Protein AF-0000000080698848 (afdb_homodimer)

Solvent-accessible surface area (backbone atoms only — not comparable to full-atom values): 77878 Å² total; per-residue (Å²): 136,79,78,72,75,73,76,77,64,56,65,66,59,48,49,48,51,50,47,49,52,48,38,48,45,37,35,66,57,54,25,34,30,31,48,57,41,20,40,27,49,68,57,46,41,48,54,49,46,35,52,77,70,58,24,41,58,84,43,71,64,39,40,34,34,27,52,43,14,46,25,37,45,58,60,42,90,53,61,63,66,61,53,46,50,54,51,41,45,34,34,24,59,56,70,17,57,66,36,42,31,41,65,47,69,57,58,39,41,68,48,41,64,82,67,37,56,58,46,79,70,24,25,33,22,29,26,71,64,37,44,46,40,47,75,51,49,89,37,60,30,52,54,73,36,66,28,83,84,60,84,48,75,39,67,76,47,47,47,24,69,52,68,34,38,42,29,46,17,50,72,25,68,36,76,94,44,58,24,26,34,64,21,28,42,51,40,30,50,46,50,34,51,45,47,35,70,77,37,79,79,64,46,50,73,60,42,34,76,42,46,73,59,71,23,41,51,41,26,24,31,35,28,46,49,67,64,46,50,49,46,21,39,65,57,15,45,40,55,43,36,30,24,40,37,68,49,78,55,96,81,24,43,36,35,54,27,46,18,77,89,48,33,56,58,58,44,50,50,50,53,48,51,36,44,72,67,61,70,36,59,56,50,66,46,78,47,79,67,47,44,94,87,36,70,45,31,37,38,37,33,50,59,51,90,82,57,59,64,67,58,52,48,26,19,44,33,51,72,35,59,44,29,39,77,42,71,31,29,37,34,26,23,43,97,85,70,44,78,44,67,37,23,52,52,55,50,54,53,53,35,48,52,48,41,51,51,26,50,51,31,31,48,49,42,50,44,50,53,45,51,52,51,49,53,40,52,54,37,46,53,52,41,67,77,39,44,70,61,50,51,49,41,32,41,70,39,93,61,35,56,65,54,47,21,66,76,68,72,42,52,71,70,25,33,50,52,52,35,61,35,34,46,59,64,56,21,60,69,45,56,56,50,51,54,53,49,47,51,55,44,49,53,49,46,52,53,49,48,53,38,73,73,29,68,67,51,39,51,50,51,50,42,50,52,35,50,52,48,32,68,72,70,36,66,77,78,56,33,42,83,44,74,55,77,81,56,51,63,71,57,72,63,72,52,49,87,68,43,54,26,22,43,32,35,30,55,79,39,29,35,20,23,35,81,36,72,80,71,61,60,76,76,52,81,61,57,93,96,42,43,71,62,53,69,44,74,51,37,27,66,38,40,30,33,34,34,26,27,70,15,35,29,33,53,42,65,48,51,88,51,43,47,53,89,50,81,39,42,55,48,67,78,74,30,55,70,60,92,86,51,44,65,73,37,63,39,76,56,41,56,89,40,45,27,42,36,33,26,27,62,18,25,25,28,30,27,51,22,64,58,54,69,35,94,43,57,65,31,38,73,38,37,52,49,66,88,93,40,34,36,72,46,54,41,72,54,63,83,74,63,40,27,33,40,36,28,33,62,76,15,24,32,27,34,24,56,48,85,75,47,54,76,42,77,54,44,54,60,43,49,51,39,43,57,58,73,89,42,52,52,101,86,45,61,33,40,66,44,70,45,70,38,54,64,72,51,47,40,34,40,27,24,84,93,45,76,49,69,47,42,47,88,59,44,68,78,34,51,39,65,71,42,34,66,43,42,74,45,60,84,89,51,20,56,70,74,49,75,46,65,72,72,75,72,73,69,78,126,135,79,81,72,76,72,76,78,64,58,66,67,60,49,48,50,50,49,47,50,52,48,37,48,44,36,35,67,57,56,24,33,29,31,48,56,40,20,39,28,48,67,58,46,42,47,54,50,45,35,53,77,70,58,24,40,59,86,43,71,64,40,40,34,32,27,51,43,14,47,24,37,43,57,60,41,90,52,58,62,66,62,53,44,50,53,49,39,44,34,35,25,60,57,72,17,58,66,37,41,32,41,69,48,68,56,57,40,41,70,47,42,63,81,66,37,56,59,47,81,71,24,25,33,23,30,25,70,64,38,40,46,40,48,74,51,48,89,37,62,30,51,57,73,38,67,28,84,84,61,83,47,75,40,65,76,47,48,46,24,69,52,67,33,38,43,29,46,18,47,71,26,71,34,76,93,44,58,26,26,34,63,22,28,42,52,41,31,50,46,52,35,51,43,48,35,71,77,37,79,77,65,48,50,74,61,42,34,76,40,46,73,61,71,24,42,53,41,26,23,32,35,28,46,50,67,65,46,50,49,46,20,38,64,56,15,44,41,55,45,35,28,23,41,37,68,49,78,56,98,81,23,43,35,34,54,27,45,18,77,89,48,34,55,57,58,43,49,50,51,53,49,52,35,45,73,68,62,70,37,57,56,50,65,48,78,46,78,66,48,43,93,86,38,69,43,31,38,37,38,33,51,59,51,89,82,57,58,62,67,59,51,48,27,20,44,33,51,73,36,59,43,29,40,77,43,70,33,28,37,33,27,25,43,97,84,71,44,78,44,66,36,23,52,52,57,50,53,53,53,33,49,51,46,41,51,50,27,51,50,32,32,50,49,43,50,42,50,52,44,50,52,50,49,53,39,52,54,38,47,54,53,42,66,77,40,43,70,64,50,53,50,41,33,42,70,40,94,60,34,56,66,53,48,21,66,76,69,73,42,53,70,69,24,33,50,52,51,37,60,35,33,45,61,63,57,20,59,70,45,56,56,50,50,54,51,50,46,51,55,45,50,54,49,46,51,52,49,47,53,39,72,73,30,68,68,53,40,51,50,51,52,41,51,52,36,50,52,50,33,68,73,68,36,68,78,78,54,32,42,81,45,76,56,78,83,56,49,62,71,56,70,62,72,52,46,87,69,44,54,25,22,43,34,34,29,55,79,39,29,34,20,23,35,81,34,74,81,72,63,60,77,76,52,82,61,58,93,95,40,42,71,63,52,71,44,71,50,38,28,65,38,39,30,33,35,33,26,27,69,15,35,26,33,53,42,66,50,51,87,50,43,49,53,89,51,80,40,43,56,47,66,79,77,29,55,68,60,89,90,53,46,64,73,36,64,40,77,56,41,57,90,40,47,26,42,38,34,27,27,63,18,24,25,28,29,27,52,22,65,59,55,70,36,94,46,56,65,31,37,75,38,37,52,48,67,90,92,41,34,37,71,47,54,41,71,54,61,83,74,63,39,27,31,40,36,30,32,60,77,17,24,32,29,33,25,56,48,86,75,46,53,75,43,75,53,44,55,59,44,47,52,40,43,57,60,73,89,42,52,52,100,85,46,62,32,42,68,45,70,44,70,37,55,64,72,52,47,38,34,39,25,24,83,93,45,75,48,69,47,44,45,87,58,41,68,78,33,51,39,64,71,42,37,65,44,41,75,46,61,84,91,51,21,55,69,75,48,75,46,64,71,74,73,72,71,68,78,125

Organism: Cardiobacterium hominis (strain ATCC 15826 / DSM 8339 / NCTC 10426 / 6573) (NCBI:txid638300)

Radius of gyration: 57.05 Å; Cα contacts (8 Å, |Δi|>4): 3076; chains: 2; bounding box: 137×169×100 Å

Nearest PDB structures (foldseek):
  6waa-assembly2_F  TM=9.853E-01  e=1.520E-63  Klebsiella pneumoniae 342
  6waa-assembly1_B  TM=9.884E-01  e=1.150E-62  Klebsiella pneumoniae 342
  7lhz-assembly2_C  TM=9.913E-01  e=2.930E-61  Klebsiella pneumoniae 342
  7lhz-assembly1_A  TM=9.886E-01  e=3.242E-61  Klebsiella pneumoniae 342
  2xkj-assembly1_E-2  TM=9.166E-01  e=8.048E-59  Acinetobacter baumannii

pLDDT: mean 89.71, std 11.01, range [22.69, 98.81]

Foldseek 3Di:
DDPPPPPPDDPVVVVVVVVVVVQLCCAQQPFFAELQALDHNLRQLLLVLLVVVVQAQPDDWDQQQVSLCCSCVAANVDDSVVSVLVLLLLCDLLQFVFRQKPKDAASAAQQGNPPRDDSRGITIGTHPLNCQQVVLQPLQQFDWDAGPVRPDIDGPGTLGLARVCAAGNHWGDGVVDIAGHAHFFLQLLLVLLLVCLVPVPDDLVNSCVSTVAGFGSQAAAWADDSVQRSVCQNFVWGKTKGAWDWDDDPLKIKTQTADRSDHPVQLVVQVVVCVVVVLFLQWDDWDFPADPVRSGTIITHTPDSPDDPVLSVLQSCQRGRSMDMGIGHHWHQAPVRDTDRDHNSVSSVRNVVSNLSSVLSSLVSVLVVLVVLLLLLVLVLLCLVVVVVLVVLVVPPPDSLVVSCVVRVHDSSNSVSSVPDDPVCSDPVNSVVSVVSNVVSVVSSVVSCVCNVDPSSVSVVSSVSSVVSCVVRGDDRRYHYHHDDRRDHDDSLVSDDKFKKKWWAKFQAFIAIEGHDPDDNQPADADVPIGTQDMDIDIQSWWKWWAKFQQFIAIGGSHPFHHSVDNGGGLVVQAPEDPPITTRDMDIQDQAWKKWKAKFQQFIAIEGSVLRYDPHRHTGHAARAPDPITIHDIGTADPDWKWKWWAKQQAFIATEGNVLWHYDSHYHGFGQAADDPVQPDPPGITTPDMDIGHQQFWKWFDDPPDIDIDGNVNCVQFYDHGNYNGHHDPPSRRHTDDMDTDDPPPPDD/DPPPPPPCDDPVVVVVVVVVVVQLCCAQQPFFAELQALDHNLRQLLLQLLVVVVQAQPDDWAQQQVSLCCSCVAANVDDSVVSVLVLLLLCDLQQFVFRQKPKDAASAAQQGNPPRDDSRGITIGTHPLNCQQVVLQPLQQFDWDAGPVRPDIDGPGTLGLARVCAAGNHWGDGVVDIAGHAHFFLQLLLVLLLVCLVPVPDDLVNSCVSTVAGFGSQAAAWADDSVQRSVCQNFVWGKTKGAWDWDDDPLKIKTQTADRSDHPVQLVVQVVVCVVVVLFLQWDDWDFPADPVRSGTIITHTPDSPDDPVLSVLQSCQRGRSMDMDIGHHWHQAPVRDTDRDHNSVSSVRNVVSNLSSVLSSLVSVLVVLVLLLLLLVLVLLCLVVVVVLVVLVVPPPDSLVVSCVVRVHDSSNSVSSVPDDPVCSDPVNSVVSVVSNVVSVVVSVVSCVCNVDPSSVSVVSSVSSVVSCVVRGDDRRYHYHHDDRRDHDDSLVNDDKFKKKWWAKFQAFIAIEGHDPDDNQPADADVPIGTQDMDIDIQSWWKWWAKFQQFIAIGGSHPFHHPNDNGGGLVVQAPDDPPITTRDMDIQDQAWKKWKAKFQQFIAIEGSVLRYDPHRHTGGAARAPDPITIHDIGTADPDWKWKWWAKQQAFIATEGNVLWHYDSHYHGFGQAADDPVQPDPPGITTDDMDIGHQQFWKWFDDPPDIDICGNVNCVQFYDYGNYNGHHDPPSRRHTDDMDTDDPPPPDD

Structure (mmCIF, N/CA/C/O backbone):
data_AF-0000000080698848-model_v1
#
loop_
_entity.id
_entity.type
_entity.pdbx_description
1 polymer 'DNA topoisomerase 4 subunit A'
#
loop_
_atom_site.group_PDB
_atom_site.id
_atom_site.type_symbol
_atom_site.label_atom_id
_atom_site.label_alt_id
_atom_site.label_comp_id
_atom_site.label_asym_id
_atom_site.label_entity_id
_atom_site.label_seq_id
_atom_site.pdbx_PDB_ins_code
_atom_site.Cartn_x
_atom_site.Cartn_y
_atom_site.Cartn_z
_atom_site.occupancy
_atom_site.B_iso_or_equiv
_atom_site.auth_seq_id
_atom_site.auth_comp_id
_atom_site.auth_asym_id
_atom_site.auth_atom_id
_atom_site.pdbx_PDB_model_num
ATOM 1 N N . MET A 1 1 ? -0.573 31.484 -34.844 1 23.7 1 MET A N 1
ATOM 2 C CA . MET A 1 1 ? -1.689 30.719 -34.281 1 23.7 1 MET A CA 1
ATOM 3 C C . MET A 1 1 ? -2.062 29.562 -35.219 1 23.7 1 MET A C 1
ATOM 5 O O . MET A 1 1 ? -2.773 29.75 -36.219 1 23.7 1 MET A O 1
ATOM 9 N N . ASN A 1 2 ? -1.148 28.656 -35.531 1 27.58 2 ASN A N 1
ATOM 10 C CA . ASN A 1 2 ? -1.166 27.609 -36.531 1 27.58 2 ASN A CA 1
ATOM 11 C C . ASN A 1 2 ? -2.32 26.625 -36.312 1 27.58 2 ASN A C 1
ATOM 13 O O . ASN A 1 2 ? -2.627 26.281 -35.188 1 27.58 2 ASN A O 1
ATOM 17 N N . THR A 1 3 ? -3.383 26.641 -37.188 1 29.25 3 THR A N 1
ATOM 18 C CA . THR A 1 3 ? -4.59 25.828 -37.312 1 29.25 3 THR A CA 1
ATOM 19 C C . THR A 1 3 ? -4.254 24.344 -37.219 1 29.25 3 THR A C 1
ATOM 21 O O . THR A 1 3 ? -3.732 23.766 -38.188 1 29.25 3 THR A O 1
ATOM 24 N N . ALA A 1 4 ? -3.562 23.953 -36.125 1 31.69 4 ALA A N 1
ATOM 25 C CA . ALA A 1 4 ? -3.35 22.516 -36.094 1 31.69 4 ALA A CA 1
ATOM 26 C C . ALA A 1 4 ? -4.602 21.766 -36.562 1 31.69 4 ALA A C 1
ATOM 28 O O . ALA A 1 4 ? -5.691 22 -36.031 1 31.69 4 ALA A O 1
ATOM 29 N N . LEU A 1 5 ? -4.605 21.312 -37.812 1 33.31 5 LEU A N 1
ATOM 30 C CA . LEU A 1 5 ? -5.586 20.453 -38.469 1 33.31 5 LEU A CA 1
ATOM 31 C C . LEU A 1 5 ? -6.074 19.359 -37.531 1 33.31 5 LEU A C 1
ATOM 33 O O . LEU A 1 5 ? -5.273 18.594 -37 1 33.31 5 LEU A O 1
ATOM 37 N N . THR A 1 6 ? -7.031 19.625 -36.719 1 41.69 6 THR A N 1
ATOM 38 C CA . THR A 1 6 ? -7.766 18.609 -35.969 1 41.69 6 THR A CA 1
ATOM 39 C C . THR A 1 6 ? -8.008 17.375 -36.844 1 41.69 6 THR A C 1
ATOM 41 O O . THR A 1 6 ? -8.656 17.453 -37.875 1 41.69 6 THR A O 1
ATOM 44 N N . GLU A 1 7 ? -6.969 16.672 -37.156 1 43.53 7 GLU A N 1
ATOM 45 C CA . GLU A 1 7 ? -7.188 15.438 -37.906 1 43.53 7 GLU A CA 1
ATOM 46 C C . GLU A 1 7 ? -8.469 14.734 -37.469 1 43.53 7 GLU A C 1
ATOM 48 O O . GLU A 1 7 ? -8.648 14.469 -36.25 1 43.53 7 GLU A O 1
ATOM 53 N N . GLN A 1 8 ? -9.586 15 -38.031 1 45.97 8 GLN A N 1
ATOM 54 C CA . GLN A 1 8 ? -10.898 14.367 -37.875 1 45.97 8 GLN A CA 1
ATOM 55 C C . GLN A 1 8 ? -10.812 12.867 -38.156 1 45.97 8 GLN A C 1
ATOM 57 O O . GLN A 1 8 ? -10.586 12.453 -39.312 1 45.97 8 GLN A O 1
ATOM 62 N N . GLN A 1 9 ? -10.102 12.18 -37.469 1 53.59 9 GLN A N 1
ATOM 63 C CA . GLN A 1 9 ? -10.219 10.742 -37.656 1 53.59 9 GLN A CA 1
ATOM 64 C C . GLN A 1 9 ? -11.641 10.266 -37.406 1 53.59 9 GLN A C 1
ATOM 66 O O . GLN A 1 9 ? -12.281 10.703 -36.438 1 53.59 9 GLN A O 1
ATOM 71 N N . PRO A 1 10 ? -12.18 9.672 -38.406 1 56.16 10 PRO A N 1
ATOM 72 C CA . PRO A 1 10 ? -13.516 9.133 -38.156 1 56.16 10 PRO A CA 1
ATOM 73 C C . PRO A 1 10 ? -13.617 8.344 -36.844 1 56.16 10 PRO A C 1
ATOM 75 O O . PRO A 1 10 ? -12.641 7.727 -36.438 1 56.16 10 PRO A O 1
ATOM 78 N N . LEU A 1 11 ? -14.609 8.633 -36.125 1 57.97 11 LEU A N 1
ATOM 79 C CA . LEU A 1 11 ? -14.906 8.039 -34.844 1 57.97 11 LEU A CA 1
ATOM 80 C C . LEU A 1 11 ? -14.797 6.523 -34.875 1 57.97 11 LEU A C 1
ATOM 82 O O . LEU A 1 11 ? -14.289 5.898 -33.938 1 57.97 11 LEU A O 1
ATOM 86 N N . ALA A 1 12 ? -15.281 5.953 -36.062 1 63.5 12 ALA A N 1
ATOM 87 C CA . ALA A 1 12 ? -15.266 4.496 -36.188 1 63.5 12 ALA A CA 1
ATOM 88 C C . ALA A 1 12 ? -13.836 3.959 -36.188 1 63.5 12 ALA A C 1
ATOM 90 O O . ALA A 1 12 ? -13.547 2.951 -35.562 1 63.5 12 ALA A O 1
ATOM 91 N N . GLY A 1 13 ? -13.055 4.551 -36.875 1 62.25 13 GLY A N 1
ATOM 92 C CA . GLY A 1 13 ? -11.664 4.129 -36.938 1 62.25 13 GLY A CA 1
ATOM 93 C C . GLY A 1 13 ? -10.938 4.32 -35.625 1 62.25 13 GLY A C 1
ATOM 94 O O . GLY A 1 13 ? -10.164 3.459 -35.188 1 62.25 13 GLY A O 1
ATOM 95 N N . PHE A 1 14 ? -11.32 5.336 -35.062 1 61.28 14 PHE A N 1
ATOM 96 C CA . PHE A 1 14 ? -10.711 5.613 -33.75 1 61.28 14 PHE A CA 1
ATOM 97 C C . PHE A 1 14 ? -11.156 4.59 -32.719 1 61.28 14 PHE A C 1
ATOM 99 O O . PHE A 1 14 ? -10.336 4.07 -31.969 1 61.28 14 PHE A O 1
ATOM 106 N N . VAL A 1 15 ? -12.398 4.312 -32.812 1 65.06 15 VAL A N 1
ATOM 107 C CA . VAL A 1 15 ? -12.945 3.365 -31.844 1 65.06 15 VAL A CA 1
ATOM 108 C C . VAL A 1 15 ? -12.375 1.974 -32.094 1 65.06 15 VAL A C 1
ATOM 110 O O . VAL A 1 15 ? -12.062 1.24 -31.156 1 65.06 15 VAL A O 1
ATOM 113 N N . GLU A 1 16 ? -12.266 1.642 -33.312 1 68.06 16 GLU A N 1
ATOM 114 C CA . GLU A 1 16 ? -11.711 0.338 -33.656 1 68.06 16 GLU A CA 1
ATOM 115 C C . GLU A 1 16 ? -10.258 0.22 -33.219 1 68.06 16 GLU A C 1
ATOM 117 O O . GLU A 1 16 ? -9.859 -0.793 -32.625 1 68.06 16 GLU A O 1
ATOM 122 N N . LYS A 1 17 ? -9.578 1.16 -33.562 1 70 17 LYS A N 1
ATOM 123 C CA . LYS A 1 17 ? -8.18 1.144 -33.156 1 70 17 LYS A CA 1
ATOM 124 C C . LYS A 1 17 ? -8.039 1.119 -31.641 1 70 17 LYS A C 1
ATOM 126 O O . LYS A 1 17 ? -7.219 0.378 -31.094 1 70 17 LYS A O 1
ATOM 131 N N . ALA A 1 18 ? -8.852 1.934 -31.078 1 69.81 18 ALA A N 1
ATOM 132 C CA . ALA A 1 18 ? -8.828 1.976 -29.625 1 69.81 18 ALA A CA 1
ATOM 133 C C . ALA A 1 18 ? -9.219 0.625 -29.031 1 69.81 18 ALA A C 1
ATOM 135 O O . ALA A 1 18 ? -8.625 0.177 -28.047 1 69.81 18 ALA A O 1
ATOM 136 N N . TYR A 1 19 ? -10.141 0.074 -29.672 1 68.62 19 TYR A N 1
ATOM 137 C CA . TYR A 1 19 ? -10.586 -1.235 -29.203 1 68.62 19 TYR A CA 1
ATOM 138 C C . TYR A 1 19 ? -9.5 -2.283 -29.406 1 68.62 19 TYR A C 1
ATOM 140 O O . TYR A 1 19 ? -9.281 -3.131 -28.531 1 68.62 19 TYR A O 1
ATOM 148 N N . LEU A 1 20 ? -8.844 -2.248 -30.438 1 71.81 20 LEU A N 1
ATOM 149 C CA . LEU A 1 20 ? -7.773 -3.195 -30.719 1 71.81 20 LEU A CA 1
ATOM 150 C C . LEU A 1 20 ? -6.617 -3.008 -29.734 1 71.81 20 LEU A C 1
ATOM 152 O O . LEU A 1 20 ? -6.055 -3.986 -29.25 1 71.81 20 LEU A O 1
ATOM 156 N N . ASP A 1 21 ? -6.395 -1.802 -29.562 1 70.12 21 ASP A N 1
ATOM 157 C CA . ASP A 1 21 ? -5.324 -1.507 -28.609 1 70.12 21 ASP A CA 1
ATOM 158 C C . ASP A 1 21 ? -5.684 -1.995 -27.203 1 70.12 21 ASP A C 1
ATOM 160 O O . ASP A 1 21 ? -4.84 -2.562 -26.5 1 70.12 21 ASP A O 1
ATOM 164 N N . TYR A 1 22 ? -6.871 -1.726 -26.984 1 70.38 22 TYR A N 1
ATOM 165 C CA . TYR A 1 22 ? -7.355 -2.189 -25.688 1 70.38 22 TYR A CA 1
ATOM 166 C C . TYR A 1 22 ? -7.34 -3.711 -25.609 1 70.38 22 TYR A C 1
ATOM 168 O O . TYR A 1 22 ? -6.938 -4.285 -24.594 1 70.38 22 TYR A O 1
ATOM 176 N N . SER A 1 23 ? -7.719 -4.328 -26.578 1 74.25 23 SER A N 1
ATOM 177 C CA . SER A 1 23 ? -7.742 -5.789 -26.625 1 74.25 23 SER A CA 1
ATOM 178 C C . SER A 1 23 ? -6.344 -6.371 -26.469 1 74.25 23 SER A C 1
ATOM 180 O O . SER A 1 23 ? -6.141 -7.316 -25.703 1 74.25 23 SER A O 1
ATOM 182 N N . MET A 1 24 ? -5.5 -5.812 -27.078 1 72.06 24 MET A N 1
ATOM 183 C CA . MET A 1 24 ? -4.125 -6.305 -27.016 1 72.06 24 MET A CA 1
ATOM 184 C C . MET A 1 24 ? -3.541 -6.082 -25.625 1 72.06 24 MET A C 1
ATOM 186 O O . MET A 1 24 ? -2.82 -6.938 -25.094 1 72.06 24 MET A O 1
ATOM 190 N N . TYR A 1 25 ? -3.871 -5.02 -25.172 1 72.12 25 TYR A N 1
ATOM 191 C CA . TYR A 1 25 ? -3.42 -4.727 -23.812 1 72.12 25 TYR A CA 1
ATOM 192 C C . TYR A 1 25 ? -3.938 -5.77 -22.828 1 72.12 25 TYR A C 1
ATOM 194 O O . TYR A 1 25 ? -3.176 -6.293 -22 1 72.12 25 TYR A O 1
ATOM 202 N N . VAL A 1 26 ? -5.121 -6.094 -22.891 1 73.19 26 VAL A N 1
ATOM 203 C CA . VAL A 1 26 ? -5.715 -7.07 -21.984 1 73.19 26 VAL A CA 1
ATOM 204 C C . VAL A 1 26 ? -5.074 -8.438 -22.203 1 73.19 26 VAL A C 1
ATOM 206 O O . VAL A 1 26 ? -4.762 -9.148 -21.25 1 73.19 26 VAL A O 1
ATOM 209 N N . ILE A 1 27 ? -4.824 -8.766 -23.391 1 76.56 27 ILE A N 1
ATOM 210 C CA . ILE A 1 27 ? -4.277 -10.07 -23.75 1 76.56 27 ILE A CA 1
ATOM 211 C C . ILE A 1 27 ? -2.84 -10.188 -23.234 1 76.56 27 ILE A C 1
ATOM 213 O O . ILE A 1 27 ? -2.49 -11.148 -22.547 1 76.56 27 ILE A O 1
ATOM 217 N N . LEU A 1 28 ? -2.092 -9.18 -23.484 1 79.19 28 LEU A N 1
ATOM 218 C CA . LEU A 1 28 ? -0.653 -9.273 -23.266 1 79.19 28 LEU A CA 1
ATOM 219 C C . LEU A 1 28 ? -0.294 -8.859 -21.844 1 79.19 28 LEU A C 1
ATOM 221 O O . LEU A 1 28 ? 0.666 -9.375 -21.266 1 79.19 28 LEU A O 1
ATOM 225 N N . ASP A 1 29 ? -1.105 -8.023 -21.281 1 77.88 29 ASP A N 1
ATOM 226 C CA . ASP A 1 29 ? -0.641 -7.414 -20.047 1 77.88 29 ASP A CA 1
ATOM 227 C C . ASP A 1 29 ? -1.521 -7.828 -18.859 1 77.88 29 ASP A C 1
ATOM 229 O O . ASP A 1 29 ? -1.291 -7.402 -17.734 1 77.88 29 ASP A O 1
ATOM 233 N N . ARG A 1 30 ? -2.492 -8.758 -19.203 1 81.38 30 ARG A N 1
ATOM 234 C CA . ARG A 1 30 ? -3.367 -9.031 -18.062 1 81.38 30 ARG A CA 1
ATOM 235 C C . ARG A 1 30 ? -3.758 -10.508 -18.016 1 81.38 30 ARG A C 1
ATOM 237 O O . ARG A 1 30 ? -3.639 -11.156 -16.984 1 81.38 30 ARG A O 1
ATOM 244 N N . ALA A 1 31 ? -4.133 -11.094 -19.188 1 87.5 31 ALA A N 1
ATOM 245 C CA . ALA A 1 31 ? -4.965 -12.289 -19.094 1 87.5 31 ALA A CA 1
ATOM 246 C C . ALA A 1 31 ? -4.141 -13.547 -19.359 1 87.5 31 ALA A C 1
ATOM 248 O O . ALA A 1 31 ? -4.375 -14.586 -18.734 1 87.5 31 ALA A O 1
ATOM 249 N N . LEU A 1 32 ? -3.182 -13.508 -20.234 1 94.25 32 LEU A N 1
ATOM 250 C CA . LEU A 1 32 ? -2.482 -14.727 -20.641 1 94.25 32 LEU A CA 1
ATOM 251 C C . LEU A 1 32 ? -1.078 -14.766 -20.047 1 94.25 32 LEU A C 1
ATOM 253 O O . LEU A 1 32 ? -0.394 -13.742 -19.984 1 94.25 32 LEU A O 1
ATOM 257 N N . PRO A 1 33 ? -0.621 -15.93 -19.594 1 96.12 33 PRO A N 1
ATOM 258 C CA . PRO A 1 33 ? 0.766 -16.062 -19.141 1 96.12 33 PRO A CA 1
ATOM 259 C C . PRO A 1 33 ? 1.752 -16.203 -20.297 1 96.12 33 PRO A C 1
ATOM 261 O O . PRO A 1 33 ? 1.35 -16.531 -21.422 1 96.12 33 PRO A O 1
ATOM 264 N N . HIS A 1 34 ? 2.906 -15.891 -20.031 1 96.56 34 HIS A N 1
ATOM 265 C CA . HIS A 1 34 ? 3.971 -16.062 -21.016 1 96.56 34 HIS A CA 1
ATOM 266 C C . HIS A 1 34 ? 4.668 -17.406 -20.828 1 96.56 34 HIS A C 1
ATOM 268 O O . HIS A 1 34 ? 4.902 -17.844 -19.703 1 96.56 34 HIS A O 1
ATOM 274 N N . ILE A 1 35 ? 5.055 -18.031 -21.828 1 97.38 35 ILE A N 1
ATOM 275 C CA . ILE A 1 35 ? 5.59 -19.391 -21.812 1 97.38 35 ILE A CA 1
ATOM 276 C C . ILE A 1 35 ? 6.93 -19.406 -21.078 1 97.38 35 ILE A C 1
ATOM 278 O O . ILE A 1 35 ? 7.305 -20.422 -20.484 1 97.38 35 ILE A O 1
ATOM 282 N N . GLY A 1 36 ? 7.656 -18.297 -21.078 1 97.12 36 GLY A N 1
ATOM 283 C CA . GLY A 1 36 ? 8.984 -18.219 -20.484 1 97.12 36 GLY A CA 1
ATOM 284 C C . GLY A 1 36 ? 8.984 -18.438 -18.984 1 97.12 36 GLY A C 1
ATOM 285 O O . GLY A 1 36 ? 9.547 -19.422 -18.5 1 97.12 36 GLY A O 1
ATOM 286 N N . ASP A 1 37 ? 8.281 -17.562 -18.297 1 97.5 37 ASP A N 1
ATOM 287 C CA . ASP A 1 37 ? 8.297 -17.672 -16.828 1 97.5 37 ASP A CA 1
ATOM 288 C C . ASP A 1 37 ? 6.973 -18.219 -16.312 1 97.5 37 ASP A C 1
ATOM 290 O O . ASP A 1 37 ? 6.863 -18.562 -15.133 1 97.5 37 ASP A O 1
ATOM 294 N N . GLY A 1 38 ? 6.016 -18.406 -17.188 1 97.31 38 GLY A N 1
ATOM 295 C CA . GLY A 1 38 ? 4.746 -19 -16.797 1 97.31 38 GLY A CA 1
ATOM 296 C C . GLY A 1 38 ? 3.863 -18.062 -16.016 1 97.31 38 GLY A C 1
ATOM 297 O O . GLY A 1 38 ? 2.936 -18.484 -15.328 1 97.31 38 GLY A O 1
ATOM 298 N N . LEU A 1 39 ? 4.148 -16.75 -16.078 1 97.25 39 LEU A N 1
ATOM 299 C CA . LEU A 1 39 ? 3.455 -15.805 -15.211 1 97.25 39 LEU A CA 1
ATOM 300 C C . LEU A 1 39 ? 2.713 -14.758 -16.031 1 97.25 39 LEU A C 1
ATOM 302 O O . LEU A 1 39 ? 3.168 -14.367 -17.109 1 97.25 39 LEU A O 1
ATOM 306 N N . LYS A 1 40 ? 1.582 -14.375 -15.508 1 94.75 40 LYS A N 1
ATOM 307 C CA . LYS A 1 40 ? 0.964 -13.133 -15.945 1 94.75 40 LYS A CA 1
ATOM 308 C C . LYS A 1 40 ? 1.732 -11.922 -15.422 1 94.75 40 LYS A C 1
ATOM 310 O O . LYS A 1 40 ? 2.504 -12.031 -14.469 1 94.75 40 LYS A O 1
ATOM 315 N N . PRO A 1 41 ? 1.575 -10.781 -15.992 1 93.75 41 PRO A N 1
ATOM 316 C CA . PRO A 1 41 ? 2.354 -9.602 -15.602 1 93.75 41 PRO A CA 1
ATOM 317 C C . PRO A 1 41 ? 2.213 -9.266 -14.117 1 93.75 41 PRO A C 1
ATOM 319 O O . PRO A 1 41 ? 3.211 -8.992 -13.445 1 93.75 41 PRO A O 1
ATOM 322 N N . VAL A 1 42 ? 0.965 -9.281 -13.578 1 94 42 VAL A N 1
ATOM 323 C CA . VAL A 1 42 ? 0.77 -8.914 -12.18 1 94 42 VAL A CA 1
ATOM 324 C C . VAL A 1 42 ? 1.504 -9.898 -11.273 1 94 42 VAL A C 1
ATOM 326 O O . VAL A 1 42 ? 2.082 -9.508 -10.258 1 94 42 VAL A O 1
ATOM 329 N N . GLN A 1 43 ? 1.487 -11.148 -11.617 1 96.69 43 GLN A N 1
ATOM 330 C CA . GLN A 1 43 ? 2.172 -12.18 -10.836 1 96.69 43 GLN A CA 1
ATOM 331 C C . GLN A 1 43 ? 3.684 -11.969 -10.859 1 96.69 43 GLN A C 1
ATOM 333 O O . GLN A 1 43 ? 4.34 -12.039 -9.812 1 96.69 43 GLN A O 1
ATOM 338 N N . ARG A 1 44 ? 4.211 -11.68 -12.031 1 97.19 44 ARG A N 1
ATOM 339 C CA . ARG A 1 44 ? 5.633 -11.406 -12.211 1 97.19 44 ARG A CA 1
ATOM 340 C C . ARG A 1 44 ? 6.07 -10.211 -11.375 1 97.19 44 ARG A C 1
ATOM 342 O O . ARG A 1 44 ? 7.094 -10.266 -10.688 1 97.19 44 ARG A O 1
ATOM 349 N N . ARG A 1 45 ? 5.301 -9.242 -11.406 1 96.75 45 ARG A N 1
ATOM 350 C CA . ARG A 1 45 ? 5.637 -7.992 -10.719 1 96.75 45 ARG A CA 1
ATOM 351 C C . ARG A 1 45 ? 5.547 -8.156 -9.203 1 96.75 45 ARG A C 1
ATOM 353 O O . ARG A 1 45 ? 6.32 -7.551 -8.461 1 96.75 45 ARG A O 1
ATOM 360 N N . ILE A 1 46 ? 4.621 -9 -8.719 1 97.69 46 ILE A N 1
ATOM 361 C CA . ILE A 1 46 ? 4.535 -9.297 -7.297 1 97.69 46 ILE A CA 1
ATOM 362 C C . ILE A 1 46 ? 5.816 -9.992 -6.836 1 97.69 46 ILE A C 1
ATOM 364 O O . ILE A 1 46 ? 6.441 -9.57 -5.859 1 97.69 46 ILE A O 1
ATOM 368 N N . ILE A 1 47 ? 6.23 -10.984 -7.605 1 98.31 47 ILE A N 1
ATOM 369 C CA . ILE A 1 47 ? 7.418 -11.75 -7.25 1 98.31 47 ILE A CA 1
ATOM 370 C C . ILE A 1 47 ? 8.648 -10.844 -7.297 1 98.31 47 ILE A C 1
ATOM 372 O O . ILE A 1 47 ? 9.477 -10.867 -6.379 1 98.31 47 ILE A O 1
ATOM 376 N N . TYR A 1 48 ? 8.75 -10.055 -8.297 1 98 48 TYR A N 1
ATOM 377 C CA . TYR A 1 48 ? 9.891 -9.156 -8.445 1 98 48 TYR A CA 1
ATOM 378 C C . TYR A 1 48 ? 9.914 -8.117 -7.336 1 98 48 TYR A C 1
ATOM 380 O O . TYR A 1 48 ? 10.961 -7.859 -6.742 1 98 48 TYR A O 1
ATOM 388 N N . ALA A 1 49 ? 8.781 -7.531 -7.094 1 96.62 49 ALA A N 1
ATOM 389 C CA . ALA A 1 49 ? 8.695 -6.527 -6.035 1 96.62 49 ALA A CA 1
ATOM 390 C C . ALA A 1 49 ? 9.117 -7.117 -4.691 1 96.62 49 ALA A C 1
ATOM 392 O O . ALA A 1 49 ? 9.836 -6.473 -3.92 1 96.62 49 ALA A O 1
ATOM 393 N N . MET A 1 50 ? 8.648 -8.273 -4.379 1 97.81 50 MET A N 1
ATOM 394 C CA . MET A 1 50 ? 9.016 -8.93 -3.129 1 97.81 50 MET A CA 1
ATOM 395 C C . MET A 1 50 ? 10.516 -9.188 -3.07 1 97.81 50 MET A C 1
ATOM 397 O O . MET A 1 50 ? 11.141 -9.039 -2.016 1 97.81 50 MET A O 1
ATOM 401 N N . SER A 1 51 ? 11.078 -9.539 -4.191 1 97.5 51 SER A N 1
ATOM 402 C CA . SER A 1 51 ? 12.523 -9.742 -4.258 1 97.5 51 SER A CA 1
ATOM 403 C C . SER A 1 51 ? 13.273 -8.438 -3.986 1 97.5 51 SER A C 1
ATOM 405 O O . SER A 1 51 ? 14.258 -8.43 -3.242 1 97.5 51 SER A O 1
ATOM 407 N N . GLU A 1 52 ? 12.859 -7.355 -4.527 1 95.56 52 GLU A N 1
ATOM 408 C CA . GLU A 1 52 ? 13.484 -6.047 -4.344 1 95.56 52 GLU A CA 1
ATOM 409 C C . GLU A 1 52 ? 13.398 -5.598 -2.889 1 95.56 52 GLU A C 1
ATOM 411 O O . GLU A 1 52 ? 14.289 -4.898 -2.396 1 95.56 52 GLU A O 1
ATOM 416 N N . LEU A 1 53 ? 12.352 -6.082 -2.256 1 93.38 53 LEU A N 1
ATOM 417 C CA . LEU A 1 53 ? 12.156 -5.738 -0.852 1 93.38 53 LEU A CA 1
ATOM 418 C C . LEU A 1 53 ? 12.992 -6.641 0.05 1 93.38 53 LEU A C 1
ATOM 420 O O . LEU A 1 53 ? 13.008 -6.465 1.271 1 93.38 53 LEU A O 1
ATOM 424 N N . GLY A 1 54 ? 13.703 -7.672 -0.539 1 94.06 54 GLY A N 1
ATOM 425 C CA . GLY A 1 54 ? 14.539 -8.594 0.22 1 94.06 54 GLY A CA 1
ATOM 426 C C . GLY A 1 54 ? 13.734 -9.641 0.974 1 94.06 54 GLY A C 1
ATOM 427 O O . GLY A 1 54 ? 14.188 -10.156 1.997 1 94.06 54 GLY A O 1
ATOM 428 N N . LEU A 1 55 ? 12.484 -9.938 0.503 1 95.69 55 LEU A N 1
ATOM 429 C CA . LEU A 1 55 ? 11.609 -10.875 1.195 1 95.69 55 LEU A CA 1
ATOM 430 C C . LEU A 1 55 ? 11.852 -12.305 0.713 1 95.69 55 LEU A C 1
ATOM 432 O O . LEU A 1 55 ? 10.922 -12.977 0.259 1 95.69 55 LEU A O 1
ATOM 436 N N . SER A 1 56 ? 13.062 -12.805 0.897 1 95.88 56 SER A N 1
ATOM 437 C CA . SER A 1 56 ? 13.391 -14.18 0.531 1 95.88 56 SER A CA 1
ATOM 438 C C . SER A 1 56 ? 12.812 -15.172 1.533 1 95.88 56 SER A C 1
ATOM 440 O O . SER A 1 56 ? 12.273 -14.773 2.568 1 95.88 56 SER A O 1
ATOM 442 N N . HIS A 1 57 ? 12.938 -16.453 1.187 1 95.81 57 HIS A N 1
ATOM 443 C CA . HIS A 1 57 ? 12.398 -17.5 2.045 1 95.81 57 HIS A CA 1
ATOM 444 C C . HIS A 1 57 ? 13.102 -17.531 3.398 1 95.81 57 HIS A C 1
ATOM 446 O O . HIS A 1 57 ? 12.586 -18.109 4.359 1 95.81 57 HIS A O 1
ATOM 452 N N . GLN A 1 58 ? 14.227 -16.828 3.469 1 94.62 58 GLN A N 1
ATOM 453 C CA . GLN A 1 58 ? 15 -16.797 4.703 1 94.62 58 GLN A CA 1
ATOM 454 C C . GLN A 1 58 ? 14.688 -15.547 5.52 1 94.62 58 GLN A C 1
ATOM 456 O O . GLN A 1 58 ? 15.07 -15.453 6.691 1 94.62 58 GLN A O 1
ATOM 461 N N . SER A 1 59 ? 13.992 -14.609 4.98 1 93.69 59 SER A N 1
ATOM 462 C CA . SER A 1 59 ? 13.68 -13.352 5.656 1 93.69 59 SER A CA 1
ATOM 463 C C . SER A 1 59 ? 12.445 -13.492 6.539 1 93.69 59 SER A C 1
ATOM 465 O O . SER A 1 59 ? 11.711 -14.484 6.441 1 93.69 59 SER A O 1
ATOM 467 N N . LYS A 1 60 ? 12.258 -12.562 7.449 1 92.56 60 LYS A N 1
ATOM 468 C CA . LYS A 1 60 ? 11 -12.477 8.195 1 92.56 60 LYS A CA 1
ATOM 469 C C . LYS A 1 60 ? 9.859 -12 7.301 1 92.56 60 LYS A C 1
ATOM 471 O O . LYS A 1 60 ? 10.094 -11.266 6.336 1 92.56 60 LYS A O 1
ATOM 476 N N . HIS A 1 61 ? 8.672 -12.492 7.605 1 94.19 61 HIS A N 1
ATOM 477 C CA . HIS A 1 61 ? 7.496 -12 6.895 1 94.19 61 HIS A CA 1
ATOM 478 C C . HIS A 1 61 ? 7.301 -10.508 7.117 1 94.19 61 HIS A C 1
ATOM 480 O O . HIS A 1 61 ? 7.645 -9.984 8.18 1 94.19 61 HIS A O 1
ATOM 486 N N . LYS A 1 62 ? 6.852 -9.812 6.16 1 92.31 62 LYS A N 1
ATOM 487 C CA . LYS A 1 62 ? 6.465 -8.406 6.273 1 92.31 62 LYS A CA 1
ATOM 488 C C . LYS A 1 62 ? 5 -8.211 5.902 1 92.31 62 LYS A C 1
ATOM 490 O O . LYS A 1 62 ? 4.395 -9.07 5.258 1 92.31 62 LYS A O 1
ATOM 495 N N . LYS A 1 63 ? 4.438 -7.074 6.293 1 89.81 63 LYS A N 1
ATOM 496 C CA . LYS A 1 63 ? 3.035 -6.793 6 1 89.81 63 LYS A CA 1
ATOM 497 C C . LYS A 1 63 ? 2.775 -6.816 4.496 1 89.81 63 LYS A C 1
ATOM 499 O O . LYS A 1 63 ? 3.551 -6.258 3.717 1 89.81 63 LYS A O 1
ATOM 504 N N . SER A 1 64 ? 1.718 -7.496 4.094 1 94.56 64 SER A N 1
ATOM 505 C CA . SER A 1 64 ? 1.379 -7.637 2.68 1 94.56 64 SER A CA 1
ATOM 506 C C . SER A 1 64 ? 1.074 -6.285 2.047 1 94.56 64 SER A C 1
ATOM 508 O O . SER A 1 64 ? 1.334 -6.074 0.861 1 94.56 64 SER A O 1
ATOM 510 N N . ALA A 1 65 ? 0.605 -5.371 2.865 1 89.44 65 ALA A N 1
ATOM 511 C CA . ALA A 1 65 ? 0.278 -4.035 2.377 1 89.44 65 ALA A CA 1
ATOM 512 C C . ALA A 1 65 ? 1.51 -3.348 1.791 1 89.44 65 ALA A C 1
ATOM 514 O O . ALA A 1 65 ? 1.403 -2.582 0.831 1 89.44 65 ALA A O 1
ATOM 515 N N . ARG A 1 66 ? 2.623 -3.562 2.348 1 90 66 ARG A N 1
ATOM 516 C CA . ARG A 1 66 ? 3.867 -2.986 1.845 1 90 66 ARG A CA 1
ATOM 517 C C . ARG A 1 66 ? 4.176 -3.494 0.44 1 90 66 ARG A C 1
ATOM 519 O O . ARG A 1 66 ? 4.492 -2.707 -0.454 1 90 66 ARG A O 1
ATOM 526 N N . THR A 1 67 ? 4.082 -4.777 0.243 1 94.31 67 THR A N 1
ATOM 527 C CA . THR A 1 67 ? 4.324 -5.379 -1.063 1 94.31 67 THR A CA 1
ATOM 528 C C . THR A 1 67 ? 3.34 -4.84 -2.098 1 94.31 67 THR A C 1
ATOM 530 O O . THR A 1 67 ? 3.742 -4.418 -3.184 1 94.31 67 THR A O 1
ATOM 533 N N . VAL A 1 68 ? 2.084 -4.863 -1.732 1 93.62 68 VAL A N 1
ATOM 534 C CA . VAL A 1 68 ? 1.043 -4.422 -2.656 1 93.62 68 VAL A CA 1
ATOM 535 C C . VAL A 1 68 ? 1.26 -2.953 -3.018 1 93.62 68 VAL A C 1
ATOM 537 O O . VAL A 1 68 ? 1.138 -2.57 -4.184 1 93.62 68 VAL A O 1
ATOM 540 N N . GLY A 1 69 ? 1.562 -2.154 -2.031 1 88.75 69 GLY A N 1
ATOM 541 C CA . GLY A 1 69 ? 1.87 -0.758 -2.293 1 88.75 69 GLY A CA 1
ATOM 542 C C . GLY A 1 69 ? 3.006 -0.572 -3.279 1 88.75 69 GLY A C 1
ATOM 543 O O . GLY A 1 69 ? 2.92 0.261 -4.184 1 88.75 69 GLY A O 1
ATOM 544 N N . ASP A 1 70 ? 4.055 -1.328 -3.146 1 91.56 70 ASP A N 1
ATOM 545 C CA . ASP A 1 70 ? 5.199 -1.245 -4.051 1 91.56 70 ASP A CA 1
ATOM 546 C C . ASP A 1 70 ? 4.82 -1.695 -5.457 1 91.56 70 ASP A C 1
ATOM 548 O O . ASP A 1 70 ? 5.258 -1.099 -6.445 1 91.56 70 ASP A O 1
ATOM 552 N N . VAL A 1 71 ? 4.016 -2.756 -5.547 1 94.31 71 VAL A N 1
ATOM 553 C CA . VAL A 1 71 ? 3.643 -3.289 -6.852 1 94.31 71 VAL A CA 1
ATOM 554 C C . VAL A 1 71 ? 2.836 -2.248 -7.625 1 94.31 71 VAL A C 1
ATOM 556 O O . VAL A 1 71 ? 3.148 -1.942 -8.781 1 94.31 71 VAL A O 1
ATOM 559 N N . ILE A 1 72 ? 1.826 -1.676 -6.984 1 88.94 72 ILE A N 1
ATOM 560 C CA . ILE A 1 72 ? 0.929 -0.77 -7.691 1 88.94 72 ILE A CA 1
ATOM 561 C C . ILE A 1 72 ? 1.603 0.588 -7.871 1 88.94 72 ILE A C 1
ATOM 563 O O . ILE A 1 72 ? 1.352 1.288 -8.859 1 88.94 72 ILE A O 1
ATOM 567 N N . GLY A 1 73 ? 2.451 0.951 -6.992 1 85.56 73 GLY A N 1
ATOM 568 C CA . GLY A 1 73 ? 3.119 2.242 -7.043 1 85.56 73 GLY A CA 1
ATOM 569 C C . GLY A 1 73 ? 4.281 2.273 -8.016 1 85.56 73 GLY A C 1
ATOM 570 O O . GLY A 1 73 ? 4.574 3.314 -8.609 1 85.56 73 GLY A O 1
ATOM 571 N N . LYS A 1 74 ? 4.965 1.117 -8.203 1 90.06 74 LYS A N 1
ATOM 572 C CA . LYS A 1 74 ? 6.199 1.104 -8.984 1 90.06 74 LYS A CA 1
ATOM 573 C C . LYS A 1 74 ? 6.004 0.383 -10.312 1 90.06 74 LYS A C 1
ATOM 575 O O . LYS A 1 74 ? 6.637 0.732 -11.312 1 90.06 74 LYS A O 1
ATOM 580 N N . TYR A 1 75 ? 5.102 -0.639 -10.359 1 90.81 75 TYR A N 1
ATOM 581 C CA . TYR A 1 75 ? 5.227 -1.546 -11.5 1 90.81 75 TYR A CA 1
ATOM 582 C C . TYR A 1 75 ? 3.875 -1.769 -12.164 1 90.81 75 TYR A C 1
ATOM 584 O O . TYR A 1 75 ? 3.801 -1.978 -13.375 1 90.81 75 TYR A O 1
ATOM 592 N N . HIS A 1 76 ? 2.82 -1.847 -11.352 1 87.31 76 HIS A N 1
ATOM 593 C CA . HIS A 1 76 ? 1.53 -2.279 -11.883 1 87.31 76 HIS A CA 1
ATOM 594 C C . HIS A 1 76 ? 0.441 -1.254 -11.586 1 87.31 76 HIS A C 1
ATOM 596 O O . HIS A 1 76 ? -0.261 -1.361 -10.578 1 87.31 76 HIS A O 1
ATOM 602 N N . PRO A 1 77 ? 0.187 -0.37 -12.492 1 78.06 77 PRO A N 1
ATOM 603 C CA . PRO A 1 77 ? -0.78 0.705 -12.258 1 78.06 77 PRO A CA 1
ATOM 604 C C . PRO A 1 77 ? -2.227 0.215 -12.297 1 78.06 77 PRO A C 1
ATOM 606 O O . PRO A 1 77 ? -3.004 0.639 -13.156 1 78.06 77 PRO A O 1
ATOM 609 N N . HIS A 1 78 ? -2.57 -0.685 -11.375 1 79.25 78 HIS A N 1
ATOM 610 C CA . HIS A 1 78 ? -3.918 -1.232 -11.258 1 79.25 78 HIS A CA 1
ATOM 611 C C . HIS A 1 78 ? -4.406 -1.183 -9.812 1 79.25 78 HIS A C 1
ATOM 613 O O . HIS A 1 78 ? -3.799 -0.521 -8.969 1 79.25 78 HIS A O 1
ATOM 619 N N . GLY A 1 79 ? -5.516 -1.838 -9.602 1 79 79 GLY A N 1
ATOM 620 C CA . GLY A 1 79 ? -6.156 -1.791 -8.297 1 79 79 GLY A CA 1
ATOM 621 C C . GLY A 1 79 ? -5.41 -2.582 -7.238 1 79 79 GLY A C 1
ATOM 622 O O . GLY A 1 79 ? -4.863 -3.648 -7.523 1 79 79 GLY A O 1
ATOM 623 N N . ASP A 1 80 ? -5.359 -2.08 -6.02 1 84.62 80 ASP A N 1
ATOM 624 C CA . ASP A 1 80 ? -4.699 -2.725 -4.891 1 84.62 80 ASP A CA 1
ATOM 625 C C . ASP A 1 80 ? -5.379 -4.043 -4.531 1 84.62 80 ASP A C 1
ATOM 627 O O . ASP A 1 80 ? -4.711 -5.039 -4.254 1 84.62 80 ASP A O 1
ATOM 631 N N . SER A 1 81 ? -6.703 -4.016 -4.656 1 87 81 SER A N 1
ATOM 632 C CA . SER A 1 81 ? -7.453 -5.215 -4.301 1 87 81 SER A CA 1
ATOM 633 C C . SER A 1 81 ? -7.148 -6.363 -5.258 1 87 81 SER A C 1
ATOM 635 O O . SER A 1 81 ? -6.973 -7.504 -4.832 1 87 81 SER A O 1
ATOM 637 N N . ALA A 1 82 ? -7.152 -6.059 -6.52 1 88.38 82 ALA A N 1
ATOM 638 C CA . ALA A 1 82 ? -6.855 -7.078 -7.52 1 88.38 82 ALA A CA 1
ATOM 639 C C . ALA A 1 82 ? -5.449 -7.637 -7.336 1 88.38 82 ALA A C 1
ATOM 641 O O . ALA A 1 82 ? -5.234 -8.844 -7.449 1 88.38 82 ALA A O 1
ATOM 642 N N . CYS A 1 83 ? -4.492 -6.789 -7.086 1 92.75 83 CYS A N 1
ATOM 643 C CA . CYS A 1 83 ? -3.117 -7.203 -6.844 1 92.75 83 CYS A CA 1
ATOM 644 C C . CYS A 1 83 ? -3.027 -8.102 -5.617 1 92.75 83 CYS A C 1
ATOM 646 O O . CYS A 1 83 ? -2.375 -9.148 -5.652 1 92.75 83 CYS A O 1
ATOM 648 N N . TYR A 1 84 ? -3.703 -7.73 -4.508 1 95.69 84 TYR A N 1
ATOM 649 C CA . TYR A 1 84 ? -3.684 -8.508 -3.275 1 95.69 84 TYR A CA 1
ATOM 650 C C . TYR A 1 84 ? -4.34 -9.867 -3.48 1 95.69 84 TYR A C 1
ATOM 652 O O . TYR A 1 84 ? -3.846 -10.883 -2.982 1 95.69 84 TYR A O 1
ATOM 660 N N . GLU A 1 85 ? -5.359 -9.867 -4.188 1 94.56 85 GLU A N 1
ATOM 661 C CA . GLU A 1 85 ? -6.035 -11.133 -4.449 1 94.56 85 GLU A CA 1
ATOM 662 C C . GLU A 1 85 ? -5.141 -12.078 -5.246 1 94.56 85 GLU A C 1
ATOM 664 O O . GLU A 1 85 ? -5.148 -13.289 -5.008 1 94.56 85 GLU A O 1
ATOM 669 N N . ALA A 1 86 ? -4.477 -11.578 -6.223 1 95.56 86 ALA A N 1
ATOM 670 C CA . ALA A 1 86 ? -3.51 -12.398 -6.949 1 95.56 86 ALA A CA 1
ATOM 671 C C . ALA A 1 86 ? -2.457 -12.969 -6.008 1 95.56 86 ALA A C 1
ATOM 673 O O . ALA A 1 86 ? -2.092 -14.141 -6.113 1 95.56 86 ALA A O 1
ATOM 674 N N . MET A 1 87 ? -1.966 -12.094 -5.117 1 97.44 87 MET A N 1
ATOM 675 C CA . MET A 1 87 ? -0.987 -12.531 -4.129 1 97.44 87 MET A CA 1
ATOM 676 C C . MET A 1 87 ? -1.562 -13.633 -3.244 1 97.44 87 MET A C 1
ATOM 678 O O . MET A 1 87 ? -0.871 -14.602 -2.922 1 97.44 87 MET A O 1
ATOM 682 N N . VAL A 1 88 ? -2.775 -13.484 -2.82 1 97.38 88 VAL A N 1
ATOM 683 C CA . VAL A 1 88 ? -3.453 -14.469 -1.979 1 97.38 88 VAL A CA 1
ATOM 684 C C . VAL A 1 88 ? -3.494 -15.82 -2.689 1 97.38 88 VAL A C 1
ATOM 686 O O . VAL A 1 88 ? -3.18 -16.844 -2.09 1 97.38 88 VAL A O 1
ATOM 689 N N . LEU A 1 89 ? -3.832 -15.789 -3.965 1 96.31 89 LEU A N 1
ATOM 690 C CA . LEU A 1 89 ? -3.885 -17.031 -4.738 1 96.31 89 LEU A CA 1
ATOM 691 C C . LEU A 1 89 ? -2.512 -17.688 -4.797 1 96.31 89 LEU A C 1
ATOM 693 O O . LEU A 1 89 ? -2.396 -18.906 -4.664 1 96.31 89 LEU A O 1
ATOM 697 N N . MET A 1 90 ? -1.512 -16.938 -4.93 1 97.88 90 MET A N 1
ATOM 698 C CA . MET A 1 90 ? -0.148 -17.438 -5.059 1 97.88 90 MET A CA 1
ATOM 699 C C . MET A 1 90 ? 0.337 -18.031 -3.74 1 97.88 90 MET A C 1
ATOM 701 O O . MET A 1 90 ? 1.347 -18.75 -3.705 1 97.88 90 MET A O 1
ATOM 705 N N . ALA A 1 91 ? -0.388 -17.719 -2.672 1 97.94 91 ALA A N 1
ATOM 706 C CA . ALA A 1 91 ? 0.003 -18.188 -1.344 1 97.94 91 ALA A CA 1
ATOM 707 C C . ALA A 1 91 ? -0.79 -19.438 -0.943 1 97.94 91 ALA A C 1
ATOM 709 O O . ALA A 1 91 ? -0.394 -20.156 -0.03 1 97.94 91 ALA A O 1
ATOM 710 N N . GLN A 1 92 ? -1.906 -19.609 -1.556 1 95.75 92 GLN A N 1
ATOM 711 C CA . GLN A 1 92 ? -2.805 -20.703 -1.173 1 95.75 92 GLN A CA 1
ATOM 712 C C . GLN A 1 92 ? -2.324 -22.031 -1.728 1 95.75 92 GLN A C 1
ATOM 714 O O . GLN A 1 92 ? -2.238 -22.219 -2.945 1 95.75 92 GLN A O 1
ATOM 719 N N . ASP A 1 93 ? -2.178 -23.031 -0.891 1 94.81 93 ASP A N 1
ATOM 720 C CA . ASP A 1 93 ? -1.633 -24.312 -1.299 1 94.81 93 ASP A CA 1
ATOM 721 C C . ASP A 1 93 ? -2.727 -25.219 -1.856 1 94.81 93 ASP A C 1
ATOM 723 O O . ASP A 1 93 ? -2.455 -26.344 -2.273 1 94.81 93 ASP A O 1
ATOM 727 N N . PHE A 1 94 ? -3.959 -24.734 -1.832 1 93.88 94 PHE A N 1
ATOM 728 C CA . PHE A 1 94 ? -5.051 -25.453 -2.469 1 93.88 94 PHE A CA 1
ATOM 729 C C . PHE A 1 94 ? -5.391 -24.844 -3.822 1 93.88 94 PHE A C 1
ATOM 731 O O . PHE A 1 94 ? -6.184 -25.406 -4.582 1 93.88 94 PHE A O 1
ATOM 738 N N . ALA A 1 95 ? -4.785 -23.703 -4.137 1 94.38 95 ALA A N 1
ATOM 739 C CA . ALA A 1 95 ? -4.988 -23.047 -5.426 1 94.38 95 ALA A CA 1
ATOM 740 C C . ALA A 1 95 ? -3.77 -23.234 -6.328 1 94.38 95 ALA A C 1
ATOM 742 O O . ALA A 1 95 ? -3.91 -23.516 -7.52 1 94.38 95 ALA A O 1
ATOM 743 N N . TYR A 1 96 ? -2.582 -23.109 -5.738 1 96.62 96 TYR A N 1
ATOM 744 C CA . TYR A 1 96 ? -1.316 -23.297 -6.434 1 96.62 96 TYR A CA 1
ATOM 745 C C . TYR A 1 96 ? -0.699 -24.641 -6.07 1 96.62 96 TYR A C 1
ATOM 747 O O . TYR A 1 96 ? -0.586 -24.984 -4.891 1 96.62 96 TYR A O 1
ATOM 755 N N . ARG A 1 97 ? -0.273 -25.375 -7.066 1 97.5 97 ARG A N 1
ATOM 756 C CA . ARG A 1 97 ? 0.412 -26.641 -6.809 1 97.5 97 ARG A CA 1
ATOM 757 C C . ARG A 1 97 ? 1.758 -26.406 -6.129 1 97.5 97 ARG A C 1
ATOM 759 O O . ARG A 1 97 ? 2.184 -27.203 -5.289 1 97.5 97 ARG A O 1
ATOM 766 N N . TYR A 1 98 ? 2.389 -25.344 -6.547 1 98.31 98 TYR A N 1
ATOM 767 C CA . TYR A 1 98 ? 3.645 -24.891 -5.961 1 98.31 98 TYR A CA 1
ATOM 768 C C . TYR A 1 98 ? 3.58 -23.422 -5.613 1 98.31 98 TYR A C 1
ATOM 770 O O . TYR A 1 98 ? 3.973 -22.562 -6.414 1 98.31 98 TYR A O 1
ATOM 778 N N . PRO A 1 99 ? 3.18 -23.109 -4.379 1 98.31 99 PRO A N 1
ATOM 779 C CA . PRO A 1 99 ? 3.02 -21.719 -3.977 1 98.31 99 PRO A CA 1
ATOM 780 C C . PRO A 1 99 ? 4.309 -20.906 -4.113 1 98.31 99 PRO A C 1
ATOM 782 O O . PRO A 1 99 ? 5.395 -21.422 -3.842 1 98.31 99 PRO A O 1
ATOM 785 N N . LEU A 1 100 ? 4.18 -19.641 -4.492 1 98.5 100 LEU A N 1
ATOM 786 C CA . LEU A 1 100 ? 5.309 -18.734 -4.668 1 98.5 100 LEU A CA 1
ATOM 787 C C . LEU A 1 100 ? 5.434 -17.781 -3.482 1 98.5 100 LEU A C 1
ATOM 789 O O . LEU A 1 100 ? 6.496 -17.203 -3.258 1 98.5 100 LEU A O 1
ATOM 793 N N . VAL A 1 101 ? 4.344 -17.609 -2.75 1 98.5 101 VAL A N 1
ATOM 794 C CA . VAL A 1 101 ? 4.281 -16.719 -1.594 1 98.5 101 VAL A CA 1
ATOM 795 C C . VAL A 1 101 ? 4.008 -17.531 -0.332 1 98.5 101 VAL A C 1
ATOM 797 O O . VAL A 1 101 ? 3.193 -18.453 -0.348 1 98.5 101 VAL A O 1
ATOM 800 N N . ASP A 1 102 ? 4.734 -17.281 0.679 1 98.25 102 ASP A N 1
ATOM 801 C CA . ASP A 1 102 ? 4.523 -17.828 2.014 1 98.25 102 ASP A CA 1
ATOM 802 C C . ASP A 1 102 ? 3.799 -16.828 2.91 1 98.25 102 ASP A C 1
ATOM 804 O O . ASP A 1 102 ? 4.379 -15.812 3.32 1 98.25 102 ASP A O 1
ATOM 808 N N . GLY A 1 103 ? 2.566 -17.156 3.205 1 96.69 103 GLY A N 1
ATOM 809 C CA . GLY A 1 103 ? 1.742 -16.203 3.941 1 96.69 103 GLY A CA 1
ATOM 810 C C . GLY A 1 103 ? 1.627 -16.531 5.418 1 96.69 103 GLY A C 1
ATOM 811 O O . GLY A 1 103 ? 1.559 -17.703 5.793 1 96.69 103 GLY A O 1
ATOM 812 N N . GLN A 1 104 ? 1.636 -15.562 6.273 1 95.81 104 GLN A N 1
ATOM 813 C CA . GLN A 1 104 ? 1.344 -15.656 7.703 1 95.81 104 GLN A CA 1
ATOM 814 C C . GLN A 1 104 ? 0.065 -14.898 8.047 1 95.81 104 GLN A C 1
ATOM 816 O O . GLN A 1 104 ? -0.082 -13.727 7.699 1 95.81 104 GLN A O 1
ATOM 821 N N . GLY A 1 105 ? -0.743 -15.508 8.766 1 92.88 105 GLY A N 1
ATOM 822 C CA . GLY A 1 105 ? -2.084 -14.992 8.992 1 92.88 105 GLY A CA 1
ATOM 823 C C . GLY A 1 105 ? -3.152 -15.766 8.242 1 92.88 105 GLY A C 1
ATOM 824 O O . GLY A 1 105 ? -2.926 -16.906 7.82 1 92.88 105 GLY A O 1
ATOM 825 N N . ASN A 1 106 ? -4.355 -15.164 8.117 1 93.75 106 ASN A N 1
ATOM 826 C CA . ASN A 1 106 ? -5.453 -15.844 7.438 1 93.75 106 ASN A CA 1
ATOM 827 C C . ASN A 1 106 ? -5.426 -15.578 5.934 1 93.75 106 ASN A C 1
ATOM 829 O O . ASN A 1 106 ? -5.777 -14.484 5.484 1 93.75 106 ASN A O 1
ATOM 833 N N . TRP A 1 107 ? -5.102 -16.516 5.184 1 95.12 107 TRP A N 1
ATOM 834 C CA . TRP A 1 107 ? -5.008 -16.375 3.736 1 95.12 107 TRP A CA 1
ATOM 835 C C . TRP A 1 107 ? -6.105 -17.172 3.035 1 95.12 107 TRP A C 1
ATOM 837 O O . TRP A 1 107 ? -5.973 -17.516 1.86 1 95.12 107 TRP A O 1
ATOM 847 N N . GLY A 1 108 ? -7.078 -17.484 3.783 1 89.44 108 GLY A N 1
ATOM 848 C CA . GLY A 1 108 ? -8.172 -18.281 3.252 1 89.44 108 GLY A CA 1
ATOM 849 C C . GLY A 1 108 ? -7.984 -19.781 3.477 1 89.44 108 GLY A C 1
ATOM 850 O O . GLY A 1 108 ? -6.906 -20.219 3.869 1 89.44 108 GLY A O 1
ATOM 851 N N . SER A 1 109 ? -9.125 -20.547 3.318 1 86.31 109 SER A N 1
ATOM 852 C CA . SER A 1 109 ? -9.117 -22 3.479 1 86.31 109 SER A CA 1
ATOM 853 C C . SER A 1 109 ? -9.781 -22.688 2.289 1 86.31 109 SER A C 1
ATOM 855 O O . SER A 1 109 ? -10.461 -22.047 1.489 1 86.31 109 SER A O 1
ATOM 857 N N . ALA A 1 110 ? -9.477 -23.938 2.139 1 84.44 110 ALA A N 1
ATOM 858 C CA . ALA A 1 110 ? -10.062 -24.719 1.047 1 84.44 110 ALA A CA 1
ATOM 859 C C . ALA A 1 110 ? -11.586 -24.672 1.101 1 84.44 110 ALA A C 1
ATOM 861 O O . ALA A 1 110 ? -12.25 -24.703 0.061 1 84.44 110 ALA A O 1
ATOM 862 N N . ASP A 1 111 ? -12.078 -24.609 2.283 1 79.81 111 ASP A N 1
ATOM 863 C CA . ASP A 1 111 ? -13.523 -24.578 2.471 1 79.81 111 ASP A CA 1
ATOM 864 C C . ASP A 1 111 ? -14.094 -23.219 2.08 1 79.81 111 ASP A C 1
ATOM 866 O O . ASP A 1 111 ? -15.25 -23.109 1.662 1 79.81 111 ASP A O 1
ATOM 870 N N . ASP A 1 112 ? -13.336 -22.25 2.303 1 83.12 112 ASP A N 1
ATOM 871 C CA . ASP A 1 112 ? -13.719 -20.891 1.953 1 83.12 112 ASP A CA 1
ATOM 872 C C . ASP A 1 112 ? -12.508 -20.078 1.486 1 83.12 112 ASP A C 1
ATOM 874 O O . ASP A 1 112 ? -11.969 -19.266 2.242 1 83.12 112 ASP A O 1
ATOM 878 N N . PRO A 1 113 ? -12.25 -20.188 0.196 1 86.75 113 PRO A N 1
ATOM 879 C CA . PRO A 1 113 ? -11.023 -19.578 -0.328 1 86.75 113 PRO A CA 1
ATOM 880 C C . PRO A 1 113 ? -11.039 -18.047 -0.225 1 86.75 113 PRO A C 1
ATOM 882 O O . PRO A 1 113 ? -9.977 -17.422 -0.196 1 86.75 113 PRO A O 1
ATOM 885 N N . LYS A 1 114 ? -12.219 -17.359 -0.076 1 88.75 114 LYS A N 1
ATOM 886 C CA . LYS A 1 114 ? -12.336 -15.898 -0.086 1 88.75 114 LYS A CA 1
ATOM 887 C C . LYS A 1 114 ? -12.367 -15.344 1.333 1 88.75 114 LYS A C 1
ATOM 889 O O . LYS A 1 114 ? -12.445 -14.125 1.525 1 88.75 114 LYS A O 1
ATOM 894 N N . SER A 1 115 ? -12.164 -16.172 2.32 1 89.56 115 SER A N 1
ATOM 895 C CA . SER A 1 115 ? -12.234 -15.742 3.715 1 89.56 115 SER A CA 1
ATOM 896 C C . SER A 1 115 ? -10.914 -15.156 4.188 1 89.56 115 SER A C 1
ATOM 898 O O . SER A 1 115 ? -10.695 -14.992 5.391 1 89.56 115 SER A O 1
ATOM 900 N N . PHE A 1 116 ? -10 -14.797 3.33 1 93.69 116 PHE A N 1
ATOM 901 C CA . PHE A 1 116 ? -8.703 -14.258 3.717 1 93.69 116 PHE A CA 1
ATOM 902 C C . PHE A 1 116 ? -8.844 -12.867 4.316 1 93.69 116 PHE A C 1
ATOM 904 O O . PHE A 1 116 ? -9.797 -12.148 4.008 1 93.69 116 PHE A O 1
ATOM 911 N N . ALA A 1 117 ? -7.922 -12.539 5.207 1 93.5 117 ALA A N 1
ATOM 912 C CA . ALA A 1 117 ? -7.938 -11.25 5.898 1 93.5 117 ALA A CA 1
ATOM 913 C C . ALA A 1 117 ? -7.434 -10.133 4.988 1 93.5 117 ALA A C 1
ATOM 915 O O . ALA A 1 117 ? -6.793 -10.398 3.969 1 93.5 117 ALA A O 1
ATOM 916 N N . ALA A 1 118 ? -7.742 -8.922 5.367 1 89.81 118 ALA A N 1
ATOM 917 C CA . ALA A 1 118 ? -7.266 -7.758 4.621 1 89.81 118 ALA A CA 1
ATOM 918 C C . ALA A 1 118 ? -5.746 -7.66 4.668 1 89.81 118 ALA A C 1
ATOM 920 O O . ALA A 1 118 ? -5.113 -8.18 5.59 1 89.81 118 ALA A O 1
ATOM 921 N N . MET A 1 119 ? -5.129 -6.973 3.662 1 90.31 119 MET A N 1
ATOM 922 C CA . MET A 1 119 ? -3.682 -6.938 3.463 1 90.31 119 MET A CA 1
ATOM 923 C C . MET A 1 119 ? -2.992 -6.23 4.625 1 90.31 119 MET A C 1
ATOM 925 O O . MET A 1 119 ? -1.78 -6.363 4.805 1 90.31 119 MET A O 1
ATOM 929 N N . ARG A 1 120 ? -3.68 -5.457 5.43 1 82.62 120 ARG A N 1
ATOM 930 C CA . ARG A 1 120 ? -3.088 -4.801 6.594 1 82.62 120 ARG A CA 1
ATOM 931 C C . ARG A 1 120 ? -2.873 -5.793 7.73 1 82.62 120 ARG A C 1
ATOM 933 O O . ARG A 1 120 ? -2.094 -5.531 8.648 1 82.62 120 ARG A O 1
ATOM 940 N N . TYR A 1 121 ? -3.57 -7 7.645 1 89.25 121 TYR A N 1
ATOM 941 C CA . TYR A 1 121 ? -3.498 -7.973 8.734 1 89.25 121 TYR A CA 1
ATOM 942 C C . TYR A 1 121 ? -2.6 -9.148 8.359 1 89.25 121 TYR A C 1
ATOM 944 O O . TYR A 1 121 ? -2.197 -9.93 9.219 1 89.25 121 TYR A O 1
ATOM 952 N N . THR A 1 122 ? -2.297 -9.305 7.102 1 94 122 THR A N 1
ATOM 953 C CA . THR A 1 122 ? -1.501 -10.445 6.668 1 94 122 THR A CA 1
ATOM 954 C C . THR A 1 122 ? -0.043 -10.047 6.465 1 94 122 THR A C 1
ATOM 956 O O . THR A 1 122 ? 0.258 -8.867 6.238 1 94 122 THR A O 1
ATOM 959 N N . GLU A 1 123 ? 0.822 -10.961 6.648 1 94.62 123 GLU A N 1
ATOM 960 C CA . GLU A 1 123 ? 2.242 -10.812 6.344 1 94.62 123 GLU A CA 1
ATOM 961 C C . GLU A 1 123 ? 2.713 -11.891 5.371 1 94.62 123 GLU A C 1
ATOM 963 O O . GLU A 1 123 ? 2.09 -12.945 5.254 1 94.62 123 GLU A O 1
ATOM 968 N N . SER A 1 124 ? 3.744 -11.547 4.57 1 96.88 124 SER A N 1
ATOM 969 C CA . SER A 1 124 ? 4.137 -12.508 3.539 1 96.88 124 SER A CA 1
ATOM 970 C C . SER A 1 124 ? 5.625 -12.406 3.23 1 96.88 124 SER A C 1
ATOM 972 O O . SER A 1 124 ? 6.266 -11.398 3.553 1 96.88 124 SER A O 1
ATOM 974 N N . ARG A 1 125 ? 6.195 -13.391 2.727 1 97.94 125 ARG A N 1
ATOM 975 C CA . ARG A 1 125 ? 7.508 -13.508 2.105 1 97.94 125 ARG A CA 1
ATOM 976 C C . ARG A 1 125 ? 7.488 -14.516 0.962 1 97.94 125 ARG A C 1
ATOM 978 O O . ARG A 1 125 ? 6.461 -15.141 0.7 1 97.94 125 ARG A O 1
ATOM 985 N N . LEU A 1 126 ? 8.547 -14.641 0.208 1 98.44 126 LEU A N 1
ATOM 986 C CA . LEU A 1 126 ? 8.633 -15.609 -0.883 1 98.44 126 LEU A CA 1
ATOM 987 C C . LEU A 1 126 ? 8.922 -17.016 -0.349 1 98.44 126 LEU A C 1
ATOM 989 O O . LEU A 1 126 ? 9.562 -17.156 0.691 1 98.44 126 LEU A O 1
ATOM 993 N N . THR A 1 127 ? 8.438 -18.031 -1.054 1 98.19 127 THR A N 1
ATOM 994 C CA . THR A 1 127 ? 8.75 -19.422 -0.72 1 98.19 127 THR A CA 1
ATOM 995 C C . THR A 1 127 ? 10.133 -19.797 -1.244 1 98.19 127 THR A C 1
ATOM 997 O O . THR A 1 127 ? 10.727 -19.062 -2.033 1 98.19 127 THR A O 1
ATOM 1000 N N . GLY A 1 128 ? 10.609 -20.922 -0.789 1 97.75 128 GLY A N 1
ATOM 1001 C CA . GLY A 1 128 ? 11.836 -21.453 -1.362 1 97.75 128 GLY A CA 1
ATOM 1002 C C . GLY A 1 128 ? 11.719 -21.734 -2.85 1 97.75 128 GLY A C 1
ATOM 1003 O O . GLY A 1 128 ? 12.664 -21.5 -3.604 1 97.75 128 GLY A O 1
ATOM 1004 N N . TYR A 1 129 ? 10.641 -22.203 -3.26 1 98 129 TYR A N 1
ATOM 1005 C CA . TYR A 1 129 ? 10.398 -22.531 -4.66 1 98 129 TYR A CA 1
ATOM 1006 C C . TYR A 1 129 ? 10.516 -21.297 -5.539 1 98 129 TYR A C 1
ATOM 1008 O O . TYR A 1 129 ? 10.953 -21.375 -6.688 1 98 129 TYR A O 1
ATOM 1016 N N . ALA A 1 130 ? 10.133 -20.141 -5.031 1 98.12 130 ALA A N 1
ATOM 1017 C CA . ALA A 1 130 ? 10.156 -18.906 -5.809 1 98.12 130 ALA A CA 1
ATOM 1018 C C . ALA A 1 130 ? 11.57 -18.578 -6.277 1 98.12 130 ALA A C 1
ATOM 1020 O O . ALA A 1 130 ? 11.75 -17.828 -7.238 1 98.12 130 ALA A O 1
ATOM 1021 N N . LYS A 1 131 ? 12.57 -19.109 -5.652 1 97.31 131 LYS A N 1
ATOM 1022 C CA . LYS A 1 131 ? 13.961 -18.906 -6.035 1 97.31 131 LYS A CA 1
ATOM 1023 C C . LYS A 1 131 ? 14.211 -19.375 -7.465 1 97.31 131 LYS A C 1
ATOM 1025 O O . LYS A 1 131 ? 15.07 -18.828 -8.164 1 97.31 131 LYS A O 1
ATOM 1030 N N . THR A 1 132 ? 13.461 -20.344 -7.898 1 98.06 132 THR A N 1
ATOM 1031 C CA . THR A 1 132 ? 13.625 -20.891 -9.242 1 98.06 132 THR A CA 1
ATOM 1032 C C . THR A 1 132 ? 13.336 -19.828 -10.297 1 98.06 132 THR A C 1
ATOM 1034 O O . THR A 1 132 ? 13.766 -19.953 -11.445 1 98.06 132 THR A O 1
ATOM 1037 N N . LEU A 1 133 ? 12.609 -18.797 -9.875 1 98.25 133 LEU A N 1
ATOM 1038 C CA . LEU A 1 133 ? 12.273 -17.719 -10.797 1 98.25 133 LEU A CA 1
ATOM 1039 C C . LEU A 1 133 ? 13.25 -16.547 -10.664 1 98.25 133 LEU A C 1
ATOM 1041 O O . LEU A 1 133 ? 13.312 -15.688 -11.531 1 98.25 133 LEU A O 1
ATOM 1045 N N . LEU A 1 134 ? 14.047 -16.531 -9.555 1 98.06 134 LEU A N 1
ATOM 1046 C CA . LEU A 1 134 ? 14.742 -15.289 -9.211 1 98.06 134 LEU A CA 1
ATOM 1047 C C . LEU A 1 134 ? 16.25 -15.508 -9.125 1 98.06 134 LEU A C 1
ATOM 1049 O O . LEU A 1 134 ? 17.031 -14.562 -9.227 1 98.06 134 LEU A O 1
ATOM 1053 N N . ALA A 1 135 ? 16.719 -16.688 -8.961 1 97.12 135 ALA A N 1
ATOM 1054 C CA . ALA A 1 135 ? 18.109 -16.984 -8.602 1 97.12 135 ALA A CA 1
ATOM 1055 C C . ALA A 1 135 ? 19.078 -16.453 -9.664 1 97.12 135 ALA A C 1
ATOM 1057 O O . ALA A 1 135 ? 20.203 -16.078 -9.344 1 97.12 135 ALA A O 1
ATOM 1058 N N . GLU A 1 136 ? 18.625 -16.406 -10.883 1 98.19 136 GLU A N 1
ATOM 1059 C CA . GLU A 1 136 ? 19.516 -16.047 -11.969 1 98.19 136 GLU A CA 1
ATOM 1060 C C . GLU A 1 136 ? 19.203 -14.648 -12.508 1 98.19 136 GLU A C 1
ATOM 1062 O O . GLU A 1 136 ? 19.734 -14.242 -13.547 1 98.19 136 GLU A O 1
ATOM 1067 N N . LEU A 1 137 ? 18.312 -13.938 -11.812 1 97.69 137 LEU A N 1
ATOM 1068 C CA . LEU A 1 137 ? 17.797 -12.672 -12.32 1 97.69 137 LEU A CA 1
ATOM 1069 C C . LEU A 1 137 ? 18.922 -11.656 -12.5 1 97.69 137 LEU A C 1
ATOM 1071 O O . LEU A 1 137 ? 18.953 -10.938 -13.5 1 97.69 137 LEU A O 1
ATOM 1075 N N . GLU A 1 138 ? 19.891 -11.586 -11.625 1 95.88 138 GLU A N 1
ATOM 1076 C CA . GLU A 1 138 ? 20.953 -10.586 -11.641 1 95.88 138 GLU A CA 1
ATOM 1077 C C . GLU A 1 138 ? 22.172 -11.086 -12.406 1 95.88 138 GLU A C 1
ATOM 1079 O O . GLU A 1 138 ? 23.266 -10.523 -12.281 1 95.88 138 GLU A O 1
ATOM 1084 N N . GLN A 1 139 ? 22.031 -12.055 -13.203 1 97.81 139 GLN A N 1
ATOM 1085 C CA . GLN A 1 139 ? 23.141 -12.664 -13.914 1 97.81 139 GLN A CA 1
ATOM 1086 C C . GLN A 1 139 ? 23.031 -12.414 -15.422 1 97.81 139 GLN A C 1
ATOM 1088 O O . GLN A 1 139 ? 23.359 -13.281 -16.219 1 97.81 139 GLN A O 1
ATOM 1093 N N . GLY A 1 140 ? 22.422 -11.312 -15.703 1 97.31 140 GLY A N 1
ATOM 1094 C CA . GLY A 1 140 ? 22.328 -10.914 -17.109 1 97.31 140 GLY A CA 1
ATOM 1095 C C . GLY A 1 140 ? 21.438 -11.82 -17.922 1 97.31 140 GLY A C 1
ATOM 1096 O O . GLY A 1 140 ? 21.641 -11.984 -19.125 1 97.31 140 GLY A O 1
ATOM 1097 N N . THR A 1 141 ? 20.406 -12.344 -17.328 1 98.19 141 THR A N 1
ATOM 1098 C CA . THR A 1 141 ? 19.656 -13.414 -17.969 1 98.19 141 THR A CA 1
ATOM 1099 C C . THR A 1 141 ? 18.375 -12.859 -18.609 1 98.19 141 THR A C 1
ATOM 1101 O O . THR A 1 141 ? 17.719 -13.547 -19.391 1 98.19 141 THR A O 1
ATOM 1104 N N . VAL A 1 142 ? 17.969 -11.633 -18.25 1 97.19 142 VAL A N 1
ATOM 1105 C CA . VAL A 1 142 ? 16.672 -11.18 -18.719 1 97.19 142 VAL A CA 1
ATOM 1106 C C . VAL A 1 142 ? 16.797 -9.797 -19.359 1 97.19 142 VAL A C 1
ATOM 1108 O O . VAL A 1 142 ? 17.812 -9.109 -19.156 1 97.19 142 VAL A O 1
ATOM 1111 N N . GLU A 1 143 ? 15.812 -9.539 -20.172 1 96.44 143 GLU A N 1
ATOM 1112 C CA . GLU A 1 143 ? 15.672 -8.172 -20.688 1 96.44 143 GLU A CA 1
ATOM 1113 C C . GLU A 1 143 ? 14.977 -7.273 -19.672 1 96.44 143 GLU A C 1
ATOM 1115 O O . GLU A 1 143 ? 14.023 -7.695 -19.016 1 96.44 143 GLU A O 1
ATOM 1120 N N . TRP A 1 144 ? 15.531 -6.074 -19.578 1 97.25 144 TRP A N 1
ATOM 1121 C CA . TRP A 1 144 ? 14.945 -5.082 -18.688 1 97.25 144 TRP A CA 1
ATOM 1122 C C . TRP A 1 144 ? 14.164 -4.039 -19.484 1 97.25 144 TRP A C 1
ATOM 1124 O O . TRP A 1 144 ? 14.586 -3.617 -20.562 1 97.25 144 TRP A O 1
ATOM 1134 N N . VAL A 1 145 ? 13.008 -3.689 -18.969 1 95.56 145 VAL A N 1
ATOM 1135 C CA . VAL A 1 145 ? 12.164 -2.691 -19.609 1 95.56 145 VAL A CA 1
ATOM 1136 C C . VAL A 1 145 ? 11.781 -1.604 -18.609 1 95.56 145 VAL A C 1
ATOM 1138 O O . VAL A 1 145 ? 11.852 -1.819 -17.391 1 95.56 145 VAL A O 1
ATOM 1141 N N . ALA A 1 146 ? 11.469 -0.461 -19.094 1 93.56 146 ALA A N 1
ATOM 1142 C CA . ALA A 1 146 ? 11.047 0.63 -18.203 1 93.56 146 ALA A CA 1
ATOM 1143 C C . ALA A 1 146 ? 9.703 0.322 -17.562 1 93.56 146 ALA A C 1
ATOM 1145 O O . ALA A 1 146 ? 8.82 -0.26 -18.188 1 93.56 146 ALA A O 1
ATOM 1146 N N . ASN A 1 147 ? 9.547 0.669 -16.297 1 90.88 147 ASN A N 1
ATOM 1147 C CA . ASN A 1 147 ? 8.234 0.555 -15.664 1 90.88 147 ASN A CA 1
ATOM 1148 C C . ASN A 1 147 ? 7.242 1.563 -16.25 1 90.88 147 ASN A C 1
ATOM 1150 O O . ASN A 1 147 ? 7.57 2.283 -17.188 1 90.88 147 ASN A O 1
ATOM 1154 N N . PHE A 1 148 ? 6.004 1.654 -15.773 1 81.88 148 PHE A N 1
ATOM 1155 C CA . PHE A 1 148 ? 4.902 2.365 -16.406 1 81.88 148 PHE A CA 1
ATOM 1156 C C . PHE A 1 148 ? 5.168 3.867 -16.438 1 81.88 148 PHE A C 1
ATOM 1158 O O . PHE A 1 148 ? 4.703 4.57 -17.328 1 81.88 148 PHE A O 1
ATOM 1165 N N . ASP A 1 149 ? 5.957 4.402 -15.43 1 77.94 149 ASP A N 1
ATOM 1166 C CA . ASP A 1 149 ? 6.195 5.844 -15.43 1 77.94 149 ASP A CA 1
ATOM 1167 C C . ASP A 1 149 ? 7.617 6.164 -15.883 1 77.94 149 ASP A C 1
ATOM 1169 O O . ASP A 1 149 ? 8.055 7.312 -15.797 1 77.94 149 ASP A O 1
ATOM 1173 N N . GLY A 1 150 ? 8.453 5.121 -16.219 1 86.62 150 GLY A N 1
ATOM 1174 C CA . GLY A 1 150 ? 9.758 5.293 -16.828 1 86.62 150 GLY A CA 1
ATOM 1175 C C . GLY A 1 150 ? 10.852 5.613 -15.836 1 86.62 150 GLY A C 1
ATOM 1176 O O . GLY A 1 150 ? 11.984 5.902 -16.219 1 86.62 150 GLY A O 1
ATOM 1177 N N . THR A 1 151 ? 10.664 5.539 -14.57 1 84.5 151 THR A N 1
ATOM 1178 C CA . THR A 1 151 ? 11.641 5.953 -13.562 1 84.5 151 THR A CA 1
ATOM 1179 C C . THR A 1 151 ? 12.484 4.77 -13.109 1 84.5 151 THR A C 1
ATOM 1181 O O . THR A 1 151 ? 13.586 4.949 -12.594 1 84.5 151 THR A O 1
ATOM 1184 N N . LEU A 1 152 ? 11.938 3.611 -13.289 1 91.81 152 LEU A N 1
ATOM 1185 C CA . LEU A 1 152 ? 12.617 2.387 -12.875 1 91.81 152 LEU A CA 1
ATOM 1186 C C . LEU A 1 152 ? 12.648 1.372 -14.008 1 91.81 152 LEU A C 1
ATOM 1188 O O . LEU A 1 152 ? 11.977 1.55 -15.031 1 91.81 152 LEU A O 1
ATOM 1192 N N . GLN A 1 153 ? 13.477 0.346 -13.805 1 95.56 153 GLN A N 1
ATOM 1193 C CA . GLN A 1 153 ? 13.5 -0.799 -14.711 1 95.56 153 GLN A CA 1
ATOM 1194 C C . GLN A 1 153 ? 12.891 -2.033 -14.055 1 95.56 153 GLN A C 1
ATOM 1196 O O . GLN A 1 153 ? 12.945 -2.186 -12.828 1 95.56 153 GLN A O 1
ATOM 1201 N N . GLU A 1 154 ? 12.227 -2.84 -14.789 1 95.69 154 GLU A N 1
ATOM 1202 C CA . GLU A 1 154 ? 11.703 -4.129 -14.352 1 95.69 154 GLU A CA 1
ATOM 1203 C C . GLU A 1 154 ? 12.008 -5.223 -15.367 1 95.69 154 GLU A C 1
ATOM 1205 O O . GLU A 1 154 ? 12.227 -4.938 -16.547 1 95.69 154 GLU A O 1
ATOM 1210 N N . PRO A 1 155 ? 12.117 -6.461 -14.969 1 97.38 155 PRO A N 1
ATOM 1211 C CA . PRO A 1 155 ? 12.367 -7.531 -15.938 1 97.38 155 PRO A CA 1
ATOM 1212 C C . PRO A 1 155 ? 11.172 -7.805 -16.844 1 97.38 155 PRO A C 1
ATOM 1214 O O . PRO A 1 155 ? 10.039 -7.875 -16.359 1 97.38 155 PRO A O 1
ATOM 1217 N N . ALA A 1 156 ? 11.383 -7.996 -18.125 1 96.25 156 ALA A N 1
ATOM 1218 C CA . ALA A 1 156 ? 10.312 -8.359 -19.062 1 96.25 156 ALA A CA 1
ATOM 1219 C C . ALA A 1 156 ? 9.773 -9.75 -18.75 1 96.25 156 ALA A C 1
ATOM 1221 O O . ALA A 1 156 ? 8.578 -10.016 -18.938 1 96.25 156 ALA A O 1
ATOM 1222 N N . ARG A 1 157 ? 10.711 -10.609 -18.391 1 96.94 157 ARG A N 1
ATOM 1223 C CA . ARG A 1 157 ? 10.438 -11.984 -17.969 1 96.94 157 ARG A CA 1
ATOM 1224 C C . ARG A 1 157 ? 11.406 -12.414 -16.859 1 96.94 157 ARG A C 1
ATOM 1226 O O . ARG A 1 157 ? 12.492 -11.844 -16.734 1 96.94 157 ARG A O 1
ATOM 1233 N N . LEU A 1 158 ? 10.953 -13.312 -16.141 1 98.19 158 LEU A N 1
ATOM 1234 C CA . LEU A 1 158 ? 11.883 -13.898 -15.18 1 98.19 158 LEU A CA 1
ATOM 1235 C C . LEU A 1 158 ? 12.609 -15.094 -15.789 1 98.19 158 LEU A C 1
ATOM 1237 O O . LEU A 1 158 ? 12.117 -15.703 -16.734 1 98.19 158 LEU A O 1
ATOM 1241 N N . PRO A 1 159 ? 13.812 -15.375 -15.438 1 97.44 159 PRO A N 1
ATOM 1242 C CA . PRO A 1 159 ? 14.633 -16.391 -16.094 1 97.44 159 PRO A CA 1
ATOM 1243 C C . PRO A 1 159 ? 14.039 -17.797 -15.977 1 97.44 159 PRO A C 1
ATOM 1245 O O . PRO A 1 159 ? 14.203 -18.625 -16.875 1 97.44 159 PRO A O 1
ATOM 1248 N N . ALA A 1 160 ? 13.406 -18.172 -14.836 1 96.38 160 ALA A N 1
ATOM 1249 C CA . ALA A 1 160 ? 12.688 -19.406 -14.578 1 96.38 160 ALA A CA 1
ATOM 1250 C C . ALA A 1 160 ? 13.586 -20.625 -14.781 1 96.38 160 ALA A C 1
ATOM 1252 O O . ALA A 1 160 ? 13.906 -20.984 -15.922 1 96.38 160 ALA A O 1
ATOM 1253 N N . ARG A 1 161 ? 13.914 -21.344 -13.891 1 98.44 161 ARG A N 1
ATOM 1254 C CA . ARG A 1 161 ? 14.727 -22.562 -13.953 1 98.44 161 ARG A CA 1
ATOM 1255 C C . ARG A 1 161 ? 13.859 -23.797 -14.203 1 98.44 161 ARG A C 1
ATOM 1257 O O . ARG A 1 161 ? 14.375 -24.859 -14.523 1 98.44 161 ARG A O 1
ATOM 1264 N N . LEU A 1 162 ? 12.523 -23.609 -14.086 1 98.62 162 LEU A N 1
ATOM 1265 C CA . LEU A 1 162 ? 11.539 -24.656 -14.312 1 98.62 162 LEU A CA 1
ATOM 1266 C C . LEU A 1 162 ? 10.383 -24.141 -15.156 1 98.62 162 LEU A C 1
ATOM 1268 O O . LEU A 1 162 ? 10.109 -22.938 -15.172 1 98.62 162 LEU A O 1
ATOM 1272 N N . PRO A 1 163 ? 9.734 -25.031 -15.891 1 98.06 163 PRO A N 1
ATOM 1273 C CA . PRO A 1 163 ? 8.602 -24.594 -16.719 1 98.06 163 PRO A CA 1
ATOM 1274 C C . PRO A 1 163 ? 7.336 -24.359 -15.898 1 98.06 163 PRO A C 1
ATOM 1276 O O . PRO A 1 163 ? 6.367 -25.109 -16.031 1 98.06 163 PRO A O 1
ATOM 1279 N N . ASN A 1 164 ? 7.262 -23.219 -15.32 1 97.38 164 ASN A N 1
ATOM 1280 C CA . ASN A 1 164 ? 6.18 -22.875 -14.406 1 97.38 164 ASN A CA 1
ATOM 1281 C C . ASN A 1 164 ? 4.832 -22.812 -15.117 1 97.38 164 ASN A C 1
ATOM 1283 O O . ASN A 1 164 ? 3.785 -22.953 -14.484 1 97.38 164 ASN A O 1
ATOM 1287 N N . ILE A 1 165 ? 4.805 -22.656 -16.406 1 97.56 165 ILE A N 1
ATOM 1288 C CA . ILE A 1 165 ? 3.586 -22.562 -17.203 1 97.56 165 ILE A CA 1
ATOM 1289 C C . ILE A 1 165 ? 2.756 -23.844 -17.016 1 97.56 165 ILE A C 1
ATOM 1291 O O . ILE A 1 165 ? 1.524 -23.797 -17.062 1 97.56 165 ILE A O 1
ATOM 1295 N N . LEU A 1 166 ? 3.41 -24.938 -16.797 1 98 166 LEU A N 1
ATOM 1296 C CA . LEU A 1 166 ? 2.725 -26.203 -16.625 1 98 166 LEU A CA 1
ATOM 1297 C C . LEU A 1 166 ? 2.59 -26.562 -15.141 1 98 166 LEU A C 1
ATOM 1299 O O . LEU A 1 166 ? 1.689 -27.297 -14.75 1 98 166 LEU A O 1
ATOM 1303 N N . LEU A 1 167 ? 3.451 -26.062 -14.312 1 98.31 167 LEU A N 1
ATOM 1304 C CA . LEU A 1 167 ? 3.52 -26.484 -12.914 1 98.31 167 LEU A CA 1
ATOM 1305 C C . LEU A 1 167 ? 2.375 -25.891 -12.109 1 98.31 167 LEU A C 1
ATOM 1307 O O . LEU A 1 167 ? 1.715 -26.609 -11.344 1 98.31 167 LEU A O 1
ATOM 1311 N N . ASN A 1 168 ? 2.16 -24.609 -12.281 1 96.06 168 ASN A N 1
ATOM 1312 C CA . ASN A 1 168 ? 1.075 -23.953 -11.562 1 96.06 168 ASN A CA 1
ATOM 1313 C C . ASN A 1 168 ? -0.094 -23.625 -12.484 1 96.06 168 ASN A C 1
ATOM 1315 O O . ASN A 1 168 ? -1.204 -23.359 -12.023 1 96.06 168 ASN A O 1
ATOM 1319 N N . GLY A 1 169 ? 0.138 -23.719 -13.766 1 89.69 169 GLY A N 1
ATOM 1320 C CA . GLY A 1 169 ? -0.919 -23.359 -14.695 1 89.69 169 GLY A CA 1
ATOM 1321 C C . GLY A 1 169 ? -1.349 -21.906 -14.586 1 89.69 169 GLY A C 1
ATOM 1322 O O . GLY A 1 169 ? -0.523 -21.031 -14.336 1 89.69 169 GLY A O 1
ATOM 1323 N N . GLY A 1 170 ? -2.572 -21.609 -15.039 1 90.62 170 GLY A N 1
ATOM 1324 C CA . GLY A 1 170 ? -3.127 -20.266 -15 1 90.62 170 GLY A CA 1
ATOM 1325 C C . GLY A 1 170 ? -4.441 -20.141 -15.75 1 90.62 170 GLY A C 1
ATOM 1326 O O . GLY A 1 170 ? -4.695 -20.891 -16.703 1 90.62 170 GLY A O 1
ATOM 1327 N N . SER A 1 171 ? -5.27 -19.281 -15.227 1 93.25 171 SER A N 1
ATOM 1328 C CA . SER A 1 171 ? -6.551 -19 -15.875 1 93.25 171 SER A CA 1
ATOM 1329 C C . SER A 1 171 ? -6.719 -17.5 -16.141 1 93.25 171 SER A C 1
ATOM 1331 O O . SER A 1 171 ? -6.215 -16.672 -15.383 1 93.25 171 SER A O 1
ATOM 1333 N N . GLY A 1 172 ? -7.316 -17.25 -17.281 1 91.19 172 GLY A N 1
ATOM 1334 C CA . GLY A 1 172 ? -7.559 -15.859 -17.656 1 91.19 172 GLY A CA 1
ATOM 1335 C C . GLY A 1 172 ? -8.547 -15.703 -18.797 1 91.19 172 GLY A C 1
ATOM 1336 O O . GLY A 1 172 ? -8.672 -16.594 -19.641 1 91.19 172 GLY A O 1
ATOM 1337 N N . ILE A 1 173 ? -9.18 -14.625 -18.719 1 87.5 173 ILE A N 1
ATOM 1338 C CA . ILE A 1 173 ? -10.141 -14.297 -19.781 1 87.5 173 ILE A CA 1
ATOM 1339 C C . ILE A 1 173 ? -9.734 -12.984 -20.438 1 87.5 173 ILE A C 1
ATOM 1341 O O . ILE A 1 173 ? -9.531 -11.969 -19.766 1 87.5 173 ILE A O 1
ATOM 1345 N N . ALA A 1 174 ? -9.531 -13.094 -21.672 1 87.19 174 ALA A N 1
ATOM 1346 C CA . ALA A 1 174 ? -9.211 -11.914 -22.469 1 87.19 174 ALA A CA 1
ATOM 1347 C C . ALA A 1 174 ? -10.312 -11.617 -23.484 1 87.19 174 ALA A C 1
ATOM 1349 O O . ALA A 1 174 ? -11.406 -12.188 -23.406 1 87.19 174 ALA A O 1
ATOM 1350 N N . VAL A 1 175 ? -10.039 -10.594 -24.328 1 78.94 175 VAL A N 1
ATOM 1351 C CA . VAL A 1 175 ? -11.023 -10.266 -25.359 1 78.94 175 VAL A CA 1
ATOM 1352 C C . VAL A 1 175 ? -10.992 -11.328 -26.453 1 78.94 175 VAL A C 1
ATOM 1354 O O . VAL A 1 175 ? -10.008 -11.453 -27.172 1 78.94 175 VAL A O 1
ATOM 1357 N N . GLY A 1 176 ? -11.992 -12.125 -26.453 1 81.44 176 GLY A N 1
ATOM 1358 C CA . GLY A 1 176 ? -12.164 -13.094 -27.516 1 81.44 176 GLY A CA 1
ATOM 1359 C C . GLY A 1 176 ? -11.375 -14.375 -27.297 1 81.44 176 GLY A C 1
ATOM 1360 O O . GLY A 1 176 ? -11.297 -15.227 -28.172 1 81.44 176 GLY A O 1
ATOM 1361 N N . MET A 1 177 ? -10.758 -14.406 -26.156 1 88.5 177 MET A N 1
ATOM 1362 C CA . MET A 1 177 ? -10 -15.625 -25.906 1 88.5 177 MET A CA 1
ATOM 1363 C C . MET A 1 177 ? -9.836 -15.859 -24.406 1 88.5 177 MET A C 1
ATOM 1365 O O . MET A 1 177 ? -10.094 -14.961 -23.609 1 88.5 177 MET A O 1
ATOM 1369 N N . ALA A 1 178 ? -9.531 -17.109 -24.125 1 91.44 178 ALA A N 1
ATOM 1370 C CA . ALA A 1 178 ? -9.328 -17.484 -22.734 1 91.44 178 ALA A CA 1
ATOM 1371 C C . ALA A 1 178 ? -8.227 -18.531 -22.594 1 91.44 178 ALA A C 1
ATOM 1373 O O . ALA A 1 178 ? -7.785 -19.109 -23.594 1 91.44 178 ALA A O 1
ATOM 1374 N N . THR A 1 179 ? -7.656 -18.609 -21.516 1 95.06 179 THR A N 1
ATOM 1375 C CA . THR A 1 179 ? -6.688 -19.656 -21.188 1 95.06 179 THR A CA 1
ATOM 1376 C C . THR A 1 179 ? -7.07 -20.375 -19.906 1 95.06 179 THR A C 1
ATOM 1378 O O . THR A 1 179 ? -7.637 -19.766 -18.984 1 95.06 179 THR A O 1
ATOM 1381 N N . ASN A 1 180 ? -6.977 -21.609 -19.906 1 96.44 180 ASN A N 1
ATOM 1382 C CA . ASN A 1 180 ? -7.105 -22.469 -18.734 1 96.44 180 ASN A CA 1
ATOM 1383 C C . ASN A 1 180 ? -6.074 -23.594 -18.734 1 96.44 180 ASN A C 1
ATOM 1385 O O . ASN A 1 180 ? -6.336 -24.672 -19.234 1 96.44 180 ASN A O 1
ATOM 1389 N N . LEU A 1 181 ? -4.977 -23.297 -18.109 1 97.25 181 LEU A N 1
ATOM 1390 C CA . LEU A 1 181 ? -3.898 -24.266 -17.969 1 97.25 181 LEU A CA 1
ATOM 1391 C C . LEU A 1 181 ? -3.982 -24.984 -16.625 1 97.25 181 LEU A C 1
ATOM 1393 O O . LEU A 1 181 ? -3.953 -24.344 -15.57 1 97.25 181 LEU A O 1
ATOM 1397 N N . LEU A 1 182 ? -4.07 -26.266 -16.672 1 97.44 182 LEU A N 1
ATOM 1398 C CA . LEU A 1 182 ? -4.168 -27.047 -15.453 1 97.44 182 LEU A CA 1
ATOM 1399 C C . LEU A 1 182 ? -2.781 -27.344 -14.891 1 97.44 182 LEU A C 1
ATOM 1401 O O . LEU A 1 182 ? -1.813 -27.469 -15.648 1 97.44 182 LEU A O 1
ATOM 1405 N N . PRO A 1 183 ? -2.623 -27.516 -13.633 1 97.94 183 PRO A N 1
ATOM 1406 C CA . PRO A 1 183 ? -1.313 -27.75 -13.016 1 97.94 183 PRO A CA 1
ATOM 1407 C C . PRO A 1 183 ? -0.813 -29.188 -13.242 1 97.94 183 PRO A C 1
ATOM 1409 O O . PRO A 1 183 ? -1.615 -30.094 -13.43 1 97.94 183 PRO A O 1
ATOM 1412 N N . HIS A 1 184 ? 0.494 -29.297 -13.188 1 98.56 184 HIS A N 1
ATOM 1413 C CA . HIS A 1 184 ? 1.14 -30.594 -13.383 1 98.56 184 HIS A CA 1
ATOM 1414 C C . HIS A 1 184 ? 2.205 -30.828 -12.32 1 98.56 184 HIS A C 1
ATOM 1416 O O . HIS A 1 184 ? 2.598 -29.906 -11.602 1 98.56 184 HIS A O 1
ATOM 1422 N N . ASN A 1 185 ? 2.598 -32.094 -12.25 1 98.5 185 ASN A N 1
ATOM 1423 C CA . ASN A 1 185 ? 3.613 -32.5 -11.281 1 98.5 185 ASN A CA 1
ATOM 1424 C C . ASN A 1 185 ? 5.012 -32.094 -11.734 1 98.5 185 ASN A C 1
ATOM 1426 O O . ASN A 1 185 ? 5.395 -32.375 -12.883 1 98.5 185 ASN A O 1
ATOM 1430 N N . LEU A 1 186 ? 5.758 -31.531 -10.844 1 98.69 186 LEU A N 1
ATOM 1431 C CA . LEU A 1 186 ? 7.07 -30.969 -11.156 1 98.69 186 LEU A CA 1
ATOM 1432 C C . LEU A 1 186 ? 8.031 -32.062 -11.609 1 98.69 186 LEU A C 1
ATOM 1434 O O . LEU A 1 186 ? 8.703 -31.922 -12.633 1 98.69 186 LEU A O 1
ATOM 1438 N N . GLY A 1 187 ? 8.086 -33.156 -10.852 1 98.62 187 GLY A N 1
ATOM 1439 C CA . GLY A 1 187 ? 8.961 -34.25 -11.227 1 98.62 187 GLY A CA 1
ATOM 1440 C C . GLY A 1 187 ? 8.656 -34.844 -12.594 1 98.62 187 GLY A C 1
ATOM 1441 O O . GLY A 1 187 ? 9.57 -35.125 -13.367 1 98.62 187 GLY A O 1
ATOM 1442 N N . GLU A 1 188 ? 7.414 -34.969 -12.867 1 98.62 188 GLU A N 1
ATOM 1443 C CA . GLU A 1 188 ? 6.973 -35.5 -14.156 1 98.62 188 GLU A CA 1
ATOM 1444 C C . GLU A 1 188 ? 7.355 -34.562 -15.297 1 98.62 188 GLU A C 1
ATOM 1446 O O . GLU A 1 188 ? 7.859 -35 -16.328 1 98.62 188 GLU A O 1
ATOM 1451 N N . VAL A 1 189 ? 7.156 -33.312 -15.117 1 98.75 189 VAL A N 1
ATOM 1452 C CA . VAL A 1 189 ? 7.445 -32.312 -16.141 1 98.75 189 VAL A CA 1
ATOM 1453 C C . VAL A 1 189 ? 8.945 -32.25 -16.406 1 98.75 189 VAL A C 1
ATOM 1455 O O . VAL A 1 189 ? 9.383 -32.188 -17.562 1 98.75 189 VAL A O 1
ATOM 1458 N N . VAL A 1 190 ? 9.758 -32.312 -15.359 1 98.81 190 VAL A N 1
ATOM 1459 C CA . VAL A 1 190 ? 11.211 -32.281 -15.5 1 98.81 190 VAL A CA 1
ATOM 1460 C C . VAL A 1 190 ? 11.672 -33.531 -16.234 1 98.81 190 VAL A C 1
ATOM 1462 O O . VAL A 1 190 ? 12.555 -33.469 -17.094 1 98.81 190 VAL A O 1
ATOM 1465 N N . ALA A 1 191 ? 11.102 -34.656 -15.891 1 98.56 191 ALA A N 1
ATOM 1466 C CA . ALA A 1 191 ? 11.445 -35.875 -16.578 1 98.56 191 ALA A CA 1
ATOM 1467 C C . ALA A 1 191 ? 11.164 -35.781 -18.078 1 98.56 191 ALA A C 1
ATOM 1469 O O . ALA A 1 191 ? 11.961 -36.219 -18.906 1 98.56 191 ALA A O 1
ATOM 1470 N N . ALA A 1 192 ? 10.078 -35.219 -18.406 1 98.69 192 ALA A N 1
ATOM 1471 C CA . ALA A 1 192 ? 9.727 -35 -19.812 1 98.69 192 ALA A CA 1
ATOM 1472 C C . ALA A 1 192 ? 10.734 -34.094 -20.5 1 98.69 192 ALA A C 1
ATOM 1474 O O . ALA A 1 192 ? 11.141 -34.344 -21.625 1 98.69 192 ALA A O 1
ATOM 1475 N N . CYS A 1 193 ? 11.102 -32.969 -19.875 1 98.69 193 CYS A N 1
ATOM 1476 C CA . CYS A 1 193 ? 12.078 -32.062 -20.422 1 98.69 193 CYS A CA 1
ATOM 1477 C C . CYS A 1 193 ? 13.414 -32.75 -20.672 1 98.69 193 CYS A C 1
ATOM 1479 O O . CYS A 1 193 ? 14.016 -32.562 -21.734 1 98.69 193 CYS A O 1
ATOM 1481 N N . ARG A 1 194 ? 13.867 -33.5 -19.688 1 98.56 194 ARG A N 1
ATOM 1482 C CA . ARG A 1 194 ? 15.133 -34.219 -19.828 1 98.56 194 ARG A CA 1
ATOM 1483 C C . ARG A 1 194 ? 15.07 -35.219 -20.953 1 98.56 194 ARG A C 1
ATOM 1485 O O . ARG A 1 194 ? 16.047 -35.406 -21.688 1 98.56 194 ARG A O 1
ATOM 1492 N N . ALA A 1 195 ? 13.93 -35.875 -21.094 1 98.44 195 ALA A N 1
ATOM 1493 C CA . ALA A 1 195 ? 13.734 -36.844 -22.203 1 98.44 195 ALA A CA 1
ATOM 1494 C C . ALA A 1 195 ? 13.805 -36.125 -23.547 1 98.44 195 ALA A C 1
ATOM 1496 O O . ALA A 1 195 ? 14.391 -36.656 -24.5 1 98.44 195 ALA A O 1
ATOM 1497 N N . LEU A 1 196 ? 13.219 -35 -23.609 1 98 196 LEU A N 1
ATOM 1498 C CA . LEU A 1 196 ? 13.219 -34.219 -24.844 1 98 196 LEU A CA 1
ATOM 1499 C C . LEU A 1 196 ? 14.625 -33.75 -25.188 1 98 196 LEU A C 1
ATOM 1501 O O . LEU A 1 196 ? 14.977 -33.625 -26.359 1 98 196 LEU A O 1
ATOM 1505 N N . ILE A 1 197 ? 15.367 -33.375 -24.172 1 98.06 197 ILE A N 1
ATOM 1506 C CA . ILE A 1 197 ? 16.75 -32.969 -24.391 1 98.06 197 ILE A CA 1
ATOM 1507 C C . ILE A 1 197 ? 17.547 -34.125 -24.969 1 98.06 197 ILE A C 1
ATOM 1509 O O . ILE A 1 197 ? 18.344 -33.969 -25.891 1 98.06 197 ILE A O 1
ATOM 1513 N N . ALA A 1 198 ? 17.281 -35.344 -24.516 1 97.06 198 ALA A N 1
ATOM 1514 C CA . ALA A 1 198 ? 17.953 -36.531 -25 1 97.06 198 ALA A CA 1
ATOM 1515 C C . ALA A 1 198 ? 17.453 -36.938 -26.406 1 97.06 198 ALA A C 1
ATOM 1517 O O . ALA A 1 198 ? 18.25 -37.344 -27.234 1 97.06 198 ALA A O 1
ATOM 1518 N N . ASP A 1 199 ? 16.141 -36.781 -26.562 1 96.81 199 ASP A N 1
ATOM 1519 C CA . ASP A 1 199 ? 15.523 -37.062 -27.859 1 96.81 199 ASP A CA 1
ATOM 1520 C C . ASP A 1 199 ? 14.531 -35.969 -28.25 1 96.81 199 ASP A C 1
ATOM 1522 O O . ASP A 1 199 ? 13.344 -36.062 -27.938 1 96.81 199 ASP A O 1
ATOM 1526 N N . PRO A 1 200 ? 15 -35.031 -29.078 1 94.44 200 PRO A N 1
ATOM 1527 C CA . PRO A 1 200 ? 14.18 -33.875 -29.438 1 94.44 200 PRO A CA 1
ATOM 1528 C C . PRO A 1 200 ? 12.977 -34.25 -30.297 1 94.44 200 PRO A C 1
ATOM 1530 O O . PRO A 1 200 ? 12.07 -33.438 -30.484 1 94.44 200 PRO A O 1
ATOM 1533 N N . LEU A 1 201 ? 12.82 -35.469 -30.766 1 94.19 201 LEU A N 1
ATOM 1534 C CA . LEU A 1 201 ? 11.773 -35.844 -31.703 1 94.19 201 LEU A CA 1
ATOM 1535 C C . LEU A 1 201 ? 10.664 -36.625 -31.016 1 94.19 201 LEU A C 1
ATOM 1537 O O . LEU A 1 201 ? 9.758 -37.156 -31.656 1 94.19 201 LEU A O 1
ATOM 1541 N N . LEU A 1 202 ? 10.742 -36.625 -29.719 1 95.19 202 LEU A N 1
ATOM 1542 C CA . LEU A 1 202 ? 9.688 -37.312 -28.984 1 95.19 202 LEU A CA 1
ATOM 1543 C C . LEU A 1 202 ? 8.312 -36.75 -29.344 1 95.19 202 LEU A C 1
ATOM 1545 O O . LEU A 1 202 ? 8.148 -35.531 -29.469 1 95.19 202 LEU A O 1
ATOM 1549 N N . THR A 1 203 ? 7.355 -37.625 -29.562 1 92.25 203 THR A N 1
ATOM 1550 C CA . THR A 1 203 ? 5.984 -37.25 -29.875 1 92.25 203 THR A CA 1
ATOM 1551 C C . THR A 1 203 ? 5.207 -36.938 -28.594 1 92.25 203 THR A C 1
ATOM 1553 O O . THR A 1 203 ? 5.672 -37.219 -27.5 1 92.25 203 THR A O 1
ATOM 1556 N N . ASP A 1 204 ? 4.055 -36.344 -28.766 1 89.38 204 ASP A N 1
ATOM 1557 C CA . ASP A 1 204 ? 3.197 -36.062 -27.609 1 89.38 204 ASP A CA 1
ATOM 1558 C C . ASP A 1 204 ? 2.807 -37.344 -26.875 1 89.38 204 ASP A C 1
ATOM 1560 O O . ASP A 1 204 ? 2.736 -37.375 -25.656 1 89.38 204 ASP A O 1
ATOM 1564 N N . ASP A 1 205 ? 2.561 -38.344 -27.609 1 90.62 205 ASP A N 1
ATOM 1565 C CA . ASP A 1 205 ? 2.186 -39.594 -27 1 90.62 205 ASP A CA 1
ATOM 1566 C C . ASP A 1 205 ? 3.32 -40.156 -26.141 1 90.62 205 ASP A C 1
ATOM 1568 O O . ASP A 1 205 ? 3.078 -40.688 -25.062 1 90.62 205 ASP A O 1
ATOM 1572 N N . ALA A 1 206 ? 4.473 -40.031 -26.656 1 94.44 206 ALA A N 1
ATOM 1573 C CA . ALA A 1 206 ? 5.633 -40.469 -25.875 1 94.44 206 ALA A CA 1
ATOM 1574 C C . ALA A 1 206 ? 5.816 -39.594 -24.625 1 94.44 206 ALA A C 1
ATOM 1576 O O . ALA A 1 206 ? 6.199 -40.125 -23.578 1 94.44 206 ALA A O 1
ATOM 1577 N N . LEU A 1 207 ? 5.559 -38.344 -24.766 1 96.5 207 LEU A N 1
ATOM 1578 C CA . LEU A 1 207 ? 5.703 -37.406 -23.656 1 96.5 207 LEU A CA 1
ATOM 1579 C C . LEU A 1 207 ? 4.695 -37.75 -22.547 1 96.5 207 LEU A C 1
ATOM 1581 O O . LEU A 1 207 ? 4.949 -37.469 -21.375 1 96.5 207 LEU A O 1
ATOM 1585 N N . MET A 1 208 ? 3.564 -38.312 -22.891 1 95.62 208 MET A N 1
ATOM 1586 C CA . MET A 1 208 ? 2.516 -38.656 -21.922 1 95.62 208 MET A CA 1
ATOM 1587 C C . MET A 1 208 ? 2.971 -39.781 -20.984 1 95.62 208 MET A C 1
ATOM 1589 O O . MET A 1 208 ? 2.393 -39.969 -19.906 1 95.62 208 MET A O 1
ATOM 1593 N N . GLN A 1 209 ? 3.953 -40.5 -21.391 1 95.5 209 GLN A N 1
ATOM 1594 C CA . GLN A 1 209 ? 4.52 -41.5 -20.484 1 95.5 209 GLN A CA 1
ATOM 1595 C C . GLN A 1 209 ? 5.195 -40.844 -19.297 1 95.5 209 GLN A C 1
ATOM 1597 O O . GLN A 1 209 ? 5.254 -41.438 -18.203 1 95.5 209 GLN A O 1
ATOM 1602 N N . TYR A 1 210 ? 5.648 -39.625 -19.531 1 97.69 210 TYR A N 1
ATOM 1603 C CA . TYR A 1 210 ? 6.297 -38.875 -18.469 1 97.69 210 TYR A CA 1
ATOM 1604 C C . TYR A 1 210 ? 5.293 -38 -17.734 1 97.69 210 TYR A C 1
ATOM 1606 O O . TYR A 1 210 ? 5.355 -37.875 -16.516 1 97.69 210 TYR A O 1
ATOM 1614 N N . ILE A 1 211 ? 4.402 -37.375 -18.484 1 98.12 211 ILE A N 1
ATOM 1615 C CA . ILE A 1 211 ? 3.338 -36.531 -17.938 1 98.12 211 ILE A CA 1
ATOM 1616 C C . ILE A 1 211 ? 1.98 -37.188 -18.219 1 98.12 211 ILE A C 1
ATOM 1618 O O . ILE A 1 211 ? 1.293 -36.781 -19.172 1 98.12 211 ILE A O 1
ATOM 1622 N N . PRO A 1 212 ? 1.554 -38.031 -17.375 1 97.06 212 PRO A N 1
ATOM 1623 C CA . PRO A 1 212 ? 0.354 -38.812 -17.672 1 97.06 212 PRO A CA 1
ATOM 1624 C C . PRO A 1 212 ? -0.923 -37.969 -17.625 1 97.06 212 PRO A C 1
ATOM 1626 O O . PRO A 1 212 ? -1.895 -38.281 -18.328 1 97.06 212 PRO A O 1
ATOM 1629 N N . ALA A 1 213 ? -1 -37 -16.75 1 97.44 213 ALA A N 1
ATOM 1630 C CA . ALA A 1 213 ? -2.197 -36.188 -16.547 1 97.44 213 ALA A CA 1
ATOM 1631 C C . ALA A 1 213 ? -1.895 -34.969 -15.695 1 97.44 213 ALA A C 1
ATOM 1633 O O . ALA A 1 213 ? -0.825 -34.875 -15.086 1 97.44 213 ALA A O 1
ATOM 1634 N N . PRO A 1 214 ? -2.83 -33.969 -15.711 1 97.81 214 PRO A N 1
ATOM 1635 C CA . PRO A 1 214 ? -2.703 -32.875 -14.742 1 97.81 214 PRO A CA 1
ATOM 1636 C C . PRO A 1 214 ? -2.645 -33.375 -13.297 1 97.81 214 PRO A C 1
ATOM 1638 O O . PRO A 1 214 ? -3.08 -34.5 -13.008 1 97.81 214 PRO A O 1
ATOM 1641 N N . ASP A 1 215 ? -2.059 -32.625 -12.445 1 98.44 215 ASP A N 1
ATOM 1642 C CA . ASP A 1 215 ? -1.923 -32.938 -11.023 1 98.44 215 ASP A CA 1
ATOM 1643 C C . ASP A 1 215 ? -2.383 -31.766 -10.172 1 98.44 215 ASP A C 1
ATOM 1645 O O . ASP A 1 215 ? -1.671 -30.766 -10.047 1 98.44 215 ASP A O 1
ATOM 1649 N N . PHE A 1 216 ? -3.453 -31.938 -9.516 1 97.69 216 PHE A N 1
ATOM 1650 C CA . PHE A 1 216 ? -4.098 -30.828 -8.805 1 97.69 216 PHE A CA 1
ATOM 1651 C C . PHE A 1 216 ? -3.627 -30.781 -7.355 1 97.69 216 PHE A C 1
ATOM 1653 O O . PHE A 1 216 ? -3.383 -31.812 -6.73 1 97.69 216 PHE A O 1
ATOM 1660 N N . PRO A 1 217 ? -3.545 -29.547 -6.781 1 96.25 217 PRO A N 1
ATOM 1661 C CA . PRO A 1 217 ? -3.08 -29.406 -5.398 1 96.25 217 PRO A CA 1
ATOM 1662 C C . PRO A 1 217 ? -4.02 -30.062 -4.391 1 96.25 217 PRO A C 1
ATOM 1664 O O . PRO A 1 217 ? -3.588 -30.453 -3.301 1 96.25 217 PRO A O 1
ATOM 1667 N N . THR A 1 218 ? -5.262 -30.234 -4.727 1 94.75 218 THR A N 1
ATOM 1668 C CA . THR A 1 218 ? -6.254 -30.75 -3.797 1 94.75 218 THR A CA 1
ATOM 1669 C C . THR A 1 218 ? -6.34 -32.281 -3.889 1 94.75 218 THR A C 1
ATOM 1671 O O . THR A 1 218 ? -7.09 -32.906 -3.145 1 94.75 218 THR A O 1
ATOM 1674 N N . GLY A 1 219 ? -5.613 -32.844 -4.852 1 96.25 219 GLY A N 1
ATOM 1675 C CA . GLY A 1 219 ? -5.695 -34.281 -5.066 1 96.25 219 GLY A CA 1
ATOM 1676 C C . GLY A 1 219 ? -6.934 -34.719 -5.84 1 96.25 219 GLY A C 1
ATOM 1677 O O . GLY A 1 219 ? -7.238 -34.156 -6.891 1 96.25 219 GLY A O 1
ATOM 1678 N N . GLY A 1 220 ? -7.594 -35.719 -5.262 1 96.12 220 GLY A N 1
ATOM 1679 C CA . GLY A 1 220 ? -8.773 -36.25 -5.934 1 96.12 220 GLY A CA 1
ATOM 1680 C C . GLY A 1 220 ? -8.445 -37.344 -6.941 1 96.12 220 GLY A C 1
ATOM 1681 O O . GLY A 1 220 ? -7.305 -37.781 -7.027 1 96.12 220 GLY A O 1
ATOM 1682 N N . GLU A 1 221 ? -9.516 -37.781 -7.609 1 96.56 221 GLU A N 1
ATOM 1683 C CA . GLU A 1 221 ? -9.383 -38.781 -8.641 1 96.56 221 GLU A CA 1
ATOM 1684 C C . GLU A 1 221 ? -9.688 -38.219 -10.023 1 96.56 221 GLU A C 1
ATOM 1686 O O . GLU A 1 221 ? -10.789 -37.719 -10.266 1 96.56 221 GLU A O 1
ATOM 1691 N N . LEU A 1 222 ? -8.68 -38.25 -10.82 1 97.44 222 LEU A N 1
ATOM 1692 C CA . LEU A 1 222 ? -8.93 -37.938 -12.219 1 97.44 222 LEU A CA 1
ATOM 1693 C C . LEU A 1 222 ? -9.539 -39.094 -12.969 1 97.44 222 LEU A C 1
ATOM 1695 O O . LEU A 1 222 ? -8.852 -40.094 -13.227 1 97.44 222 LEU A O 1
ATOM 1699 N N . VAL A 1 223 ? -10.742 -38.969 -13.391 1 96 223 VAL A N 1
ATOM 1700 C CA . VAL A 1 223 ? -11.516 -40.125 -13.805 1 96 223 VAL A CA 1
ATOM 1701 C C . VAL A 1 223 ? -11.688 -40.125 -15.328 1 96 223 VAL A C 1
ATOM 1703 O O . VAL A 1 223 ? -12.281 -41.031 -15.891 1 96 223 VAL A O 1
ATOM 1706 N N . SER A 1 224 ? -11.172 -39.219 -16.016 1 94.25 224 SER A N 1
ATOM 1707 C CA . SER A 1 224 ? -11.281 -39.125 -17.469 1 94.25 224 SER A CA 1
ATOM 1708 C C . SER A 1 224 ? -10.578 -40.281 -18.156 1 94.25 224 SER A C 1
ATOM 1710 O O . SER A 1 224 ? -9.578 -40.812 -17.656 1 94.25 224 SER A O 1
ATOM 1712 N N . ALA A 1 225 ? -11.102 -40.594 -19.328 1 93.06 225 ALA A N 1
ATOM 1713 C CA . ALA A 1 225 ? -10.461 -41.625 -20.141 1 93.06 225 ALA A CA 1
ATOM 1714 C C . ALA A 1 225 ? -9.086 -41.156 -20.625 1 93.06 225 ALA A C 1
ATOM 1716 O O . ALA A 1 225 ? -8.867 -39.969 -20.859 1 93.06 225 ALA A O 1
ATOM 1717 N N . ARG A 1 226 ? -8.312 -42.125 -20.766 1 92.19 226 ARG A N 1
ATOM 1718 C CA . ARG A 1 226 ? -6.949 -41.875 -21.219 1 92.19 226 ARG A CA 1
ATOM 1719 C C . ARG A 1 226 ? -6.945 -41.125 -22.547 1 92.19 226 ARG A C 1
ATOM 1721 O O . ARG A 1 226 ? -6.105 -40.25 -22.766 1 92.19 226 ARG A O 1
ATOM 1728 N N . GLU A 1 227 ? -7.824 -41.5 -23.375 1 93 227 GLU A N 1
ATOM 1729 C CA . GLU A 1 227 ? -7.883 -40.875 -24.703 1 93 227 GLU A CA 1
ATOM 1730 C C . GLU A 1 227 ? -8.297 -39.406 -24.594 1 93 227 GLU A C 1
ATOM 1732 O O . GLU A 1 227 ? -7.859 -38.562 -25.406 1 93 227 GLU A O 1
ATOM 1737 N N . GLU A 1 228 ? -9.125 -39.094 -23.703 1 93.94 228 GLU A N 1
ATOM 1738 C CA . GLU A 1 228 ? -9.508 -37.688 -23.484 1 93.94 228 GLU A CA 1
ATOM 1739 C C . GLU A 1 228 ? -8.312 -36.844 -23.047 1 93.94 228 GLU A C 1
ATOM 1741 O O . GLU A 1 228 ? -8.141 -35.719 -23.516 1 93.94 228 GLU A O 1
ATOM 1746 N N . ILE A 1 229 ? -7.531 -37.406 -22.203 1 95.62 229 ILE A N 1
ATOM 1747 C CA . ILE A 1 229 ? -6.332 -36.719 -21.734 1 95.62 229 ILE A CA 1
ATOM 1748 C C . ILE A 1 229 ? -5.34 -36.594 -22.891 1 95.62 229 ILE A C 1
ATOM 1750 O O . ILE A 1 229 ? -4.723 -35.531 -23.062 1 95.62 229 ILE A O 1
ATOM 1754 N N . ALA A 1 230 ? -5.223 -37.625 -23.672 1 95.88 230 ALA A N 1
ATOM 1755 C CA . ALA A 1 230 ? -4.328 -37.594 -24.828 1 95.88 230 ALA A CA 1
ATOM 1756 C C . ALA A 1 230 ? -4.758 -36.531 -25.828 1 95.88 230 ALA A C 1
ATOM 1758 O O . ALA A 1 230 ? -3.916 -35.812 -26.391 1 95.88 230 ALA A O 1
ATOM 1759 N N . ALA A 1 231 ? -6.02 -36.469 -26.078 1 95.81 231 ALA A N 1
ATOM 1760 C CA . ALA A 1 231 ? -6.543 -35.469 -27 1 95.81 231 ALA A CA 1
ATOM 1761 C C . ALA A 1 231 ? -6.227 -34.062 -26.5 1 95.81 231 ALA A C 1
ATOM 1763 O O . ALA A 1 231 ? -5.883 -33.188 -27.297 1 95.81 231 ALA A O 1
ATOM 1764 N N . LEU A 1 232 ? -6.387 -33.875 -25.234 1 96.44 232 LEU A N 1
ATOM 1765 C CA . LEU A 1 232 ? -6.039 -32.594 -24.625 1 96.44 232 LEU A CA 1
ATOM 1766 C C . LEU A 1 232 ? -4.578 -32.25 -24.891 1 96.44 232 LEU A C 1
ATOM 1768 O O . LEU A 1 232 ? -4.266 -31.125 -25.312 1 96.44 232 LEU A O 1
ATOM 1772 N N . TYR A 1 233 ? -3.664 -33.188 -24.719 1 97.31 233 TYR A N 1
ATOM 1773 C CA . TYR A 1 233 ? -2.23 -32.938 -24.844 1 97.31 233 TYR A CA 1
ATOM 1774 C C . TYR A 1 233 ? -1.837 -32.781 -26.312 1 97.31 233 TYR A C 1
ATOM 1776 O O . TYR A 1 233 ? -0.895 -32.031 -26.625 1 97.31 233 TYR A O 1
ATOM 1784 N N . ARG A 1 234 ? -2.559 -33.344 -27.203 1 96.75 234 ARG A N 1
ATOM 1785 C CA . ARG A 1 234 ? -2.244 -33.281 -28.625 1 96.75 234 ARG A CA 1
ATOM 1786 C C . ARG A 1 234 ? -2.734 -31.984 -29.234 1 96.75 234 ARG A C 1
ATOM 1788 O O . ARG A 1 234 ? -2.127 -31.453 -30.172 1 96.75 234 ARG A O 1
ATOM 1795 N N . THR A 1 235 ? -3.801 -31.453 -28.688 1 96.31 235 THR A N 1
ATOM 1796 C CA . THR A 1 235 ? -4.434 -30.312 -29.344 1 96.31 235 THR A CA 1
ATOM 1797 C C . THR A 1 235 ? -4.27 -29.047 -28.5 1 96.31 235 THR A C 1
ATOM 1799 O O . THR A 1 235 ? -4.359 -27.938 -29.031 1 96.31 235 THR A O 1
ATOM 1802 N N . GLY A 1 236 ? -4.141 -29.266 -27.266 1 96.69 236 GLY A N 1
ATOM 1803 C CA . GLY A 1 236 ? -4.105 -28.125 -26.359 1 96.69 236 GLY A CA 1
ATOM 1804 C C . GLY A 1 236 ? -5.477 -27.719 -25.859 1 96.69 236 GLY A C 1
ATOM 1805 O O . GLY A 1 236 ? -5.609 -26.75 -25.094 1 96.69 236 GLY A O 1
ATOM 1806 N N . ARG A 1 237 ? -6.539 -28.422 -26.266 1 97.06 237 ARG A N 1
ATOM 1807 C CA . ARG A 1 237 ? -7.918 -28.188 -25.844 1 97.06 237 ARG A CA 1
ATOM 1808 C C . ARG A 1 237 ? -8.578 -29.469 -25.375 1 97.06 237 ARG A C 1
ATOM 1810 O O . ARG A 1 237 ? -8.336 -30.547 -25.938 1 97.06 237 ARG A O 1
ATOM 1817 N N . GLY A 1 238 ? -9.352 -29.281 -24.359 1 96.38 238 GLY A N 1
ATOM 1818 C CA . GLY A 1 238 ? -10.078 -30.438 -23.875 1 96.38 238 GLY A CA 1
ATOM 1819 C C . GLY A 1 238 ? -10.656 -30.234 -22.484 1 96.38 238 GLY A C 1
ATOM 1820 O O . GLY A 1 238 ? -10.914 -29.094 -22.078 1 96.38 238 GLY A O 1
ATOM 1821 N N . ALA A 1 239 ? -11.031 -31.297 -21.922 1 96.06 239 ALA A N 1
ATOM 1822 C CA . ALA A 1 239 ? -11.578 -31.234 -20.562 1 96.06 239 ALA A CA 1
ATOM 1823 C C . ALA A 1 239 ? -11.258 -32.5 -19.797 1 96.06 239 ALA A C 1
ATOM 1825 O O . ALA A 1 239 ? -11.047 -33.562 -20.391 1 96.06 239 ALA A O 1
ATOM 1826 N N . VAL A 1 240 ? -11.156 -32.344 -18.531 1 96.38 240 VAL A N 1
ATOM 1827 C CA . VAL A 1 240 ? -10.961 -33.469 -17.656 1 96.38 240 VAL A CA 1
ATOM 1828 C C . VAL A 1 240 ? -11.961 -33.438 -16.516 1 96.38 240 VAL A C 1
ATOM 1830 O O . VAL A 1 240 ? -12.516 -32.375 -16.203 1 96.38 240 VAL A O 1
ATOM 1833 N N . ARG A 1 241 ? -12.219 -34.562 -15.953 1 97.12 241 ARG A N 1
ATOM 1834 C CA . ARG A 1 241 ? -13.133 -34.656 -14.82 1 97.12 241 ARG A CA 1
ATOM 1835 C C . ARG A 1 241 ? -12.398 -35.094 -13.562 1 97.12 241 ARG A C 1
ATOM 1837 O O . ARG A 1 241 ? -11.609 -36.062 -13.594 1 97.12 241 ARG A O 1
ATOM 1844 N N . LEU A 1 242 ? -12.586 -34.406 -12.547 1 97.06 242 LEU A N 1
ATOM 1845 C CA . LEU A 1 242 ? -12.008 -34.688 -11.234 1 97.06 242 LEU A CA 1
ATOM 1846 C C . LEU A 1 242 ? -13.094 -35.031 -10.227 1 97.06 242 LEU A C 1
ATOM 1848 O O . LEU A 1 242 ? -14.109 -34.344 -10.141 1 97.06 242 LEU A O 1
ATOM 1852 N N . ARG A 1 243 ? -12.852 -36.094 -9.523 1 96.94 243 ARG A N 1
ATOM 1853 C CA . ARG A 1 243 ? -13.836 -36.594 -8.57 1 96.94 243 ARG A CA 1
ATOM 1854 C C . ARG A 1 243 ? -13.289 -36.531 -7.145 1 96.94 243 ARG A C 1
ATOM 1856 O O . ARG A 1 243 ? -12.102 -36.781 -6.918 1 96.94 243 ARG A O 1
ATOM 1863 N N . ALA A 1 244 ? -14.227 -36.312 -6.223 1 97 244 ALA A N 1
ATOM 1864 C CA . ALA A 1 244 ? -13.883 -36.375 -4.805 1 97 244 ALA A CA 1
ATOM 1865 C C . ALA A 1 244 ? -13.547 -37.781 -4.367 1 97 244 ALA A C 1
ATOM 1867 O O . ALA A 1 244 ? -14.039 -38.75 -4.953 1 97 244 ALA A O 1
ATOM 1868 N N . THR A 1 245 ? -12.695 -37.875 -3.387 1 95.88 245 THR A N 1
ATOM 1869 C CA . THR A 1 245 ? -12.43 -39.156 -2.787 1 95.88 245 THR A CA 1
ATOM 1870 C C . THR A 1 245 ? -13.266 -39.375 -1.526 1 95.88 245 THR A C 1
ATOM 1872 O O . THR A 1 245 ? -13.609 -38.406 -0.844 1 95.88 245 THR A O 1
ATOM 1875 N N . TRP A 1 246 ? -13.602 -40.625 -1.287 1 95.75 246 TRP A N 1
ATOM 1876 C CA . TRP A 1 246 ? -14.414 -40.938 -0.115 1 95.75 246 TRP A CA 1
ATOM 1877 C C . TRP A 1 246 ? -14.102 -42.344 0.414 1 95.75 246 TRP A C 1
ATOM 1879 O O . TRP A 1 246 ? -13.492 -43.156 -0.284 1 95.75 246 TRP A O 1
ATOM 1889 N N . HIS A 1 247 ? -14.352 -42.562 1.674 1 95.19 247 HIS A N 1
ATOM 1890 C CA . HIS A 1 247 ? -14.25 -43.875 2.301 1 95.19 247 HIS A CA 1
ATOM 1891 C C . HIS A 1 247 ? -15.352 -44.062 3.342 1 95.19 247 HIS A C 1
ATOM 1893 O O . HIS A 1 247 ? -16.078 -43.125 3.674 1 95.19 247 HIS A O 1
ATOM 1899 N N . LEU A 1 248 ? -15.508 -45.281 3.74 1 94.25 248 LEU A N 1
ATOM 1900 C CA . LEU A 1 248 ? -16.531 -45.594 4.723 1 94.25 248 LEU A CA 1
ATOM 1901 C C . LEU A 1 248 ? -15.945 -45.688 6.125 1 94.25 248 LEU A C 1
ATOM 1903 O O . LEU A 1 248 ? -14.852 -46.219 6.312 1 94.25 248 LEU A O 1
ATOM 1907 N N . GLU A 1 249 ? -16.641 -45.062 7.098 1 94.31 249 GLU A N 1
ATOM 1908 C CA . GLU A 1 249 ? -16.297 -45.156 8.516 1 94.31 249 GLU A CA 1
ATOM 1909 C C . GLU A 1 249 ? -17.547 -45.406 9.359 1 94.31 249 GLU A C 1
ATOM 1911 O O . GLU A 1 249 ? -18.391 -44.5 9.5 1 94.31 249 GLU A O 1
ATOM 1916 N N . ASP A 1 250 ? -17.672 -46.469 10.008 1 90.31 250 ASP A N 1
ATOM 1917 C CA . ASP A 1 250 ? -18.781 -46.844 10.883 1 90.31 250 ASP A CA 1
ATOM 1918 C C . ASP A 1 250 ? -20.109 -46.656 10.172 1 90.31 250 ASP A C 1
ATOM 1920 O O . ASP A 1 250 ? -21.016 -46 10.711 1 90.31 250 ASP A O 1
ATOM 1924 N N . GLY A 1 251 ? -20.156 -47 8.914 1 88.62 251 GLY A N 1
ATOM 1925 C CA . GLY A 1 251 ? -21.391 -46.938 8.148 1 88.62 251 GLY A CA 1
ATOM 1926 C C . GLY A 1 251 ? -21.641 -45.594 7.516 1 88.62 251 GLY A C 1
ATOM 1927 O O . GLY A 1 251 ? -22.594 -45.438 6.742 1 88.62 251 GLY A O 1
ATOM 1928 N N . ASN A 1 252 ? -20.812 -44.688 7.797 1 94.5 252 ASN A N 1
ATOM 1929 C CA . ASN A 1 252 ? -20.953 -43.344 7.227 1 94.5 252 ASN A CA 1
ATOM 1930 C C . ASN A 1 252 ? -20.016 -43.125 6.047 1 94.5 252 ASN A C 1
ATOM 1932 O O . ASN A 1 252 ? -18.953 -43.75 5.973 1 94.5 252 ASN A O 1
ATOM 1936 N N . ILE A 1 253 ? -20.391 -42.281 5.113 1 96.62 253 ILE A N 1
ATOM 1937 C CA . ILE A 1 253 ? -19.547 -41.906 3.98 1 96.62 253 ILE A CA 1
ATOM 1938 C C . ILE A 1 253 ? -18.734 -40.688 4.332 1 96.62 253 ILE A C 1
ATOM 1940 O O . ILE A 1 253 ? -19.297 -39.625 4.672 1 96.62 253 ILE A O 1
ATOM 1944 N N . ILE A 1 254 ? -17.453 -40.781 4.309 1 96.38 254 ILE A N 1
ATOM 1945 C CA . ILE A 1 254 ? -16.562 -39.688 4.613 1 96.38 254 ILE A CA 1
ATOM 1946 C C . ILE A 1 254 ? -15.898 -39.188 3.334 1 96.38 254 ILE A C 1
ATOM 1948 O O . ILE A 1 254 ? -15.156 -39.938 2.686 1 96.38 254 ILE A O 1
ATOM 1952 N N . ILE A 1 255 ? -16.156 -38 2.977 1 95.88 255 ILE A N 1
ATOM 1953 C CA . ILE A 1 255 ? -15.469 -37.344 1.859 1 95.88 255 ILE A CA 1
ATOM 1954 C C . ILE A 1 255 ? -14.172 -36.719 2.35 1 95.88 255 ILE A C 1
ATOM 1956 O O . ILE A 1 255 ? -14.203 -35.844 3.23 1 95.88 255 ILE A O 1
ATOM 1960 N N . ASP A 1 256 ? -13.086 -36.938 1.762 1 92.25 256 ASP A N 1
ATOM 1961 C CA . ASP A 1 256 ? -11.797 -36.531 2.301 1 92.25 256 ASP A CA 1
ATOM 1962 C C . ASP A 1 256 ? -11.117 -35.5 1.38 1 92.25 256 ASP A C 1
ATOM 1964 O O . ASP A 1 256 ? -10.305 -34.719 1.829 1 92.25 256 ASP A O 1
ATOM 1968 N N . GLN A 1 257 ? -11.297 -35.656 0.085 1 94.69 257 GLN A N 1
ATOM 1969 C CA . GLN A 1 257 ? -10.75 -34.719 -0.87 1 94.69 257 GLN A CA 1
ATOM 1970 C C . GLN A 1 257 ? -11.828 -34.219 -1.828 1 94.69 257 GLN A C 1
ATOM 1972 O O . GLN A 1 257 ? -12.688 -34.969 -2.254 1 94.69 257 GLN A O 1
ATOM 1977 N N . LEU A 1 258 ? -11.766 -32.906 -2.025 1 95.62 258 LEU A N 1
ATOM 1978 C CA . LEU A 1 258 ? -12.695 -32.312 -2.971 1 95.62 258 LEU A CA 1
ATOM 1979 C C . LEU A 1 258 ? -11.984 -31.953 -4.273 1 95.62 258 LEU A C 1
ATOM 1981 O O . LEU A 1 258 ? -10.758 -31.781 -4.289 1 95.62 258 LEU A O 1
ATOM 1985 N N . PRO A 1 259 ? -12.742 -31.906 -5.395 1 96.19 259 PRO A N 1
ATOM 1986 C CA . PRO A 1 259 ? -12.133 -31.453 -6.652 1 96.19 259 PRO A CA 1
ATOM 1987 C C . PRO A 1 259 ? -11.523 -30.062 -6.551 1 96.19 259 PRO A C 1
ATOM 1989 O O . PRO A 1 259 ? -11.836 -29.312 -5.629 1 96.19 259 PRO A O 1
ATOM 1992 N N . TYR A 1 260 ? -10.703 -29.734 -7.551 1 94.38 260 TYR A N 1
ATOM 1993 C CA . TYR A 1 260 ? -9.961 -28.484 -7.629 1 94.38 260 TYR A CA 1
ATOM 1994 C C . TYR A 1 260 ? -10.898 -27.281 -7.645 1 94.38 260 TYR A C 1
ATOM 1996 O O . TYR A 1 260 ? -11.859 -27.25 -8.414 1 94.38 260 TYR A O 1
ATOM 2004 N N . GLN A 1 261 ? -10.734 -26.281 -6.719 1 91.62 261 GLN A N 1
ATOM 2005 C CA . GLN A 1 261 ? -11.469 -25.031 -6.641 1 91.62 261 GLN A CA 1
ATOM 2006 C C . GLN A 1 261 ? -12.914 -25.266 -6.219 1 91.62 261 GLN A C 1
ATOM 2008 O O . GLN A 1 261 ? -13.812 -24.516 -6.629 1 91.62 261 GLN A O 1
ATOM 2013 N N . VAL A 1 262 ? -13.188 -26.344 -5.547 1 93.94 262 VAL A N 1
ATOM 2014 C CA . VAL A 1 262 ? -14.508 -26.625 -4.988 1 93.94 262 VAL A CA 1
ATOM 2015 C C . VAL A 1 262 ? -14.469 -26.469 -3.471 1 93.94 262 VAL A C 1
ATOM 2017 O O . VAL A 1 262 ? -13.594 -27.016 -2.807 1 93.94 262 VAL A O 1
ATOM 2020 N N . SER A 1 263 ? -15.453 -25.734 -2.975 1 90.19 263 SER A N 1
ATOM 2021 C CA . SER A 1 263 ? -15.516 -25.516 -1.532 1 90.19 263 SER A CA 1
ATOM 2022 C C . SER A 1 263 ? -16.469 -26.516 -0.87 1 90.19 263 SER A C 1
ATOM 2024 O O . SER A 1 263 ? -17.5 -26.859 -1.441 1 90.19 263 SER A O 1
ATOM 2026 N N . GLY A 1 264 ? -16.078 -26.859 0.288 1 88.44 264 GLY A N 1
ATOM 2027 C CA . GLY A 1 264 ? -16.953 -27.734 1.055 1 88.44 264 GLY A CA 1
ATOM 2028 C C . GLY A 1 264 ? -18.328 -27.141 1.316 1 88.44 264 GLY A C 1
ATOM 2029 O O . GLY A 1 264 ? -19.328 -27.844 1.249 1 88.44 264 GLY A O 1
ATOM 2030 N N . SER A 1 265 ? -18.312 -25.891 1.541 1 88 265 SER A N 1
ATOM 2031 C CA . SER A 1 265 ? -19.562 -25.188 1.825 1 88 265 SER A CA 1
ATOM 2032 C C . SER A 1 265 ? -20.516 -25.25 0.633 1 88 265 SER A C 1
ATOM 2034 O O . SER A 1 265 ? -21.719 -25.438 0.802 1 88 265 SER A O 1
ATOM 2036 N N . LYS A 1 266 ? -20.016 -25.109 -0.494 1 90.56 266 LYS A N 1
ATOM 2037 C CA . LYS A 1 266 ? -20.828 -25.156 -1.698 1 90.56 266 LYS A CA 1
ATOM 2038 C C . LYS A 1 266 ? -21.422 -26.547 -1.904 1 90.56 266 LYS A C 1
ATOM 2040 O O . LYS A 1 266 ? -22.594 -26.688 -2.256 1 90.56 266 LYS A O 1
ATOM 2045 N N . VAL A 1 267 ? -20.641 -27.547 -1.762 1 94.44 267 VAL A N 1
ATOM 2046 C CA . VAL A 1 267 ? -21.078 -28.922 -1.901 1 94.44 267 VAL A CA 1
ATOM 2047 C C . VAL A 1 267 ? -22.188 -29.219 -0.89 1 94.44 267 VAL A C 1
ATOM 2049 O O . VAL A 1 267 ? -23.188 -29.859 -1.225 1 94.44 267 VAL A O 1
ATOM 2052 N N . GLN A 1 268 ? -21.969 -28.781 0.313 1 93.19 268 GLN A N 1
ATOM 2053 C CA . GLN A 1 268 ? -22.969 -28.969 1.355 1 93.19 268 GLN A CA 1
ATOM 2054 C C . GLN A 1 268 ? -24.297 -28.312 0.968 1 93.19 268 GLN A C 1
ATOM 2056 O O . GLN A 1 268 ? -25.359 -28.891 1.185 1 93.19 268 GLN A O 1
ATOM 2061 N N . GLU A 1 269 ? -24.172 -27.172 0.466 1 93.88 269 GLU A N 1
ATOM 2062 C CA . GLU A 1 269 ? -25.359 -26.469 0.017 1 93.88 269 GLU A CA 1
ATOM 2063 C C . GLU A 1 269 ? -26.094 -27.25 -1.071 1 93.88 269 GLU A C 1
ATOM 2065 O O . GLU A 1 269 ? -27.328 -27.328 -1.063 1 93.88 269 GLU A O 1
ATOM 2070 N N . GLN A 1 270 ? -25.391 -27.812 -1.971 1 95.06 270 GLN A N 1
ATOM 2071 C CA . GLN A 1 270 ? -25.969 -28.594 -3.064 1 95.06 270 GLN A CA 1
ATOM 2072 C C . GLN A 1 270 ? -26.688 -29.828 -2.537 1 95.06 270 GLN A C 1
ATOM 2074 O O . GLN A 1 270 ? -27.812 -30.125 -2.955 1 95.06 270 GLN A O 1
ATOM 2079 N N . ILE A 1 271 ? -26.047 -30.547 -1.676 1 95.31 271 ILE A N 1
ATOM 2080 C CA . ILE A 1 271 ? -26.625 -31.75 -1.106 1 95.31 271 ILE A CA 1
ATOM 2081 C C . ILE A 1 271 ? -27.844 -31.406 -0.259 1 95.31 271 ILE A C 1
ATOM 2083 O O . ILE A 1 271 ? -28.891 -32.062 -0.366 1 95.31 271 ILE A O 1
ATOM 2087 N N . ALA A 1 272 ? -27.719 -30.359 0.54 1 94.12 272 ALA A N 1
ATOM 2088 C CA . ALA A 1 272 ? -28.812 -29.922 1.392 1 94.12 272 ALA A CA 1
ATOM 2089 C C . ALA A 1 272 ? -30.031 -29.547 0.558 1 94.12 272 ALA A C 1
ATOM 2091 O O . ALA A 1 272 ? -31.172 -29.828 0.941 1 94.12 272 ALA A O 1
ATOM 2092 N N . LYS A 1 273 ? -29.828 -28.891 -0.455 1 94.5 273 LYS A N 1
ATOM 2093 C CA . LYS A 1 273 ? -30.922 -28.516 -1.349 1 94.5 273 LYS A CA 1
ATOM 2094 C C . LYS A 1 273 ? -31.656 -29.734 -1.876 1 94.5 273 LYS A C 1
ATOM 2096 O O . LYS A 1 273 ? -32.875 -29.75 -1.967 1 94.5 273 LYS A O 1
ATOM 2101 N N . GLN A 1 274 ? -30.906 -30.734 -2.242 1 92.12 274 GLN A N 1
ATOM 2102 C CA . GLN A 1 274 ? -31.516 -31.969 -2.736 1 92.12 274 GLN A CA 1
ATOM 2103 C C . GLN A 1 274 ? -32.281 -32.688 -1.627 1 92.12 274 GLN A C 1
ATOM 2105 O O . GLN A 1 274 ? -33.344 -33.25 -1.868 1 92.12 274 GLN A O 1
ATOM 2110 N N . MET A 1 275 ? -31.75 -32.688 -0.425 1 90.44 275 MET A N 1
ATOM 2111 C CA . MET A 1 275 ? -32.438 -33.312 0.727 1 90.44 275 MET A CA 1
ATOM 2112 C C . MET A 1 275 ? -33.75 -32.594 1.022 1 90.44 275 MET A C 1
ATOM 2114 O O . MET A 1 275 ? -34.75 -33.25 1.275 1 90.44 275 MET A O 1
ATOM 2118 N N . GLN A 1 276 ? -33.625 -31.312 0.953 1 90.81 276 GLN A N 1
ATOM 2119 C CA . GLN A 1 276 ? -34.844 -30.516 1.206 1 90.81 276 GLN A CA 1
ATOM 2120 C C . GLN A 1 276 ? -35.906 -30.766 0.136 1 90.81 276 GLN A C 1
ATOM 2122 O O . GLN A 1 276 ? -37.094 -30.781 0.431 1 90.81 276 GLN A O 1
ATOM 2127 N N . ALA A 1 277 ? -35.469 -30.938 -1.014 1 87.31 277 ALA A N 1
ATOM 2128 C CA . ALA A 1 277 ? -36.375 -31.203 -2.127 1 87.31 277 ALA A CA 1
ATOM 2129 C C . ALA A 1 277 ? -36.812 -32.656 -2.139 1 87.31 277 ALA A C 1
ATOM 2131 O O . ALA A 1 277 ? -37.5 -33.094 -3.059 1 87.31 277 ALA A O 1
ATOM 2132 N N . LYS A 1 278 ? -36.344 -33.406 -1.185 1 80.62 278 LYS A N 1
ATOM 2133 C CA . LYS A 1 278 ? -36.688 -34.812 -1.008 1 80.62 278 LYS A CA 1
ATOM 2134 C C . LYS A 1 278 ? -36.219 -35.656 -2.195 1 80.62 278 LYS A C 1
ATOM 2136 O O . LYS A 1 278 ? -36.875 -36.594 -2.594 1 80.62 278 LYS A O 1
ATOM 2141 N N . LYS A 1 279 ? -35.219 -35.219 -2.746 1 81.69 279 LYS A N 1
ATOM 2142 C CA . LYS A 1 279 ? -34.625 -35.938 -3.879 1 81.69 279 LYS A CA 1
ATOM 2143 C C . LYS A 1 279 ? -33.469 -36.844 -3.424 1 81.69 279 LYS A C 1
ATOM 2145 O O . LYS A 1 279 ? -32.844 -37.531 -4.242 1 81.69 279 LYS A O 1
ATOM 2150 N N . LEU A 1 280 ? -33.188 -36.875 -2.184 1 88.19 280 LEU A N 1
ATOM 2151 C CA . LEU A 1 280 ? -32.094 -37.688 -1.615 1 88.19 280 LEU A CA 1
ATOM 2152 C C . LEU A 1 280 ? -32.594 -38.438 -0.384 1 88.19 280 LEU A C 1
ATOM 2154 O O . LEU A 1 280 ? -32.031 -38.281 0.703 1 88.19 280 LEU A O 1
ATOM 2158 N N . ALA A 1 281 ? -33.438 -39.344 -0.598 1 81.56 281 ALA A N 1
ATOM 2159 C CA . ALA A 1 281 ? -34.125 -40.062 0.487 1 81.56 281 ALA A CA 1
ATOM 2160 C C . ALA A 1 281 ? -33.188 -41 1.202 1 81.56 281 ALA A C 1
ATOM 2162 O O . ALA A 1 281 ? -33.406 -41.375 2.357 1 81.56 281 ALA A O 1
ATOM 2163 N N . TRP A 1 282 ? -32.094 -41.344 0.537 1 87.88 282 TRP A N 1
ATOM 2164 C CA . TRP A 1 282 ? -31.172 -42.344 1.091 1 87.88 282 TRP A CA 1
ATOM 2165 C C . TRP A 1 282 ? -30.25 -41.688 2.131 1 87.88 282 TRP A C 1
ATOM 2167 O O . TRP A 1 282 ? -29.562 -42.375 2.879 1 87.88 282 TRP A O 1
ATOM 2177 N N . LEU A 1 283 ? -30.312 -40.375 2.219 1 92.19 283 LEU A N 1
ATOM 2178 C CA . LEU A 1 283 ? -29.438 -39.656 3.133 1 92.19 283 LEU A CA 1
ATOM 2179 C C . LEU A 1 283 ? -30.234 -39.094 4.312 1 92.19 283 LEU A C 1
ATOM 2181 O O . LEU A 1 283 ? -31.25 -38.438 4.121 1 92.19 283 LEU A O 1
ATOM 2185 N N . GLU A 1 284 ? -29.75 -39.312 5.465 1 91.5 284 GLU A N 1
ATOM 2186 C CA . GLU A 1 284 ? -30.406 -38.844 6.684 1 91.5 284 GLU A CA 1
ATOM 2187 C C . GLU A 1 284 ? -29.844 -37.5 7.141 1 91.5 284 GLU A C 1
ATOM 2189 O O . GLU A 1 284 ? -30.578 -36.656 7.648 1 91.5 284 GLU A O 1
ATOM 2194 N N . ASP A 1 285 ? -28.453 -37.469 7.07 1 93.5 285 ASP A N 1
ATOM 2195 C CA . ASP A 1 285 ? -27.812 -36.25 7.594 1 93.5 285 ASP A CA 1
ATOM 2196 C C . ASP A 1 285 ? -26.5 -35.969 6.859 1 93.5 285 ASP A C 1
ATOM 2198 O O . ASP A 1 285 ? -25.969 -36.844 6.172 1 93.5 285 ASP A O 1
ATOM 2202 N N . LEU A 1 286 ? -26.156 -34.656 6.922 1 94.62 286 LEU A N 1
ATOM 2203 C CA . LEU A 1 286 ? -24.906 -34.156 6.363 1 94.62 286 LEU A CA 1
ATOM 2204 C C . LEU A 1 286 ? -24.172 -33.281 7.371 1 94.62 286 LEU A C 1
ATOM 2206 O O . LEU A 1 286 ? -24.734 -32.281 7.863 1 94.62 286 LEU A O 1
ATOM 2210 N N . ARG A 1 287 ? -22.953 -33.625 7.762 1 93.56 287 ARG A N 1
ATOM 2211 C CA . ARG A 1 287 ? -22.188 -32.844 8.75 1 93.56 287 ARG A CA 1
ATOM 2212 C C . ARG A 1 287 ? -20.812 -32.5 8.203 1 93.56 287 ARG A C 1
ATOM 2214 O O . ARG A 1 287 ? -20.188 -33.281 7.5 1 93.56 287 ARG A O 1
ATOM 2221 N N . ASP A 1 288 ? -20.406 -31.312 8.469 1 91.25 288 ASP A N 1
ATOM 2222 C CA . ASP A 1 288 ? -19.047 -30.875 8.156 1 91.25 288 ASP A CA 1
ATOM 22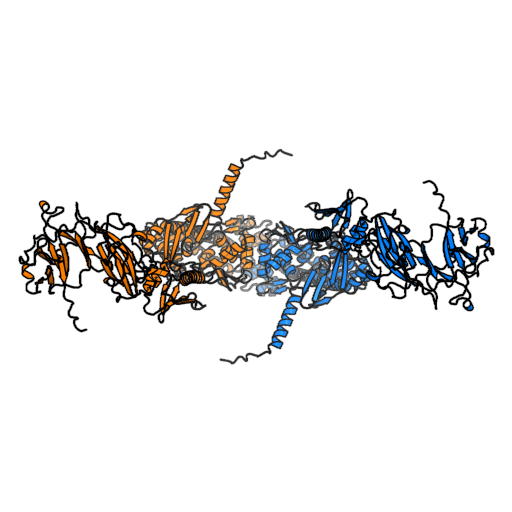23 C C . ASP A 1 288 ? -18.141 -30.984 9.383 1 91.25 288 ASP A C 1
ATOM 2225 O O . ASP A 1 288 ? -18.281 -30.219 10.336 1 91.25 288 ASP A O 1
ATOM 2229 N N . GLU A 1 289 ? -17.25 -31.812 9.383 1 91.12 289 GLU A N 1
ATOM 2230 C CA . GLU A 1 289 ? -16.312 -32.031 10.492 1 91.12 289 GLU A CA 1
ATOM 2231 C C . GLU A 1 289 ? -14.898 -31.625 10.102 1 91.12 289 GLU A C 1
ATOM 2233 O O . GLU A 1 289 ? -13.93 -32.156 10.648 1 91.12 289 GLU A O 1
ATOM 2238 N N . SER A 1 290 ? -14.812 -30.766 9.102 1 87.31 290 SER A N 1
ATOM 2239 C CA . SER A 1 290 ? -13.508 -30.281 8.672 1 87.31 290 SER A CA 1
ATOM 2240 C C . SER A 1 290 ? -12.82 -29.484 9.773 1 87.31 290 SER A C 1
ATOM 2242 O O . SER A 1 290 ? -13.484 -28.766 10.539 1 87.31 290 SER A O 1
ATOM 2244 N N . ASP A 1 291 ? -11.531 -29.594 9.969 1 79.75 291 ASP A N 1
ATOM 2245 C CA . ASP A 1 291 ? -10.758 -28.844 10.953 1 79.75 291 ASP A CA 1
ATOM 2246 C C . ASP A 1 291 ? -9.32 -28.641 10.477 1 79.75 291 ASP A C 1
ATOM 2248 O O . ASP A 1 291 ? -9.023 -28.812 9.289 1 79.75 291 ASP A O 1
ATOM 2252 N N . HIS A 1 292 ? -8.469 -28.203 11.312 1 76.44 292 HIS A N 1
ATOM 2253 C CA . HIS A 1 292 ? -7.09 -27.906 10.969 1 76.44 292 HIS A CA 1
ATOM 2254 C C . HIS A 1 292 ? -6.32 -29.172 10.609 1 76.44 292 HIS A C 1
ATOM 2256 O O . HIS A 1 292 ? -5.41 -29.141 9.781 1 76.44 292 HIS A O 1
ATOM 2262 N N . GLU A 1 293 ? -6.762 -30.219 11.156 1 78.5 293 GLU A N 1
ATOM 2263 C CA . GLU A 1 293 ? -6.086 -31.484 10.898 1 78.5 293 GLU A CA 1
ATOM 2264 C C . GLU A 1 293 ? -6.633 -32.156 9.641 1 78.5 293 GLU A C 1
ATOM 2266 O O . GLU A 1 293 ? -5.887 -32.781 8.898 1 78.5 293 GLU A O 1
ATOM 2271 N N . HIS A 1 294 ? -7.848 -32.031 9.539 1 83.5 294 HIS A N 1
ATOM 2272 C CA . HIS A 1 294 ? -8.531 -32.531 8.352 1 83.5 294 HIS A CA 1
ATOM 2273 C C . HIS A 1 294 ? -9.234 -31.406 7.605 1 83.5 294 HIS A C 1
ATOM 2275 O O . HIS A 1 294 ? -10.414 -31.141 7.828 1 83.5 294 HIS A O 1
ATOM 2281 N N . PRO A 1 295 ? -8.516 -30.891 6.621 1 82.94 295 PRO A N 1
ATOM 2282 C CA . PRO A 1 295 ? -9.07 -29.719 5.949 1 82.94 295 PRO A CA 1
ATOM 2283 C C . PRO A 1 295 ? -10.422 -29.984 5.305 1 82.94 295 PRO A C 1
ATOM 2285 O O . PRO A 1 295 ? -11.25 -29.078 5.195 1 82.94 295 PRO A O 1
ATOM 2288 N N . ILE A 1 296 ? -10.555 -31.25 4.883 1 89.12 296 ILE A N 1
ATOM 2289 C CA . ILE A 1 296 ? -11.844 -31.656 4.32 1 89.12 296 ILE A CA 1
ATOM 2290 C C . ILE A 1 296 ? -12.312 -32.938 4.98 1 89.12 296 ILE A C 1
ATOM 2292 O O . ILE A 1 296 ? -11.617 -33.969 4.938 1 89.12 296 ILE A O 1
ATOM 2296 N N . ARG A 1 297 ? -13.469 -32.844 5.637 1 93.12 297 ARG A N 1
ATOM 2297 C CA . ARG A 1 297 ? -14.117 -34 6.203 1 93.12 297 ARG A CA 1
ATOM 2298 C C . ARG A 1 297 ? -15.633 -33.844 6.238 1 93.12 297 ARG A C 1
ATOM 2300 O O . ARG A 1 297 ? -16.203 -33.469 7.27 1 93.12 297 ARG A O 1
ATOM 2307 N N . LEU A 1 298 ? -16.203 -34.188 5.199 1 94.62 298 LEU A N 1
ATOM 2308 C CA . LEU A 1 298 ? -17.672 -34.156 5.109 1 94.62 298 LEU A CA 1
ATOM 2309 C C . LEU A 1 298 ? -18.266 -35.531 5.387 1 94.62 298 LEU A C 1
ATOM 2311 O O . LEU A 1 298 ? -17.875 -36.5 4.754 1 94.62 298 LEU A O 1
ATOM 2315 N N . VAL A 1 299 ? -19.141 -35.531 6.312 1 96.06 299 VAL A N 1
ATOM 2316 C CA . VAL A 1 299 ? -19.734 -36.781 6.742 1 96.06 299 VAL A CA 1
ATOM 2317 C C . VAL A 1 299 ? -21.172 -36.906 6.23 1 96.06 299 VAL A C 1
ATOM 2319 O O . VAL A 1 299 ? -22.016 -36.062 6.57 1 96.06 299 VAL A O 1
ATOM 2322 N N . LEU A 1 300 ? -21.406 -37.906 5.41 1 96.31 300 LEU A N 1
ATOM 2323 C CA . LEU A 1 300 ? -22.75 -38.219 4.945 1 96.31 300 LEU A CA 1
ATOM 2324 C C . LEU A 1 300 ? -23.312 -39.438 5.719 1 96.31 300 LEU A C 1
ATOM 2326 O O . LEU A 1 300 ? -22.719 -40.5 5.695 1 96.31 300 LEU A O 1
ATOM 2330 N N . VAL A 1 301 ? -24.422 -39.188 6.336 1 95.5 301 VAL A N 1
ATOM 2331 C CA . VAL A 1 301 ? -25.047 -40.25 7.137 1 95.5 301 VAL A CA 1
ATOM 2332 C C . VAL A 1 301 ? -26.219 -40.875 6.359 1 95.5 301 VAL A C 1
ATOM 2334 O O . VAL A 1 301 ? -27.266 -40.219 6.199 1 95.5 301 VAL A O 1
ATOM 2337 N N . PRO A 1 302 ? -26.016 -42.062 5.953 1 93.75 302 PRO A N 1
ATOM 2338 C CA . PRO A 1 302 ? -27.109 -42.719 5.246 1 93.75 302 PRO A CA 1
ATOM 2339 C C . PRO A 1 302 ? -28.312 -43 6.148 1 93.75 302 PRO A C 1
ATOM 2341 O O . PRO A 1 302 ? -28.156 -43.125 7.367 1 93.75 302 PRO A O 1
ATOM 2344 N N . ARG A 1 303 ? -29.5 -43.094 5.602 1 88.31 303 ARG A N 1
ATOM 2345 C CA . ARG A 1 303 ? -30.734 -43.312 6.352 1 88.31 303 ARG A CA 1
ATOM 2346 C C . ARG A 1 303 ? -30.734 -44.656 7.055 1 88.31 303 ARG A C 1
ATOM 2348 O O . ARG A 1 303 ? -31.297 -44.812 8.141 1 88.31 303 ARG A O 1
ATOM 2355 N N . SER A 1 304 ? -30.219 -45.688 6.375 1 84.38 304 SER A N 1
ATOM 2356 C CA . SER A 1 304 ? -30.109 -47 6.973 1 84.38 304 SER A CA 1
ATOM 2357 C C . SER A 1 304 ? -28.875 -47.75 6.457 1 84.38 304 SER A C 1
ATOM 2359 O O . SER A 1 304 ? -28.234 -47.312 5.492 1 84.38 304 SER A O 1
ATOM 2361 N N . ASN A 1 305 ? -28.562 -48.812 7.023 1 79.94 305 ASN A N 1
ATOM 2362 C CA . ASN A 1 305 ? -27.422 -49.594 6.613 1 79.94 305 ASN A CA 1
ATOM 2363 C C . ASN A 1 305 ? -27.688 -50.344 5.305 1 79.94 305 ASN A C 1
ATOM 2365 O O . ASN A 1 305 ? -26.75 -50.875 4.684 1 79.94 305 ASN A O 1
ATOM 2369 N N . ARG A 1 306 ? -28.859 -50.375 4.855 1 78.56 306 ARG A N 1
ATOM 2370 C CA . ARG A 1 306 ? -29.234 -51.094 3.641 1 78.56 306 ARG A CA 1
ATOM 2371 C C . ARG A 1 306 ? -29 -50.219 2.402 1 78.56 306 ARG A C 1
ATOM 2373 O O . ARG A 1 306 ? -29.047 -50.719 1.275 1 78.56 306 ARG A O 1
ATOM 2380 N N . VAL A 1 307 ? -28.672 -49 2.613 1 87.12 307 VAL A N 1
ATOM 2381 C CA . VAL A 1 307 ? -28.469 -48.094 1.51 1 87.12 307 VAL A CA 1
ATOM 2382 C C . VAL A 1 307 ? -27.234 -48.5 0.708 1 87.12 307 VAL A C 1
ATOM 2384 O O . VAL A 1 307 ? -26.188 -48.844 1.283 1 87.12 307 VAL A O 1
ATOM 2387 N N . ASP A 1 308 ? -27.328 -48.531 -0.623 1 86.56 308 ASP A N 1
ATOM 2388 C CA . ASP A 1 308 ? -26.188 -48.781 -1.508 1 86.56 308 ASP A CA 1
ATOM 2389 C C . ASP A 1 308 ? -25.297 -47.531 -1.609 1 86.56 308 ASP A C 1
ATOM 2391 O O . ASP A 1 308 ? -25.594 -46.625 -2.387 1 86.56 308 ASP A O 1
ATOM 2395 N N . HIS A 1 309 ? -24.188 -47.594 -0.91 1 92.38 309 HIS A N 1
ATOM 2396 C CA . HIS A 1 309 ? -23.312 -46.438 -0.811 1 92.38 309 HIS A CA 1
ATOM 2397 C C . HIS A 1 309 ? -22.734 -46.031 -2.174 1 92.38 309 HIS A C 1
ATOM 2399 O O . HIS A 1 309 ? -22.578 -44.875 -2.473 1 92.38 309 HIS A O 1
ATOM 2405 N N . GLU A 1 310 ? -22.422 -47.031 -2.965 1 90.25 310 GLU A N 1
ATOM 2406 C CA . GLU A 1 310 ? -21.828 -46.75 -4.273 1 90.25 310 GLU A CA 1
ATOM 2407 C C . GLU A 1 310 ? -22.812 -46.031 -5.191 1 90.25 310 GLU A C 1
ATOM 2409 O O . GLU A 1 310 ? -22.453 -45.094 -5.891 1 90.25 310 GLU A O 1
ATOM 2414 N N . ARG A 1 311 ? -23.984 -46.5 -5.172 1 88.25 311 ARG A N 1
ATOM 2415 C CA . ARG A 1 311 ? -25.016 -45.906 -6 1 88.25 311 ARG A CA 1
ATOM 2416 C C . ARG A 1 311 ? -25.328 -44.469 -5.516 1 88.25 311 ARG A C 1
ATOM 2418 O O . ARG A 1 311 ? -25.578 -43.594 -6.32 1 88.25 311 ARG A O 1
ATOM 2425 N N . LEU A 1 312 ? -25.406 -44.406 -4.258 1 91.69 312 LEU A N 1
ATOM 2426 C CA . LEU A 1 312 ? -25.625 -43.062 -3.691 1 91.69 312 LEU A CA 1
ATOM 2427 C C . LEU A 1 312 ? -24.531 -42.094 -4.121 1 91.69 312 LEU A C 1
ATOM 2429 O O . LEU A 1 312 ? -24.812 -40.969 -4.535 1 91.69 312 LEU A O 1
ATOM 2433 N N . MET A 1 313 ? -23.344 -42.562 -4.02 1 94.69 313 MET A N 1
ATOM 2434 C CA . MET A 1 313 ? -22.219 -41.688 -4.387 1 94.69 313 MET A CA 1
ATOM 2435 C C . MET A 1 313 ? -22.25 -41.375 -5.883 1 94.69 313 MET A C 1
ATOM 2437 O O . MET A 1 313 ? -21.922 -40.281 -6.293 1 94.69 313 MET A O 1
ATOM 2441 N N . GLN A 1 314 ? -22.594 -42.344 -6.66 1 92.56 314 GLN A N 1
ATOM 2442 C CA . GLN A 1 314 ? -22.719 -42.094 -8.094 1 92.56 314 GLN A CA 1
ATOM 2443 C C . GLN A 1 314 ? -23.734 -40.969 -8.367 1 92.56 314 GLN A C 1
ATOM 2445 O O . GLN A 1 314 ? -23.516 -40.125 -9.234 1 92.56 314 GLN A O 1
ATOM 2450 N N . HIS A 1 315 ? -24.797 -41.094 -7.645 1 92.25 315 HIS A N 1
ATOM 2451 C CA . HIS A 1 315 ? -25.797 -40.031 -7.777 1 92.25 315 HIS A CA 1
ATOM 2452 C C . HIS A 1 315 ? -25.219 -38.656 -7.398 1 92.25 315 HIS A C 1
ATOM 2454 O O . HIS A 1 315 ? -25.438 -37.688 -8.109 1 92.25 315 HIS A O 1
ATOM 2460 N N . LEU A 1 316 ? -24.562 -38.625 -6.332 1 95.81 316 LEU A N 1
ATOM 2461 C CA . LEU A 1 316 ? -24.016 -37.375 -5.84 1 95.81 316 LEU A CA 1
ATOM 2462 C C . LEU A 1 316 ? -22.922 -36.844 -6.773 1 95.81 316 LEU A C 1
ATOM 2464 O O . LEU A 1 316 ? -22.781 -35.656 -6.965 1 95.81 316 LEU A O 1
ATOM 2468 N N . PHE A 1 317 ? -22.125 -37.75 -7.352 1 96.56 317 PHE A N 1
ATOM 2469 C CA . PHE A 1 317 ? -21.125 -37.344 -8.336 1 96.56 317 PHE A CA 1
ATOM 2470 C C . PHE A 1 317 ? -21.797 -36.688 -9.539 1 96.56 317 PHE A C 1
ATOM 2472 O O . PHE A 1 317 ? -21.266 -35.719 -10.109 1 96.56 317 PHE A O 1
ATOM 2479 N N . ALA A 1 318 ? -22.891 -37.156 -9.906 1 94.12 318 ALA A N 1
ATOM 2480 C CA . ALA A 1 318 ? -23.594 -36.688 -11.102 1 94.12 318 ALA A CA 1
ATOM 2481 C C . ALA A 1 318 ? -24.312 -35.375 -10.836 1 94.12 318 ALA A C 1
ATOM 2483 O O . ALA A 1 318 ? -24.516 -34.562 -11.758 1 94.12 318 ALA A O 1
ATOM 2484 N N . THR A 1 319 ? -24.625 -35.125 -9.625 1 94.69 319 THR A N 1
ATOM 2485 C CA . THR A 1 319 ? -25.562 -34.031 -9.383 1 94.69 319 THR A CA 1
ATOM 2486 C C . THR A 1 319 ? -24.922 -32.938 -8.57 1 94.69 319 THR A C 1
ATOM 2488 O O . THR A 1 319 ? -25.516 -31.859 -8.367 1 94.69 319 THR A O 1
ATOM 2491 N N . THR A 1 320 ? -23.781 -33.094 -8.039 1 96.75 320 THR A N 1
ATOM 2492 C CA . THR A 1 320 ? -23.109 -32.094 -7.238 1 96.75 320 THR A CA 1
ATOM 2493 C C . THR A 1 320 ? -21.688 -31.875 -7.738 1 96.75 320 THR A C 1
ATOM 2495 O O . THR A 1 320 ? -21.234 -32.562 -8.664 1 96.75 320 THR A O 1
ATOM 2498 N N . ASP A 1 321 ? -20.969 -30.984 -7.066 1 96.56 321 ASP A N 1
ATOM 2499 C CA . ASP A 1 321 ? -19.609 -30.656 -7.445 1 96.56 321 ASP A CA 1
ATOM 2500 C C . ASP A 1 321 ? -18.625 -31.688 -6.879 1 96.56 321 ASP A C 1
ATOM 2502 O O . ASP A 1 321 ? -17.406 -31.484 -6.945 1 96.56 321 ASP A O 1
ATOM 2506 N N . LEU A 1 322 ? -19.141 -32.719 -6.352 1 97.19 322 LEU A N 1
ATOM 2507 C CA . LEU A 1 322 ? -18.25 -33.812 -5.926 1 97.19 322 LEU A CA 1
ATOM 2508 C C . LEU A 1 322 ? -17.531 -34.438 -7.121 1 97.19 322 LEU A C 1
ATOM 2510 O O . LEU A 1 322 ? -16.531 -35.125 -6.953 1 97.19 322 LEU A O 1
ATOM 2514 N N . GLU A 1 323 ? -18.016 -34.25 -8.227 1 96.81 323 GLU A N 1
ATOM 2515 C CA . GLU A 1 323 ? -17.312 -34.438 -9.492 1 96.81 323 GLU A CA 1
ATOM 2516 C C . GLU A 1 323 ? -17.438 -33.188 -10.367 1 96.81 323 GLU A C 1
ATOM 2518 O O . GLU A 1 323 ? -18.516 -32.625 -10.516 1 96.81 323 GLU A O 1
ATOM 2523 N N . LYS A 1 324 ? -16.359 -32.75 -10.852 1 96.38 324 LYS A N 1
ATOM 2524 C CA . LYS A 1 324 ? -16.375 -31.516 -11.617 1 96.38 324 LYS A CA 1
ATOM 2525 C C . LYS A 1 324 ? -15.555 -31.641 -12.898 1 96.38 324 LYS A C 1
ATOM 2527 O O . LYS A 1 324 ? -14.492 -32.281 -12.898 1 96.38 324 LYS A O 1
ATOM 2532 N N . ARG A 1 325 ? -16.109 -31.109 -13.945 1 95.19 325 ARG A N 1
ATOM 2533 C CA . ARG A 1 325 ? -15.422 -31.062 -15.234 1 95.19 325 ARG A CA 1
ATOM 2534 C C . ARG A 1 325 ? -14.609 -29.781 -15.375 1 95.19 325 ARG A C 1
ATOM 2536 O O . ARG A 1 325 ? -15.109 -28.688 -15.109 1 95.19 325 ARG A O 1
ATOM 2543 N N . TYR A 1 326 ? -13.352 -29.938 -15.742 1 96 326 TYR A N 1
ATOM 2544 C CA . TYR A 1 326 ? -12.469 -28.781 -15.953 1 96 326 TYR A CA 1
ATOM 2545 C C . TYR A 1 326 ? -12.086 -28.656 -17.422 1 96 326 TYR A C 1
ATOM 2547 O O . TYR A 1 326 ? -11.43 -29.531 -17.969 1 96 326 TYR A O 1
ATOM 2555 N N . SER A 1 327 ? -12.539 -27.547 -17.938 1 95.69 327 SER A N 1
ATOM 2556 C CA . SER A 1 327 ? -12.109 -27.234 -19.312 1 95.69 327 SER A CA 1
ATOM 2557 C C . SER A 1 327 ? -10.648 -26.812 -19.344 1 95.69 327 SER A C 1
ATOM 2559 O O . SER A 1 327 ? -10.18 -26.125 -18.422 1 95.69 327 SER A O 1
ATOM 2561 N N . ALA A 1 328 ? -9.953 -27.281 -20.344 1 96.12 328 ALA A N 1
ATOM 2562 C CA . ALA A 1 328 ? -8.555 -26.906 -20.5 1 96.12 328 ALA A CA 1
ATOM 2563 C C . ALA A 1 328 ? -8.305 -26.297 -21.875 1 96.12 328 ALA A C 1
ATOM 2565 O O . ALA A 1 328 ? -8.758 -26.828 -22.891 1 96.12 328 ALA A O 1
ATOM 2566 N N . GLN A 1 329 ? -7.793 -25.125 -21.891 1 96.81 329 GLN A N 1
ATOM 2567 C CA . GLN A 1 329 ? -7.316 -24.422 -23.078 1 96.81 329 GLN A CA 1
ATOM 2568 C C . GLN A 1 329 ? -5.922 -23.844 -22.844 1 96.81 329 GLN A C 1
ATOM 2570 O O . GLN A 1 329 ? -5.773 -22.812 -22.203 1 96.81 329 GLN A O 1
ATOM 2575 N N . MET A 1 330 ? -4.957 -24.5 -23.516 1 97.38 330 MET A N 1
ATOM 2576 C CA . MET A 1 330 ? -3.57 -24.141 -23.234 1 97.38 330 MET A CA 1
ATOM 2577 C C . MET A 1 330 ? -3.121 -22.984 -24.141 1 97.38 330 MET A C 1
ATOM 2579 O O . MET A 1 330 ? -2.191 -23.156 -24.938 1 97.38 330 MET A O 1
ATOM 2583 N N . ASN A 1 331 ? -3.799 -21.875 -23.938 1 96.5 331 ASN A N 1
ATOM 2584 C CA . ASN A 1 331 ? -3.52 -20.609 -24.625 1 96.5 331 ASN A CA 1
ATOM 2585 C C . ASN A 1 331 ? -2.514 -19.766 -23.844 1 96.5 331 ASN A C 1
ATOM 2587 O O . ASN A 1 331 ? -2.639 -19.594 -22.641 1 96.5 331 ASN A O 1
ATOM 2591 N N . MET A 1 332 ? -1.479 -19.375 -24.516 1 96.62 332 MET A N 1
ATOM 2592 C CA . MET A 1 332 ? -0.407 -18.641 -23.844 1 96.62 332 MET A CA 1
ATOM 2593 C C . MET A 1 332 ? 0.333 -17.75 -24.844 1 96.62 332 MET A C 1
ATOM 2595 O O . MET A 1 332 ? 0.153 -17.875 -26.047 1 96.62 332 MET A O 1
ATOM 2599 N N . ILE A 1 333 ? 1.084 -16.812 -24.281 1 96.19 333 ILE A N 1
ATOM 2600 C CA . ILE A 1 333 ? 1.95 -16 -25.125 1 96.19 333 ILE A CA 1
ATOM 2601 C C . ILE A 1 333 ? 3.252 -16.75 -25.391 1 96.19 333 ILE A C 1
ATOM 2603 O O . ILE A 1 333 ? 3.955 -17.156 -24.469 1 96.19 333 ILE A O 1
ATOM 2607 N N . GLY A 1 334 ? 3.576 -16.938 -26.625 1 96.44 334 GLY A N 1
ATOM 2608 C CA . GLY A 1 334 ? 4.789 -17.625 -27.016 1 96.44 334 GLY A CA 1
ATOM 2609 C C . GLY A 1 334 ? 6.02 -16.75 -27 1 96.44 334 GLY A C 1
ATOM 2610 O O . GLY A 1 334 ? 5.93 -15.555 -26.688 1 96.44 334 GLY A O 1
ATOM 2611 N N . LEU A 1 335 ? 7.148 -17.375 -27.281 1 96.56 335 LEU A N 1
ATOM 2612 C CA . LEU A 1 335 ? 8.398 -16.625 -27.359 1 96.56 335 LEU A CA 1
ATOM 2613 C C . LEU A 1 335 ? 8.344 -15.586 -28.484 1 96.56 335 LEU A C 1
ATOM 2615 O O . LEU A 1 335 ? 9.094 -14.609 -28.469 1 96.56 335 LEU A O 1
ATOM 2619 N N . ASP A 1 336 ? 7.441 -15.773 -29.375 1 93.81 336 ASP A N 1
ATOM 2620 C CA . ASP A 1 336 ? 7.285 -14.844 -30.5 1 93.81 336 ASP A CA 1
ATOM 2621 C C . ASP A 1 336 ? 6.375 -13.68 -30.109 1 93.81 336 ASP A C 1
ATOM 2623 O O . ASP A 1 336 ? 6.105 -12.797 -30.938 1 93.81 336 ASP A O 1
ATOM 2627 N N . GLY A 1 337 ? 5.797 -13.727 -28.938 1 91.75 337 GLY A N 1
ATOM 2628 C CA . GLY A 1 337 ? 4.988 -12.625 -28.453 1 91.75 337 GLY A CA 1
ATOM 2629 C C . GLY A 1 337 ? 3.525 -12.734 -28.844 1 91.75 337 GLY A C 1
ATOM 2630 O O . GLY A 1 337 ? 2.732 -11.828 -28.562 1 91.75 337 GLY A O 1
ATOM 2631 N N . ARG A 1 338 ? 3.133 -13.82 -29.375 1 92.19 338 ARG A N 1
ATOM 2632 C CA . ARG A 1 338 ? 1.759 -13.977 -29.844 1 92.19 338 ARG A CA 1
ATOM 2633 C C . ARG A 1 338 ? 1.014 -15.016 -29.016 1 92.19 338 ARG A C 1
ATOM 2635 O O . ARG A 1 338 ? 1.601 -16.016 -28.594 1 92.19 338 ARG A O 1
ATOM 2642 N N . PRO A 1 339 ? -0.272 -14.75 -28.875 1 93.56 339 PRO A N 1
ATOM 2643 C CA . PRO A 1 339 ? -1.085 -15.766 -28.203 1 93.56 339 PRO A CA 1
ATOM 2644 C C . PRO A 1 339 ? -1.388 -16.969 -29.094 1 93.56 339 PRO A C 1
ATOM 2646 O O . PRO A 1 339 ? -1.673 -16.797 -30.281 1 93.56 339 PRO A O 1
ATOM 2649 N N . GLN A 1 340 ? -1.258 -18.109 -28.531 1 95.5 340 GLN A N 1
ATOM 2650 C CA . GLN A 1 340 ? -1.523 -19.328 -29.281 1 95.5 340 GLN A CA 1
ATOM 2651 C C . GLN A 1 340 ? -1.827 -20.5 -28.359 1 95.5 340 GLN A C 1
ATOM 2653 O O . GLN A 1 340 ? -1.202 -20.656 -27.297 1 95.5 340 GLN A O 1
ATOM 2658 N N . VAL A 1 341 ? -2.793 -21.281 -28.828 1 97 341 VAL A N 1
ATOM 2659 C CA . VAL A 1 341 ? -3.014 -22.562 -28.172 1 97 341 VAL A CA 1
ATOM 2660 C C . VAL A 1 341 ? -1.923 -23.547 -28.562 1 97 341 VAL A C 1
ATOM 2662 O O . VAL A 1 341 ? -1.673 -23.766 -29.75 1 97 341 VAL A O 1
ATOM 2665 N N . LYS A 1 342 ? -1.315 -24.156 -27.641 1 97.44 342 LYS A N 1
ATOM 2666 C CA . LYS A 1 342 ? -0.197 -25.047 -27.906 1 97.44 342 LYS A CA 1
ATOM 2667 C C . LYS A 1 342 ? -0.44 -26.422 -27.297 1 97.44 342 LYS A C 1
ATOM 2669 O O . LYS A 1 342 ? -1.109 -26.547 -26.266 1 97.44 342 LYS A O 1
ATOM 2674 N N . ASN A 1 343 ? 0.101 -27.422 -27.984 1 96.81 343 ASN A N 1
ATOM 2675 C CA . ASN A 1 343 ? 0.053 -28.766 -27.406 1 96.81 343 ASN A CA 1
ATOM 2676 C C . ASN A 1 343 ? 1.203 -29 -26.438 1 96.81 343 ASN A C 1
ATOM 2678 O O . ASN A 1 343 ? 2.039 -28.109 -26.234 1 96.81 343 ASN A O 1
ATOM 2682 N N . LEU A 1 344 ? 1.206 -30.141 -25.812 1 97.62 344 LEU A N 1
ATOM 2683 C CA . LEU A 1 344 ? 2.158 -30.422 -24.734 1 97.62 344 LEU A CA 1
ATOM 2684 C C . LEU A 1 344 ? 3.59 -30.375 -25.266 1 97.62 344 LEU A C 1
ATOM 2686 O O . LEU A 1 344 ? 4.461 -29.75 -24.641 1 97.62 344 LEU A O 1
ATOM 2690 N N . GLY A 1 345 ? 3.84 -30.984 -26.344 1 97.5 345 GLY A N 1
ATOM 2691 C CA . GLY A 1 345 ? 5.172 -31 -26.938 1 97.5 345 GLY A CA 1
ATOM 2692 C C . GLY A 1 345 ? 5.664 -29.609 -27.297 1 97.5 345 GLY A C 1
ATOM 2693 O O . GLY A 1 345 ? 6.828 -29.266 -27.062 1 97.5 345 GLY A O 1
ATOM 2694 N N . GLN A 1 346 ? 4.816 -28.844 -27.938 1 97.38 346 GLN A N 1
ATOM 2695 C CA . GLN A 1 346 ? 5.164 -27.469 -28.312 1 97.38 346 GLN A CA 1
ATOM 2696 C C . GLN A 1 346 ? 5.547 -26.656 -27.078 1 97.38 346 GLN A C 1
ATOM 2698 O O . GLN A 1 346 ? 6.504 -25.875 -27.125 1 97.38 346 GLN A O 1
ATOM 2703 N N . ILE A 1 347 ? 4.812 -26.797 -26.031 1 98.19 347 ILE A N 1
ATOM 2704 C CA . ILE A 1 347 ? 5.059 -26.031 -24.812 1 98.19 347 ILE A CA 1
ATOM 2705 C C . ILE A 1 347 ? 6.441 -26.391 -24.266 1 98.19 347 ILE A C 1
ATOM 2707 O O . ILE A 1 347 ? 7.25 -25.5 -23.984 1 98.19 347 ILE A O 1
ATOM 2711 N N . LEU A 1 348 ? 6.723 -27.641 -24.156 1 98.56 348 LEU A N 1
ATOM 2712 C CA . LEU A 1 348 ? 7.977 -28.094 -23.562 1 98.56 348 LEU A CA 1
ATOM 2713 C C . LEU A 1 348 ? 9.164 -27.703 -24.453 1 98.56 348 LEU A C 1
ATOM 2715 O O . LEU A 1 348 ? 10.18 -27.234 -23.938 1 98.56 348 LEU A O 1
ATOM 2719 N N . ARG A 1 349 ? 9.062 -27.859 -25.719 1 98.12 349 ARG A N 1
ATOM 2720 C CA . ARG A 1 349 ? 10.148 -27.531 -26.641 1 98.12 349 ARG A CA 1
ATOM 2721 C C . ARG A 1 349 ? 10.438 -26.031 -26.641 1 98.12 349 ARG A C 1
ATOM 2723 O O . ARG A 1 349 ? 11.602 -25.625 -26.609 1 98.12 349 ARG A O 1
ATOM 2730 N N . GLU A 1 350 ? 9.375 -25.328 -26.703 1 98.06 350 GLU A N 1
ATOM 2731 C CA . GLU A 1 350 ? 9.555 -23.875 -26.719 1 98.06 350 GLU A CA 1
ATOM 2732 C C . GLU A 1 350 ? 10.133 -23.391 -25.391 1 98.06 350 GLU A C 1
ATOM 2734 O O . GLU A 1 350 ? 10.969 -22.469 -25.375 1 98.06 350 GLU A O 1
ATOM 2739 N N . TRP A 1 351 ? 9.727 -23.922 -24.344 1 98.5 351 TRP A N 1
ATOM 2740 C CA . TRP A 1 351 ? 10.289 -23.516 -23.062 1 98.5 351 TRP A CA 1
ATOM 2741 C C . TRP A 1 351 ? 11.766 -23.891 -22.969 1 98.5 351 TRP A C 1
ATOM 2743 O O . TRP A 1 351 ? 12.57 -23.125 -22.422 1 98.5 351 TRP A O 1
ATOM 2753 N N . LEU A 1 352 ? 12.109 -25.016 -23.484 1 98.62 352 LEU A N 1
ATOM 2754 C CA . LEU A 1 352 ? 13.508 -25.422 -23.484 1 98.62 352 LEU A CA 1
ATOM 2755 C C . LEU A 1 352 ? 14.367 -24.453 -24.281 1 98.62 352 LEU A C 1
ATOM 2757 O O . LEU A 1 352 ? 15.531 -24.203 -23.938 1 98.62 352 LEU A O 1
ATOM 2761 N N . VAL A 1 353 ? 13.789 -23.938 -25.312 1 98.38 353 VAL A N 1
ATOM 2762 C CA . VAL A 1 353 ? 14.5 -22.906 -26.062 1 98.38 353 VAL A CA 1
ATOM 2763 C C . VAL A 1 353 ? 14.734 -21.688 -25.156 1 98.38 353 VAL A C 1
ATOM 2765 O O . VAL A 1 353 ? 15.836 -21.125 -25.141 1 98.38 353 VAL A O 1
ATOM 2768 N N . TYR A 1 354 ? 13.766 -21.312 -24.469 1 98.38 354 TYR A N 1
ATOM 2769 C CA . TYR A 1 354 ? 13.883 -20.188 -23.531 1 98.38 354 TYR A CA 1
ATOM 2770 C C . TYR A 1 354 ? 14.961 -20.469 -22.5 1 98.38 354 TYR A C 1
ATOM 2772 O O . TYR A 1 354 ? 15.789 -19.594 -22.219 1 98.38 354 TYR A O 1
ATOM 2780 N N . ARG A 1 355 ? 14.906 -21.625 -21.938 1 98.62 355 ARG A N 1
ATOM 2781 C CA . ARG A 1 355 ? 15.859 -21.984 -20.906 1 98.62 355 ARG A CA 1
ATOM 2782 C C . ARG A 1 355 ? 17.281 -22.016 -21.453 1 98.62 355 ARG A C 1
ATOM 2784 O O . ARG A 1 355 ? 18.219 -21.547 -20.797 1 98.62 355 ARG A O 1
ATOM 2791 N N . GLU A 1 356 ? 17.422 -22.594 -22.609 1 98.38 356 GLU A N 1
ATOM 2792 C CA . GLU A 1 356 ? 18.734 -22.625 -23.25 1 98.38 356 GLU A CA 1
ATOM 2793 C C . GLU A 1 356 ? 19.312 -21.219 -23.422 1 98.38 356 GLU A C 1
ATOM 2795 O O . GLU A 1 356 ? 20.469 -20.969 -23.125 1 98.38 356 GLU A O 1
ATOM 2800 N N . GLU A 1 357 ? 18.469 -20.391 -23.906 1 98.19 357 GLU A N 1
ATOM 2801 C CA . GLU A 1 357 ? 18.906 -19.016 -24.109 1 98.19 357 GLU A CA 1
ATOM 2802 C C . GLU A 1 357 ? 19.25 -18.344 -22.781 1 98.19 357 GLU A C 1
ATOM 2804 O O . GLU A 1 357 ? 20.234 -17.594 -22.688 1 98.19 357 GLU A O 1
ATOM 2809 N N . THR A 1 358 ? 18.484 -18.562 -21.797 1 98.56 358 THR A N 1
ATOM 2810 C CA . THR A 1 358 ? 18.703 -17.984 -20.469 1 98.56 358 THR A CA 1
ATOM 2811 C C . THR A 1 358 ? 20.047 -18.453 -19.906 1 98.56 358 THR A C 1
ATOM 2813 O O . THR A 1 358 ? 20.812 -17.641 -19.375 1 98.56 358 THR A O 1
ATOM 2816 N N . VAL A 1 359 ? 20.312 -19.719 -20.062 1 98.62 359 VAL A N 1
ATOM 2817 C CA . VAL A 1 359 ? 21.562 -20.281 -19.547 1 98.62 359 VAL A CA 1
ATOM 2818 C C . VAL A 1 359 ? 22.75 -19.75 -20.344 1 98.62 359 VAL A C 1
ATOM 2820 O O . VAL A 1 359 ? 23.797 -19.438 -19.797 1 98.62 359 VAL A O 1
ATOM 2823 N N . ARG A 1 360 ? 22.594 -19.672 -21.609 1 98.38 360 ARG A N 1
ATOM 2824 C CA . ARG A 1 360 ? 23.641 -19.109 -22.453 1 98.38 360 ARG A CA 1
ATOM 2825 C C . ARG A 1 360 ? 23.969 -17.672 -22.031 1 98.38 360 ARG A C 1
ATOM 2827 O O . ARG A 1 360 ? 25.125 -17.297 -21.922 1 98.38 360 ARG A O 1
ATOM 2834 N N . ARG A 1 361 ? 22.938 -16.906 -21.812 1 98.38 361 ARG A N 1
ATOM 2835 C CA . ARG A 1 361 ? 23.125 -15.539 -21.359 1 98.38 361 ARG A CA 1
ATOM 2836 C C . ARG A 1 361 ? 23.828 -15.5 -20.016 1 98.38 361 ARG A C 1
ATOM 2838 O O . ARG A 1 361 ? 24.719 -14.664 -19.797 1 98.38 361 ARG A O 1
ATOM 2845 N N . ARG A 1 362 ? 23.375 -16.359 -19.141 1 98.56 362 ARG A N 1
ATOM 2846 C CA . ARG A 1 362 ? 23.969 -16.453 -17.812 1 98.56 362 ARG A CA 1
ATOM 2847 C C . ARG A 1 362 ? 25.469 -16.734 -17.906 1 98.56 362 ARG A C 1
ATOM 2849 O O . ARG A 1 362 ? 26.281 -16.047 -17.266 1 98.56 362 ARG A O 1
ATOM 2856 N N . LEU A 1 363 ? 25.859 -17.688 -18.75 1 98.69 363 LEU A N 1
ATOM 2857 C CA . LEU A 1 363 ? 27.25 -18.094 -18.906 1 98.69 363 LEU A CA 1
ATOM 2858 C C . LEU A 1 363 ? 28.062 -17 -19.594 1 98.69 363 LEU A C 1
ATOM 2860 O O . LEU A 1 363 ? 29.203 -16.75 -19.219 1 98.69 363 LEU A O 1
ATOM 2864 N N . ASN A 1 364 ? 27.469 -16.406 -20.562 1 98.5 364 ASN A N 1
ATOM 2865 C CA . ASN A 1 364 ? 28.141 -15.305 -21.25 1 98.5 364 ASN A CA 1
ATOM 2866 C C . ASN A 1 364 ? 28.375 -14.117 -20.328 1 98.5 364 ASN A C 1
ATOM 2868 O O . ASN A 1 364 ? 29.406 -13.461 -20.391 1 98.5 364 ASN A O 1
ATOM 2872 N N . HIS A 1 365 ? 27.344 -13.812 -19.547 1 98.5 365 HIS A N 1
ATOM 2873 C CA . HIS A 1 365 ? 27.484 -12.742 -18.578 1 98.5 365 HIS A CA 1
ATOM 2874 C C . HIS A 1 365 ? 28.656 -13.016 -17.625 1 98.5 365 HIS A C 1
ATOM 2876 O O . HIS A 1 365 ? 29.469 -12.125 -17.375 1 98.5 365 HIS A O 1
ATOM 2882 N N . ARG A 1 366 ? 28.703 -14.227 -17.172 1 98.38 366 ARG A N 1
ATOM 2883 C CA . ARG A 1 366 ? 29.797 -14.602 -16.281 1 98.38 366 ARG A CA 1
ATOM 2884 C C . ARG A 1 366 ? 31.141 -14.547 -17.016 1 98.38 366 ARG A C 1
ATOM 2886 O O . ARG A 1 366 ? 32.125 -14.086 -16.469 1 98.38 366 ARG A O 1
ATOM 2893 N N . LEU A 1 367 ? 31.188 -15.023 -18.219 1 98.44 367 LEU A N 1
ATOM 2894 C CA . LEU A 1 367 ? 32.406 -15.008 -19.031 1 98.44 367 LEU A CA 1
ATOM 2895 C C . LEU A 1 367 ? 32.906 -13.578 -19.219 1 98.44 367 LEU A C 1
ATOM 2897 O O . LEU A 1 367 ? 34.125 -13.312 -19.125 1 98.44 367 LEU A O 1
ATOM 2901 N N . HIS A 1 368 ? 32.031 -12.719 -19.484 1 98.19 368 HIS A N 1
ATOM 2902 C CA . HIS A 1 368 ? 32.375 -11.312 -19.656 1 98.19 368 HIS A CA 1
ATOM 2903 C C . HIS A 1 368 ? 33 -10.75 -18.375 1 98.19 368 HIS A C 1
ATOM 2905 O O . HIS A 1 368 ? 34.031 -10.062 -18.422 1 98.19 368 HIS A O 1
ATOM 2911 N N . ALA A 1 369 ? 32.375 -11.023 -17.297 1 98 369 ALA A N 1
ATOM 2912 C CA . ALA A 1 369 ? 32.875 -10.555 -16.016 1 98 369 ALA A CA 1
ATOM 2913 C C . ALA A 1 369 ? 34.281 -11.117 -15.742 1 98 369 ALA A C 1
ATOM 2915 O O . ALA A 1 369 ? 35.156 -10.406 -15.242 1 98 369 ALA A O 1
ATOM 2916 N N . VAL A 1 370 ? 34.406 -12.414 -16.031 1 98.19 370 VAL A N 1
ATOM 2917 C CA . VAL A 1 370 ? 35.719 -13.086 -15.836 1 98.19 370 VAL A CA 1
ATOM 2918 C C . VAL A 1 370 ? 36.75 -12.438 -16.734 1 98.19 370 VAL A C 1
ATOM 2920 O O . VAL A 1 370 ? 37.875 -12.164 -16.281 1 98.19 370 VAL A O 1
ATOM 2923 N N . ASN A 1 371 ? 36.469 -12.188 -17.938 1 98.19 371 ASN A N 1
ATOM 2924 C CA . ASN A 1 371 ? 37.375 -11.547 -18.875 1 98.19 371 ASN A CA 1
ATOM 2925 C C . ASN A 1 371 ? 37.781 -10.156 -18.406 1 98.19 371 ASN A C 1
ATOM 2927 O O . ASN A 1 371 ? 38.938 -9.781 -18.5 1 98.19 371 ASN A O 1
ATOM 2931 N N . GLU A 1 372 ? 36.844 -9.422 -17.984 1 97.88 372 GLU A N 1
ATOM 2932 C CA . GLU A 1 372 ? 37.125 -8.078 -17.5 1 97.88 372 GLU A CA 1
ATOM 2933 C C . GLU A 1 372 ? 38.062 -8.117 -16.281 1 97.88 372 GLU A C 1
ATOM 2935 O O . GLU A 1 372 ? 39 -7.32 -16.188 1 97.88 372 GLU A O 1
ATOM 2940 N N . ARG A 1 373 ? 37.688 -8.992 -15.391 1 98 373 ARG A N 1
ATOM 2941 C CA . ARG A 1 373 ? 38.531 -9.094 -14.188 1 98 373 ARG A CA 1
ATOM 2942 C C . ARG A 1 373 ? 39.938 -9.555 -14.531 1 98 373 ARG A C 1
ATOM 2944 O O . ARG A 1 373 ? 40.906 -9.047 -13.977 1 98 373 ARG A O 1
ATOM 2951 N N . LEU A 1 374 ? 40.062 -10.508 -15.438 1 98.06 374 LEU A N 1
ATOM 2952 C CA . LEU A 1 374 ? 41.375 -10.977 -15.875 1 98.06 374 LEU A CA 1
ATOM 2953 C C . LEU A 1 374 ? 42.188 -9.844 -16.516 1 98.06 374 LEU A C 1
ATOM 2955 O O . LEU A 1 374 ? 43.375 -9.727 -16.312 1 98.06 374 LEU A O 1
ATOM 2959 N N . HIS A 1 375 ? 41.531 -9.031 -17.297 1 97.81 375 HIS A N 1
ATOM 2960 C CA . HIS A 1 375 ? 42.156 -7.875 -17.922 1 97.81 375 HIS A CA 1
ATOM 2961 C C . HIS A 1 375 ? 42.719 -6.91 -16.891 1 97.81 375 HIS A C 1
ATOM 2963 O O . HIS A 1 375 ? 43.844 -6.445 -17.016 1 97.81 375 HIS A O 1
ATOM 2969 N N . ILE A 1 376 ? 41.938 -6.676 -15.875 1 98 376 ILE A N 1
ATOM 2970 C CA . ILE A 1 376 ? 42.344 -5.75 -14.82 1 98 376 ILE A CA 1
ATOM 2971 C C . ILE A 1 376 ? 43.5 -6.352 -14.031 1 98 376 ILE A C 1
ATOM 2973 O O . ILE A 1 376 ? 44.469 -5.652 -13.711 1 98 376 ILE A O 1
ATOM 2977 N N . LEU A 1 377 ? 43.406 -7.664 -13.672 1 97.44 377 LEU A N 1
ATOM 2978 C CA . LEU A 1 377 ? 44.469 -8.328 -12.906 1 97.44 377 LEU A CA 1
ATOM 2979 C C . LEU A 1 377 ? 45.781 -8.289 -13.648 1 97.44 377 LEU A C 1
ATOM 2981 O O . LEU A 1 377 ? 46.844 -8.148 -13.023 1 97.44 377 LEU A O 1
ATOM 2985 N N . GLN A 1 378 ? 45.781 -8.367 -14.914 1 96.5 378 GLN A N 1
ATOM 2986 C CA . GLN A 1 378 ? 47 -8.25 -15.719 1 96.5 378 GLN A CA 1
ATOM 2987 C C . GLN A 1 378 ? 47.625 -6.879 -15.555 1 96.5 378 GLN A C 1
ATOM 2989 O O . GLN A 1 378 ? 48.844 -6.766 -15.414 1 96.5 378 GLN A O 1
ATOM 2994 N N . GLY A 1 379 ? 46.781 -5.875 -15.594 1 96.44 379 GLY A N 1
ATOM 2995 C CA . GLY A 1 379 ? 47.281 -4.527 -15.375 1 96.44 379 GLY A CA 1
ATOM 2996 C C . GLY A 1 379 ? 47.875 -4.324 -13.992 1 96.44 379 GLY A C 1
ATOM 2997 O O . GLY A 1 379 ? 48.906 -3.686 -13.844 1 96.44 379 GLY A O 1
ATOM 2998 N N . LEU A 1 380 ? 47.281 -4.855 -13.039 1 96.5 380 LEU A N 1
ATOM 2999 C CA . LEU A 1 380 ? 47.75 -4.723 -11.664 1 96.5 380 LEU A CA 1
ATOM 3000 C C . LEU A 1 380 ? 49.094 -5.434 -11.477 1 96.5 380 LEU A C 1
ATOM 3002 O O . LEU A 1 380 ? 49.938 -4.949 -10.742 1 96.5 380 LEU A O 1
ATOM 3006 N N . LEU A 1 381 ? 49.25 -6.574 -12.102 1 95.06 381 LEU A N 1
ATOM 3007 C CA . LEU A 1 381 ? 50.5 -7.293 -12.016 1 95.06 381 LEU A CA 1
ATOM 3008 C C . LEU A 1 381 ? 51.625 -6.484 -12.648 1 95.06 381 LEU A C 1
ATOM 3010 O O . LEU A 1 381 ? 52.75 -6.469 -12.133 1 95.06 381 LEU A O 1
ATOM 3014 N N . ILE A 1 382 ? 51.344 -5.816 -13.703 1 95.19 382 ILE A N 1
ATOM 3015 C CA . ILE A 1 382 ? 52.312 -4.93 -14.328 1 95.19 382 ILE A CA 1
ATOM 3016 C C . ILE A 1 382 ? 52.688 -3.807 -13.367 1 95.19 382 ILE A C 1
ATOM 3018 O O . ILE A 1 382 ? 53.844 -3.457 -13.234 1 95.19 382 ILE A O 1
ATOM 3022 N N . ALA A 1 383 ? 51.688 -3.309 -12.711 1 93.56 383 ALA A N 1
ATOM 3023 C CA . ALA A 1 383 ? 51.906 -2.234 -11.75 1 93.56 383 ALA A CA 1
ATOM 3024 C C . ALA A 1 383 ? 52.812 -2.711 -10.602 1 93.56 383 ALA A C 1
ATOM 3026 O O . ALA A 1 383 ? 53.719 -1.998 -10.172 1 93.56 383 ALA A O 1
ATOM 3027 N N . TYR A 1 384 ? 52.562 -3.869 -10.141 1 91.56 384 TYR A N 1
ATOM 3028 C CA . TYR A 1 384 ? 53.312 -4.406 -9.023 1 91.56 384 TYR A CA 1
ATOM 3029 C C . TYR A 1 384 ? 54.781 -4.605 -9.398 1 91.56 384 TYR A C 1
ATOM 3031 O O . TYR A 1 384 ? 55.688 -4.375 -8.586 1 91.56 384 TYR A O 1
ATOM 3039 N N . LEU A 1 385 ? 55.031 -4.902 -10.586 1 90.38 385 LEU A N 1
ATOM 3040 C CA . LEU A 1 385 ? 56.406 -5.152 -11.055 1 90.38 385 LEU A CA 1
ATOM 3041 C C . LEU A 1 385 ? 57.125 -3.844 -11.32 1 90.38 385 LEU A C 1
ATOM 3043 O O . LEU A 1 385 ? 58.375 -3.818 -11.367 1 90.38 385 LEU A O 1
ATOM 3047 N N . ASN A 1 386 ? 56.375 -2.707 -11.422 1 94 386 ASN A N 1
ATOM 3048 C CA . ASN A 1 386 ? 56.938 -1.407 -11.742 1 94 386 ASN A CA 1
ATOM 3049 C C . ASN A 1 386 ? 56.469 -0.324 -10.781 1 94 386 ASN A C 1
ATOM 3051 O O . ASN A 1 386 ? 56.188 0.802 -11.195 1 94 386 ASN A O 1
ATOM 3055 N N . LEU A 1 387 ? 56.344 -0.688 -9.555 1 92 387 LEU A N 1
ATOM 3056 C CA . LEU A 1 387 ? 55.656 0.163 -8.578 1 92 387 LEU A CA 1
ATOM 3057 C C . LEU A 1 387 ? 56.406 1.497 -8.43 1 92 387 LEU A C 1
ATOM 3059 O O . LEU A 1 387 ? 55.75 2.549 -8.359 1 92 387 LEU A O 1
ATOM 3063 N N . ASP A 1 388 ? 57.688 1.514 -8.344 1 91.06 388 ASP A N 1
ATOM 3064 C CA . ASP A 1 388 ? 58.438 2.736 -8.133 1 91.06 388 ASP A CA 1
ATOM 3065 C C . ASP A 1 388 ? 58.219 3.729 -9.273 1 91.06 388 ASP A C 1
ATOM 3067 O O . ASP A 1 388 ? 58 4.918 -9.039 1 91.06 388 ASP A O 1
ATOM 3071 N N . GLU A 1 389 ? 58.312 3.197 -10.461 1 94.38 389 GLU A N 1
ATOM 3072 C CA . GLU A 1 389 ? 58.125 4.059 -11.625 1 94.38 389 GLU A CA 1
ATOM 3073 C C . GLU A 1 389 ? 56.688 4.57 -11.695 1 94.38 389 GLU A C 1
ATOM 3075 O O . GLU A 1 389 ? 56.438 5.715 -12.086 1 94.38 389 GLU A O 1
ATOM 3080 N N . ILE A 1 390 ? 55.75 3.768 -11.297 1 94.81 390 ILE A N 1
ATOM 3081 C CA . ILE A 1 390 ? 54.344 4.145 -11.305 1 94.81 390 ILE A CA 1
ATOM 3082 C C . ILE A 1 390 ? 54.125 5.277 -10.305 1 94.81 390 ILE A C 1
ATOM 3084 O O . ILE A 1 390 ? 53.438 6.266 -10.625 1 94.81 390 ILE A O 1
ATOM 3088 N N . ILE A 1 391 ? 54.688 5.133 -9.141 1 91.81 391 ILE A N 1
ATOM 3089 C CA . ILE A 1 391 ? 54.531 6.148 -8.102 1 91.81 391 ILE A CA 1
ATOM 3090 C C . ILE A 1 391 ? 55.188 7.449 -8.562 1 91.81 391 ILE A C 1
ATOM 3092 O O . ILE A 1 391 ? 54.656 8.539 -8.336 1 91.81 391 ILE A O 1
ATOM 3096 N N . ARG A 1 392 ? 56.312 7.324 -9.141 1 92.81 392 ARG A N 1
ATOM 3097 C CA . ARG A 1 392 ? 57 8.508 -9.648 1 92.81 392 ARG A CA 1
ATOM 3098 C C . ARG A 1 392 ? 56.156 9.25 -10.664 1 92.81 392 ARG A C 1
ATOM 3100 O O . ARG A 1 392 ? 56 10.469 -10.586 1 92.81 392 ARG A O 1
ATOM 3107 N N . ILE A 1 393 ? 55.562 8.562 -11.586 1 95.56 393 ILE A N 1
ATOM 3108 C CA . ILE A 1 393 ? 54.719 9.141 -12.633 1 95.56 393 ILE A CA 1
ATOM 3109 C C . ILE A 1 393 ? 53.531 9.844 -12 1 95.56 393 ILE A C 1
ATOM 3111 O O . ILE A 1 393 ? 53.219 10.977 -12.367 1 95.56 393 ILE A O 1
ATOM 3115 N N . ILE A 1 394 ? 52.906 9.234 -11.008 1 94.25 394 ILE A N 1
ATOM 3116 C CA . ILE A 1 394 ? 51.688 9.766 -10.375 1 94.25 394 ILE A CA 1
ATOM 3117 C C . ILE A 1 394 ? 52.031 11.039 -9.609 1 94.25 394 ILE A C 1
ATOM 3119 O O . ILE A 1 394 ? 51.25 11.992 -9.602 1 94.25 394 ILE A O 1
ATOM 3123 N N . ARG A 1 395 ? 53.219 11.117 -9.055 1 90 395 ARG A N 1
ATOM 3124 C CA . ARG A 1 395 ? 53.625 12.242 -8.219 1 90 395 ARG A CA 1
ATOM 3125 C C . ARG A 1 395 ? 54.062 13.43 -9.062 1 90 395 ARG A C 1
ATOM 3127 O O . ARG A 1 395 ? 53.906 14.586 -8.664 1 90 395 ARG A O 1
ATOM 3134 N N . THR A 1 396 ? 54.625 13.141 -10.25 1 91.06 396 THR A N 1
ATOM 3135 C CA . THR A 1 396 ? 55.344 14.203 -10.961 1 91.06 396 THR A CA 1
ATOM 3136 C C . THR A 1 396 ? 54.531 14.688 -12.156 1 91.06 396 THR A C 1
ATOM 3138 O O . THR A 1 396 ? 54.656 15.844 -12.57 1 91.06 396 THR A O 1
ATOM 3141 N N . GLU A 1 397 ? 53.75 13.758 -12.672 1 92.38 397 GLU A N 1
ATOM 3142 C CA . GLU A 1 397 ? 53.031 14.117 -13.883 1 92.38 397 GLU A CA 1
ATOM 3143 C C . GLU A 1 397 ? 51.656 14.742 -13.539 1 92.38 397 GLU A C 1
ATOM 3145 O O . GLU A 1 397 ? 51 14.32 -12.594 1 92.38 397 GLU A O 1
ATOM 3150 N N . ASP A 1 398 ? 51.25 15.766 -14.406 1 87.94 398 ASP A N 1
ATOM 3151 C CA . ASP A 1 398 ? 49.969 16.438 -14.195 1 87.94 398 ASP A CA 1
ATOM 3152 C C . ASP A 1 398 ? 48.812 15.516 -14.555 1 87.94 398 ASP A C 1
ATOM 3154 O O . ASP A 1 398 ? 47.781 15.547 -13.891 1 87.94 398 ASP A O 1
ATOM 3158 N N . GLU A 1 399 ? 49 14.766 -15.625 1 92.44 399 GLU A N 1
ATOM 3159 C CA . GLU A 1 399 ? 48.031 13.766 -16.062 1 92.44 399 GLU A CA 1
ATOM 3160 C C . GLU A 1 399 ? 48.656 12.367 -16.094 1 92.44 399 GLU A C 1
ATOM 3162 O O . GLU A 1 399 ? 49 11.867 -17.156 1 92.44 399 GLU A O 1
ATOM 3167 N N . PRO A 1 400 ? 48.594 11.742 -14.961 1 94.44 400 PRO A N 1
ATOM 3168 C CA . PRO A 1 400 ? 49.312 10.469 -14.844 1 94.44 400 PRO A CA 1
ATOM 3169 C C . PRO A 1 400 ? 48.719 9.367 -15.711 1 94.44 400 PRO A C 1
ATOM 3171 O O . PRO A 1 400 ? 49.438 8.484 -16.188 1 94.44 400 PRO A O 1
ATOM 3174 N N . ARG A 1 401 ? 47.344 9.344 -15.984 1 95.62 401 ARG A N 1
ATOM 3175 C CA . ARG A 1 401 ? 46.656 8.227 -16.625 1 95.62 401 ARG A CA 1
ATOM 3176 C C . ARG A 1 401 ? 47.219 7.992 -18.031 1 95.62 401 ARG A C 1
ATOM 3178 O O . ARG A 1 401 ? 47.688 6.895 -18.344 1 95.62 401 ARG A O 1
ATOM 3185 N N . PRO A 1 402 ? 47.312 9.047 -18.906 1 96.94 402 PRO A N 1
ATOM 3186 C CA . PRO A 1 402 ? 47.875 8.828 -20.25 1 96.94 402 PRO A CA 1
ATOM 3187 C C . PRO A 1 402 ? 49.344 8.414 -20.234 1 96.94 402 PRO A C 1
ATOM 3189 O O . PRO A 1 402 ? 49.781 7.645 -21.094 1 96.94 402 PRO A O 1
ATOM 3192 N N . VAL A 1 403 ? 50.125 8.93 -19.328 1 97.06 403 VAL A N 1
ATOM 3193 C CA . VAL A 1 403 ? 51.562 8.602 -19.234 1 97.06 403 VAL A CA 1
ATOM 3194 C C . VAL A 1 403 ? 51.719 7.145 -18.828 1 97.06 403 VAL A C 1
ATOM 3196 O O . VAL A 1 403 ? 52.594 6.441 -19.359 1 97.06 403 VAL A O 1
ATOM 3199 N N . LEU A 1 404 ? 50.844 6.719 -17.875 1 97.12 404 LEU A N 1
ATOM 3200 C CA . LEU A 1 404 ? 50.875 5.32 -17.469 1 97.12 404 LEU A CA 1
ATOM 3201 C C . LEU A 1 404 ? 50.562 4.398 -18.625 1 97.12 404 LEU A C 1
ATOM 3203 O O . LEU A 1 404 ? 51.219 3.373 -18.828 1 97.12 404 LEU A O 1
ATOM 3207 N N . MET A 1 405 ? 49.469 4.672 -19.359 1 98.06 405 MET A N 1
ATOM 3208 C CA . MET A 1 405 ? 49.031 3.861 -20.5 1 98.06 405 MET A CA 1
ATOM 3209 C C . MET A 1 405 ? 50.125 3.74 -21.547 1 98.06 405 MET A C 1
ATOM 3211 O O . MET A 1 405 ? 50.406 2.646 -22.047 1 98.06 405 MET A O 1
ATOM 3215 N N . ALA A 1 406 ? 50.844 4.863 -21.766 1 97.44 406 ALA A N 1
ATOM 3216 C CA . ALA A 1 406 ? 51.906 4.887 -22.781 1 97.44 406 ALA A CA 1
ATOM 3217 C C . ALA A 1 406 ? 53.156 4.145 -22.312 1 97.44 406 ALA A C 1
ATOM 3219 O O . ALA A 1 406 ? 53.781 3.426 -23.094 1 97.44 406 ALA A O 1
ATOM 3220 N N . THR A 1 407 ? 53.562 4.324 -21.109 1 97.56 407 THR A N 1
ATOM 3221 C CA . THR A 1 407 ? 54.781 3.791 -20.562 1 97.56 407 THR A CA 1
ATOM 3222 C C . THR A 1 407 ? 54.719 2.275 -20.406 1 97.56 407 THR A C 1
ATOM 3224 O O . THR A 1 407 ? 55.688 1.568 -20.656 1 97.56 407 THR A O 1
ATOM 3227 N N . PHE A 1 408 ? 53.5 1.732 -20.062 1 97.44 408 PHE A N 1
ATOM 3228 C CA . PHE A 1 408 ? 53.406 0.319 -19.703 1 97.44 408 PHE A CA 1
ATOM 3229 C C . PHE A 1 408 ? 52.438 -0.407 -20.609 1 97.44 408 PHE A C 1
ATOM 3231 O O . PHE A 1 408 ? 52.062 -1.562 -20.359 1 97.44 408 PHE A O 1
ATOM 3238 N N . ALA A 1 409 ? 51.906 0.203 -21.641 1 96.88 409 ALA A N 1
ATOM 3239 C CA . ALA A 1 409 ? 51 -0.364 -22.625 1 96.88 409 ALA A CA 1
ATOM 3240 C C . ALA A 1 409 ? 49.75 -0.908 -21.938 1 96.88 409 ALA A C 1
ATOM 3242 O O . ALA A 1 409 ? 49.375 -2.066 -22.141 1 96.88 409 ALA A O 1
ATOM 3243 N N . LEU A 1 410 ? 49.156 -0.036 -21.141 1 98 410 LEU A N 1
ATOM 3244 C CA . LEU A 1 410 ? 47.938 -0.385 -20.406 1 98 410 LEU A CA 1
ATOM 3245 C C . LEU A 1 410 ? 46.719 0.147 -21.109 1 98 410 LEU A C 1
ATOM 3247 O O . LEU A 1 410 ? 46.781 1.166 -21.797 1 98 410 LEU A O 1
ATOM 3251 N N . SER A 1 411 ? 45.594 -0.585 -21.016 1 97.88 411 SER A N 1
ATOM 3252 C CA . SER A 1 411 ? 44.312 -0.042 -21.422 1 97.88 411 SER A CA 1
ATOM 3253 C C . SER A 1 411 ? 43.844 1.049 -20.469 1 97.88 411 SER A C 1
ATOM 3255 O O . SER A 1 411 ? 44.406 1.242 -19.406 1 97.88 411 SER A O 1
ATOM 3257 N N . GLU A 1 412 ? 42.906 1.784 -20.906 1 97.56 412 GLU A N 1
ATOM 3258 C CA . GLU A 1 412 ? 42.344 2.832 -20.062 1 97.56 412 GLU A CA 1
ATOM 3259 C C . GLU A 1 412 ? 41.781 2.252 -18.766 1 97.56 412 GLU A C 1
ATOM 3261 O O . GLU A 1 412 ? 41.969 2.818 -17.688 1 97.56 412 GLU A O 1
ATOM 3266 N N . ALA A 1 413 ? 41.094 1.132 -18.859 1 97.94 413 ALA A N 1
ATOM 3267 C CA . ALA A 1 413 ? 40.5 0.475 -17.688 1 97.94 413 ALA A CA 1
ATOM 3268 C C . ALA A 1 413 ? 41.594 0.014 -16.719 1 97.94 413 ALA A C 1
ATOM 3270 O O . ALA A 1 413 ? 41.438 0.1 -15.5 1 97.94 413 ALA A O 1
ATOM 3271 N N . GLN A 1 414 ? 42.719 -0.473 -17.234 1 97.88 414 GLN A N 1
ATOM 3272 C CA . GLN A 1 414 ? 43.844 -0.908 -16.406 1 97.88 414 GLN A CA 1
ATOM 3273 C C . GLN A 1 414 ? 44.469 0.275 -15.695 1 97.88 414 GLN A C 1
ATOM 3275 O O . GLN A 1 414 ? 44.781 0.2 -14.5 1 97.88 414 GLN A O 1
ATOM 3280 N N . ALA A 1 415 ? 44.688 1.348 -16.438 1 97.88 415 ALA A N 1
ATOM 3281 C CA . ALA A 1 415 ? 45.281 2.541 -15.852 1 97.88 415 ALA A CA 1
ATOM 3282 C C . ALA A 1 415 ? 44.406 3.094 -14.727 1 97.88 415 ALA A C 1
ATOM 3284 O O . ALA A 1 415 ? 44.938 3.506 -13.68 1 97.88 415 ALA A O 1
ATOM 3285 N N . GLU A 1 416 ? 43.156 3.109 -15.023 1 97.56 416 GLU A N 1
ATOM 3286 C CA . GLU A 1 416 ? 42.219 3.58 -14.008 1 97.56 416 GLU A CA 1
ATOM 3287 C C . GLU A 1 416 ? 42.281 2.699 -12.758 1 97.56 416 GLU A C 1
ATOM 3289 O O . GLU A 1 416 ? 42.219 3.201 -11.633 1 97.56 416 GLU A O 1
ATOM 3294 N N . ALA A 1 417 ? 42.281 1.427 -12.93 1 97.56 417 ALA A N 1
ATOM 3295 C CA . ALA A 1 417 ? 42.344 0.495 -11.805 1 97.56 417 ALA A CA 1
ATOM 3296 C C . ALA A 1 417 ? 43.625 0.721 -10.984 1 97.56 417 ALA A C 1
ATOM 3298 O O . ALA A 1 417 ? 43.594 0.652 -9.758 1 97.56 417 ALA A O 1
ATOM 3299 N N . ILE A 1 418 ? 44.688 0.977 -11.625 1 97.06 418 ILE A N 1
ATOM 3300 C CA . ILE A 1 418 ? 45.969 1.235 -10.961 1 97.06 418 ILE A CA 1
ATOM 3301 C C . ILE A 1 418 ? 45.875 2.521 -10.141 1 97.06 418 ILE A C 1
ATOM 3303 O O . ILE A 1 418 ? 46.281 2.553 -8.977 1 97.06 418 ILE A O 1
ATOM 3307 N N . LEU A 1 419 ? 45.375 3.539 -10.781 1 96.62 419 LEU A N 1
ATOM 3308 C CA . LEU A 1 419 ? 45.219 4.828 -10.117 1 96.62 419 LEU A CA 1
ATOM 3309 C C . LEU A 1 419 ? 44.312 4.727 -8.906 1 96.62 419 LEU A C 1
ATOM 3311 O O . LEU A 1 419 ? 44.469 5.461 -7.93 1 96.62 419 LEU A O 1
ATOM 3315 N N . ASN A 1 420 ? 43.469 3.807 -8.93 1 96.62 420 ASN A N 1
ATOM 3316 C CA . ASN A 1 420 ? 42.469 3.664 -7.859 1 96.62 420 ASN A CA 1
ATOM 3317 C C . ASN A 1 420 ? 42.938 2.639 -6.82 1 96.62 420 ASN A C 1
ATOM 3319 O O . ASN A 1 420 ? 42.219 2.354 -5.867 1 96.62 420 ASN A O 1
ATOM 3323 N N . THR A 1 421 ? 44.094 2.082 -7.004 1 96 421 THR A N 1
ATOM 3324 C CA . THR A 1 421 ? 44.625 1.135 -6.031 1 96 421 THR A CA 1
ATOM 3325 C C . THR A 1 421 ? 44.969 1.841 -4.723 1 96 421 THR A C 1
ATOM 3327 O O . THR A 1 421 ? 45.562 2.926 -4.73 1 96 421 THR A O 1
ATOM 3330 N N . ARG A 1 422 ? 44.594 1.286 -3.662 1 95.56 422 ARG A N 1
ATOM 3331 C CA . ARG A 1 422 ? 44.875 1.845 -2.346 1 95.56 422 ARG A CA 1
ATOM 3332 C C . ARG A 1 422 ? 46.281 1.451 -1.883 1 95.56 422 ARG A C 1
ATOM 3334 O O . ARG A 1 422 ? 46.812 0.413 -2.291 1 95.56 422 ARG A O 1
ATOM 3341 N N . LEU A 1 423 ? 46.875 2.215 -1.019 1 95 423 LEU A N 1
ATOM 3342 C CA . LEU A 1 423 ? 48.219 1.996 -0.538 1 95 423 LEU A CA 1
ATOM 3343 C C . LEU A 1 423 ? 48.344 0.651 0.172 1 95 423 LEU A C 1
ATOM 3345 O O . LEU A 1 423 ? 49.375 -0.031 0.055 1 95 423 LEU A O 1
ATOM 3349 N N . ARG A 1 424 ? 47.219 0.275 0.827 1 93.38 424 ARG A N 1
ATOM 3350 C CA . ARG A 1 424 ? 47.25 -0.97 1.587 1 93.38 424 ARG A CA 1
ATOM 3351 C C . ARG A 1 424 ? 47.438 -2.168 0.667 1 93.38 424 ARG A C 1
ATOM 3353 O O . ARG A 1 424 ? 47.938 -3.215 1.101 1 93.38 424 ARG A O 1
ATOM 3360 N N . HIS A 1 425 ? 47.094 -2.039 -0.567 1 93.12 425 HIS A N 1
ATOM 3361 C CA . HIS A 1 425 ? 47.156 -3.15 -1.512 1 93.12 425 HIS A CA 1
ATOM 3362 C C . HIS A 1 425 ? 48.531 -3.221 -2.201 1 93.12 425 HIS A C 1
ATOM 3364 O O . HIS A 1 425 ? 48.688 -3.996 -3.143 1 93.12 425 HIS A O 1
ATOM 3370 N N . LEU A 1 426 ? 49.5 -2.459 -1.718 1 92 426 LEU A N 1
ATOM 3371 C CA . LEU A 1 426 ? 50.844 -2.488 -2.299 1 92 426 LEU A CA 1
ATOM 3372 C C . LEU A 1 426 ? 51.719 -3.52 -1.597 1 92 426 LEU A C 1
ATOM 3374 O O . LEU A 1 426 ? 52.844 -3.777 -2.023 1 92 426 LEU A O 1
ATOM 3378 N N . ALA A 1 427 ? 51.125 -4.164 -0.626 1 87.06 427 ALA A N 1
ATOM 3379 C CA . ALA A 1 427 ? 51.875 -5.16 0.133 1 87.06 427 ALA A CA 1
ATOM 3380 C C . ALA A 1 427 ? 52.25 -6.352 -0.745 1 87.06 427 ALA A C 1
ATOM 3382 O O . ALA A 1 427 ? 51.531 -6.684 -1.69 1 87.06 427 ALA A O 1
ATOM 3383 N N . ARG A 1 428 ? 53.375 -7.066 -0.509 1 82.94 428 ARG A N 1
ATOM 3384 C CA . ARG A 1 428 ? 53.844 -8.211 -1.274 1 82.94 428 ARG A CA 1
ATOM 3385 C C . ARG A 1 428 ? 52.844 -9.344 -1.277 1 82.94 428 ARG A C 1
ATOM 3387 O O . ARG A 1 428 ? 52.688 -10.047 -2.279 1 82.94 428 ARG A O 1
ATOM 3394 N N . LEU A 1 429 ? 52.188 -9.539 -0.221 1 84.44 429 LEU A N 1
ATOM 3395 C CA . LEU A 1 429 ? 51.188 -10.578 -0.098 1 84.44 429 LEU A CA 1
ATOM 3396 C C . LEU A 1 429 ? 50.062 -10.359 -1.11 1 84.44 429 LEU A C 1
ATOM 3398 O O . LEU A 1 429 ? 49.469 -11.328 -1.605 1 84.44 429 LEU A O 1
ATOM 3402 N N . GLU A 1 430 ? 49.812 -9.141 -1.476 1 87.88 430 GLU A N 1
ATOM 3403 C CA . GLU A 1 430 ? 48.781 -8.805 -2.443 1 87.88 430 GLU A CA 1
ATOM 3404 C C . GLU A 1 430 ? 49.125 -9.312 -3.838 1 87.88 430 GLU A C 1
ATOM 3406 O O . GLU A 1 430 ? 48.25 -9.711 -4.605 1 87.88 430 GLU A O 1
ATOM 3411 N N . GLU A 1 431 ? 50.406 -9.305 -4.148 1 87 431 GLU A N 1
ATOM 3412 C CA . GLU A 1 431 ? 50.875 -9.828 -5.434 1 87 431 GLU A CA 1
ATOM 3413 C C . GLU A 1 431 ? 50.594 -11.32 -5.547 1 87 431 GLU A C 1
ATOM 3415 O O . GLU A 1 431 ? 50.156 -11.805 -6.594 1 87 431 GLU A O 1
ATOM 3420 N N . ILE A 1 432 ? 50.781 -12.07 -4.492 1 91.62 432 ILE A N 1
ATOM 3421 C CA . ILE A 1 432 ? 50.562 -13.508 -4.473 1 91.62 432 ILE A CA 1
ATOM 3422 C C . ILE A 1 432 ? 49.062 -13.781 -4.645 1 91.62 432 ILE A C 1
ATOM 3424 O O . ILE A 1 432 ? 48.656 -14.68 -5.395 1 91.62 432 ILE A O 1
ATOM 3428 N N . GLN A 1 433 ? 48.312 -12.961 -4.027 1 93.5 433 GLN A N 1
ATOM 3429 C CA . GLN A 1 433 ? 46.844 -13.125 -4.105 1 93.5 433 GLN A CA 1
ATOM 3430 C C . GLN A 1 433 ? 46.344 -12.828 -5.512 1 93.5 433 GLN A C 1
ATOM 3432 O O . GLN A 1 433 ? 45.438 -13.508 -6.004 1 93.5 433 GLN A O 1
ATOM 3437 N N . ILE A 1 434 ? 46.875 -11.859 -6.145 1 94.44 434 ILE A N 1
ATOM 3438 C CA . ILE A 1 434 ? 46.469 -11.484 -7.496 1 94.44 434 ILE A CA 1
ATOM 3439 C C . ILE A 1 434 ? 46.812 -12.617 -8.461 1 94.44 434 ILE A C 1
ATOM 3441 O O . ILE A 1 434 ? 46 -12.961 -9.328 1 94.44 434 ILE A O 1
ATOM 3445 N N . ARG A 1 435 ? 47.969 -13.234 -8.328 1 95.06 435 ARG A N 1
ATOM 3446 C CA . ARG A 1 435 ? 48.375 -14.344 -9.188 1 95.06 435 ARG A CA 1
ATOM 3447 C C . ARG A 1 435 ? 47.469 -15.562 -8.969 1 95.06 435 ARG A C 1
ATOM 3449 O O . ARG A 1 435 ? 47.094 -16.234 -9.93 1 95.06 435 ARG A O 1
ATOM 3456 N N . ALA A 1 436 ? 47.156 -15.812 -7.754 1 97.06 436 ALA A N 1
ATOM 3457 C CA . ALA A 1 436 ? 46.25 -16.922 -7.438 1 97.06 436 ALA A CA 1
ATOM 3458 C C . ALA A 1 436 ? 44.875 -16.688 -8.039 1 97.06 436 ALA A C 1
ATOM 3460 O O . ALA A 1 436 ? 44.25 -17.609 -8.57 1 97.06 436 ALA A O 1
ATOM 3461 N N . GLU A 1 437 ? 44.375 -15.422 -7.918 1 97.38 437 GLU A N 1
ATOM 3462 C CA . GLU A 1 437 ? 43.094 -15.078 -8.5 1 97.38 437 GLU A CA 1
ATOM 3463 C C . GLU A 1 437 ? 43.125 -15.211 -10.023 1 97.38 437 GLU A C 1
ATOM 3465 O O . GLU A 1 437 ? 42.156 -15.695 -10.625 1 97.38 437 GLU A O 1
ATOM 3470 N N . GLN A 1 438 ? 44.156 -14.828 -10.578 1 96.56 438 GLN A N 1
ATOM 3471 C CA . GLN A 1 438 ? 44.312 -14.922 -12.023 1 96.56 438 GLN A CA 1
ATOM 3472 C C . GLN A 1 438 ? 44.25 -16.375 -12.492 1 96.56 438 GLN A C 1
ATOM 3474 O O . GLN A 1 438 ? 43.594 -16.688 -13.492 1 96.56 438 GLN A O 1
ATOM 3479 N N . GLU A 1 439 ? 44.906 -17.219 -11.766 1 97.38 439 GLU A N 1
ATOM 3480 C CA . GLU A 1 439 ? 44.906 -18.641 -12.133 1 97.38 439 GLU A CA 1
ATOM 3481 C C . GLU A 1 439 ? 43.531 -19.25 -12 1 97.38 439 GLU A C 1
ATOM 3483 O O . GLU A 1 439 ? 43.062 -19.984 -12.883 1 97.38 439 GLU A O 1
ATOM 3488 N N . ALA A 1 440 ? 42.906 -18.984 -10.961 1 98.12 440 ALA A N 1
ATOM 3489 C CA . ALA A 1 440 ? 41.562 -19.516 -10.734 1 98.12 440 ALA A CA 1
ATOM 3490 C C . ALA A 1 440 ? 40.594 -19.016 -11.797 1 98.12 440 ALA A C 1
ATOM 3492 O O . ALA A 1 440 ? 39.781 -19.797 -12.32 1 98.12 440 ALA A O 1
ATOM 3493 N N . LEU A 1 441 ? 40.656 -17.719 -12.133 1 98.38 441 LEU A N 1
ATOM 3494 C CA . LEU A 1 441 ? 39.75 -17.125 -13.117 1 98.38 441 LEU A CA 1
ATOM 3495 C C . LEU A 1 441 ? 40.062 -17.641 -14.523 1 98.38 441 LEU A C 1
ATOM 3497 O O . LEU A 1 441 ? 39.156 -17.797 -15.344 1 98.38 441 LEU A O 1
ATOM 3501 N N . ALA A 1 442 ? 41.312 -17.906 -14.758 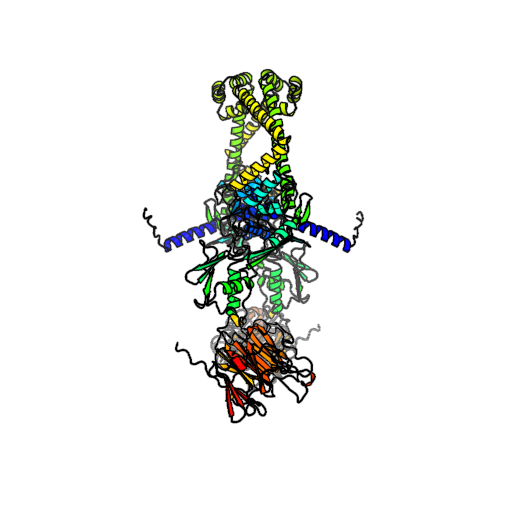1 97.69 442 ALA A N 1
ATOM 3502 C CA . ALA A 1 442 ? 41.688 -18.469 -16.047 1 97.69 442 ALA A CA 1
ATOM 3503 C C . ALA A 1 442 ? 41.094 -19.875 -16.234 1 97.69 442 ALA A C 1
ATOM 3505 O O . ALA A 1 442 ? 40.656 -20.234 -17.328 1 97.69 442 ALA A O 1
ATOM 3506 N N . ALA A 1 443 ? 41.156 -20.609 -15.211 1 98.19 443 ALA A N 1
ATOM 3507 C CA . ALA A 1 443 ? 40.531 -21.938 -15.25 1 98.19 443 ALA A CA 1
ATOM 3508 C C . ALA A 1 443 ? 39.031 -21.828 -15.461 1 98.19 443 ALA A C 1
ATOM 3510 O O . ALA A 1 443 ? 38.438 -22.609 -16.219 1 98.19 443 ALA A O 1
ATOM 3511 N N . GLU A 1 444 ? 38.375 -20.922 -14.789 1 98.31 444 GLU A N 1
ATOM 3512 C CA . GLU A 1 444 ? 36.938 -20.719 -14.961 1 98.31 444 GLU A CA 1
ATOM 3513 C C . GLU A 1 444 ? 36.625 -20.266 -16.375 1 98.31 444 GLU A C 1
ATOM 3515 O O . GLU A 1 444 ? 35.625 -20.703 -16.969 1 98.31 444 GLU A O 1
ATOM 3520 N N . GLN A 1 445 ? 37.438 -19.375 -16.859 1 98.06 445 GLN A N 1
ATOM 3521 C CA . GLN A 1 445 ? 37.25 -18.875 -18.234 1 98.06 445 GLN A CA 1
ATOM 3522 C C . GLN A 1 445 ? 37.25 -20.031 -19.234 1 98.06 445 GLN A C 1
ATOM 3524 O O . GLN A 1 445 ? 36.406 -20.078 -20.125 1 98.06 445 GLN A O 1
ATOM 3529 N N . GLN A 1 446 ? 38.188 -20.906 -19.047 1 97.81 446 GLN A N 1
ATOM 3530 C CA . GLN A 1 446 ? 38.281 -22.062 -19.938 1 97.81 446 GLN A CA 1
ATOM 3531 C C . GLN A 1 446 ? 37.031 -22.953 -19.812 1 97.81 446 GLN A C 1
ATOM 3533 O O . GLN A 1 446 ? 36.5 -23.422 -20.828 1 97.81 446 GLN A O 1
ATOM 3538 N N . HIS A 1 447 ? 36.625 -23.188 -18.672 1 97.75 447 HIS A N 1
ATOM 3539 C CA . HIS A 1 447 ? 35.438 -24 -18.453 1 97.75 447 HIS A CA 1
ATOM 3540 C C . HIS A 1 447 ? 34.219 -23.375 -19.094 1 97.75 447 HIS A C 1
ATOM 3542 O O . HIS A 1 447 ? 33.406 -24.062 -19.734 1 97.75 447 HIS A O 1
ATOM 3548 N N . LEU A 1 448 ? 34.031 -22.062 -18.953 1 98.44 448 LEU A N 1
ATOM 3549 C CA . LEU A 1 448 ? 32.906 -21.344 -19.547 1 98.44 448 LEU A CA 1
ATOM 3550 C C . LEU A 1 448 ? 32.938 -21.422 -21.062 1 98.44 448 LEU A C 1
ATOM 3552 O O . LEU A 1 448 ? 31.906 -21.609 -21.703 1 98.44 448 LEU A O 1
ATOM 3556 N N . HIS A 1 449 ? 34.125 -21.375 -21.594 1 97.44 449 HIS A N 1
ATOM 3557 C CA . HIS A 1 449 ? 34.281 -21.484 -23.031 1 97.44 449 HIS A CA 1
ATOM 3558 C C . HIS A 1 449 ? 33.875 -22.859 -23.531 1 97.44 449 HIS A C 1
ATOM 3560 O O . HIS A 1 449 ? 33.219 -22.984 -24.562 1 97.44 449 HIS A O 1
ATOM 3566 N N . GLU A 1 450 ? 34.219 -23.797 -22.781 1 97.38 450 GLU A N 1
ATOM 3567 C CA . GLU A 1 450 ? 33.875 -25.172 -23.156 1 97.38 450 GLU A CA 1
ATOM 3568 C C . GLU A 1 450 ? 32.375 -25.375 -23.156 1 97.38 450 GLU A C 1
ATOM 3570 O O . GLU A 1 450 ? 31.812 -26.016 -24.062 1 97.38 450 GLU A O 1
ATOM 3575 N N . LEU A 1 451 ? 31.688 -24.875 -22.188 1 97.56 451 LEU A N 1
ATOM 3576 C CA . LEU A 1 451 ? 30.234 -25 -22.078 1 97.56 451 LEU A CA 1
ATOM 3577 C C . LEU A 1 451 ? 29.547 -24.25 -23.219 1 97.56 451 LEU A C 1
ATOM 3579 O O . LEU A 1 451 ? 28.547 -24.719 -23.766 1 97.56 451 LEU A O 1
ATOM 3583 N N . LEU A 1 452 ? 30.078 -23.078 -23.578 1 97.88 452 LEU A N 1
ATOM 3584 C CA . LEU A 1 452 ? 29.422 -22.188 -24.531 1 97.88 452 LEU A CA 1
ATOM 3585 C C . LEU A 1 452 ? 29.703 -22.641 -25.969 1 97.88 452 LEU A C 1
ATOM 3587 O O . LEU A 1 452 ? 28.922 -22.344 -26.875 1 97.88 452 LEU A O 1
ATOM 3591 N N . GLN A 1 453 ? 30.734 -23.406 -26.172 1 96.25 453 GLN A N 1
ATOM 3592 C CA . GLN A 1 453 ? 31.125 -23.781 -27.531 1 96.25 453 GLN A CA 1
ATOM 3593 C C . GLN A 1 453 ? 30.438 -25.078 -27.969 1 96.25 453 GLN A C 1
ATOM 3595 O O . GLN A 1 453 ? 30.328 -25.359 -29.156 1 96.25 453 GLN A O 1
ATOM 3600 N N . SER A 1 454 ? 29.922 -25.875 -26.969 1 97.12 454 SER A N 1
ATOM 3601 C CA . SER A 1 454 ? 29.25 -27.141 -27.266 1 97.12 454 SER A CA 1
ATOM 3602 C C . SER A 1 454 ? 27.797 -27.109 -26.812 1 97.12 454 SER A C 1
ATOM 3604 O O . SER A 1 454 ? 27.5 -27.078 -25.609 1 97.12 454 SER A O 1
ATOM 3606 N N . ARG A 1 455 ? 26.906 -27.203 -27.828 1 96.69 455 ARG A N 1
ATOM 3607 C CA . ARG A 1 455 ? 25.5 -27.234 -27.484 1 96.69 455 ARG A CA 1
ATOM 3608 C C . ARG A 1 455 ? 25.172 -28.469 -26.641 1 96.69 455 ARG A C 1
ATOM 3610 O O . ARG A 1 455 ? 24.328 -28.406 -25.75 1 96.69 455 ARG A O 1
ATOM 3617 N N . GLU A 1 456 ? 25.797 -29.547 -27 1 96.56 456 GLU A N 1
ATOM 3618 C CA . GLU A 1 456 ? 25.578 -30.781 -26.25 1 96.56 456 GLU A CA 1
ATOM 3619 C C . GLU A 1 456 ? 25.938 -30.609 -24.781 1 96.56 456 GLU A C 1
ATOM 3621 O O . GLU A 1 456 ? 25.203 -31.047 -23.906 1 96.56 456 GLU A O 1
ATOM 3626 N N . ARG A 1 457 ? 27.062 -29.984 -24.531 1 97.25 457 ARG A N 1
ATOM 3627 C CA . ARG A 1 457 ? 27.484 -29.75 -23.156 1 97.25 457 ARG A CA 1
ATOM 3628 C C . ARG A 1 457 ? 26.516 -28.797 -22.438 1 97.25 457 ARG A C 1
ATOM 3630 O O . ARG A 1 457 ? 26.234 -28.953 -21.25 1 97.25 457 ARG A O 1
ATOM 3637 N N . LEU A 1 458 ? 26.078 -27.828 -23.188 1 98.19 458 LEU A N 1
ATOM 3638 C CA . LEU A 1 458 ? 25.125 -26.875 -22.641 1 98.19 458 LEU A CA 1
ATOM 3639 C C . LEU A 1 458 ? 23.828 -27.562 -22.25 1 98.19 458 LEU A C 1
ATOM 3641 O O . LEU A 1 458 ? 23.297 -27.312 -21.156 1 98.19 458 LEU A O 1
ATOM 3645 N N . LEU A 1 459 ? 23.281 -28.422 -23.094 1 98.25 459 LEU A N 1
ATOM 3646 C CA . LEU A 1 459 ? 22.031 -29.141 -22.828 1 98.25 459 LEU A CA 1
ATOM 3647 C C . LEU A 1 459 ? 22.188 -30.094 -21.656 1 98.25 459 LEU A C 1
ATOM 3649 O O . LEU A 1 459 ? 21.266 -30.297 -20.875 1 98.25 459 LEU A O 1
ATOM 3653 N N . THR A 1 460 ? 23.375 -30.703 -21.609 1 97.94 460 THR A N 1
ATOM 3654 C CA . THR A 1 460 ? 23.656 -31.578 -20.469 1 97.94 460 THR A CA 1
ATOM 3655 C C . THR A 1 460 ? 23.625 -30.781 -19.172 1 97.94 460 THR A C 1
ATOM 3657 O O . THR A 1 460 ? 23.062 -31.25 -18.172 1 97.94 460 THR A O 1
ATOM 3660 N N . LEU A 1 461 ? 24.266 -29.609 -19.156 1 98.44 461 LEU A N 1
ATOM 3661 C CA . LEU A 1 461 ? 24.219 -28.75 -17.984 1 98.44 461 LEU A CA 1
ATOM 3662 C C . LEU A 1 461 ? 22.781 -28.422 -17.609 1 98.44 461 LEU A C 1
ATOM 3664 O O . LEU A 1 461 ? 22.406 -28.484 -16.438 1 98.44 461 LEU A O 1
ATOM 3668 N N . ILE A 1 462 ? 21.969 -28.109 -18.594 1 98.62 462 ILE A N 1
ATOM 3669 C CA . ILE A 1 462 ? 20.562 -27.75 -18.359 1 98.62 462 ILE A CA 1
ATOM 3670 C C . ILE A 1 462 ? 19.828 -28.953 -17.766 1 98.62 462 ILE A C 1
ATOM 3672 O O . ILE A 1 462 ? 19.062 -28.812 -16.812 1 98.62 462 ILE A O 1
ATOM 3676 N N . ALA A 1 463 ? 20.047 -30.125 -18.328 1 98.69 463 ALA A N 1
ATOM 3677 C CA . ALA A 1 463 ? 19.422 -31.344 -17.828 1 98.69 463 ALA A CA 1
ATOM 3678 C C . ALA A 1 463 ? 19.812 -31.594 -16.375 1 98.69 463 ALA A C 1
ATOM 3680 O O . ALA A 1 463 ? 18.969 -32 -15.562 1 98.69 463 ALA A O 1
ATOM 3681 N N . ASP A 1 464 ? 21.047 -31.375 -16.078 1 98.56 464 ASP A N 1
ATOM 3682 C CA . ASP A 1 464 ? 21.531 -31.547 -14.719 1 98.56 464 ASP A CA 1
ATOM 3683 C C . ASP A 1 464 ? 20.875 -30.547 -13.766 1 98.56 464 ASP A C 1
ATOM 3685 O O . ASP A 1 464 ? 20.531 -30.891 -12.641 1 98.56 464 ASP A O 1
ATOM 3689 N N . GLU A 1 465 ? 20.812 -29.312 -14.219 1 98.69 465 GLU A N 1
ATOM 3690 C CA . GLU A 1 465 ? 20.188 -28.281 -13.391 1 98.69 465 GLU A CA 1
ATOM 3691 C C . GLU A 1 465 ? 18.719 -28.578 -13.156 1 98.69 465 GLU A C 1
ATOM 3693 O O . GLU A 1 465 ? 18.203 -28.359 -12.047 1 98.69 465 GLU A O 1
ATOM 3698 N N . LEU A 1 466 ? 18.016 -29.031 -14.156 1 98.75 466 LEU A N 1
ATOM 3699 C CA . LEU A 1 466 ? 16.625 -29.438 -14.016 1 98.75 466 LEU A CA 1
ATOM 3700 C C . LEU A 1 466 ? 16.484 -30.562 -12.992 1 98.75 466 LEU A C 1
ATOM 3702 O O . LEU A 1 466 ? 15.594 -30.516 -12.141 1 98.75 466 LEU A O 1
ATOM 3706 N N . ALA A 1 467 ? 17.344 -31.516 -13.086 1 98.56 467 ALA A N 1
ATOM 3707 C CA . ALA A 1 467 ? 17.312 -32.625 -12.156 1 98.56 467 ALA A CA 1
ATOM 3708 C C . ALA A 1 467 ? 17.531 -32.188 -10.719 1 98.56 467 ALA A C 1
ATOM 3710 O O . ALA A 1 467 ? 16.891 -32.656 -9.797 1 98.56 467 ALA A O 1
ATOM 3711 N N . ALA A 1 468 ? 18.469 -31.297 -10.562 1 98.5 468 ALA A N 1
ATOM 3712 C CA . ALA A 1 468 ? 18.766 -30.766 -9.234 1 98.5 468 ALA A CA 1
ATOM 3713 C C . ALA A 1 468 ? 17.562 -30.031 -8.648 1 98.5 468 ALA A C 1
ATOM 3715 O O . ALA A 1 468 ? 17.25 -30.188 -7.461 1 98.5 468 ALA A O 1
ATOM 3716 N N . ASP A 1 469 ? 16.891 -29.219 -9.477 1 98.5 469 ASP A N 1
ATOM 3717 C CA . ASP A 1 469 ? 15.719 -28.484 -9.016 1 98.5 469 ASP A CA 1
ATOM 3718 C C . ASP A 1 469 ? 14.57 -29.438 -8.703 1 98.5 469 ASP A C 1
ATOM 3720 O O . ASP A 1 469 ? 13.812 -29.219 -7.75 1 98.5 469 ASP A O 1
ATOM 3724 N N . ALA A 1 470 ? 14.398 -30.484 -9.508 1 98.5 470 ALA A N 1
ATOM 3725 C CA . ALA A 1 470 ? 13.367 -31.484 -9.234 1 98.5 470 ALA A CA 1
ATOM 3726 C C . ALA A 1 470 ? 13.617 -32.188 -7.91 1 98.5 470 ALA A C 1
ATOM 3728 O O . ALA A 1 470 ? 12.68 -32.5 -7.18 1 98.5 470 ALA A O 1
ATOM 3729 N N . ALA A 1 471 ? 14.844 -32.438 -7.613 1 98.12 471 ALA A N 1
ATOM 3730 C CA . ALA A 1 471 ? 15.203 -33.094 -6.355 1 98.12 471 ALA A CA 1
ATOM 3731 C C . ALA A 1 471 ? 14.898 -32.188 -5.168 1 98.12 471 ALA A C 1
ATOM 3733 O O . ALA A 1 471 ? 14.492 -32.656 -4.102 1 98.12 471 ALA A O 1
ATOM 3734 N N . THR A 1 472 ? 15.117 -30.922 -5.383 1 98.12 472 THR A N 1
ATOM 3735 C CA . THR A 1 472 ? 14.961 -29.969 -4.297 1 98.12 472 THR A CA 1
ATOM 3736 C C . THR A 1 472 ? 13.484 -29.641 -4.07 1 98.12 472 THR A C 1
ATOM 3738 O O . THR A 1 472 ? 13.039 -29.531 -2.926 1 98.12 472 THR A O 1
ATOM 3741 N N . TYR A 1 473 ? 12.695 -29.484 -5.18 1 97.94 473 TYR A N 1
ATOM 3742 C CA . TYR A 1 473 ? 11.367 -28.906 -5.039 1 97.94 473 TYR A CA 1
ATOM 3743 C C . TYR A 1 473 ? 10.289 -29.906 -5.453 1 97.94 473 TYR A C 1
ATOM 3745 O O . TYR A 1 473 ? 9.102 -29.688 -5.203 1 97.94 473 TYR A O 1
ATOM 3753 N N . GLY A 1 474 ? 10.648 -31.016 -6.105 1 97.25 474 GLY A N 1
ATOM 3754 C CA . GLY A 1 474 ? 9.695 -32 -6.57 1 97.25 474 GLY A CA 1
ATOM 3755 C C . GLY A 1 474 ? 9.031 -32.781 -5.438 1 97.25 474 GLY A C 1
ATOM 3756 O O . GLY A 1 474 ? 9.516 -32.75 -4.305 1 97.25 474 GLY A O 1
ATOM 3757 N N . ASP A 1 475 ? 7.852 -33.344 -5.707 1 97.06 475 ASP A N 1
ATOM 3758 C CA . ASP A 1 475 ? 7.109 -34.156 -4.766 1 97.06 475 ASP A CA 1
ATOM 3759 C C . ASP A 1 475 ? 6.289 -35.219 -5.492 1 97.06 475 ASP A C 1
ATOM 3761 O O . ASP A 1 475 ? 6.359 -35.344 -6.719 1 97.06 475 ASP A O 1
ATOM 3765 N N . ALA A 1 476 ? 5.617 -36.031 -4.727 1 97.19 476 ALA A N 1
ATOM 3766 C CA . ALA A 1 476 ? 4.789 -37.094 -5.305 1 97.19 476 ALA A CA 1
ATOM 3767 C C . ALA A 1 476 ? 3.506 -36.5 -5.898 1 97.19 476 ALA A C 1
ATOM 3769 O O . ALA A 1 476 ? 3.02 -35.469 -5.453 1 97.19 476 ALA A O 1
ATOM 3770 N N . ARG A 1 477 ? 3.068 -37.188 -6.977 1 97.38 477 ARG A N 1
ATOM 3771 C CA . ARG A 1 477 ? 1.77 -36.812 -7.527 1 97.38 477 ARG A CA 1
ATOM 3772 C C . ARG A 1 477 ? 0.68 -36.875 -6.465 1 97.38 477 ARG A C 1
ATOM 3774 O O . ARG A 1 477 ? 0.65 -37.812 -5.664 1 97.38 477 ARG A O 1
ATOM 3781 N N . ARG A 1 478 ? -0.26 -35.906 -6.523 1 97.12 478 ARG A N 1
ATOM 3782 C CA . ARG A 1 478 ? -1.344 -35.875 -5.547 1 97.12 478 ARG A CA 1
ATOM 3783 C C . ARG A 1 478 ? -2.631 -36.438 -6.129 1 97.12 478 ARG A C 1
ATOM 3785 O O . ARG A 1 478 ? -3.375 -37.125 -5.438 1 97.12 478 ARG A O 1
ATOM 3792 N N . THR A 1 479 ? -2.871 -36.188 -7.344 1 97.75 479 THR A N 1
ATOM 3793 C CA . THR A 1 479 ? -4.09 -36.625 -8.016 1 97.75 479 THR A CA 1
ATOM 3794 C C . THR A 1 479 ? -3.949 -38.062 -8.492 1 97.75 479 THR A C 1
ATOM 3796 O O . THR A 1 479 ? -3.002 -38.406 -9.203 1 97.75 479 THR A O 1
ATOM 3799 N N . VAL A 1 480 ? -4.875 -38.906 -8.125 1 96.69 480 VAL A N 1
ATOM 3800 C CA . VAL A 1 480 ? -4.863 -40.312 -8.547 1 96.69 480 VAL A CA 1
ATOM 3801 C C . VAL A 1 480 ? -5.543 -40.438 -9.906 1 96.69 480 VAL A C 1
ATOM 3803 O O . VAL A 1 480 ? -6.605 -39.844 -10.141 1 96.69 480 VAL A O 1
ATOM 3806 N N . ILE A 1 481 ? -4.875 -41.156 -10.789 1 96.12 481 ILE A N 1
ATOM 3807 C CA . ILE A 1 481 ? -5.434 -41.375 -12.125 1 96.12 481 ILE A CA 1
ATOM 3808 C C . ILE A 1 481 ? -6.168 -42.719 -12.18 1 96.12 481 ILE A C 1
ATOM 3810 O O . ILE A 1 481 ? -5.543 -43.75 -12.07 1 96.12 481 ILE A O 1
ATOM 3814 N N . ILE A 1 482 ? -7.441 -42.656 -12.312 1 94.19 482 ILE A N 1
ATOM 3815 C CA . ILE A 1 482 ? -8.273 -43.844 -12.398 1 94.19 482 ILE A CA 1
ATOM 3816 C C . ILE A 1 482 ? -9.383 -43.625 -13.422 1 94.19 482 ILE A C 1
ATOM 3818 O O . ILE A 1 482 ? -10.156 -42.656 -13.312 1 94.19 482 ILE A O 1
ATOM 3822 N N . GLU A 1 483 ? -9.445 -44.469 -14.383 1 90.06 483 GLU A N 1
ATOM 3823 C CA . GLU A 1 483 ? -10.531 -44.375 -15.359 1 90.06 483 GLU A CA 1
ATOM 3824 C C . GLU A 1 483 ? -11.844 -44.906 -14.773 1 90.06 483 GLU A C 1
ATOM 3826 O O . GLU A 1 483 ? -11.891 -46 -14.227 1 90.06 483 GLU A O 1
ATOM 3831 N N . ARG A 1 484 ? -12.867 -44.062 -14.781 1 88.06 484 ARG A N 1
ATOM 3832 C CA . ARG A 1 484 ? -14.188 -44.469 -14.289 1 88.06 484 ARG A CA 1
ATOM 3833 C C . ARG A 1 484 ? -15.273 -44.125 -15.305 1 88.06 484 ARG A C 1
ATOM 3835 O O . ARG A 1 484 ? -15.117 -43.188 -16.094 1 88.06 484 ARG A O 1
ATOM 3842 N N . GLU A 1 485 ? -16.312 -44.906 -15.219 1 82.44 485 GLU A N 1
ATOM 3843 C CA . GLU A 1 485 ? -17.469 -44.594 -16.047 1 82.44 485 GLU A CA 1
ATOM 3844 C C . GLU A 1 485 ? -18.172 -43.344 -15.555 1 82.44 485 GLU A C 1
ATOM 3846 O O . GLU A 1 485 ? -17.984 -42.938 -14.414 1 82.44 485 GLU A O 1
ATOM 3851 N N . ALA A 1 486 ? -18.969 -42.75 -16.453 1 85.38 486 ALA A N 1
ATOM 3852 C CA . ALA A 1 486 ? -19.719 -41.562 -16.109 1 85.38 486 ALA A CA 1
ATOM 3853 C C . ALA A 1 486 ? -20.656 -41.812 -14.93 1 85.38 486 ALA A C 1
ATOM 3855 O O . ALA A 1 486 ? -21.281 -42.875 -14.844 1 85.38 486 ALA A O 1
ATOM 3856 N N . ALA A 1 487 ? -20.656 -40.844 -14.031 1 84.5 487 ALA A N 1
ATOM 3857 C CA . ALA A 1 487 ? -21.594 -40.938 -12.914 1 84.5 487 ALA A CA 1
ATOM 3858 C C . ALA A 1 487 ? -23.031 -40.875 -13.391 1 84.5 487 ALA A C 1
ATOM 3860 O O . ALA A 1 487 ? -23.344 -40.188 -14.367 1 84.5 487 ALA A O 1
ATOM 3861 N N . VAL A 1 488 ? -23.844 -41.594 -12.742 1 80.31 488 VAL A N 1
ATOM 3862 C CA . VAL A 1 488 ? -25.25 -41.656 -13.156 1 80.31 488 VAL A CA 1
ATOM 3863 C C . VAL A 1 488 ? -26.156 -41.219 -12.008 1 80.31 488 VAL A C 1
ATOM 3865 O O . VAL A 1 488 ? -26 -41.688 -10.875 1 80.31 488 VAL A O 1
ATOM 3868 N N . ALA A 1 489 ? -27.031 -40.312 -12.305 1 83.88 489 ALA A N 1
ATOM 3869 C CA . ALA A 1 489 ? -28 -39.875 -11.312 1 83.88 489 ALA A CA 1
ATOM 3870 C C . ALA A 1 489 ? -29.094 -40.906 -11.102 1 83.88 489 ALA A C 1
ATOM 3872 O O . ALA A 1 489 ? -29.531 -41.562 -12.055 1 83.88 489 ALA A O 1
ATOM 3873 N N . LEU A 1 490 ? -29.438 -41.125 -9.922 1 77.94 490 LEU A N 1
ATOM 3874 C CA . LEU A 1 490 ? -30.516 -42.031 -9.586 1 77.94 490 LEU A CA 1
ATOM 3875 C C . LEU A 1 490 ? -31.875 -41.438 -9.961 1 77.94 490 LEU A C 1
ATOM 3877 O O . LEU A 1 490 ? -32.062 -40.219 -9.883 1 77.94 490 LEU A O 1
ATOM 3881 N N . ASP A 1 491 ? -32.75 -42.312 -10.602 1 70.06 491 ASP A N 1
ATOM 3882 C CA . ASP A 1 491 ? -34.094 -41.875 -10.875 1 70.06 491 ASP A CA 1
ATOM 3883 C C . ASP A 1 491 ? -34.875 -41.656 -9.578 1 70.06 491 ASP A C 1
ATOM 3885 O O . ASP A 1 491 ? -34.656 -42.344 -8.578 1 70.06 491 ASP A O 1
ATOM 3889 N N . GLU A 1 492 ? -35.688 -40.625 -9.484 1 62.81 492 GLU A N 1
ATOM 3890 C CA . GLU A 1 492 ? -36.5 -40.281 -8.32 1 62.81 492 GLU A CA 1
ATOM 3891 C C . GLU A 1 492 ? -37.219 -41.531 -7.781 1 62.81 492 GLU A C 1
ATOM 3893 O O . GLU A 1 492 ? -37.344 -41.688 -6.566 1 62.81 492 GLU A O 1
ATOM 3898 N N . THR A 1 493 ? -37.656 -42.312 -8.656 1 60.19 493 THR A N 1
ATOM 3899 C CA . THR A 1 493 ? -38.469 -43.469 -8.281 1 60.19 493 THR A CA 1
ATOM 3900 C C . THR A 1 493 ? -37.625 -44.469 -7.52 1 60.19 493 THR A C 1
ATOM 3902 O O . THR A 1 493 ? -38.156 -45.219 -6.688 1 60.19 493 THR A O 1
ATOM 3905 N N . GLU A 1 494 ? -36.406 -44.438 -7.777 1 59.28 494 GLU A N 1
ATOM 3906 C CA . GLU A 1 494 ? -35.5 -45.406 -7.152 1 59.28 494 GLU A CA 1
ATOM 3907 C C . GLU A 1 494 ? -35.188 -45 -5.719 1 59.28 494 GLU A C 1
ATOM 3909 O O . GLU A 1 494 ? -34.844 -45.844 -4.891 1 59.28 494 GLU A O 1
ATOM 3914 N N . LEU A 1 495 ? -35.344 -43.812 -5.449 1 59.62 495 LEU A N 1
ATOM 3915 C CA . LEU A 1 495 ? -34.938 -43.281 -4.152 1 59.62 495 LEU A CA 1
ATOM 3916 C C . LEU A 1 495 ? -36.062 -43.438 -3.129 1 59.62 495 LEU A C 1
ATOM 3918 O O . LEU A 1 495 ? -35.844 -43.281 -1.926 1 59.62 495 LEU A O 1
ATOM 3922 N N . THR A 1 496 ? -37.375 -43.812 -3.6 1 58 496 THR A N 1
ATOM 3923 C CA . THR A 1 496 ? -38.531 -43.938 -2.709 1 58 496 THR A CA 1
ATOM 3924 C C . THR A 1 496 ? -38.688 -45.375 -2.215 1 58 496 THR A C 1
ATOM 3926 O O . THR A 1 496 ? -38.375 -46.312 -2.941 1 58 496 THR A O 1
ATOM 3929 N N . PRO A 1 497 ? -38.875 -45.656 -0.908 1 57.66 497 PRO A N 1
ATOM 3930 C CA . PRO A 1 497 ? -39.094 -47.031 -0.41 1 57.66 497 PRO A CA 1
ATOM 3931 C C . PRO A 1 497 ? -40.094 -47.812 -1.252 1 57.66 497 PRO A C 1
ATOM 3933 O O . PRO A 1 497 ? -41.125 -47.25 -1.646 1 57.66 497 PRO A O 1
ATOM 3936 N N . SER A 1 498 ? -39.781 -49.062 -1.804 1 65.44 498 SER A N 1
ATOM 3937 C CA . SER A 1 498 ? -40.625 -49.906 -2.637 1 65.44 498 SER A CA 1
ATOM 3938 C C . SER A 1 498 ? -41.688 -50.625 -1.806 1 65.44 498 SER A C 1
ATOM 3940 O O . SER A 1 498 ? -41.375 -51.125 -0.723 1 65.44 498 SER A O 1
ATOM 3942 N N . GLU A 1 499 ? -42.969 -50.344 -1.955 1 75.81 499 GLU A N 1
ATOM 3943 C CA . GLU A 1 499 ? -44.062 -51.062 -1.291 1 75.81 499 GLU A CA 1
ATOM 3944 C C . GLU A 1 499 ? -44.719 -52.094 -2.215 1 75.81 499 GLU A C 1
ATOM 3946 O O . GLU A 1 499 ? -44.625 -51.969 -3.438 1 75.81 499 GLU A O 1
ATOM 3951 N N . ALA A 1 500 ? -45.25 -53.188 -1.551 1 81.81 500 ALA A N 1
ATOM 3952 C CA . ALA A 1 500 ? -45.969 -54.219 -2.318 1 81.81 500 ALA A CA 1
ATOM 3953 C C . ALA A 1 500 ? -47.25 -53.625 -2.895 1 81.81 500 ALA A C 1
ATOM 3955 O O . ALA A 1 500 ? -48.031 -52.969 -2.182 1 81.81 500 ALA A O 1
ATOM 3956 N N . VAL A 1 501 ? -47.375 -53.75 -4.203 1 86.38 501 VAL A N 1
ATOM 3957 C CA . VAL A 1 501 ? -48.562 -53.219 -4.848 1 86.38 501 VAL A CA 1
ATOM 3958 C C . VAL A 1 501 ? -49.156 -54.25 -5.805 1 86.38 501 VAL A C 1
ATOM 3960 O O . VAL A 1 501 ? -48.438 -55.094 -6.336 1 86.38 501 VAL A O 1
ATOM 3963 N N . THR A 1 502 ? -50.562 -54.344 -5.957 1 90.31 502 THR A N 1
ATOM 3964 C CA . THR A 1 502 ? -51.25 -55.156 -6.945 1 90.31 502 THR A CA 1
ATOM 3965 C C . THR A 1 502 ? -51.938 -54.281 -7.992 1 90.31 502 THR A C 1
ATOM 3967 O O . THR A 1 502 ? -52.688 -53.344 -7.648 1 90.31 502 THR A O 1
ATOM 3970 N N . LEU A 1 503 ? -51.594 -54.5 -9.18 1 91.94 503 LEU A N 1
ATOM 3971 C CA . LEU A 1 503 ? -52.25 -53.844 -10.297 1 91.94 503 LEU A CA 1
ATOM 3972 C C . LEU A 1 503 ? -53.406 -54.688 -10.797 1 91.94 503 LEU A C 1
ATOM 3974 O O . LEU A 1 503 ? -53.25 -55.875 -11.102 1 91.94 503 LEU A O 1
ATOM 3978 N N . ILE A 1 504 ? -54.625 -54.094 -10.867 1 93.38 504 ILE A N 1
ATOM 3979 C CA . ILE A 1 504 ? -55.844 -54.719 -11.398 1 93.38 504 ILE A CA 1
ATOM 3980 C C . ILE A 1 504 ? -56.25 -54.062 -12.703 1 93.38 504 ILE A C 1
ATOM 3982 O O . ILE A 1 504 ? -56.375 -52.812 -12.758 1 93.38 504 ILE A O 1
ATOM 3986 N N . LEU A 1 505 ? -56.469 -54.844 -13.695 1 92.31 505 LEU A N 1
ATOM 3987 C CA . LEU A 1 505 ? -56.844 -54.375 -15.023 1 92.31 505 LEU A CA 1
ATOM 3988 C C . LEU A 1 505 ? -58.188 -54.969 -15.43 1 92.31 505 LEU A C 1
ATOM 3990 O O . LEU A 1 505 ? -58.438 -56.156 -15.281 1 92.31 505 LEU A O 1
ATOM 3994 N N . SER A 1 506 ? -59.031 -54.094 -15.977 1 92.88 506 SER A N 1
ATOM 3995 C CA . SER A 1 506 ? -60.344 -54.531 -16.438 1 92.88 506 SER A CA 1
ATOM 3996 C C . SER A 1 506 ? -60.344 -54.781 -17.953 1 92.88 506 SER A C 1
ATOM 3998 O O . SER A 1 506 ? -59.438 -54.344 -18.656 1 92.88 506 SER A O 1
ATOM 4000 N N . LYS A 1 507 ? -61.406 -55.344 -18.5 1 89.44 507 LYS A N 1
ATOM 4001 C CA . LYS A 1 507 ? -61.562 -55.656 -19.922 1 89.44 507 LYS A CA 1
ATOM 4002 C C . LYS A 1 507 ? -61.656 -54.406 -20.781 1 89.44 507 LYS A C 1
ATOM 4004 O O . LYS A 1 507 ? -61.188 -54.406 -21.922 1 89.44 507 LYS A O 1
ATOM 4009 N N . MET A 1 508 ? -62.156 -53.406 -20.203 1 88.69 508 MET A N 1
ATOM 4010 C CA . MET A 1 508 ? -62.312 -52.188 -20.969 1 88.69 508 MET A CA 1
ATOM 4011 C C . MET A 1 508 ? -61.094 -51.281 -20.797 1 88.69 508 MET A C 1
ATOM 4013 O O . MET A 1 508 ? -61.094 -50.125 -21.266 1 88.69 508 MET A O 1
ATOM 4017 N N . GLY A 1 509 ? -60.188 -51.688 -20.016 1 90 509 GLY A N 1
ATOM 4018 C CA . GLY A 1 509 ? -58.938 -50.938 -19.938 1 90 509 GLY A CA 1
ATOM 4019 C C . GLY A 1 509 ? -58.875 -49.969 -18.781 1 90 509 GLY A C 1
ATOM 4020 O O . GLY A 1 509 ? -58.344 -48.875 -18.891 1 90 509 GLY A O 1
ATOM 4021 N N . TRP A 1 510 ? -59.5 -50.25 -17.719 1 91.31 510 TRP A N 1
ATOM 4022 C CA . TRP A 1 510 ? -59.344 -49.469 -16.5 1 91.31 510 TRP A CA 1
ATOM 4023 C C . TRP A 1 510 ? -58.344 -50.094 -15.555 1 91.31 510 TRP A C 1
ATOM 4025 O O . TRP A 1 510 ? -58.312 -51.312 -15.406 1 91.31 510 TRP A O 1
ATOM 4035 N N . ILE A 1 511 ? -57.531 -49.188 -14.961 1 91.5 511 ILE A N 1
ATOM 4036 C CA . ILE A 1 511 ? -56.5 -49.688 -14.062 1 91.5 511 ILE A CA 1
ATOM 4037 C C . ILE A 1 511 ? -56.75 -49.188 -12.656 1 91.5 511 ILE A C 1
ATOM 4039 O O . ILE A 1 511 ? -57.219 -48.031 -12.477 1 91.5 511 ILE A O 1
ATOM 4043 N N . ARG A 1 512 ? -56.469 -49.969 -11.68 1 91.06 512 ARG A N 1
ATOM 4044 C CA . ARG A 1 512 ? -56.5 -49.594 -10.266 1 91.06 512 ARG A CA 1
ATOM 4045 C C . ARG A 1 512 ? -55.438 -50.344 -9.492 1 91.06 512 ARG A C 1
ATOM 4047 O O . ARG A 1 512 ? -55 -51.438 -9.914 1 91.06 512 ARG A O 1
ATOM 4054 N N . GLY A 1 513 ? -54.938 -49.719 -8.43 1 87.62 513 GLY A N 1
ATOM 4055 C CA . GLY A 1 513 ? -53.875 -50.281 -7.625 1 87.62 513 GLY A CA 1
ATOM 4056 C C . GLY A 1 513 ? -54.25 -50.5 -6.176 1 87.62 513 GLY A C 1
ATOM 4057 O O . GLY A 1 513 ? -54.938 -49.688 -5.578 1 87.62 513 GLY A O 1
ATOM 4058 N N . GLY A 1 514 ? -54 -51.688 -5.676 1 85.44 514 GLY A N 1
ATOM 4059 C CA . GLY A 1 514 ? -54.188 -52 -4.266 1 85.44 514 GLY A CA 1
ATOM 4060 C C . GLY A 1 514 ? -52.875 -52.188 -3.521 1 85.44 514 GLY A C 1
ATOM 4061 O O . GLY A 1 514 ? -51.875 -52.625 -4.109 1 85.44 514 GLY A O 1
ATOM 4062 N N . LYS A 1 515 ? -52.906 -51.844 -2.225 1 82.81 515 LYS A N 1
ATOM 4063 C CA . LYS A 1 515 ? -51.75 -52.125 -1.371 1 82.81 515 LYS A CA 1
ATOM 4064 C C . LYS A 1 515 ? -51.625 -53.594 -1.004 1 82.81 515 LYS A C 1
ATOM 4066 O O . LYS A 1 515 ? -52.625 -54.219 -0.649 1 82.81 515 LYS A O 1
ATOM 4071 N N . GLY A 1 516 ? -50.375 -54.125 -1.155 1 84 516 GLY A N 1
ATOM 4072 C CA . GLY A 1 516 ? -50.156 -55.531 -0.839 1 84 516 GLY A CA 1
ATOM 4073 C C . GLY A 1 516 ? -50.531 -56.469 -1.969 1 84 516 GLY A C 1
ATOM 4074 O O . GLY A 1 516 ? -50.938 -56.031 -3.043 1 84 516 GLY A O 1
ATOM 4075 N N . HIS A 1 517 ? -50.375 -57.812 -1.749 1 85.5 517 HIS A N 1
ATOM 4076 C CA . HIS A 1 517 ? -50.625 -58.844 -2.773 1 85.5 517 HIS A CA 1
ATOM 4077 C C . HIS A 1 517 ? -51.875 -59.656 -2.461 1 85.5 517 HIS A C 1
ATOM 4079 O O . HIS A 1 517 ? -52.219 -60.594 -3.188 1 85.5 517 HIS A O 1
ATOM 4085 N N . ALA A 1 518 ? -52.594 -59.281 -1.484 1 82.94 518 ALA A N 1
ATOM 4086 C CA . ALA A 1 518 ? -53.688 -60.094 -1.03 1 82.94 518 ALA A CA 1
ATOM 4087 C C . ALA A 1 518 ? -55 -59.656 -1.646 1 82.94 518 ALA A C 1
ATOM 4089 O O . ALA A 1 518 ? -56.031 -60.281 -1.472 1 82.94 518 ALA A O 1
ATOM 4090 N N . ILE A 1 519 ? -55.062 -58.812 -2.498 1 83 519 ILE A N 1
ATOM 4091 C CA . ILE A 1 519 ? -56.281 -58.281 -3.098 1 83 519 ILE A CA 1
ATOM 4092 C C . ILE A 1 519 ? -56.719 -59.188 -4.234 1 83 519 ILE A C 1
ATOM 4094 O O . ILE A 1 519 ? -55.906 -59.625 -5.059 1 83 519 ILE A O 1
ATOM 4098 N N . ASP A 1 520 ? -58.031 -59.594 -4.238 1 86.19 520 ASP A N 1
ATOM 4099 C CA . ASP A 1 520 ? -58.656 -60.375 -5.32 1 86.19 520 ASP A CA 1
ATOM 4100 C C . ASP A 1 520 ? -59.406 -59.469 -6.281 1 86.19 520 ASP A C 1
ATOM 4102 O O . ASP A 1 520 ? -60.531 -59.062 -6.004 1 86.19 520 ASP A O 1
ATOM 4106 N N . GLY A 1 521 ? -58.812 -59.25 -7.34 1 87.12 521 GLY A N 1
ATOM 4107 C CA . GLY A 1 521 ? -59.375 -58.344 -8.336 1 87.12 521 GLY A CA 1
ATOM 4108 C C . GLY A 1 521 ? -60.656 -58.875 -8.945 1 87.12 521 GLY A C 1
ATOM 4109 O O . GLY A 1 521 ? -61.531 -58.094 -9.32 1 87.12 521 GLY A O 1
ATOM 4110 N N . ALA A 1 522 ? -60.781 -60.156 -9.156 1 86.19 522 ALA A N 1
ATOM 4111 C CA . ALA A 1 522 ? -62 -60.75 -9.766 1 86.19 522 ALA A CA 1
ATOM 4112 C C . ALA A 1 522 ? -63.219 -60.531 -8.891 1 86.19 522 ALA A C 1
ATOM 4114 O O . ALA A 1 522 ? -64.375 -60.5 -9.383 1 86.19 522 ALA A O 1
ATOM 4115 N N . ALA A 1 523 ? -62.969 -60.375 -7.676 1 87.81 523 ALA A N 1
ATOM 4116 C CA . ALA A 1 523 ? -64.062 -60.219 -6.723 1 87.81 523 ALA A CA 1
ATOM 4117 C C . ALA A 1 523 ? -64.5 -58.75 -6.59 1 87.81 523 ALA A C 1
ATOM 4119 O O . ALA A 1 523 ? -65.5 -58.438 -5.938 1 87.81 523 ALA A O 1
ATOM 4120 N N . LEU A 1 524 ? -63.844 -57.938 -7.227 1 87.88 524 LEU A N 1
ATOM 4121 C CA . LEU A 1 524 ? -64.125 -56.5 -7.109 1 87.88 524 LEU A CA 1
ATOM 4122 C C . LEU A 1 524 ? -65.312 -56.125 -8.008 1 87.88 524 LEU A C 1
ATOM 4124 O O . LEU A 1 524 ? -65.688 -56.875 -8.914 1 87.88 524 LEU A O 1
ATOM 4128 N N . THR A 1 525 ? -65.875 -54.938 -7.719 1 89.69 525 THR A N 1
ATOM 4129 C CA . THR A 1 525 ? -67 -54.438 -8.523 1 89.69 525 THR A CA 1
ATOM 4130 C C . THR A 1 525 ? -66.438 -53.625 -9.703 1 89.69 525 THR A C 1
ATOM 4132 O O . THR A 1 525 ? -65.5 -52.875 -9.57 1 89.69 525 THR A O 1
ATOM 4135 N N . TYR A 1 526 ? -67.062 -53.812 -10.82 1 89.81 526 TYR A N 1
ATOM 4136 C CA . TYR A 1 526 ? -66.625 -53.125 -12.039 1 89.81 526 TYR A CA 1
ATOM 4137 C C . TYR A 1 526 ? -67.812 -52.312 -12.617 1 89.81 526 TYR A C 1
ATOM 4139 O O . TYR A 1 526 ? -69 -52.562 -12.266 1 89.81 526 TYR A O 1
ATOM 4147 N N . LYS A 1 527 ? -67.5 -51.406 -13.469 1 87.19 527 LYS A N 1
ATOM 4148 C CA . LYS A 1 527 ? -68.562 -50.594 -14.148 1 87.19 527 LYS A CA 1
ATOM 4149 C C . LYS A 1 527 ? -69.375 -51.469 -15.062 1 87.19 527 LYS A C 1
ATOM 4151 O O . LYS A 1 527 ? -69 -52.562 -15.477 1 87.19 527 LYS A O 1
ATOM 4156 N N . ASN A 1 528 ? -70.5 -50.906 -15.43 1 86.38 528 ASN A N 1
ATOM 4157 C CA . ASN A 1 528 ? -71.438 -51.625 -16.312 1 86.38 528 ASN A CA 1
ATOM 4158 C C . ASN A 1 528 ? -70.812 -51.969 -17.656 1 86.38 528 ASN A C 1
ATOM 4160 O O . ASN A 1 528 ? -70.25 -51.062 -18.312 1 86.38 528 ASN A O 1
ATOM 4164 N N . GLY A 1 529 ? -70.75 -53.188 -17.969 1 86.5 529 GLY A N 1
ATOM 4165 C CA . GLY A 1 529 ? -70.188 -53.625 -19.234 1 86.5 529 GLY A CA 1
ATOM 4166 C C . GLY A 1 529 ? -68.75 -53.969 -19.125 1 86.5 529 GLY A C 1
ATOM 4167 O O . GLY A 1 529 ? -68.125 -54.406 -20.094 1 86.5 529 GLY A O 1
ATOM 4168 N N . ASP A 1 530 ? -68.188 -53.656 -17.953 1 85.31 530 ASP A N 1
ATOM 4169 C CA . ASP A 1 530 ? -66.812 -53.938 -17.734 1 85.31 530 ASP A CA 1
ATOM 4170 C C . ASP A 1 530 ? -66.625 -55.125 -16.797 1 85.31 530 ASP A C 1
ATOM 4172 O O . ASP A 1 530 ? -67.5 -55.469 -16.047 1 85.31 530 ASP A O 1
ATOM 4176 N N . ALA A 1 531 ? -65.5 -55.875 -16.969 1 90.25 531 ALA A N 1
ATOM 4177 C CA . ALA A 1 531 ? -65.188 -57.031 -16.141 1 90.25 531 ALA A CA 1
ATOM 4178 C C . ALA A 1 531 ? -63.719 -57.219 -15.898 1 90.25 531 ALA A C 1
ATOM 4180 O O . ALA A 1 531 ? -62.906 -56.531 -16.531 1 90.25 531 ALA A O 1
ATOM 4181 N N . TYR A 1 532 ? -63.438 -58.094 -14.953 1 92.25 532 TYR A N 1
ATOM 4182 C CA . TYR A 1 532 ? -62.062 -58.438 -14.609 1 92.25 532 TYR A CA 1
ATOM 4183 C C . TYR A 1 532 ? -61.344 -59.031 -15.812 1 92.25 532 TYR A C 1
ATOM 4185 O O . TYR A 1 532 ? -61.875 -59.906 -16.5 1 92.25 532 TYR A O 1
ATOM 4193 N N . LEU A 1 533 ? -60.156 -58.5 -16.062 1 90.06 533 LEU A N 1
ATOM 4194 C CA . LEU A 1 533 ? -59.281 -59.094 -17.078 1 90.06 533 LEU A CA 1
ATOM 4195 C C . LEU A 1 533 ? -58.156 -59.875 -16.453 1 90.06 533 LEU A C 1
ATOM 4197 O O . LEU A 1 533 ? -58 -61.094 -16.641 1 90.06 533 LEU A O 1
ATOM 4201 N N . THR A 1 534 ? -57.281 -59.062 -15.758 1 88.56 534 THR A N 1
ATOM 4202 C CA . THR A 1 534 ? -56.125 -59.688 -15.117 1 88.56 534 THR A CA 1
ATOM 4203 C C . THR A 1 534 ? -55.594 -58.844 -13.977 1 88.56 534 THR A C 1
ATOM 4205 O O . THR A 1 534 ? -55.969 -57.688 -13.836 1 88.56 534 THR A O 1
ATOM 4208 N N . GLN A 1 535 ? -54.75 -59.438 -13.094 1 89.75 535 GLN A N 1
ATOM 4209 C CA . GLN A 1 535 ? -54.062 -58.719 -12.039 1 89.75 535 GLN A CA 1
ATOM 4210 C C . GLN A 1 535 ? -52.625 -59.188 -11.922 1 89.75 535 GLN A C 1
ATOM 4212 O O . GLN A 1 535 ? -52.312 -60.344 -12.242 1 89.75 535 GLN A O 1
ATOM 4217 N N . ILE A 1 536 ? -51.781 -58.25 -11.547 1 88.38 536 ILE A N 1
ATOM 4218 C CA . ILE A 1 536 ? -50.375 -58.594 -11.336 1 88.38 536 ILE A CA 1
ATOM 4219 C C . ILE A 1 536 ? -49.875 -58.031 -10.008 1 88.38 536 ILE A C 1
ATOM 4221 O O . ILE A 1 536 ? -50.312 -56.938 -9.609 1 88.38 536 ILE A O 1
ATOM 4225 N N . SER A 1 537 ? -49.062 -58.844 -9.273 1 87.75 537 SER A N 1
ATOM 4226 C CA . SER A 1 537 ? -48.469 -58.438 -8 1 87.75 537 SER A CA 1
ATOM 4227 C C . SER A 1 537 ? -47 -58.062 -8.156 1 87.75 537 SER A C 1
ATOM 4229 O O . SER A 1 537 ? -46.219 -58.844 -8.688 1 87.75 537 SER A O 1
ATOM 4231 N N . GLY A 1 538 ? -46.688 -56.812 -7.832 1 84.94 538 GLY A N 1
ATOM 4232 C CA . GLY A 1 538 ? -45.312 -56.344 -7.898 1 84.94 538 GLY A CA 1
ATOM 4233 C C . GLY A 1 538 ? -44.969 -55.344 -6.816 1 84.94 538 GLY A C 1
ATOM 4234 O O . GLY A 1 538 ? -45.594 -55.344 -5.738 1 84.94 538 GLY A O 1
ATOM 4235 N N . ARG A 1 539 ? -44 -54.594 -7.004 1 84.94 539 ARG A N 1
ATOM 4236 C CA . ARG A 1 539 ? -43.562 -53.531 -6.09 1 84.94 539 ARG A CA 1
ATOM 4237 C C . ARG A 1 539 ? -43.688 -52.156 -6.73 1 84.94 539 ARG A C 1
ATOM 4239 O O . ARG A 1 539 ? -43.656 -52.031 -7.957 1 84.94 539 ARG A O 1
ATOM 4246 N N . SER A 1 540 ? -43.844 -51.188 -5.84 1 80.56 540 SER A N 1
ATOM 4247 C CA . SER A 1 540 ? -44.156 -49.844 -6.301 1 80.56 540 SER A CA 1
ATOM 4248 C C . SER A 1 540 ? -43.031 -49.312 -7.207 1 80.56 540 SER A C 1
ATOM 4250 O O . SER A 1 540 ? -43.281 -48.438 -8.055 1 80.56 540 SER A O 1
ATOM 4252 N N . ASN A 1 541 ? -41.875 -49.812 -7.102 1 75.44 541 ASN A N 1
ATOM 4253 C CA . ASN A 1 541 ? -40.75 -49.312 -7.875 1 75.44 541 ASN A CA 1
ATOM 4254 C C . ASN A 1 541 ? -40.594 -50.062 -9.188 1 75.44 541 ASN A C 1
ATOM 4256 O O . ASN A 1 541 ? -39.656 -49.812 -9.938 1 75.44 541 ASN A O 1
ATOM 4260 N N . GLN A 1 542 ? -41.5 -50.969 -9.445 1 80.25 542 GLN A N 1
ATOM 4261 C CA . GLN A 1 542 ? -41.438 -51.75 -10.672 1 80.25 542 GLN A CA 1
ATOM 4262 C C . GLN A 1 542 ? -42.375 -51.188 -11.734 1 80.25 542 GLN A C 1
ATOM 4264 O O . GLN A 1 542 ? -43.188 -50.281 -11.453 1 80.25 542 GLN A O 1
ATOM 4269 N N . GLN A 1 543 ? -42.125 -51.625 -12.922 1 87.38 543 GLN A N 1
ATOM 4270 C CA . GLN A 1 543 ? -43 -51.281 -14.055 1 87.38 543 GLN A CA 1
ATOM 4271 C C . GLN A 1 543 ? -43.688 -52.5 -14.617 1 87.38 543 GLN A C 1
ATOM 4273 O O . GLN A 1 543 ? -43.188 -53.625 -14.484 1 87.38 543 GLN A O 1
ATOM 4278 N N . ALA A 1 544 ? -44.875 -52.281 -15.203 1 91.5 544 ALA A N 1
ATOM 4279 C CA . ALA A 1 544 ? -45.625 -53.344 -15.859 1 91.5 544 ALA A CA 1
ATOM 4280 C C . ALA A 1 544 ? -45.656 -53.156 -17.375 1 91.5 544 ALA A C 1
ATOM 4282 O O . ALA A 1 544 ? -45.719 -52 -17.844 1 91.5 544 ALA A O 1
ATOM 4283 N N . CYS A 1 545 ? -45.594 -54.188 -18.016 1 93.75 545 CYS A N 1
ATOM 4284 C CA . CYS A 1 545 ? -45.781 -54.188 -19.453 1 93.75 545 CYS A CA 1
ATOM 4285 C C . CYS A 1 545 ? -47.219 -54.594 -19.812 1 93.75 545 CYS A C 1
ATOM 4287 O O . CYS A 1 545 ? -47.688 -55.656 -19.391 1 93.75 545 CYS A O 1
ATOM 4289 N N . LEU A 1 546 ? -47.906 -53.781 -20.547 1 93.75 546 LEU A N 1
ATOM 4290 C CA . LEU A 1 546 ? -49.25 -54.062 -21.047 1 93.75 546 LEU A CA 1
ATOM 4291 C C . LEU A 1 546 ? -49.219 -54.406 -22.531 1 93.75 546 LEU A C 1
ATOM 4293 O O . LEU A 1 546 ? -48.594 -53.688 -23.312 1 93.75 546 LEU A O 1
ATOM 4297 N N . LEU A 1 547 ? -49.875 -55.5 -22.922 1 93.56 547 LEU A N 1
ATOM 4298 C CA . LEU A 1 547 ? -49.875 -55.906 -24.312 1 93.56 547 LEU A CA 1
ATOM 4299 C C . LEU A 1 547 ? -51.281 -55.75 -24.906 1 93.56 547 LEU A C 1
ATOM 4301 O O . LEU A 1 547 ? -52.281 -56.188 -24.328 1 93.56 547 LEU A O 1
ATOM 4305 N N . ALA A 1 548 ? -51.312 -55.156 -26.062 1 93.25 548 ALA A N 1
ATOM 4306 C CA . ALA A 1 548 ? -52.562 -55 -26.812 1 93.25 548 ALA A CA 1
ATOM 4307 C C . ALA A 1 548 ? -52.688 -56.094 -27.891 1 93.25 548 ALA A C 1
ATOM 4309 O O . ALA A 1 548 ? -51.656 -56.688 -28.297 1 93.25 548 ALA A O 1
ATOM 4310 N N . ASP A 1 549 ? -53.906 -56.344 -28.359 1 91.38 549 ASP A N 1
ATOM 4311 C CA . ASP A 1 549 ? -54.156 -57.406 -29.312 1 91.38 549 ASP A CA 1
ATOM 4312 C C . ASP A 1 549 ? -53.562 -57.094 -30.688 1 91.38 549 ASP A C 1
ATOM 4314 O O . ASP A 1 549 ? -53.344 -57.969 -31.5 1 91.38 549 ASP A O 1
ATOM 4318 N N . ASN A 1 550 ? -53.25 -55.844 -30.922 1 90.75 550 ASN A N 1
ATOM 4319 C CA . ASN A 1 550 ? -52.656 -55.469 -32.188 1 90.75 550 ASN A CA 1
ATOM 4320 C C . ASN A 1 550 ? -51.125 -55.656 -32.156 1 90.75 550 ASN A C 1
ATOM 4322 O O . ASN A 1 550 ? -50.438 -55.312 -33.094 1 90.75 550 ASN A O 1
ATOM 4326 N N . GLY A 1 551 ? -50.625 -56.094 -31.031 1 91.81 551 GLY A N 1
ATOM 4327 C CA . GLY A 1 551 ? -49.188 -56.438 -30.922 1 91.81 551 GLY A CA 1
ATOM 4328 C C . GLY A 1 551 ? -48.375 -55.312 -30.312 1 91.81 551 GLY A C 1
ATOM 4329 O O . GLY A 1 551 ? -47.156 -55.469 -30.141 1 91.81 551 GLY A O 1
ATOM 4330 N N . ARG A 1 552 ? -48.969 -54.312 -29.984 1 92.38 552 ARG A N 1
ATOM 4331 C CA . ARG A 1 552 ? -48.25 -53.188 -29.359 1 92.38 552 ARG A CA 1
ATOM 4332 C C . ARG A 1 552 ? -48.219 -53.344 -27.844 1 92.38 552 ARG A C 1
ATOM 4334 O O . ARG A 1 552 ? -49.156 -53.875 -27.25 1 92.38 552 ARG A O 1
ATOM 4341 N N . SER A 1 553 ? -47.094 -52.844 -27.234 1 93.06 553 SER A N 1
ATOM 4342 C CA . SER A 1 553 ? -47 -52.906 -25.781 1 93.06 553 SER A CA 1
ATOM 4343 C C . SER A 1 553 ? -46.781 -51.5 -25.188 1 93.06 553 SER A C 1
ATOM 4345 O O . SER A 1 553 ? -46.312 -50.594 -25.859 1 93.06 553 SER A O 1
ATOM 4347 N N . TYR A 1 554 ? -47.25 -51.344 -23.953 1 93.19 554 TYR A N 1
ATOM 4348 C CA . TYR A 1 554 ? -47.156 -50.125 -23.172 1 93.19 554 TYR A CA 1
ATOM 4349 C C . TYR A 1 554 ? -46.562 -50.375 -21.812 1 93.19 554 TYR A C 1
ATOM 4351 O O . TYR A 1 554 ? -46.719 -51.469 -21.234 1 93.19 554 TYR A O 1
ATOM 4359 N N . THR A 1 555 ? -45.781 -49.375 -21.359 1 90.69 555 THR A N 1
ATOM 4360 C CA . THR A 1 555 ? -45.156 -49.5 -20.047 1 90.69 555 THR A CA 1
ATOM 4361 C C . THR A 1 555 ? -45.875 -48.625 -19.031 1 90.69 555 THR A C 1
ATOM 4363 O O . THR A 1 555 ? -46.125 -47.438 -19.281 1 90.69 555 THR A O 1
ATOM 4366 N N . LEU A 1 556 ? -46.25 -49.25 -17.891 1 89.5 556 LEU A N 1
ATOM 4367 C CA . LEU A 1 556 ? -46.969 -48.531 -16.828 1 89.5 556 LEU A CA 1
ATOM 4368 C C . LEU A 1 556 ? -46.188 -48.656 -15.516 1 89.5 556 LEU A C 1
ATOM 4370 O O . LEU A 1 556 ? -45.812 -49.75 -15.086 1 89.5 556 LEU A O 1
ATOM 4374 N N . ALA A 1 557 ? -45.969 -47.5 -14.945 1 83.44 557 ALA A N 1
ATOM 4375 C CA . ALA A 1 557 ? -45.344 -47.5 -13.633 1 83.44 557 ALA A CA 1
ATOM 4376 C C . ALA A 1 557 ? -46.312 -47.938 -12.547 1 83.44 557 ALA A C 1
ATOM 4378 O O . ALA A 1 557 ? -47.5 -47.531 -12.562 1 83.44 557 ALA A O 1
ATOM 4379 N N . LEU A 1 558 ? -45.844 -48.75 -11.602 1 83.81 558 LEU A N 1
ATOM 4380 C CA . LEU A 1 558 ? -46.719 -49.25 -10.562 1 83.81 558 LEU A CA 1
ATOM 4381 C C . LEU A 1 558 ? -46.812 -48.281 -9.391 1 83.81 558 LEU A C 1
ATOM 4383 O O . LEU A 1 558 ? -47.625 -48.5 -8.477 1 83.81 558 LEU A O 1
ATOM 4387 N N . HIS A 1 559 ? -45.969 -47.25 -9.484 1 77.81 559 HIS A N 1
ATOM 4388 C CA . HIS A 1 559 ? -46.125 -46.219 -8.461 1 77.81 559 HIS A CA 1
ATOM 4389 C C . HIS A 1 559 ? -47.188 -45.188 -8.844 1 77.81 559 HIS A C 1
ATOM 4391 O O . HIS A 1 559 ? -47.406 -44.938 -10.031 1 77.81 559 HIS A O 1
ATOM 4397 N N . GLY A 1 560 ? -48.094 -44.75 -7.898 1 75.69 560 GLY A N 1
ATOM 4398 C CA . GLY A 1 560 ? -49.062 -43.719 -8.141 1 75.69 560 GLY A CA 1
ATOM 4399 C C . GLY A 1 560 ? -50.344 -44.219 -8.789 1 75.69 560 GLY A C 1
ATOM 4400 O O . GLY A 1 560 ? -51.094 -43.469 -9.414 1 75.69 560 GLY A O 1
ATOM 4401 N N . LEU A 1 561 ? -50.625 -45.531 -8.766 1 83.88 561 LEU A N 1
ATOM 4402 C CA . LEU A 1 561 ? -51.875 -46.094 -9.312 1 83.88 561 LEU A CA 1
ATOM 4403 C C . LEU A 1 561 ? -53.094 -45.625 -8.539 1 83.88 561 LEU A C 1
ATOM 4405 O O . LEU A 1 561 ? -53 -45.375 -7.332 1 83.88 561 LEU A O 1
ATOM 4409 N N . PRO A 1 562 ? -54.156 -45.406 -9.297 1 85.19 562 PRO A N 1
ATOM 4410 C CA . PRO A 1 562 ? -55.375 -45.062 -8.57 1 85.19 562 PRO A CA 1
ATOM 4411 C C . PRO A 1 562 ? -55.812 -46.156 -7.602 1 85.19 562 PRO A C 1
ATOM 4413 O O . PRO A 1 562 ? -55.531 -47.344 -7.828 1 85.19 562 PRO A O 1
ATOM 4416 N N . SER A 1 563 ? -56.531 -45.906 -6.617 1 86.75 563 SER A N 1
ATOM 4417 C CA . SER A 1 563 ? -56.906 -46.812 -5.527 1 86.75 563 SER A CA 1
ATOM 4418 C C . SER A 1 563 ? -57.812 -47.906 -6.016 1 86.75 563 SER A C 1
ATOM 4420 O O . SER A 1 563 ? -58.719 -47.656 -6.816 1 86.75 563 SER A O 1
ATOM 4422 N N . ALA A 1 564 ? -57.594 -49.094 -5.465 1 84.62 564 ALA A N 1
ATOM 4423 C CA . ALA A 1 564 ? -58.438 -50.25 -5.793 1 84.62 564 ALA A CA 1
ATOM 4424 C C . ALA A 1 564 ? -59.844 -50.094 -5.246 1 84.62 564 ALA A C 1
ATOM 4426 O O . ALA A 1 564 ? -60.75 -50.812 -5.66 1 84.62 564 ALA A O 1
ATOM 4427 N N . ARG A 1 565 ? -60.062 -49.188 -4.383 1 81.62 565 ARG A N 1
ATOM 4428 C CA . ARG A 1 565 ? -61.375 -48.969 -3.791 1 81.62 565 ARG A CA 1
ATOM 4429 C C . ARG A 1 565 ? -62.281 -48.219 -4.758 1 81.62 565 ARG A C 1
ATOM 4431 O O . ARG A 1 565 ? -63.5 -48.281 -4.633 1 81.62 565 ARG A O 1
ATOM 4438 N N . SER A 1 566 ? -61.688 -47.594 -5.73 1 86.56 566 SER A N 1
ATOM 4439 C CA . SER A 1 566 ? -62.438 -46.906 -6.766 1 86.56 566 SER A CA 1
ATOM 4440 C C . SER A 1 566 ? -62.531 -47.75 -8.039 1 86.56 566 SER A C 1
ATOM 4442 O O . SER A 1 566 ? -62.062 -48.875 -8.07 1 86.56 566 SER A O 1
ATOM 4444 N N . TYR A 1 567 ? -63.281 -47.25 -9.023 1 88 567 TYR A N 1
ATOM 4445 C CA . TYR A 1 567 ? -63.344 -47.938 -10.305 1 88 567 TYR A CA 1
ATOM 4446 C C . TYR A 1 567 ? -62.094 -47.719 -11.125 1 88 567 TYR A C 1
ATOM 4448 O O . TYR A 1 567 ? -61.938 -48.281 -12.219 1 88 567 TYR A O 1
ATOM 4456 N N . GLY A 1 568 ? -61.094 -47.031 -10.547 1 87.25 568 GLY A N 1
ATOM 4457 C CA . GLY A 1 568 ? -59.812 -46.812 -11.219 1 87.25 568 GLY A CA 1
ATOM 4458 C C . GLY A 1 568 ? -59.906 -45.781 -12.32 1 87.25 568 GLY A C 1
ATOM 4459 O O . GLY A 1 568 ? -60.844 -44.969 -12.352 1 87.25 568 GLY A O 1
ATOM 4460 N N . GLU A 1 569 ? -58.844 -45.656 -13.141 1 89.69 569 GLU A N 1
ATOM 4461 C CA . GLU A 1 569 ? -58.75 -44.75 -14.266 1 89.69 569 GLU A CA 1
ATOM 4462 C C . GLU A 1 569 ? -58.531 -45.469 -15.578 1 89.69 569 GLU A C 1
ATOM 4464 O O . GLU A 1 569 ? -57.906 -46.531 -15.586 1 89.69 569 GLU A O 1
ATOM 4469 N N . PRO A 1 570 ? -59.125 -44.875 -16.656 1 89 570 PRO A N 1
ATOM 4470 C CA . PRO A 1 570 ? -58.844 -45.5 -17.953 1 89 570 PRO A CA 1
ATOM 4471 C C . PRO A 1 570 ? -57.375 -45.406 -18.359 1 89 570 PRO A C 1
ATOM 4473 O O . PRO A 1 570 ? -56.719 -44.406 -18.078 1 89 570 PRO A O 1
ATOM 4476 N N . LEU A 1 571 ? -56.812 -46.375 -18.922 1 89.12 571 LEU A N 1
ATOM 4477 C CA . LEU A 1 571 ? -55.438 -46.406 -19.375 1 89.12 571 LEU A CA 1
ATOM 4478 C C . LEU A 1 571 ? -55.156 -45.281 -20.359 1 89.12 571 LEU A C 1
ATOM 4480 O O . LEU A 1 571 ? -54.031 -44.812 -20.484 1 89.12 571 LEU A O 1
ATOM 4484 N N . SER A 1 572 ? -56.188 -44.875 -21.031 1 84.06 572 SER A N 1
ATOM 4485 C CA . SER A 1 572 ? -56.031 -43.812 -22.047 1 84.06 572 SER A CA 1
ATOM 4486 C C . SER A 1 572 ? -55.594 -42.5 -21.422 1 84.06 572 SER A C 1
ATOM 4488 O O . SER A 1 572 ? -55.094 -41.625 -22.109 1 84.06 572 SER A O 1
ATOM 4490 N N . SER A 1 573 ? -55.688 -42.375 -20.141 1 80.88 573 SER A N 1
ATOM 4491 C CA . SER A 1 573 ? -55.25 -41.188 -19.469 1 80.88 573 SER A CA 1
ATOM 4492 C C . SER A 1 573 ? -53.719 -41.125 -19.375 1 80.88 573 SER A C 1
ATOM 4494 O O . SER A 1 573 ? -53.125 -40.062 -19.328 1 80.88 573 SER A O 1
ATOM 4496 N N . SER A 1 574 ? -53.094 -42.219 -19.375 1 80.56 574 SER A N 1
ATOM 4497 C CA . SER A 1 574 ? -51.656 -42.281 -19.156 1 80.56 574 SER A CA 1
ATOM 4498 C C . SER A 1 574 ? -50.906 -42.75 -20.406 1 80.56 574 SER A C 1
ATOM 4500 O O . SER A 1 574 ? -49.688 -42.562 -20.516 1 80.56 574 SER A O 1
ATOM 4502 N N . MET A 1 575 ? -51.625 -43.281 -21.312 1 84.38 575 MET A N 1
ATOM 4503 C CA . MET A 1 575 ? -51 -43.844 -22.5 1 84.38 575 MET A CA 1
ATOM 4504 C C . MET A 1 575 ? -51.875 -43.625 -23.734 1 84.38 575 MET A C 1
ATOM 4506 O O . MET A 1 575 ? -53.094 -43.438 -23.594 1 84.38 575 MET A O 1
ATOM 4510 N N . SER A 1 576 ? -51.281 -43.625 -24.875 1 86.88 576 SER A N 1
ATOM 4511 C CA . SER A 1 576 ? -52 -43.469 -26.141 1 86.88 576 SER A CA 1
ATOM 4512 C C . SER A 1 576 ? -52.281 -44.812 -26.797 1 86.88 576 SER A C 1
ATOM 4514 O O . SER A 1 576 ? -51.438 -45.312 -27.531 1 86.88 576 SER A O 1
ATOM 4516 N N . ILE A 1 577 ? -53.438 -45.344 -26.594 1 86.56 577 ILE A N 1
ATOM 4517 C CA . ILE A 1 577 ? -53.812 -46.656 -27.141 1 86.56 577 ILE A CA 1
ATOM 4518 C C . ILE A 1 577 ? -54.688 -46.469 -28.375 1 86.56 577 ILE A C 1
ATOM 4520 O O . ILE A 1 577 ? -55.594 -45.656 -28.359 1 86.56 577 ILE A O 1
ATOM 4524 N N . ASP A 1 578 ? -54.438 -47.188 -29.391 1 83.06 578 ASP A N 1
ATOM 4525 C CA . ASP A 1 578 ? -55.25 -47.125 -30.594 1 83.06 578 ASP A CA 1
ATOM 4526 C C . ASP A 1 578 ? -56.719 -47.469 -30.281 1 83.06 578 ASP A C 1
ATOM 4528 O O . ASP A 1 578 ? -57 -48.375 -29.5 1 83.06 578 ASP A O 1
ATOM 4532 N N . ALA A 1 579 ? -57.688 -46.812 -30.875 1 81.38 579 ALA A N 1
ATOM 4533 C CA . ALA A 1 579 ? -59.125 -46.938 -30.594 1 81.38 579 ALA A CA 1
ATOM 4534 C C . ALA A 1 579 ? -59.625 -48.344 -30.859 1 81.38 579 ALA A C 1
ATOM 4536 O O . ALA A 1 579 ? -60.531 -48.844 -30.172 1 81.38 579 ALA A O 1
ATOM 4537 N N . SER A 1 580 ? -59 -49.031 -31.734 1 83.56 580 SER A N 1
ATOM 4538 C CA . SER A 1 580 ? -59.469 -50.344 -32.094 1 83.56 580 SER A CA 1
ATOM 4539 C C . SER A 1 580 ? -58.688 -51.438 -31.344 1 83.56 580 SER A C 1
ATOM 4541 O O . SER A 1 580 ? -59.031 -52.625 -31.422 1 83.56 580 SER A O 1
ATOM 4543 N N . ALA A 1 581 ? -57.781 -51.062 -30.547 1 86.38 581 ALA A N 1
ATOM 4544 C CA . ALA A 1 581 ? -56.938 -52.062 -29.859 1 86.38 581 ALA A CA 1
ATOM 4545 C C . ALA A 1 581 ? -57.438 -52.281 -28.422 1 86.38 581 ALA A C 1
ATOM 4547 O O . ALA A 1 581 ? -57.938 -51.344 -27.781 1 86.38 581 ALA A O 1
ATOM 4548 N N . HIS A 1 582 ? -57.281 -53.531 -27.938 1 89.25 582 HIS A N 1
ATOM 4549 C CA . HIS A 1 582 ? -57.656 -53.906 -26.578 1 89.25 582 HIS A CA 1
ATOM 4550 C C . HIS A 1 582 ? -56.469 -54.531 -25.859 1 89.25 582 HIS A C 1
ATOM 4552 O O . HIS A 1 582 ? -55.719 -55.344 -26.422 1 89.25 582 HIS A O 1
ATOM 4558 N N . ILE A 1 583 ? -56.375 -54.125 -24.609 1 91.38 583 ILE A N 1
ATOM 4559 C CA . ILE A 1 583 ? -55.312 -54.75 -23.797 1 91.38 583 ILE A CA 1
ATOM 4560 C C . ILE A 1 583 ? -55.719 -56.156 -23.422 1 91.38 583 ILE A C 1
ATOM 4562 O O . ILE A 1 583 ? -56.812 -56.375 -22.906 1 91.38 583 ILE A O 1
ATOM 4566 N N . ILE A 1 584 ? -54.75 -57.062 -23.562 1 90 584 ILE A N 1
ATOM 4567 C CA . ILE A 1 584 ? -55.156 -58.438 -23.359 1 90 584 ILE A CA 1
ATOM 4568 C C . ILE A 1 584 ? -54.312 -59.062 -22.25 1 90 584 ILE A C 1
ATOM 4570 O O . ILE A 1 584 ? -54.656 -60.125 -21.703 1 90 584 ILE A O 1
ATOM 4574 N N . ALA A 1 585 ? -53.219 -58.438 -21.922 1 90.38 585 ALA A N 1
ATOM 4575 C CA . ALA A 1 585 ? -52.312 -59.062 -20.922 1 90.38 585 ALA A CA 1
ATOM 4576 C C . ALA A 1 585 ? -51.469 -57.969 -20.234 1 90.38 585 ALA A C 1
ATOM 4578 O O . ALA A 1 585 ? -51.281 -56.875 -20.781 1 90.38 585 ALA A O 1
ATOM 4579 N N . ALA A 1 586 ? -51 -58.344 -19.031 1 92.06 586 ALA A N 1
ATOM 4580 C CA . ALA A 1 586 ? -50.094 -57.531 -18.25 1 92.06 586 ALA A CA 1
ATOM 4581 C C . ALA A 1 586 ? -49.062 -58.406 -17.516 1 92.06 586 ALA A C 1
ATOM 4583 O O . ALA A 1 586 ? -49.406 -59.5 -17.047 1 92.06 586 ALA A O 1
ATOM 4584 N N . ALA A 1 587 ? -47.812 -57.906 -17.484 1 91.56 587 ALA A N 1
ATOM 4585 C CA . ALA A 1 587 ? -46.781 -58.594 -16.766 1 91.56 587 ALA A CA 1
ATOM 4586 C C . ALA A 1 587 ? -45.812 -57.625 -16.109 1 91.56 587 ALA A C 1
ATOM 4588 O O . ALA A 1 587 ? -45.562 -56.531 -16.641 1 91.56 587 ALA A O 1
ATOM 4589 N N . ILE A 1 588 ? -45.312 -58.062 -14.953 1 89.62 588 ILE A N 1
ATOM 4590 C CA . ILE A 1 588 ? -44.25 -57.281 -14.305 1 89.62 588 ILE A CA 1
ATOM 4591 C C . ILE A 1 588 ? -42.969 -57.406 -15.109 1 89.62 588 ILE A C 1
ATOM 4593 O O . ILE A 1 588 ? -42.562 -58.5 -15.508 1 89.62 588 ILE A O 1
ATOM 4597 N N . ILE A 1 589 ? -42.344 -56.281 -15.352 1 89.69 589 ILE A N 1
ATOM 4598 C CA . ILE A 1 589 ? -41.094 -56.281 -16.125 1 89.69 589 ILE A CA 1
ATOM 4599 C C . ILE A 1 589 ? -39.938 -56.594 -15.219 1 89.69 589 ILE A C 1
ATOM 4601 O O . ILE A 1 589 ? -39.594 -55.844 -14.32 1 89.69 589 ILE A O 1
ATOM 4605 N N . GLU A 1 590 ? -39.375 -57.75 -15.398 1 85.31 590 GLU A N 1
ATOM 4606 C CA . GLU A 1 590 ? -38.094 -58.156 -14.797 1 85.31 590 GLU A CA 1
ATOM 4607 C C . GLU A 1 590 ? -37.031 -58.281 -15.859 1 85.31 590 GLU A C 1
ATOM 4609 O O . GLU A 1 590 ? -37.062 -59.219 -16.672 1 85.31 590 GLU A O 1
ATOM 4614 N N . PRO A 1 591 ? -36.062 -57.406 -15.797 1 84.75 591 PRO A N 1
ATOM 4615 C CA . PRO A 1 591 ? -35.094 -57.344 -16.891 1 84.75 591 PRO A CA 1
ATOM 4616 C C . PRO A 1 591 ? -34.375 -58.656 -17.109 1 84.75 591 PRO A C 1
ATOM 4618 O O . PRO A 1 591 ? -34.031 -59 -18.25 1 84.75 591 PRO A O 1
ATOM 4621 N N . GLU A 1 592 ? -34.188 -59.469 -16.109 1 83.06 592 GLU A N 1
ATOM 4622 C CA . GLU A 1 592 ? -33.406 -60.719 -16.219 1 83.06 592 GLU A CA 1
ATOM 4623 C C . GLU A 1 592 ? -34.312 -61.906 -16.578 1 83.06 592 GLU A C 1
ATOM 4625 O O . GLU A 1 592 ? -33.812 -63 -16.828 1 83.06 592 GLU A O 1
ATOM 4630 N N . ARG A 1 593 ? -35.594 -61.75 -16.641 1 85.69 593 ARG A N 1
ATOM 4631 C CA . ARG A 1 593 ? -36.531 -62.844 -16.953 1 85.69 593 ARG A CA 1
ATOM 4632 C C . ARG A 1 593 ? -36.906 -62.812 -18.438 1 85.69 593 ARG A C 1
ATOM 4634 O O . ARG A 1 593 ? -36.781 -61.781 -19.094 1 85.69 593 ARG A O 1
ATOM 4641 N N . ARG A 1 594 ? -37.25 -64 -18.891 1 92.81 594 ARG A N 1
ATOM 4642 C CA . ARG A 1 594 ? -37.75 -64.125 -20.25 1 92.81 594 ARG A CA 1
ATOM 4643 C C . ARG A 1 594 ? -39.25 -64.25 -20.281 1 92.81 594 ARG A C 1
ATOM 4645 O O . ARG A 1 594 ? -39.875 -64.812 -19.375 1 92.81 594 ARG A O 1
ATOM 4652 N N . TYR A 1 595 ? -39.781 -63.656 -21.297 1 94.06 595 TYR A N 1
ATOM 4653 C CA . TYR A 1 595 ? -41.219 -63.656 -21.469 1 94.06 595 TY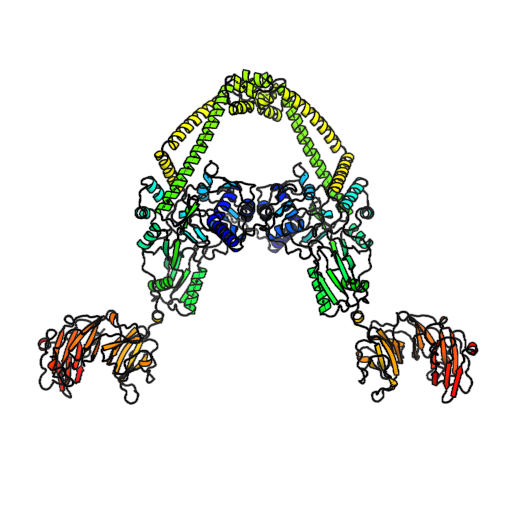R A CA 1
ATOM 4654 C C . TYR A 1 595 ? -41.625 -64.312 -22.797 1 94.06 595 TYR A C 1
ATOM 4656 O O . TYR A 1 595 ? -40.938 -64.125 -23.797 1 94.06 595 TYR A O 1
ATOM 4664 N N . LEU A 1 596 ? -42.781 -65 -22.797 1 93.81 596 LEU A N 1
ATOM 4665 C CA . LEU A 1 596 ? -43.375 -65.562 -24 1 93.81 596 LEU A CA 1
ATOM 4666 C C . LEU A 1 596 ? -44.406 -64.625 -24.609 1 93.81 596 LEU A C 1
ATOM 4668 O O . LEU A 1 596 ? -45.344 -64.188 -23.922 1 93.81 596 LEU A O 1
ATOM 4672 N N . ILE A 1 597 ? -44.188 -64.312 -25.812 1 93.69 597 ILE A N 1
ATOM 4673 C CA . ILE A 1 597 ? -45.188 -63.562 -26.594 1 93.69 597 ILE A CA 1
ATOM 4674 C C . ILE A 1 597 ? -45.594 -64.375 -27.828 1 93.69 597 ILE A C 1
ATOM 4676 O O . ILE A 1 597 ? -44.75 -65 -28.453 1 93.69 597 ILE A O 1
ATOM 4680 N N . ALA A 1 598 ? -46.969 -64.312 -28.125 1 93.81 598 ALA A N 1
ATOM 4681 C CA . ALA A 1 598 ? -47.438 -65.125 -29.281 1 93.81 598 ALA A CA 1
ATOM 4682 C C . ALA A 1 598 ? -48.688 -64.5 -29.875 1 93.81 598 ALA A C 1
ATOM 4684 O O . ALA A 1 598 ? -49.406 -63.719 -29.203 1 93.81 598 ALA A O 1
ATOM 4685 N N . ALA A 1 599 ? -48.938 -64.875 -31.094 1 92.81 599 ALA A N 1
ATOM 4686 C CA . ALA A 1 599 ? -50.156 -64.438 -31.812 1 92.81 599 ALA A CA 1
ATOM 4687 C C . ALA A 1 599 ? -51 -65.688 -32.188 1 92.81 599 ALA A C 1
ATOM 4689 O O . ALA A 1 599 ? -50.5 -66.812 -32.156 1 92.81 599 ALA A O 1
ATOM 4690 N N . ASP A 1 600 ? -52.188 -65.438 -32.562 1 91.94 600 ASP A N 1
ATOM 4691 C CA . ASP A 1 600 ? -53.125 -66.562 -32.781 1 91.94 600 ASP A CA 1
ATOM 4692 C C . ASP A 1 600 ? -52.844 -67.25 -34.094 1 91.94 600 ASP A C 1
ATOM 4694 O O . ASP A 1 600 ? -53.469 -68.25 -34.406 1 91.94 600 ASP A O 1
ATOM 4698 N N . ASN A 1 601 ? -51.969 -66.812 -34.875 1 89 601 ASN A N 1
ATOM 4699 C CA . ASN A 1 601 ? -51.562 -67.5 -36.125 1 89 601 ASN A CA 1
ATOM 4700 C C . ASN A 1 601 ? -50.5 -68.562 -35.844 1 89 601 ASN A C 1
ATOM 4702 O O . ASN A 1 601 ? -49.969 -69.188 -36.781 1 89 601 ASN A O 1
ATOM 4706 N N . GLY A 1 602 ? -50.094 -68.625 -34.656 1 90 602 GLY A N 1
ATOM 4707 C CA . GLY A 1 602 ? -49.156 -69.688 -34.281 1 90 602 GLY A CA 1
ATOM 4708 C C . GLY A 1 602 ? -47.719 -69.188 -34.188 1 90 602 GLY A C 1
ATOM 4709 O O . GLY A 1 602 ? -46.812 -69.938 -33.812 1 90 602 GLY A O 1
ATOM 4710 N N . TYR A 1 603 ? -47.531 -68 -34.5 1 91.69 603 TYR A N 1
ATOM 4711 C CA . TYR A 1 603 ? -46.188 -67.438 -34.375 1 91.69 603 TYR A CA 1
ATOM 4712 C C . TYR A 1 603 ? -45.938 -66.875 -32.969 1 91.69 603 TYR A C 1
ATOM 4714 O O . TYR A 1 603 ? -46.844 -66.312 -32.344 1 91.69 603 TYR A O 1
ATOM 4722 N N . GLY A 1 604 ? -44.781 -67.062 -32.438 1 92.69 604 GLY A N 1
ATOM 4723 C CA . GLY A 1 604 ? -44.375 -66.562 -31.156 1 92.69 604 GLY A CA 1
ATOM 4724 C C . GLY A 1 604 ? -42.875 -66.562 -30.953 1 92.69 604 GLY A C 1
ATOM 4725 O O . GLY A 1 604 ? -42.125 -67.125 -31.766 1 92.69 604 GLY A O 1
ATOM 4726 N N . PHE A 1 605 ? -42.406 -65.938 -29.984 1 94 605 PHE A N 1
ATOM 4727 C CA . PHE A 1 605 ? -40.969 -65.938 -29.625 1 94 605 PHE A CA 1
ATOM 4728 C C . PHE A 1 605 ? -40.812 -65.562 -28.156 1 94 605 PHE A C 1
ATOM 4730 O O . PHE A 1 605 ? -41.781 -65.188 -27.469 1 94 605 PHE A O 1
ATOM 4737 N N . LEU A 1 606 ? -39.594 -65.75 -27.656 1 93.94 606 LEU A N 1
ATOM 4738 C CA . LEU A 1 606 ? -39.188 -65.312 -26.312 1 93.94 606 LEU A CA 1
ATOM 4739 C C . LEU A 1 606 ? -38.531 -63.938 -26.344 1 93.94 606 LEU A C 1
ATOM 4741 O O . LEU A 1 606 ? -37.812 -63.625 -27.297 1 93.94 606 LEU A O 1
ATOM 4745 N N . ILE A 1 607 ? -38.875 -63.125 -25.328 1 93 607 ILE A N 1
ATOM 4746 C CA . ILE A 1 607 ? -38.312 -61.781 -25.25 1 93 607 ILE A CA 1
ATOM 4747 C C . ILE A 1 607 ? -37.719 -61.531 -23.859 1 93 607 ILE A C 1
ATOM 4749 O O . ILE A 1 607 ? -38.344 -61.844 -22.859 1 93 607 ILE A O 1
ATOM 4753 N N . PRO A 1 608 ? -36.5 -61.062 -23.859 1 91.88 608 PRO A N 1
ATOM 4754 C CA . PRO A 1 608 ? -35.969 -60.688 -22.562 1 91.88 608 PRO A CA 1
ATOM 4755 C C . PRO A 1 608 ? -36.719 -59.5 -21.938 1 91.88 608 PRO A C 1
ATOM 4757 O O . PRO A 1 608 ? -37.156 -58.594 -22.641 1 91.88 608 PRO A O 1
ATOM 4760 N N . GLY A 1 609 ? -36.781 -59.562 -20.609 1 91.5 609 GLY A N 1
ATOM 4761 C CA . GLY A 1 609 ? -37.531 -58.531 -19.875 1 91.5 609 GLY A CA 1
ATOM 4762 C C . GLY A 1 609 ? -37 -57.125 -20.141 1 91.5 609 GLY A C 1
ATOM 4763 O O . GLY A 1 609 ? -37.75 -56.156 -20.172 1 91.5 609 GLY A O 1
ATOM 4764 N N . ALA A 1 610 ? -35.781 -57.031 -20.406 1 86.19 610 ALA A N 1
ATOM 4765 C CA . ALA A 1 610 ? -35.156 -55.719 -20.641 1 86.19 610 ALA A CA 1
ATOM 4766 C C . ALA A 1 610 ? -35.719 -55.062 -21.891 1 86.19 610 ALA A C 1
ATOM 4768 O O . ALA A 1 610 ? -35.688 -53.844 -22.031 1 86.19 610 ALA A O 1
ATOM 4769 N N . GLU A 1 611 ? -36.25 -55.875 -22.766 1 88.56 611 GLU A N 1
ATOM 4770 C CA . GLU A 1 611 ? -36.75 -55.375 -24.047 1 88.56 611 GLU A CA 1
ATOM 4771 C C . GLU A 1 611 ? -38.219 -55.062 -24 1 88.56 611 GLU A C 1
ATOM 4773 O O . GLU A 1 611 ? -38.812 -54.625 -25 1 88.56 611 GLU A O 1
ATOM 4778 N N . LEU A 1 612 ? -38.875 -55.188 -22.891 1 90.31 612 LEU A N 1
ATOM 4779 C CA . LEU A 1 612 ? -40.312 -54.969 -22.797 1 90.31 612 LEU A CA 1
ATOM 4780 C C . LEU A 1 612 ? -40.656 -53.5 -22.578 1 90.31 612 LEU A C 1
ATOM 4782 O O . LEU A 1 612 ? -41.781 -53.062 -22.859 1 90.31 612 LEU A O 1
ATOM 4786 N N . THR A 1 613 ? -39.75 -52.781 -22.078 1 85.88 613 THR A N 1
ATOM 4787 C CA . THR A 1 613 ? -40 -51.406 -21.656 1 85.88 613 THR A CA 1
ATOM 4788 C C . THR A 1 613 ? -40.125 -50.469 -22.875 1 85.88 613 THR A C 1
ATOM 4790 O O . THR A 1 613 ? -39.281 -50.5 -23.766 1 85.88 613 THR A O 1
ATOM 4793 N N . SER A 1 614 ? -41.344 -49.719 -22.984 1 83.94 614 SER A N 1
ATOM 4794 C CA . SER A 1 614 ? -41.531 -48.688 -23.969 1 83.94 614 SER A CA 1
ATOM 4795 C C . SER A 1 614 ? -41.156 -47.312 -23.406 1 83.94 614 SER A C 1
ATOM 4797 O O . SER A 1 614 ? -41.5 -47 -22.266 1 83.94 614 SER A O 1
ATOM 4799 N N . LYS A 1 615 ? -40.5 -46.469 -24.125 1 76.12 615 LYS A N 1
ATOM 4800 C CA . LYS A 1 615 ? -40.062 -45.156 -23.688 1 76.12 615 LYS A CA 1
ATOM 4801 C C . LYS A 1 615 ? -41.062 -44.062 -24.078 1 76.12 615 LYS A C 1
ATOM 4803 O O . LYS A 1 615 ? -40.906 -42.906 -23.719 1 76.12 615 LYS A O 1
ATOM 4808 N N . THR A 1 616 ? -42.031 -44.469 -24.844 1 79.38 616 THR A N 1
ATOM 4809 C CA . THR A 1 616 ? -43 -43.469 -25.312 1 79.38 616 THR A CA 1
ATOM 4810 C C . THR A 1 616 ? -44.406 -43.812 -24.828 1 79.38 616 THR A C 1
ATOM 4812 O O . THR A 1 616 ? -44.719 -45 -24.547 1 79.38 616 THR A O 1
ATOM 4815 N N . LYS A 1 617 ? -45.281 -42.781 -24.703 1 82.88 617 LYS A N 1
ATOM 4816 C CA . LYS A 1 617 ? -46.656 -42.969 -24.312 1 82.88 617 LYS A CA 1
ATOM 4817 C C . LYS A 1 617 ? -47.438 -43.75 -25.375 1 82.88 617 LYS A C 1
ATOM 4819 O O . LYS A 1 617 ? -48.469 -44.375 -25.062 1 82.88 617 LYS A O 1
ATOM 4824 N N . SER A 1 618 ? -47 -43.781 -26.578 1 86.81 618 SER A N 1
ATOM 4825 C CA . SER A 1 618 ? -47.688 -44.438 -27.688 1 86.81 618 SER A CA 1
ATOM 4826 C C . SER A 1 618 ? -47.312 -45.938 -27.734 1 86.81 618 SER A C 1
ATOM 4828 O O . SER A 1 618 ? -47.812 -46.656 -28.594 1 86.81 618 SER A O 1
ATOM 4830 N N . GLY A 1 619 ? -46.531 -46.312 -26.875 1 85.88 619 GLY A N 1
ATOM 4831 C CA . GLY A 1 619 ? -46.125 -47.719 -26.812 1 85.88 619 GLY A CA 1
ATOM 4832 C C . GLY A 1 619 ? -45.125 -48.125 -27.891 1 85.88 619 GLY A C 1
ATOM 4833 O O . GLY A 1 619 ? -44.594 -47.25 -28.594 1 85.88 619 GLY A O 1
ATOM 4834 N N . LYS A 1 620 ? -44.781 -49.406 -27.938 1 89.81 620 LYS A N 1
ATOM 4835 C CA . LYS A 1 620 ? -43.906 -49.969 -28.969 1 89.81 620 LYS A CA 1
ATOM 4836 C C . LYS A 1 620 ? -44.469 -51.25 -29.547 1 89.81 620 LYS A C 1
ATOM 4838 O O . LYS A 1 620 ? -45.219 -51.938 -28.891 1 89.81 620 LYS A O 1
ATOM 4843 N N . THR A 1 621 ? -44.125 -51.5 -30.797 1 90.88 621 THR A N 1
ATOM 4844 C CA . THR A 1 621 ? -44.531 -52.75 -31.422 1 90.88 621 THR A CA 1
ATOM 4845 C C . THR A 1 621 ? -43.688 -53.906 -30.906 1 90.88 621 THR A C 1
ATOM 4847 O O . THR A 1 621 ? -42.469 -53.844 -30.969 1 90.88 621 THR A O 1
ATOM 4850 N N . LEU A 1 622 ? -44.219 -54.812 -30.281 1 90.12 622 LEU A N 1
ATOM 4851 C CA . LEU A 1 622 ? -43.531 -55.969 -29.797 1 90.12 622 LEU A CA 1
ATOM 4852 C C . LEU A 1 622 ? -43.656 -57.125 -30.781 1 90.12 622 LEU A C 1
ATOM 4854 O O . LEU A 1 622 ? -42.656 -57.688 -31.219 1 90.12 622 LEU A O 1
ATOM 4858 N N . ILE A 1 623 ? -44.938 -57.5 -31.047 1 90.31 623 ILE A N 1
ATOM 4859 C CA . ILE A 1 623 ? -45.188 -58.562 -31.984 1 90.31 623 ILE A CA 1
ATOM 4860 C C . ILE A 1 623 ? -45.969 -58.031 -33.188 1 90.31 623 ILE A C 1
ATOM 4862 O O . ILE A 1 623 ? -46.906 -57.25 -33.031 1 90.31 623 ILE A O 1
ATOM 4866 N N . THR A 1 624 ? -45.531 -58.25 -34.344 1 86.12 624 THR A N 1
ATOM 4867 C CA . THR A 1 624 ? -46.188 -57.875 -35.562 1 86.12 624 THR A CA 1
ATOM 4868 C C . THR A 1 624 ? -46.969 -59.062 -36.156 1 86.12 624 THR A C 1
ATOM 4870 O O . THR A 1 624 ? -46.406 -59.875 -36.906 1 86.12 624 THR A O 1
ATOM 4873 N N . PRO A 1 625 ? -48.25 -59.188 -35.656 1 73.31 625 PRO A N 1
ATOM 4874 C CA . PRO A 1 625 ? -49 -60.312 -36.125 1 73.31 625 PRO A CA 1
ATOM 4875 C C . PRO A 1 625 ? -49.375 -60.219 -37.625 1 73.31 625 PRO A C 1
ATOM 4877 O O . PRO A 1 625 ? -49.562 -59.125 -38.156 1 73.31 625 PRO A O 1
ATOM 4880 N N . GLY A 1 626 ? -48.719 -60.344 -38.688 1 70.81 626 GLY A N 1
ATOM 4881 C CA . GLY A 1 626 ? -49.062 -60.281 -40.125 1 70.81 626 GLY A CA 1
ATOM 4882 C C . GLY A 1 626 ? -50.531 -60.5 -40.375 1 70.81 626 GLY A C 1
ATOM 4883 O O . GLY A 1 626 ? -51.188 -61.25 -39.656 1 70.81 626 GLY A O 1
ATOM 4884 N N . GLY A 1 627 ? -51.25 -59.656 -41.375 1 72.75 627 GLY A N 1
ATOM 4885 C CA . GLY A 1 627 ? -52.625 -59.844 -41.844 1 72.75 627 GLY A CA 1
ATOM 4886 C C . GLY A 1 627 ? -53.656 -59.531 -40.781 1 72.75 627 GLY A C 1
ATOM 4887 O O . GLY A 1 627 ? -53.625 -58.5 -40.125 1 72.75 627 GLY A O 1
ATOM 4888 N N . ALA A 1 628 ? -54.625 -60.531 -40.531 1 78.25 628 ALA A N 1
ATOM 4889 C CA . ALA A 1 628 ? -55.75 -60.406 -39.594 1 78.25 628 ALA A CA 1
ATOM 4890 C C . ALA A 1 628 ? -55.406 -61.062 -38.25 1 78.25 628 ALA A C 1
ATOM 4892 O O . ALA A 1 628 ? -56.312 -61.25 -37.406 1 78.25 628 ALA A O 1
ATOM 4893 N N . SER A 1 629 ? -54.188 -61.312 -37.875 1 85.12 629 SER A N 1
ATOM 4894 C CA . SER A 1 629 ? -53.812 -62 -36.625 1 85.12 629 SER A CA 1
ATOM 4895 C C . SER A 1 629 ? -53.75 -61.031 -35.438 1 85.12 629 SER A C 1
ATOM 4897 O O . SER A 1 629 ? -53.562 -59.844 -35.625 1 85.12 629 SER A O 1
ATOM 4899 N N . ARG A 1 630 ? -53.969 -61.625 -34.219 1 90.06 630 ARG A N 1
ATOM 4900 C CA . ARG A 1 630 ? -53.969 -60.875 -32.969 1 90.06 630 ARG A CA 1
ATOM 4901 C C . ARG A 1 630 ? -53.031 -61.5 -31.938 1 90.06 630 ARG A C 1
ATOM 4903 O O . ARG A 1 630 ? -52.875 -62.719 -31.906 1 90.06 630 ARG A O 1
ATOM 4910 N N . ALA A 1 631 ? -52.469 -60.656 -31.156 1 92.5 631 ALA A N 1
ATOM 4911 C CA . ALA A 1 631 ? -51.688 -61.156 -30.047 1 92.5 631 ALA A CA 1
ATOM 4912 C C . ALA A 1 631 ? -52.562 -61.844 -29 1 92.5 631 ALA A C 1
ATOM 4914 O O . ALA A 1 631 ? -53.656 -61.406 -28.734 1 92.5 631 ALA A O 1
ATOM 4915 N N . ILE A 1 632 ? -51.969 -62.875 -28.375 1 89.81 632 ILE A N 1
ATOM 4916 C CA . ILE A 1 632 ? -52.875 -63.594 -27.469 1 89.81 632 ILE A CA 1
ATOM 4917 C C . ILE A 1 632 ? -52.188 -63.812 -26.125 1 89.81 632 ILE A C 1
ATOM 4919 O O . ILE A 1 632 ? -52.844 -64.125 -25.125 1 89.81 632 ILE A O 1
ATOM 4923 N N . THR A 1 633 ? -50.875 -63.562 -26.094 1 89.38 633 THR A N 1
ATOM 4924 C CA . THR A 1 633 ? -50.281 -63.875 -24.781 1 89.38 633 THR A CA 1
ATOM 4925 C C . THR A 1 633 ? -49.031 -63.031 -24.547 1 89.38 633 THR A C 1
ATOM 4927 O O . THR A 1 633 ? -48.344 -62.656 -25.5 1 89.38 633 THR A O 1
ATOM 4930 N N . LEU A 1 634 ? -48.875 -62.688 -23.328 1 92.19 634 LEU A N 1
ATOM 4931 C CA . LEU A 1 634 ? -47.656 -62.156 -22.703 1 92.19 634 LEU A CA 1
ATOM 4932 C C . LEU A 1 634 ? -47.469 -62.781 -21.312 1 92.19 634 LEU A C 1
ATOM 4934 O O . LEU A 1 634 ? -48.25 -62.5 -20.406 1 92.19 634 LEU A O 1
ATOM 4938 N N . GLN A 1 635 ? -46.469 -63.625 -21.219 1 89.44 635 GLN A N 1
ATOM 4939 C CA . GLN A 1 635 ? -46.312 -64.312 -19.953 1 89.44 635 GLN A CA 1
ATOM 4940 C C . GLN A 1 635 ? -44.844 -64.5 -19.594 1 89.44 635 GLN A C 1
ATOM 4942 O O . GLN A 1 635 ? -44.031 -64.812 -20.469 1 89.44 635 GLN A O 1
ATOM 4947 N N . ALA A 1 636 ? -44.594 -64.438 -18.297 1 89.06 636 ALA A N 1
ATOM 4948 C CA . ALA A 1 636 ? -43.25 -64.75 -17.797 1 89.06 636 ALA A CA 1
ATOM 4949 C C . ALA A 1 636 ? -42.969 -66.25 -17.797 1 89.06 636 ALA A C 1
ATOM 4951 O O . ALA A 1 636 ? -43.844 -67 -17.422 1 89.06 636 ALA A O 1
ATOM 4952 N N . LEU A 1 637 ? -41.812 -66.562 -18.219 1 89.25 637 LEU A N 1
ATOM 4953 C CA . LEU A 1 637 ? -41.438 -67.938 -18.141 1 89.25 637 LEU A CA 1
ATOM 4954 C C . LEU A 1 637 ? -41.188 -68.375 -16.703 1 89.25 637 LEU A C 1
ATOM 4956 O O . LEU A 1 637 ? -40.594 -67.625 -15.93 1 89.25 637 LEU A O 1
ATOM 4960 N N . PRO A 1 638 ? -41.781 -69.5 -16.359 1 82.12 638 PRO A N 1
ATOM 4961 C CA . PRO A 1 638 ? -41.469 -70 -15.016 1 82.12 638 PRO A CA 1
ATOM 4962 C C . PRO A 1 638 ? -39.969 -70.312 -14.844 1 82.12 638 PRO A C 1
ATOM 4964 O O . PRO A 1 638 ? -39.25 -70.438 -15.836 1 82.12 638 PRO A O 1
ATOM 4967 N N . ASP A 1 639 ? -39.594 -70.375 -13.594 1 81.19 639 ASP A N 1
ATOM 4968 C CA . ASP A 1 639 ? -38.188 -70.688 -13.289 1 81.19 639 ASP A CA 1
ATOM 4969 C C . ASP A 1 639 ? -37.875 -72.188 -13.648 1 81.19 639 ASP A C 1
ATOM 4971 O O . ASP A 1 639 ? -38.719 -73.062 -13.516 1 81.19 639 ASP A O 1
ATOM 4975 N N . GLY A 1 640 ? -36.688 -72.438 -14.141 1 81.06 640 GLY A N 1
ATOM 4976 C CA . GLY A 1 640 ? -36.219 -73.75 -14.453 1 81.06 640 GLY A CA 1
ATOM 4977 C C . GLY A 1 640 ? -36.5 -74.188 -15.891 1 81.06 640 GLY A C 1
ATOM 4978 O O . GLY A 1 640 ? -36.688 -73.312 -16.766 1 81.06 640 GLY A O 1
ATOM 4979 N N . GLU A 1 641 ? -36.5 -75.5 -16.094 1 85.06 641 GLU A N 1
ATOM 4980 C CA . GLU A 1 641 ? -36.812 -76.062 -17.422 1 85.06 641 GLU A CA 1
ATOM 4981 C C . GLU A 1 641 ? -38.281 -75.875 -17.766 1 85.06 641 GLU A C 1
ATOM 4983 O O . GLU A 1 641 ? -39.156 -76.25 -16.953 1 85.06 641 GLU A O 1
ATOM 4988 N N . THR A 1 642 ? -38.594 -75.25 -18.891 1 89.5 642 THR A N 1
ATOM 4989 C CA . THR A 1 642 ? -39.938 -74.875 -19.266 1 89.5 642 THR A CA 1
ATOM 4990 C C . THR A 1 642 ? -40.281 -75.438 -20.656 1 89.5 642 THR A C 1
ATOM 4992 O O . THR A 1 642 ? -39.406 -75.438 -21.547 1 89.5 642 THR A O 1
ATOM 4995 N N . ASP A 1 643 ? -41.406 -75.938 -20.844 1 91.19 643 ASP A N 1
ATOM 4996 C CA . ASP A 1 643 ? -41.969 -76.312 -22.141 1 91.19 643 ASP A CA 1
ATOM 4997 C C . ASP A 1 643 ? -43.094 -75.312 -22.516 1 91.19 643 ASP A C 1
ATOM 4999 O O . ASP A 1 643 ? -43.75 -74.75 -21.656 1 91.19 643 ASP A O 1
ATOM 5003 N N . ILE A 1 644 ? -43.188 -75.125 -23.75 1 93.62 644 ILE A N 1
ATOM 5004 C CA . ILE A 1 644 ? -44.281 -74.312 -24.266 1 93.62 644 ILE A CA 1
ATOM 5005 C C . ILE A 1 644 ? -45.406 -75.188 -24.781 1 93.62 644 ILE A C 1
ATOM 5007 O O . ILE A 1 644 ? -45.188 -76 -25.688 1 93.62 644 ILE A O 1
ATOM 5011 N N . LEU A 1 645 ? -46.531 -75.062 -24.188 1 93.38 645 LEU A N 1
ATOM 5012 C CA . LEU A 1 645 ? -47.719 -75.75 -24.609 1 93.38 645 LEU A CA 1
ATOM 5013 C C . LEU A 1 645 ? -48.531 -74.875 -25.594 1 93.38 645 LEU A C 1
ATOM 5015 O O . LEU A 1 645 ? -48.969 -73.812 -25.25 1 93.38 645 LEU A O 1
ATOM 5019 N N . ALA A 1 646 ? -48.75 -75.438 -26.766 1 93.81 646 ALA A N 1
ATOM 5020 C CA . ALA A 1 646 ? -49.562 -74.75 -27.766 1 93.81 646 ALA A CA 1
ATOM 5021 C C . ALA A 1 646 ? -50.75 -75.625 -28.203 1 93.81 646 ALA A C 1
ATOM 5023 O O . ALA A 1 646 ? -50.562 -76.812 -28.547 1 93.81 646 ALA A O 1
ATOM 5024 N N . ILE A 1 647 ? -51.938 -75 -28.203 1 93.38 647 ILE A N 1
ATOM 5025 C CA . ILE A 1 647 ? -53.125 -75.75 -28.578 1 93.38 647 ILE A CA 1
ATOM 5026 C C . ILE A 1 647 ? -53.906 -75 -29.625 1 93.38 647 ILE A C 1
ATOM 5028 O O . ILE A 1 647 ? -54.188 -73.812 -29.438 1 93.38 647 ILE A O 1
ATOM 5032 N N . SER A 1 648 ? -54.281 -75.688 -30.656 1 90.94 648 SER A N 1
ATOM 5033 C CA . SER A 1 648 ? -55.125 -75.062 -31.672 1 90.94 648 SER A CA 1
ATOM 5034 C C . SER A 1 648 ? -56.625 -75.188 -31.344 1 90.94 648 SER A C 1
ATOM 5036 O O . SER A 1 648 ? -56.969 -76 -30.5 1 90.94 648 SER A O 1
ATOM 5038 N N . ASN A 1 649 ? -57.469 -74.438 -31.938 1 89.38 649 ASN A N 1
ATOM 5039 C CA . ASN A 1 649 ? -58.906 -74.5 -31.703 1 89.38 649 ASN A CA 1
ATOM 5040 C C . ASN A 1 649 ? -59.5 -75.812 -32.219 1 89.38 649 ASN A C 1
ATOM 5042 O O . ASN A 1 649 ? -60.625 -76.188 -31.859 1 89.38 649 ASN A O 1
ATOM 5046 N N . GLU A 1 650 ? -58.719 -76.625 -32.969 1 87.94 650 GLU A N 1
ATOM 5047 C CA . GLU A 1 650 ? -59.188 -77.875 -33.438 1 87.94 650 GLU A CA 1
ATOM 5048 C C . GLU A 1 650 ? -58.812 -79 -32.469 1 87.94 650 GLU A C 1
ATOM 5050 O O . GLU A 1 650 ? -59.25 -80.188 -32.656 1 87.94 650 GLU A O 1
ATOM 5055 N N . GLY A 1 651 ? -57.938 -78.688 -31.594 1 89.44 651 GLY A N 1
ATOM 5056 C CA . GLY A 1 651 ? -57.594 -79.625 -30.578 1 89.44 651 GLY A CA 1
ATOM 5057 C C . GLY A 1 651 ? -56.25 -80.312 -30.828 1 89.44 651 GLY A C 1
ATOM 5058 O O . GLY A 1 651 ? -56.031 -81.438 -30.359 1 89.44 651 GLY A O 1
ATOM 5059 N N . ARG A 1 652 ? -55.438 -79.75 -31.547 1 91.38 652 ARG A N 1
ATOM 5060 C CA . ARG A 1 652 ? -54.094 -80.25 -31.703 1 91.38 652 ARG A CA 1
ATOM 5061 C C . ARG A 1 652 ? -53.156 -79.625 -30.656 1 91.38 652 ARG A C 1
ATOM 5063 O O . ARG A 1 652 ? -53.281 -78.438 -30.344 1 91.38 652 ARG A O 1
ATOM 5070 N N . VAL A 1 653 ? -52.312 -80.375 -30.078 1 92.19 653 VAL A N 1
ATOM 5071 C CA . VAL A 1 653 ? -51.438 -79.938 -29 1 92.19 653 VAL A CA 1
ATOM 5072 C C . VAL A 1 653 ? -49.969 -80.188 -29.391 1 92.19 653 VAL A C 1
ATOM 5074 O O . VAL A 1 653 ? -49.625 -81.25 -29.938 1 92.19 653 VAL A O 1
ATOM 5077 N N . ALA A 1 654 ? -49.125 -79.25 -29.203 1 93.5 654 ALA A N 1
ATOM 5078 C CA . ALA A 1 654 ? -47.688 -79.312 -29.344 1 93.5 654 ALA A CA 1
ATOM 5079 C C . ALA A 1 654 ? -47 -78.875 -28.062 1 93.5 654 ALA A C 1
ATOM 5081 O O . ALA A 1 654 ? -47.312 -77.812 -27.516 1 93.5 654 ALA A O 1
ATOM 5082 N N . LEU A 1 655 ? -46.188 -79.688 -27.562 1 91.94 655 LEU A N 1
ATOM 5083 C CA . LEU A 1 655 ? -45.25 -79.312 -26.469 1 91.94 655 LEU A CA 1
ATOM 5084 C C . LEU A 1 655 ? -43.844 -79.125 -27 1 91.94 655 LEU A C 1
ATOM 5086 O O . LEU A 1 655 ? -43.219 -80.062 -27.5 1 91.94 655 LEU A O 1
ATOM 5090 N N . ILE A 1 656 ? -43.344 -77.875 -26.906 1 93.31 656 ILE A N 1
ATOM 5091 C CA . ILE A 1 656 ? -42.031 -77.5 -27.453 1 93.31 656 ILE A CA 1
ATOM 5092 C C . ILE A 1 656 ? -41.125 -77.062 -26.344 1 93.31 656 ILE A C 1
ATOM 5094 O O . ILE A 1 656 ? -41.5 -76.188 -25.531 1 93.31 656 ILE A O 1
ATOM 5098 N N . PRO A 1 657 ? -39.938 -77.688 -26.312 1 91.56 657 PRO A N 1
ATOM 5099 C CA . PRO A 1 657 ? -38.969 -77.125 -25.359 1 91.56 657 PRO A CA 1
ATOM 5100 C C . PRO A 1 657 ? -38.75 -75.625 -25.578 1 91.56 657 PRO A C 1
ATOM 5102 O O . PRO A 1 657 ? -38.562 -75.188 -26.719 1 91.56 657 PRO A O 1
ATOM 5105 N N . ALA A 1 658 ? -38.844 -74.875 -24.516 1 93.25 658 ALA A N 1
ATOM 5106 C CA . ALA A 1 658 ? -38.688 -73.438 -24.594 1 93.25 658 ALA A CA 1
ATOM 5107 C C . ALA A 1 658 ? -37.406 -73 -25.312 1 93.25 658 ALA A C 1
ATOM 5109 O O . ALA A 1 658 ? -37.312 -72 -25.969 1 93.25 658 ALA A O 1
ATOM 5110 N N . GLU A 1 659 ? -36.375 -73.875 -25.312 1 90.75 659 GLU A N 1
ATOM 5111 C CA . GLU A 1 659 ? -35.062 -73.625 -25.906 1 90.75 659 GLU A CA 1
ATOM 5112 C C . GLU A 1 659 ? -35.156 -73.625 -27.422 1 90.75 659 GLU A C 1
ATOM 5114 O O . GLU A 1 659 ? -34.281 -73.062 -28.078 1 90.75 659 GLU A O 1
ATOM 5119 N N . GLU A 1 660 ? -36.188 -74.125 -27.984 1 90.12 660 GLU A N 1
ATOM 5120 C CA . GLU A 1 660 ? -36.344 -74.188 -29.438 1 90.12 660 GLU A CA 1
ATOM 5121 C C . GLU A 1 660 ? -37 -72.875 -29.953 1 90.12 660 GLU A C 1
ATOM 5123 O O . GLU A 1 660 ? -37 -72.625 -31.156 1 90.12 660 GLU A O 1
ATOM 5128 N N . ILE A 1 661 ? -37.562 -72.188 -29.094 1 92.19 661 ILE A N 1
ATOM 5129 C CA . ILE A 1 661 ? -38.219 -70.938 -29.5 1 92.19 661 ILE A CA 1
ATOM 5130 C C . ILE A 1 661 ? -37.188 -69.812 -29.547 1 92.19 661 ILE A C 1
ATOM 5132 O O . ILE A 1 661 ? -36.438 -69.625 -28.594 1 92.19 661 ILE A O 1
ATOM 5136 N N . PRO A 1 662 ? -37.156 -69.125 -30.656 1 93.19 662 PRO A N 1
ATOM 5137 C CA . PRO A 1 662 ? -36.156 -68.062 -30.766 1 93.19 662 PRO A CA 1
ATOM 5138 C C . PRO A 1 662 ? -36.406 -66.875 -29.812 1 93.19 662 PRO A C 1
ATOM 5140 O O . PRO A 1 662 ? -37.562 -66.625 -29.453 1 93.19 662 PRO A O 1
ATOM 5143 N N . GLU A 1 663 ? -35.344 -66.312 -29.359 1 92.06 663 GLU A N 1
ATOM 5144 C CA . GLU A 1 663 ? -35.406 -65.062 -28.547 1 92.06 663 GLU A CA 1
ATOM 5145 C C . GLU A 1 663 ? -35.219 -63.844 -29.422 1 92.06 663 GLU A C 1
ATOM 5147 O O . GLU A 1 663 ? -34.188 -63.719 -30.125 1 92.06 663 GLU A O 1
ATOM 5152 N N . LEU A 1 664 ? -36.25 -63 -29.469 1 91 664 LEU A N 1
ATOM 5153 C CA . LEU A 1 664 ? -36.219 -61.781 -30.281 1 91 664 LEU A CA 1
ATOM 5154 C C . LEU A 1 664 ? -36.594 -60.562 -29.453 1 91 664 LEU A C 1
ATOM 5156 O O . LEU A 1 664 ? -37.312 -60.656 -28.453 1 91 664 LEU A O 1
ATOM 5160 N N . ALA A 1 665 ? -36.094 -59.375 -29.891 1 89.56 665 ALA A N 1
ATOM 5161 C CA . ALA A 1 665 ? -36.531 -58.125 -29.266 1 89.56 665 ALA A CA 1
ATOM 5162 C C . ALA A 1 665 ? -37.875 -57.656 -29.797 1 89.56 665 ALA A C 1
ATOM 5164 O O . ALA A 1 665 ? -38.656 -57 -29.078 1 89.56 665 ALA A O 1
ATOM 5165 N N . LYS A 1 666 ? -38.125 -57.844 -30.953 1 88.94 666 LYS A N 1
ATOM 5166 C CA . LYS A 1 666 ? -39.375 -57.562 -31.625 1 88.94 666 LYS A CA 1
ATOM 5167 C C . LYS A 1 666 ? -39.5 -58.344 -32.938 1 88.94 666 LYS A C 1
ATOM 5169 O O . LYS A 1 666 ? -38.5 -58.812 -33.469 1 88.94 666 LYS A O 1
ATOM 5174 N N . GLY A 1 667 ? -40.75 -58.594 -33.438 1 89.06 667 GLY A N 1
ATOM 5175 C CA . GLY A 1 667 ? -40.906 -59.219 -34.75 1 89.06 667 GLY A CA 1
ATOM 5176 C C . GLY A 1 667 ? -42.062 -60.156 -34.844 1 89.06 667 GLY A C 1
ATOM 5177 O O . GLY A 1 667 ? -42.969 -60.125 -34 1 89.06 667 GLY A O 1
ATOM 5178 N N . LYS A 1 668 ? -42.031 -61 -35.875 1 88.38 668 LYS A N 1
ATOM 5179 C CA . LYS A 1 668 ? -43.094 -61.938 -36.125 1 88.38 668 LYS A CA 1
ATOM 5180 C C . LYS A 1 668 ? -42.906 -63.219 -35.312 1 88.38 668 LYS A C 1
ATOM 5182 O O . LYS A 1 668 ? -43.875 -63.875 -34.938 1 88.38 668 LYS A O 1
ATOM 5187 N N . GLY A 1 669 ? -41.719 -63.531 -35.031 1 89.12 669 GLY A N 1
ATOM 5188 C CA . GLY A 1 669 ? -41.406 -64.75 -34.312 1 89.12 669 GLY A CA 1
ATOM 5189 C C . GLY A 1 669 ? -41.375 -66 -35.188 1 89.12 669 GLY A C 1
ATOM 5190 O O . GLY A 1 669 ? -41.25 -65.875 -36.406 1 89.12 669 GLY A O 1
ATOM 5191 N N . SER A 1 670 ? -41.344 -67.125 -34.656 1 90.31 670 SER A N 1
ATOM 5192 C CA . SER A 1 670 ? -41.312 -68.375 -35.344 1 90.31 670 SER A CA 1
ATOM 5193 C C . SER A 1 670 ? -42.562 -69.188 -35.062 1 90.31 670 SER A C 1
ATOM 5195 O O . SER A 1 670 ? -43.25 -68.938 -34.062 1 90.31 670 SER A O 1
ATOM 5197 N N . GLN A 1 671 ? -42.875 -70.062 -35.938 1 89.56 671 GLN A N 1
ATOM 5198 C CA . GLN A 1 671 ? -44.062 -70.875 -35.781 1 89.56 671 GLN A CA 1
ATOM 5199 C C . GLN A 1 671 ? -43.906 -71.875 -34.656 1 89.56 671 GLN A C 1
ATOM 5201 O O . GLN A 1 671 ? -43 -72.75 -34.688 1 89.56 671 GLN A O 1
ATOM 5206 N N . THR A 1 672 ? -44.625 -71.75 -33.656 1 91.06 672 THR A N 1
ATOM 5207 C CA . THR A 1 672 ? -44.688 -72.75 -32.562 1 91.06 672 THR A CA 1
ATOM 5208 C C . THR A 1 672 ? -45.562 -73.938 -32.938 1 91.06 672 THR A C 1
ATOM 5210 O O . THR A 1 672 ? -45.125 -75.062 -32.875 1 91.06 672 THR A O 1
ATOM 5213 N N . LEU A 1 673 ? -46.688 -73.625 -33.344 1 90.25 673 LEU A N 1
ATOM 5214 C CA . LEU A 1 673 ? -47.625 -74.562 -33.938 1 90.25 673 LEU A CA 1
ATOM 5215 C C . LEU A 1 673 ? -47.906 -74.25 -35.406 1 90.25 673 LEU A C 1
ATOM 5217 O O . LEU A 1 673 ? -48.25 -73.125 -35.75 1 90.25 673 LEU A O 1
ATOM 5221 N N . ALA A 1 674 ? -47.75 -75.25 -36.25 1 88.94 674 ALA A N 1
ATOM 5222 C CA . ALA A 1 674 ? -47.906 -75 -37.688 1 88.94 674 ALA A CA 1
ATOM 5223 C C . ALA A 1 674 ? -49.375 -74.875 -38.031 1 88.94 674 ALA A C 1
ATOM 5225 O O . ALA A 1 674 ? -50.156 -75.812 -37.844 1 88.94 674 ALA A O 1
ATOM 5226 N N . ILE A 1 675 ? -49.688 -73.75 -38.438 1 87.19 675 ILE A N 1
ATOM 5227 C CA . ILE A 1 675 ? -51 -73.438 -38.969 1 87.19 675 ILE A CA 1
ATOM 5228 C C . ILE A 1 675 ? -50.906 -73.062 -40.438 1 87.19 675 ILE A C 1
ATOM 5230 O O . ILE A 1 675 ? -50.25 -72.062 -40.75 1 87.19 675 ILE A O 1
ATOM 5234 N N . ALA A 1 676 ? -51.531 -73.812 -41.312 1 80.88 676 ALA A N 1
ATOM 5235 C CA . ALA A 1 676 ? -51.438 -73.5 -42.75 1 80.88 676 ALA A CA 1
ATOM 5236 C C . ALA A 1 676 ? -52.094 -72.188 -43.094 1 80.88 676 ALA A C 1
ATOM 5238 O O . ALA A 1 676 ? -53.156 -71.875 -42.562 1 80.88 676 ALA A O 1
ATOM 5239 N N . LYS A 1 677 ? -51.531 -71.438 -44 1 76.12 677 LYS A N 1
ATOM 5240 C CA . LYS A 1 677 ? -52 -70.062 -44.375 1 76.12 677 LYS A CA 1
ATOM 5241 C C . LYS A 1 677 ? -53.406 -70.125 -44.969 1 76.12 677 LYS A C 1
ATOM 5243 O O . LYS A 1 677 ? -54.219 -69.25 -44.719 1 76.12 677 LYS A O 1
ATOM 5248 N N . LYS A 1 678 ? -53.656 -71.188 -45.688 1 76.88 678 LYS A N 1
ATOM 5249 C CA . LYS A 1 678 ? -54.938 -71.312 -46.344 1 76.88 678 LYS A CA 1
ATOM 5250 C C . LYS A 1 678 ? -56.062 -71.562 -45.344 1 76.88 678 LYS A C 1
ATOM 5252 O O . LYS A 1 678 ? -57.219 -71.25 -45.594 1 76.88 678 LYS A O 1
ATOM 5257 N N . THR A 1 679 ? -55.688 -72.062 -44.125 1 78.06 679 THR A N 1
ATOM 5258 C CA . THR A 1 679 ? -56.719 -72.375 -43.156 1 78.06 679 THR A CA 1
ATOM 5259 C C . THR A 1 679 ? -56.812 -71.312 -42.094 1 78.06 679 THR A C 1
ATOM 5261 O O . THR A 1 679 ? -57.688 -71.375 -41.219 1 78.06 679 THR A O 1
ATOM 5264 N N . TYR A 1 680 ? -55.875 -70.375 -42.219 1 75.06 680 TYR A N 1
ATOM 5265 C CA . TYR A 1 680 ? -55.938 -69.25 -41.281 1 75.06 680 TYR A CA 1
ATOM 5266 C C . TYR A 1 680 ? -56.875 -68.125 -41.75 1 75.06 680 TYR A C 1
ATOM 5268 O O . TYR A 1 680 ? -56.5 -67.25 -42.562 1 75.06 680 TYR A O 1
ATOM 5276 N N . ASP A 1 681 ? -58.156 -68.312 -41.75 1 68.56 681 ASP A N 1
ATOM 5277 C CA . ASP A 1 681 ? -59.156 -67.312 -42.094 1 68.56 681 ASP A CA 1
ATOM 5278 C C . ASP A 1 681 ? -60.062 -67 -40.906 1 68.56 681 ASP A C 1
ATOM 5280 O O . ASP A 1 681 ? -59.781 -67.438 -39.781 1 68.56 681 ASP A O 1
ATOM 5284 N N . ALA A 1 682 ? -61.062 -66.125 -41.031 1 64.44 682 ALA A N 1
ATOM 5285 C CA . ALA A 1 682 ? -61.906 -65.562 -39.969 1 64.44 682 ALA A CA 1
ATOM 5286 C C . ALA A 1 682 ? -62.531 -66.75 -39.156 1 64.44 682 ALA A C 1
ATOM 5288 O O . ALA A 1 682 ? -62.594 -66.625 -37.906 1 64.44 682 ALA A O 1
ATOM 5289 N N . ASP A 1 683 ? -62.781 -67.812 -39.75 1 67.88 683 ASP A N 1
ATOM 5290 C CA . ASP A 1 683 ? -63.438 -69 -39.062 1 67.88 683 ASP A CA 1
ATOM 5291 C C . ASP A 1 683 ? -62.531 -70.188 -39.125 1 67.88 683 ASP A C 1
ATOM 5293 O O . ASP A 1 683 ? -63 -71.312 -38.844 1 67.88 683 ASP A O 1
ATOM 5297 N N . GLY A 1 684 ? -61.281 -70.062 -39.344 1 81.62 684 GLY A N 1
ATOM 5298 C CA . GLY A 1 684 ? -60.406 -71.188 -39.562 1 81.62 684 GLY A CA 1
ATOM 5299 C C . GLY A 1 684 ? -59.625 -71.625 -38.344 1 81.62 684 GLY A C 1
ATOM 5300 O O . GLY A 1 684 ? -60.031 -71.25 -37.219 1 81.62 684 GLY A O 1
ATOM 5301 N N . ILE A 1 685 ? -58.562 -72.312 -38.5 1 85.94 685 ILE A N 1
ATOM 5302 C CA . ILE A 1 685 ? -57.719 -72.875 -37.438 1 85.94 685 ILE A CA 1
ATOM 5303 C C . ILE A 1 685 ? -56.844 -71.75 -36.844 1 85.94 685 ILE A C 1
ATOM 5305 O O . ILE A 1 685 ? -56.25 -70.938 -37.562 1 85.94 685 ILE A O 1
ATOM 5309 N N . ARG A 1 686 ? -56.906 -71.625 -35.5 1 90.06 686 ARG A N 1
ATOM 5310 C CA . ARG A 1 686 ? -56.125 -70.625 -34.781 1 90.06 686 ARG A CA 1
ATOM 5311 C C . ARG A 1 686 ? -55.469 -71.25 -33.562 1 90.06 686 ARG A C 1
ATOM 5313 O O . ARG A 1 686 ? -55.906 -72.312 -33.062 1 90.06 686 ARG A O 1
ATOM 5320 N N . LEU A 1 687 ? -54.406 -70.562 -33.125 1 90.88 687 LEU A N 1
ATOM 5321 C CA . LEU A 1 687 ? -53.844 -70.938 -31.828 1 90.88 687 LEU A CA 1
ATOM 5322 C C . LEU A 1 687 ? -54.75 -70.438 -30.703 1 90.88 687 LEU A C 1
ATOM 5324 O O . LEU A 1 687 ? -54.969 -69.25 -30.547 1 90.88 687 LEU A O 1
ATOM 5328 N N . ALA A 1 688 ? -55.344 -71.375 -30.016 1 88.75 688 ALA A N 1
ATOM 5329 C CA . ALA A 1 688 ? -56.312 -71 -29 1 88.75 688 ALA A CA 1
ATOM 5330 C C . ALA A 1 688 ? -55.625 -70.75 -27.656 1 88.75 688 ALA A C 1
ATOM 5332 O O . ALA A 1 688 ? -56 -69.812 -26.938 1 88.75 688 ALA A O 1
ATOM 5333 N N . HIS A 1 689 ? -54.656 -71.562 -27.359 1 90.88 689 HIS A N 1
ATOM 5334 C CA . HIS A 1 689 ? -53.969 -71.375 -26.094 1 90.88 689 HIS A CA 1
ATOM 5335 C C . HIS A 1 689 ? -52.469 -71.625 -26.281 1 90.88 689 HIS A C 1
ATOM 5337 O O . HIS A 1 689 ? -52.031 -72.438 -27.062 1 90.88 689 HIS A O 1
ATOM 5343 N N . ILE A 1 690 ? -51.719 -70.812 -25.594 1 92.06 690 ILE A N 1
ATOM 5344 C CA . ILE A 1 690 ? -50.281 -71.062 -25.5 1 92.06 690 ILE A CA 1
ATOM 5345 C C . ILE A 1 690 ? -49.812 -70.625 -24.109 1 92.06 690 ILE A C 1
ATOM 5347 O O . ILE A 1 690 ? -50.156 -69.562 -23.594 1 92.06 690 ILE A O 1
ATOM 5351 N N . LEU A 1 691 ? -49.094 -71.562 -23.5 1 90.31 691 LEU A N 1
ATOM 5352 C CA . LEU A 1 691 ? -48.656 -71.312 -22.125 1 90.31 691 LEU A CA 1
ATOM 5353 C C . LEU A 1 691 ? -47.281 -71.938 -21.906 1 90.31 691 LEU A C 1
ATOM 5355 O O . LEU A 1 691 ? -46.969 -73 -22.453 1 90.31 691 LEU A O 1
ATOM 5359 N N . ALA A 1 692 ? -46.562 -71.25 -21.109 1 90.19 692 ALA A N 1
ATOM 5360 C CA . ALA A 1 692 ? -45.312 -71.812 -20.625 1 90.19 692 ALA A CA 1
ATOM 5361 C C . ALA A 1 692 ? -45.531 -72.688 -19.406 1 90.19 692 ALA A C 1
ATOM 5363 O O . ALA A 1 692 ? -46.094 -72.25 -18.391 1 90.19 692 ALA A O 1
ATOM 5364 N N . VAL A 1 693 ? -45.094 -73.875 -19.469 1 87.69 693 VAL A N 1
ATOM 5365 C CA . VAL A 1 693 ? -45.312 -74.875 -18.391 1 87.69 693 VAL A CA 1
ATOM 5366 C C . VAL A 1 693 ? -44 -75.438 -17.922 1 87.69 693 VAL A C 1
ATOM 5368 O O . VAL A 1 693 ? -43.125 -75.75 -18.734 1 87.69 693 VAL A O 1
ATOM 5371 N N . PRO A 1 694 ? -43.875 -75.562 -16.609 1 86.25 694 PRO A N 1
ATOM 5372 C CA . PRO A 1 694 ? -42.656 -76.25 -16.125 1 86.25 694 PRO A CA 1
ATOM 5373 C C . PRO A 1 694 ? -42.562 -77.688 -16.562 1 86.25 694 PRO A C 1
ATOM 5375 O O . PRO A 1 694 ? -43.594 -78.375 -16.594 1 86.25 694 PRO A O 1
ATOM 5378 N N . ARG A 1 695 ? -41.312 -78 -16.797 1 85.69 695 ARG A N 1
ATOM 5379 C CA . ARG A 1 695 ? -41.094 -79.438 -17.219 1 85.69 695 ARG A CA 1
ATOM 5380 C C . ARG A 1 695 ? -41.344 -80.375 -16.062 1 85.69 695 ARG A C 1
ATOM 5382 O O . ARG A 1 695 ? -40.938 -80.125 -14.938 1 85.69 695 ARG A O 1
ATOM 5389 N N . GLY A 1 696 ? -42.125 -81.375 -16.375 1 79.94 696 GLY A N 1
ATOM 5390 C CA . GLY A 1 696 ? -42.375 -82.375 -15.398 1 79.94 696 GLY A CA 1
ATOM 5391 C C . GLY A 1 696 ? -43.688 -82.188 -14.648 1 79.94 696 GLY A C 1
ATOM 5392 O O . GLY A 1 696 ? -44.062 -83 -13.797 1 79.94 696 GLY A O 1
ATOM 5393 N N . ARG A 1 697 ? -44.438 -81.125 -14.938 1 82.25 697 ARG A N 1
ATOM 5394 C CA . ARG A 1 697 ? -45.688 -80.875 -14.273 1 82.25 697 ARG A CA 1
ATOM 5395 C C . ARG A 1 697 ? -46.875 -81.375 -15.102 1 82.25 697 ARG A C 1
ATOM 5397 O O . ARG A 1 697 ? -46.812 -81.375 -16.328 1 82.25 697 ARG A O 1
ATOM 5404 N N . ASP A 1 698 ? -47.844 -81.875 -14.359 1 86.44 698 ASP A N 1
ATOM 5405 C CA . ASP A 1 698 ? -49.062 -82.312 -15.039 1 86.44 698 ASP A CA 1
ATOM 5406 C C . ASP A 1 698 ? -49.812 -81.125 -15.609 1 86.44 698 ASP A C 1
ATOM 5408 O O . ASP A 1 698 ? -49.781 -80 -15.047 1 86.44 698 ASP A O 1
ATOM 5412 N N . ILE A 1 699 ? -50.375 -81.312 -16.734 1 89.12 699 ILE A N 1
ATOM 5413 C CA . ILE A 1 699 ? -51.219 -80.312 -17.375 1 89.12 699 ILE A CA 1
ATOM 5414 C C . ILE A 1 699 ? -52.656 -80.812 -17.484 1 89.12 699 ILE A C 1
ATOM 5416 O O . ILE A 1 699 ? -52.906 -81.812 -18.078 1 89.12 699 ILE A O 1
ATOM 5420 N N . THR A 1 700 ? -53.562 -80.125 -16.859 1 89.81 700 THR A N 1
ATOM 5421 C CA . THR A 1 700 ? -54.969 -80.438 -16.953 1 89.81 700 THR A CA 1
ATOM 5422 C C . THR A 1 700 ? -55.688 -79.562 -17.938 1 89.81 700 THR A C 1
ATOM 5424 O O . THR A 1 700 ? -55.719 -78.375 -17.781 1 89.81 700 THR A O 1
ATOM 5427 N N . LEU A 1 701 ? -56.25 -80.125 -18.922 1 88.75 701 LEU A N 1
ATOM 5428 C CA . LEU A 1 701 ? -57.031 -79.438 -19.938 1 88.75 701 LEU A CA 1
ATOM 5429 C C . LEU A 1 701 ? -58.531 -79.625 -19.688 1 88.75 701 LEU A C 1
ATOM 5431 O O . LEU A 1 701 ? -59.031 -80.75 -19.547 1 88.75 701 LEU A O 1
ATOM 5435 N N . HIS A 1 702 ? -59.219 -78.562 -19.609 1 88.94 702 HIS A N 1
ATOM 5436 C CA . HIS A 1 702 ? -60.656 -78.562 -19.391 1 88.94 702 HIS A CA 1
ATOM 5437 C C . HIS A 1 702 ? -61.406 -78.375 -20.703 1 88.94 702 HIS A C 1
ATOM 5439 O O . HIS A 1 702 ? -61.156 -77.375 -21.391 1 88.94 702 HIS A O 1
ATOM 5445 N N . SER A 1 703 ? -62.281 -79.188 -21.016 1 84.94 703 SER A N 1
ATOM 5446 C CA . SER A 1 703 ? -63.188 -79.125 -22.156 1 84.94 703 SER A CA 1
ATOM 5447 C C . SER A 1 703 ? -64.688 -79.25 -21.719 1 84.94 703 SER A C 1
ATOM 5449 O O . SER A 1 703 ? -65.188 -80.375 -21.594 1 84.94 703 SER A O 1
ATOM 5451 N N . GLY A 1 704 ? -65.312 -78.188 -21.484 1 80.75 704 GLY A N 1
ATOM 5452 C CA . GLY A 1 704 ? -66.625 -78.188 -20.906 1 80.75 704 GLY A CA 1
ATOM 5453 C C . GLY A 1 704 ? -66.688 -78.812 -19.5 1 80.75 704 GLY A C 1
ATOM 5454 O O . GLY A 1 704 ? -66 -78.312 -18.609 1 80.75 704 GLY A O 1
ATOM 5455 N N . LYS A 1 705 ? -67.438 -79.875 -19.391 1 81.31 705 LYS A N 1
ATOM 5456 C CA . LYS A 1 705 ? -67.562 -80.5 -18.094 1 81.31 705 LYS A CA 1
ATOM 5457 C C . LYS A 1 705 ? -66.5 -81.625 -17.953 1 81.31 705 LYS A C 1
ATOM 5459 O O . LYS A 1 705 ? -66.312 -82.125 -16.859 1 81.31 705 LYS A O 1
ATOM 5464 N N . GLN A 1 706 ? -65.75 -81.938 -18.938 1 84.81 706 GLN A N 1
ATOM 5465 C CA . GLN A 1 706 ? -64.812 -83 -18.906 1 84.81 706 GLN A CA 1
ATOM 5466 C C . GLN A 1 706 ? -63.375 -82.438 -18.75 1 84.81 706 GLN A C 1
ATOM 5468 O O . GLN A 1 706 ? -63.125 -81.312 -19.094 1 84.81 706 GLN A O 1
ATOM 5473 N N . LYS A 1 707 ? -62.438 -83.25 -18.094 1 86.5 707 LYS A N 1
ATOM 5474 C CA . LYS A 1 707 ? -61.062 -82.875 -17.922 1 86.5 707 LYS A CA 1
ATOM 5475 C C . LYS A 1 707 ? -60.094 -83.938 -18.391 1 86.5 707 LYS A C 1
ATOM 5477 O O . LYS A 1 707 ? -60.375 -85.125 -18.25 1 86.5 707 LYS A O 1
ATOM 5482 N N . LEU A 1 708 ? -59.062 -83.562 -19.094 1 88.31 708 LEU A N 1
ATOM 5483 C CA . LEU A 1 708 ? -57.969 -84.438 -19.516 1 88.31 708 LEU A CA 1
ATOM 5484 C C . LEU A 1 708 ? -56.625 -84 -18.891 1 88.31 708 LEU A C 1
ATOM 5486 O O . LEU A 1 708 ? -56.25 -82.812 -19.016 1 88.31 708 LEU A O 1
ATOM 5490 N N . THR A 1 709 ? -56.062 -84.812 -18.188 1 87.56 709 THR A N 1
ATOM 5491 C CA . THR A 1 709 ? -54.75 -84.5 -17.578 1 87.56 709 THR A CA 1
ATOM 5492 C C . THR A 1 709 ? -53.625 -85.125 -18.344 1 87.56 709 THR A C 1
ATOM 5494 O O . THR A 1 709 ? -53.594 -86.375 -18.5 1 87.56 709 THR A O 1
ATOM 5497 N N . ILE A 1 710 ? -52.812 -84.375 -18.922 1 86.81 710 ILE A N 1
ATOM 5498 C CA . ILE A 1 710 ? -51.562 -84.812 -19.484 1 86.81 710 ILE A CA 1
ATOM 5499 C C . ILE A 1 710 ? -50.531 -85 -18.391 1 86.81 710 ILE A C 1
ATOM 5501 O O . ILE A 1 710 ? -50 -84 -17.891 1 86.81 710 ILE A O 1
ATOM 5505 N N . ARG A 1 711 ? -50.312 -86.188 -17.984 1 83 711 ARG A N 1
ATOM 5506 C CA . ARG A 1 711 ? -49.375 -86.438 -16.906 1 83 711 ARG A CA 1
ATOM 5507 C C . ARG A 1 711 ? -47.938 -86.188 -17.359 1 83 711 ARG A C 1
ATOM 5509 O O . ARG A 1 711 ? -47.625 -86.312 -18.547 1 83 711 ARG A O 1
ATOM 5516 N N . ALA A 1 712 ? -47.031 -85.938 -16.469 1 80.06 712 ALA A N 1
ATOM 5517 C CA . ALA A 1 712 ? -45.625 -85.688 -16.719 1 80.06 712 ALA A CA 1
ATOM 5518 C C . ALA A 1 712 ? -44.969 -86.812 -17.5 1 80.06 712 ALA A C 1
ATOM 5520 O O . ALA A 1 712 ? -44.156 -86.5 -18.391 1 80.06 712 ALA A O 1
ATOM 5521 N N . ASN A 1 713 ? -45.344 -88.062 -17.266 1 78.81 713 ASN A N 1
ATOM 5522 C CA . ASN A 1 713 ? -44.719 -89.188 -17.906 1 78.81 713 ASN A CA 1
ATOM 5523 C C . ASN A 1 713 ? -45.344 -89.5 -19.281 1 78.81 713 ASN A C 1
ATOM 5525 O O . ASN A 1 713 ? -44.781 -90.25 -20.078 1 78.81 713 ASN A O 1
ATOM 5529 N N . GLU A 1 714 ? -46.438 -88.875 -19.656 1 79.44 714 GLU A N 1
ATOM 5530 C CA . GLU A 1 714 ? -47.094 -89.125 -20.938 1 79.44 714 GLU A CA 1
ATOM 5531 C C . GLU A 1 714 ? -46.875 -87.938 -21.875 1 79.44 714 GLU A C 1
ATOM 5533 O O . GLU A 1 714 ? -47.469 -87.875 -22.953 1 79.44 714 GLU A O 1
ATOM 5538 N N . ARG A 1 715 ? -46.062 -87.062 -21.516 1 84.69 715 ARG A N 1
ATOM 5539 C CA . ARG A 1 715 ? -45.844 -85.812 -22.266 1 84.69 715 ARG A CA 1
ATOM 5540 C C . ARG A 1 715 ? -45.125 -86.125 -23.578 1 84.69 715 ARG A C 1
ATOM 5542 O O . ARG A 1 715 ? -45.188 -85.312 -24.516 1 84.69 715 ARG A O 1
ATOM 5549 N N . GLU A 1 716 ? -44.438 -87.25 -23.594 1 84 716 GLU A N 1
ATOM 5550 C CA . GLU A 1 716 ? -43.625 -87.625 -24.75 1 84 716 GLU A CA 1
ATOM 5551 C C . GLU A 1 716 ? -44.438 -87.688 -26.031 1 84 716 GLU A C 1
ATOM 5553 O O . GLU A 1 716 ? -43.969 -87.312 -27.109 1 84 716 GLU A O 1
ATOM 5558 N N . HIS A 1 717 ? -45.688 -88 -25.891 1 87.88 717 HIS A N 1
ATOM 5559 C CA . HIS A 1 717 ? -46.594 -88.125 -27.047 1 87.88 717 HIS A CA 1
ATOM 5560 C C . HIS A 1 717 ? -46.844 -86.75 -27.672 1 87.88 717 HIS A C 1
ATOM 5562 O O . HIS A 1 717 ? -47.062 -86.688 -28.875 1 87.88 717 HIS A O 1
ATOM 5568 N N . TYR A 1 718 ? -46.75 -85.812 -26.891 1 90.62 718 TYR A N 1
ATOM 5569 C CA . TYR A 1 718 ? -47.094 -84.5 -27.391 1 90.62 718 TYR A CA 1
ATOM 5570 C C . TYR A 1 718 ? -45.844 -83.625 -27.594 1 90.62 718 TYR A C 1
ATOM 5572 O O . TYR A 1 718 ? -45.938 -82.5 -28.062 1 90.62 718 TYR A O 1
ATOM 5580 N N . LEU A 1 719 ? -44.75 -84.125 -27.312 1 90.12 719 LEU A N 1
ATOM 5581 C CA . LEU A 1 719 ? -43.5 -83.438 -27.547 1 90.12 719 LEU A CA 1
ATOM 5582 C C . LEU A 1 719 ? -43.156 -83.375 -29.031 1 90.12 719 LEU A C 1
ATOM 5584 O O . LEU A 1 719 ? -43 -84.438 -29.656 1 90.12 719 LEU A O 1
ATOM 5588 N N . THR A 1 720 ? -43.188 -82.25 -29.656 1 91.56 720 THR A N 1
ATOM 5589 C CA . THR A 1 720 ? -42.906 -82.062 -31.078 1 91.56 720 THR A CA 1
ATOM 5590 C C . THR A 1 720 ? -41.875 -81 -31.312 1 91.56 720 THR A C 1
ATOM 5592 O O . THR A 1 720 ? -41.688 -80.125 -30.438 1 91.56 720 THR A O 1
ATOM 5595 N N . PRO A 1 721 ? -41.156 -81.125 -32.469 1 89.75 721 PRO A N 1
ATOM 5596 C CA . PRO A 1 721 ? -40.312 -79.938 -32.812 1 89.75 721 PRO A CA 1
ATOM 5597 C C . PRO A 1 721 ? -41.156 -78.688 -33.125 1 89.75 721 PRO A C 1
ATOM 5599 O O . PRO A 1 721 ? -42.344 -78.812 -33.438 1 89.75 721 PRO A O 1
ATOM 5602 N N . ARG A 1 722 ? -40.562 -77.688 -32.969 1 89.75 722 ARG A N 1
ATOM 5603 C CA . ARG A 1 722 ? -41.188 -76.438 -33.344 1 89.75 722 ARG A CA 1
ATOM 5604 C C . ARG A 1 722 ? -41.719 -76.438 -34.781 1 89.75 722 ARG A C 1
ATOM 5606 O O . ARG A 1 722 ? -41.062 -77 -35.656 1 89.75 722 ARG A O 1
ATOM 5613 N N . GLY A 1 723 ? -42.875 -75.938 -35 1 90 723 GLY A N 1
ATOM 5614 C CA . GLY A 1 723 ? -43.438 -75.875 -36.344 1 90 723 GLY A CA 1
ATOM 5615 C C . GLY A 1 723 ? -44.219 -77.125 -36.719 1 90 723 GLY A C 1
ATOM 5616 O O . GLY A 1 723 ? -44.688 -77.25 -37.844 1 90 723 GLY A O 1
ATOM 5617 N N . HIS A 1 724 ? -44.344 -78 -35.906 1 91.69 724 HIS A N 1
ATOM 5618 C CA . HIS A 1 724 ? -45.125 -79.188 -36.094 1 91.69 724 HIS A CA 1
ATOM 5619 C C . HIS A 1 724 ? -46.625 -78.875 -36.031 1 91.69 724 HIS A C 1
ATOM 5621 O O . HIS A 1 724 ? -47.031 -77.938 -35.344 1 91.69 724 HIS A O 1
ATOM 5627 N N . LYS A 1 725 ? -47.469 -79.625 -36.688 1 88.88 725 LYS A N 1
ATOM 5628 C CA . LYS A 1 725 ? -48.906 -79.375 -36.719 1 88.88 725 LYS A CA 1
ATOM 5629 C C . LYS A 1 725 ? -49.562 -79.812 -35.375 1 88.88 725 LYS A C 1
ATOM 5631 O O . LYS A 1 725 ? -50.688 -79.375 -35.094 1 88.88 725 LYS A O 1
ATOM 5636 N N . GLY A 1 726 ? -48.844 -80.438 -34.531 1 91.75 726 GLY A N 1
ATOM 5637 C CA . GLY A 1 726 ? -49.344 -80.875 -33.25 1 91.75 726 GLY A CA 1
ATOM 5638 C C . GLY A 1 726 ? -50.062 -82.188 -33.344 1 91.75 726 GLY A C 1
ATOM 5639 O O . GLY A 1 726 ? -50.438 -82.625 -34.438 1 91.75 726 GLY A O 1
ATOM 5640 N N . ASN A 1 727 ? -50.25 -82.875 -32.281 1 92.75 727 ASN A N 1
ATOM 5641 C CA . ASN A 1 727 ? -50.938 -84.125 -32.219 1 92.75 727 ASN A CA 1
ATOM 5642 C C . ASN A 1 727 ? -52.375 -83.938 -31.719 1 92.75 727 ASN A C 1
ATOM 5644 O O . ASN A 1 727 ? -52.656 -83.062 -30.906 1 92.75 727 ASN A O 1
ATOM 5648 N N . TRP A 1 728 ? -53.281 -84.75 -32.156 1 90.38 728 TRP A N 1
ATOM 5649 C CA . TRP A 1 728 ? -54.688 -84.688 -31.828 1 90.38 728 TRP A CA 1
ATOM 5650 C C . TRP A 1 728 ? -54.938 -85.062 -30.391 1 90.38 728 TRP A C 1
ATOM 5652 O O . TRP A 1 728 ? -54.406 -86.062 -29.922 1 90.38 728 TRP A O 1
ATOM 5662 N N . LEU A 1 729 ? -55.656 -84.312 -29.75 1 91.12 729 LEU A N 1
ATOM 5663 C CA . LEU A 1 729 ? -56.219 -84.75 -28.484 1 91.12 729 LEU A CA 1
ATOM 5664 C C . LEU A 1 729 ? -57.344 -85.75 -28.719 1 91.12 729 LEU A C 1
ATOM 5666 O O . LEU A 1 729 ? -57.938 -85.812 -29.797 1 91.12 729 LEU A O 1
ATOM 5670 N N . PRO A 1 730 ? -57.594 -86.562 -27.797 1 88.56 730 PRO A N 1
ATOM 5671 C CA . PRO A 1 730 ? -58.75 -87.5 -27.969 1 88.56 730 PRO A CA 1
ATOM 5672 C C . PRO A 1 730 ? -60.031 -86.75 -28.344 1 88.56 730 PRO A C 1
ATOM 5674 O O . PRO A 1 730 ? -60.219 -85.625 -27.953 1 88.56 730 PRO A O 1
ATOM 5677 N N . LYS A 1 731 ? -60.875 -87.375 -29.109 1 83.88 731 LYS A N 1
ATOM 5678 C CA . LYS A 1 731 ? -62 -86.75 -29.797 1 83.88 731 LYS A CA 1
ATOM 5679 C C . LYS A 1 731 ? -62.906 -86 -28.812 1 83.88 731 LYS A C 1
ATOM 5681 O O . LYS A 1 731 ? -63.406 -84.938 -29.109 1 83.88 731 LYS A O 1
ATOM 5686 N N . ASN A 1 732 ? -63.094 -86.438 -27.672 1 82.44 732 ASN A N 1
ATOM 5687 C CA . ASN A 1 732 ? -64 -85.875 -26.719 1 82.44 732 ASN A CA 1
ATOM 5688 C C . ASN A 1 732 ? -63.375 -84.688 -26 1 82.44 732 ASN A C 1
ATOM 5690 O O . ASN A 1 732 ? -64.062 -84 -25.219 1 82.44 732 ASN A O 1
ATOM 5694 N N . TYR A 1 733 ? -62.094 -84.312 -26.344 1 86.44 733 TYR A N 1
ATOM 5695 C CA . TYR A 1 733 ? -61.375 -83.312 -25.594 1 86.44 733 TYR A CA 1
ATOM 5696 C C . TYR A 1 733 ? -60.812 -82.25 -26.531 1 86.44 733 TYR A C 1
ATOM 5698 O O . TYR A 1 733 ? -59.875 -81.5 -26.172 1 86.44 733 TYR A O 1
ATOM 5706 N N . ARG A 1 734 ? -61.312 -82 -27.625 1 86.31 734 ARG A N 1
ATOM 5707 C CA . ARG A 1 734 ? -60.656 -81.188 -28.641 1 86.31 734 ARG A CA 1
ATOM 5708 C C . ARG A 1 734 ? -61.031 -79.75 -28.469 1 86.31 734 ARG A C 1
ATOM 5710 O O . ARG A 1 734 ? -60.375 -78.875 -29.031 1 86.31 734 ARG A O 1
ATOM 5717 N N . ARG A 1 735 ? -62.031 -79.375 -27.734 1 85.81 735 ARG A N 1
ATOM 5718 C CA . ARG A 1 735 ? -62.344 -78 -27.438 1 85.81 735 ARG A CA 1
ATOM 5719 C C . ARG A 1 735 ? -61.938 -77.625 -26 1 85.81 735 ARG A C 1
ATOM 5721 O O . ARG A 1 735 ? -62.656 -77.938 -25.047 1 85.81 735 ARG A O 1
ATOM 5728 N N . ILE A 1 736 ? -60.812 -76.875 -25.844 1 87.25 736 ILE A N 1
ATOM 5729 C CA . ILE A 1 736 ? -60.25 -76.562 -24.531 1 87.25 736 ILE A CA 1
ATOM 5730 C C . ILE A 1 736 ? -60.719 -75.188 -24.078 1 87.25 736 ILE A C 1
ATOM 5732 O O . ILE A 1 736 ? -60.531 -74.188 -24.797 1 87.25 736 ILE A O 1
ATOM 5736 N N . ASP A 1 737 ? -61.312 -75.188 -22.953 1 82.44 737 ASP A N 1
ATOM 5737 C CA . ASP A 1 737 ? -61.812 -73.938 -22.391 1 82.44 737 ASP A CA 1
ATOM 5738 C C . ASP A 1 737 ? -60.781 -73.312 -21.469 1 82.44 737 ASP A C 1
ATOM 5740 O O . ASP A 1 737 ? -60.562 -72.125 -21.516 1 82.44 737 ASP A O 1
ATOM 5744 N N . HIS A 1 738 ? -60.219 -74.125 -20.703 1 85.31 738 HIS A N 1
ATOM 5745 C CA . HIS A 1 738 ? -59.219 -73.562 -19.797 1 85.31 738 HIS A CA 1
ATOM 5746 C C . HIS A 1 738 ? -58.188 -74.625 -19.438 1 85.31 738 HIS A C 1
ATOM 5748 O O . HIS A 1 738 ? -58.469 -75.812 -19.531 1 85.31 738 HIS A O 1
ATOM 5754 N N . ILE A 1 739 ? -56.969 -74.188 -19.094 1 85.62 739 ILE A N 1
ATOM 5755 C CA . ILE A 1 739 ? -55.812 -75.062 -18.766 1 85.62 739 ILE A CA 1
ATOM 5756 C C . ILE A 1 739 ? -55.406 -74.812 -17.312 1 85.62 739 ILE A C 1
ATOM 5758 O O . ILE A 1 739 ? -55.281 -73.688 -16.875 1 85.62 739 ILE A O 1
ATOM 5762 N N . GLU A 1 740 ? -55.344 -75.812 -16.562 1 81.12 740 GLU A N 1
ATOM 5763 C CA . GLU A 1 740 ? -54.938 -75.75 -15.164 1 81.12 740 GLU A CA 1
ATOM 5764 C C . GLU A 1 740 ? -53.594 -76.438 -14.938 1 81.12 740 GLU A C 1
ATOM 5766 O O . GLU A 1 740 ? -53.375 -77.562 -15.414 1 81.12 740 GLU A O 1
ATOM 5771 N N . LEU A 1 741 ? -52.719 -75.75 -14.359 1 79.69 741 LEU A N 1
ATOM 5772 C CA . LEU A 1 741 ? -51.438 -76.312 -13.914 1 79.69 741 LEU A CA 1
ATOM 5773 C C . LEU A 1 741 ? -51.438 -76.5 -12.398 1 79.69 741 LEU A C 1
ATOM 5775 O O . LEU A 1 741 ? -51.719 -75.562 -11.648 1 79.69 741 LEU A O 1
ATOM 5779 N N . PRO A 1 742 ? -51.594 -77.75 -11.883 1 64.62 742 PRO A N 1
ATOM 5780 C CA . PRO A 1 742 ? -51.625 -77.938 -10.43 1 64.62 742 PRO A CA 1
ATOM 5781 C C . PRO A 1 742 ? -50.5 -77.188 -9.719 1 64.62 742 PRO A C 1
ATOM 5783 O O . PRO A 1 742 ? -49.438 -77 -10.289 1 64.62 742 PRO A O 1
ATOM 5786 N N . ALA A 1 743 ? -50.906 -76.625 -8.516 1 54.38 743 ALA A N 1
ATOM 5787 C CA . ALA A 1 743 ? -50 -75.875 -7.652 1 54.38 743 ALA A CA 1
ATOM 5788 C C . ALA A 1 743 ? -48.781 -76.688 -7.281 1 54.38 743 ALA A C 1
ATOM 5790 O O . ALA A 1 743 ? -48.844 -77.875 -7.195 1 54.38 743 ALA A O 1
ATOM 5791 N N . GLU A 1 744 ? -47.594 -76.125 -7.586 1 47.53 744 GLU A N 1
ATOM 5792 C CA . GLU A 1 744 ? -46.406 -76.75 -7 1 47.53 744 GLU A CA 1
ATOM 5793 C C . GLU A 1 744 ? -46.656 -77.125 -5.555 1 47.53 744 GLU A C 1
ATOM 5795 O O . GLU A 1 744 ? -47.375 -76.438 -4.816 1 47.53 744 GLU A O 1
ATOM 5800 N N . ASN A 1 745 ? -46.781 -78.5 -5.266 1 36.34 745 ASN A N 1
ATOM 5801 C CA . ASN A 1 745 ? -46.625 -78.812 -3.842 1 36.34 745 ASN A CA 1
ATOM 5802 C C . ASN A 1 745 ? -45.594 -77.875 -3.188 1 36.34 745 ASN A C 1
ATOM 5804 O O . ASN A 1 745 ? -44.5 -77.75 -3.68 1 36.34 745 ASN A O 1
ATOM 5808 N N . PRO A 1 746 ? -46.094 -76.938 -2.432 1 35.56 746 PRO A N 1
ATOM 5809 C CA . PRO A 1 746 ? -45.062 -76.125 -1.756 1 35.56 746 PRO A CA 1
ATOM 5810 C C . PRO A 1 746 ? -43.938 -77 -1.199 1 35.56 746 PRO A C 1
ATOM 5812 O O . PRO A 1 746 ? -44.156 -78 -0.537 1 35.56 746 PRO A O 1
ATOM 5815 N N . THR A 1 747 ? -42.969 -77.375 -1.924 1 30.8 747 THR A N 1
ATOM 5816 C CA . THR A 1 747 ? -41.875 -77.875 -1.104 1 30.8 747 THR A CA 1
ATOM 5817 C C . THR A 1 747 ? -41.781 -77.062 0.205 1 30.8 747 THR A C 1
ATOM 5819 O O . THR A 1 747 ? -41.844 -75.875 0.207 1 30.8 747 THR A O 1
ATOM 5822 N N . PRO A 1 748 ? -42.156 -77.75 1.384 1 30.08 748 PRO A N 1
ATOM 5823 C CA . PRO A 1 748 ? -41.906 -77.062 2.637 1 30.08 748 PRO A CA 1
ATOM 5824 C C . PRO A 1 748 ? -40.656 -76.188 2.578 1 30.08 748 PRO A C 1
ATOM 5826 O O . PRO A 1 748 ? -39.656 -76.562 1.985 1 30.08 748 PRO A O 1
ATOM 5829 N N . SER A 1 749 ? -40.75 -75 2.688 1 23.69 749 SER A N 1
ATOM 5830 C CA . SER A 1 749 ? -39.562 -74.375 3.25 1 23.69 749 SER A CA 1
ATOM 5831 C C . SER A 1 749 ? -39.094 -75.062 4.5 1 23.69 749 SER A C 1
ATOM 5833 O O . SER A 1 749 ? -39.906 -75.5 5.332 1 23.69 749 SER A O 1
ATOM 5835 N N . MET B 1 1 ? 8.367 -30.797 32.5 1 23.31 1 MET B N 1
ATOM 5836 C CA . MET B 1 1 ? 7.102 -30.078 32.375 1 23.31 1 MET B CA 1
ATOM 5837 C C . MET B 1 1 ? 6.852 -29.188 33.594 1 23.31 1 MET B C 1
ATOM 5839 O O . MET B 1 1 ? 6.414 -29.672 34.625 1 23.31 1 MET B O 1
ATOM 5843 N N . ASN B 1 2 ? 7.695 -28.219 33.812 1 26.53 2 ASN B N 1
ATOM 5844 C CA . ASN B 1 2 ? 7.723 -27.266 34.906 1 26.53 2 ASN B CA 1
ATOM 5845 C C . ASN B 1 2 ? 6.438 -26.453 34.969 1 26.53 2 ASN B C 1
ATOM 5847 O O . ASN B 1 2 ? 5.887 -26.062 33.938 1 26.53 2 ASN B O 1
ATOM 5851 N N . THR B 1 3 ? 5.59 -26.609 36.031 1 27.84 3 THR B N 1
ATOM 5852 C CA . THR B 1 3 ? 4.316 -26.016 36.406 1 27.84 3 THR B CA 1
ATOM 5853 C C . THR B 1 3 ? 4.402 -24.5 36.375 1 27.84 3 THR B C 1
ATOM 5855 O O . THR B 1 3 ? 5.008 -23.891 37.25 1 27.84 3 THR B O 1
ATOM 5858 N N . ALA B 1 4 ? 4.828 -24 35.219 1 32.97 4 ALA B N 1
ATOM 5859 C CA . ALA B 1 4 ? 4.84 -22.531 35.219 1 32.97 4 ALA B CA 1
ATOM 5860 C C . ALA B 1 4 ? 3.59 -21.969 35.906 1 32.97 4 ALA B C 1
ATOM 5862 O O . ALA B 1 4 ? 2.469 -22.375 35.562 1 32.97 4 ALA B O 1
ATOM 5863 N N . LEU B 1 5 ? 3.738 -21.484 37.156 1 33.62 5 LEU B N 1
ATOM 5864 C CA . LEU B 1 5 ? 2.791 -20.75 38 1 33.62 5 LEU B CA 1
ATOM 5865 C C . LEU B 1 5 ? 1.972 -19.781 37.156 1 33.62 5 LEU B C 1
ATOM 5867 O O . LEU B 1 5 ? 2.529 -18.906 36.469 1 33.62 5 LEU B O 1
ATOM 5871 N N . THR B 1 6 ? 0.975 -20.203 36.562 1 40.97 6 THR B N 1
ATOM 5872 C CA . THR B 1 6 ? -0.03 -19.328 35.969 1 40.97 6 THR B CA 1
ATOM 5873 C C . THR B 1 6 ? -0.338 -18.156 36.875 1 40.97 6 THR B C 1
ATOM 5875 O O . THR B 1 6 ? -0.802 -18.344 38 1 40.97 6 THR B O 1
ATOM 5878 N N . GLU B 1 7 ? 0.585 -17.25 37.062 1 42.84 7 GLU B N 1
ATOM 5879 C CA . GLU B 1 7 ? 0.285 -16.078 37.875 1 42.84 7 GLU B CA 1
ATOM 5880 C C . GLU B 1 7 ? -1.138 -15.586 37.625 1 42.84 7 GLU B C 1
ATOM 5882 O O . GLU B 1 7 ? -1.529 -15.352 36.469 1 42.84 7 GLU B O 1
ATOM 5887 N N . GLN B 1 8 ? -2.109 -16 38.344 1 45.62 8 GLN B N 1
ATOM 5888 C CA . GLN B 1 8 ? -3.508 -15.586 38.406 1 45.62 8 GLN B CA 1
ATOM 5889 C C . GLN B 1 8 ? -3.629 -14.102 38.75 1 45.62 8 GLN B C 1
ATOM 5891 O O . GLN B 1 8 ? -3.254 -13.672 39.844 1 45.62 8 GLN B O 1
ATOM 5896 N N . GLN B 1 9 ? -3.176 -13.273 37.938 1 53.78 9 GLN B N 1
ATOM 5897 C CA . GLN B 1 9 ? -3.504 -11.875 38.219 1 53.78 9 GLN B CA 1
ATOM 5898 C C . GLN B 1 9 ? -5.012 -11.648 38.156 1 53.78 9 GLN B C 1
ATOM 5900 O O . GLN B 1 9 ? -5.691 -12.203 37.281 1 53.78 9 GLN B O 1
ATOM 5905 N N . PRO B 1 10 ? -5.484 -11.109 39.25 1 56.75 10 PRO B N 1
ATOM 5906 C CA . PRO B 1 10 ? -6.914 -10.797 39.188 1 56.75 10 PRO B CA 1
ATOM 5907 C C . PRO B 1 10 ? -7.309 -10.055 37.938 1 56.75 10 PRO B C 1
ATOM 5909 O O . PRO B 1 10 ? -6.512 -9.281 37.375 1 56.75 10 PRO B O 1
ATOM 5912 N N . LEU B 1 11 ? -8.352 -10.469 37.344 1 58.12 11 LEU B N 1
ATOM 5913 C CA . LEU B 1 11 ? -8.898 -9.945 36.094 1 58.12 11 LEU B CA 1
ATOM 5914 C C . LEU B 1 11 ? -9.031 -8.43 36.156 1 58.12 11 LEU B C 1
ATOM 5916 O O . LEU B 1 11 ? -8.758 -7.738 35.156 1 58.12 11 LEU B O 1
ATOM 5920 N N . ALA B 1 12 ? -9.445 -7.938 37.406 1 63.78 12 ALA B N 1
ATOM 5921 C CA . ALA B 1 12 ? -9.648 -6.496 37.531 1 63.78 12 ALA B CA 1
ATOM 5922 C C . ALA B 1 12 ? -8.336 -5.738 37.375 1 63.78 12 ALA B C 1
ATOM 5924 O O . ALA B 1 12 ? -8.289 -4.699 36.688 1 63.78 12 ALA B O 1
ATOM 5925 N N . GLY B 1 13 ? -7.379 -6.188 37.938 1 62.25 13 GLY B N 1
ATOM 5926 C CA . GLY B 1 13 ? -6.074 -5.555 37.812 1 62.25 13 GLY B CA 1
ATOM 5927 C C . GLY B 1 13 ? -5.508 -5.641 36.406 1 62.25 13 GLY B C 1
ATOM 5928 O O . GLY B 1 13 ? -4.945 -4.668 35.906 1 62.25 13 GLY B O 1
ATOM 5929 N N . PHE B 1 14 ? -5.793 -6.703 35.906 1 61.25 14 PHE B N 1
ATOM 5930 C CA . PHE B 1 14 ? -5.316 -6.895 34.531 1 61.25 14 PHE B CA 1
ATOM 5931 C C . PHE B 1 14 ? -6.051 -5.965 33.562 1 61.25 14 PHE B C 1
ATOM 5933 O O . PHE B 1 14 ? -5.43 -5.328 32.719 1 61.25 14 PHE B O 1
ATOM 5940 N N . VAL B 1 15 ? -7.293 -5.91 33.812 1 65.5 15 VAL B N 1
ATOM 5941 C CA . VAL B 1 15 ? -8.102 -5.074 32.938 1 65.5 15 VAL B CA 1
ATOM 5942 C C . VAL B 1 15 ? -7.734 -3.607 33.125 1 65.5 15 VAL B C 1
ATOM 5944 O O . VAL B 1 15 ? -7.664 -2.844 32.156 1 65.5 15 VAL B O 1
ATOM 5947 N N . GLU B 1 16 ? -7.527 -3.248 34.312 1 68.25 16 GLU B N 1
ATOM 5948 C CA . GLU B 1 16 ? -7.152 -1.867 34.625 1 68.25 16 GLU B CA 1
ATOM 5949 C C . GLU B 1 16 ? -5.805 -1.518 34 1 68.25 16 GLU B C 1
ATOM 5951 O O . GLU B 1 16 ? -5.656 -0.461 33.375 1 68.25 16 GLU B O 1
ATOM 5956 N N . LYS B 1 17 ? -4.957 -2.332 34.219 1 70 17 LYS B N 1
ATOM 5957 C CA . LYS B 1 17 ? -3.639 -2.092 33.625 1 70 17 LYS B CA 1
ATOM 5958 C C . LYS B 1 17 ? -3.705 -2.061 32.094 1 70 17 LYS B C 1
ATOM 5960 O O . LYS B 1 17 ? -3.09 -1.2 31.469 1 70 17 LYS B O 1
ATOM 5965 N N . ALA B 1 18 ? -4.434 -3.004 31.688 1 69.62 18 ALA B N 1
ATOM 5966 C CA . ALA B 1 18 ? -4.59 -3.059 30.234 1 69.62 18 ALA B CA 1
ATOM 5967 C C . ALA B 1 18 ? -5.266 -1.799 29.703 1 69.62 18 ALA B C 1
ATOM 5969 O O . ALA B 1 18 ? -4.887 -1.278 28.656 1 69.62 18 ALA B O 1
ATOM 5970 N N . TYR B 1 19 ? -6.195 -1.421 30.484 1 69.12 19 TYR B N 1
ATOM 5971 C CA . TYR B 1 19 ? -6.902 -0.208 30.094 1 69.12 19 TYR B CA 1
ATOM 5972 C C . TYR B 1 19 ? -5.984 1.006 30.172 1 69.12 19 TYR B C 1
ATOM 5974 O O . TYR B 1 19 ? -6.02 1.872 29.281 1 69.12 19 TYR B O 1
ATOM 5982 N N . LEU B 1 20 ? -5.191 1.118 31.078 1 71.44 20 LEU B N 1
ATOM 5983 C CA . LEU B 1 20 ? -4.262 2.232 31.219 1 71.44 20 LEU B CA 1
ATOM 5984 C C . LEU B 1 20 ? -3.232 2.23 30.094 1 71.44 20 LEU B C 1
ATOM 5986 O O . LEU B 1 20 ? -2.904 3.285 29.547 1 71.44 20 LEU B O 1
ATOM 5990 N N . ASP B 1 21 ? -2.826 1.071 29.859 1 69.69 21 ASP B N 1
ATOM 5991 C CA . ASP B 1 21 ? -1.854 0.952 28.781 1 69.69 21 ASP B CA 1
ATOM 5992 C C . ASP B 1 21 ? -2.467 1.363 27.453 1 69.69 21 ASP B C 1
ATOM 5994 O O . ASP B 1 21 ? -1.828 2.059 26.656 1 69.69 21 ASP B O 1
ATOM 5998 N N . TYR B 1 22 ? -3.615 0.903 27.359 1 70.06 22 TYR B N 1
ATOM 5999 C CA . TYR B 1 22 ? -4.336 1.267 26.141 1 70.06 22 TYR B CA 1
ATOM 6000 C C . TYR B 1 22 ? -4.586 2.77 26.094 1 70.06 22 TYR B C 1
ATOM 6002 O O . TYR B 1 22 ? -4.418 3.393 25.031 1 70.06 22 TYR B O 1
ATOM 6010 N N . SER B 1 23 ? -4.938 3.324 27.109 1 74.31 23 SER B N 1
ATOM 6011 C CA . SER B 1 23 ? -5.203 4.758 27.172 1 74.31 23 SER B CA 1
ATOM 6012 C C . SER B 1 23 ? -3.951 5.566 26.844 1 74.31 23 SER B C 1
ATOM 6014 O O . SER B 1 23 ? -4.012 6.527 26.078 1 74.31 23 SER B O 1
ATOM 6016 N N . MET B 1 24 ? -2.949 5.16 27.344 1 72.06 24 MET B N 1
ATOM 6017 C CA . MET B 1 24 ? -1.697 5.875 27.109 1 72.06 24 MET B CA 1
ATOM 6018 C C . MET B 1 24 ? -1.269 5.746 25.656 1 72.06 24 MET B C 1
ATOM 6020 O O . MET B 1 24 ? -0.777 6.707 25.062 1 72.06 24 MET B O 1
ATOM 6024 N N . TYR B 1 25 ? -1.471 4.641 25.219 1 71.94 25 TYR B N 1
ATOM 6025 C CA . TYR B 1 25 ? -1.151 4.414 23.828 1 71.94 25 TYR B CA 1
ATOM 6026 C C . TYR B 1 25 ? -1.96 5.344 22.922 1 71.94 25 TYR B C 1
ATOM 6028 O O . TYR B 1 25 ? -1.409 5.98 22.016 1 71.94 25 TYR B O 1
ATOM 6036 N N . VAL B 1 26 ? -3.162 5.461 23.156 1 73 26 VAL B N 1
ATOM 6037 C CA . VAL B 1 26 ? -4.023 6.312 22.344 1 73 26 VAL B CA 1
ATOM 6038 C C . VAL B 1 26 ? -3.602 7.77 22.484 1 73 26 VAL B C 1
ATOM 6040 O O . VAL B 1 26 ? -3.543 8.516 21.5 1 73 26 VAL B O 1
ATOM 6043 N N . ILE B 1 27 ? -3.26 8.148 23.641 1 76.19 27 ILE B N 1
ATOM 6044 C CA . ILE B 1 27 ? -2.9 9.531 23.938 1 76.19 27 ILE B CA 1
ATOM 6045 C C . ILE B 1 27 ? -1.58 9.883 23.25 1 76.19 27 ILE B C 1
ATOM 6047 O O . ILE B 1 27 ? -1.488 10.875 22.531 1 76.19 27 ILE B O 1
ATOM 6051 N N . LEU B 1 28 ? -0.653 9.023 23.391 1 79.12 28 LEU B N 1
ATOM 6052 C CA . LEU B 1 28 ? 0.71 9.352 22.984 1 79.12 28 LEU B CA 1
ATOM 6053 C C . LEU B 1 28 ? 0.952 8.984 21.531 1 79.12 28 LEU B C 1
ATOM 6055 O O . LEU B 1 28 ? 1.729 9.656 20.828 1 79.12 28 LEU B O 1
ATOM 6059 N N . ASP B 1 29 ? 0.234 8.016 21.078 1 77.75 29 ASP B N 1
ATOM 6060 C CA . ASP B 1 29 ? 0.634 7.477 19.781 1 77.75 29 ASP B CA 1
ATOM 6061 C C . ASP B 1 29 ? -0.446 7.719 18.734 1 77.75 29 ASP B C 1
ATOM 6063 O O . ASP B 1 29 ? -0.297 7.316 17.578 1 77.75 29 ASP B O 1
ATOM 6067 N N . ARG B 1 30 ? -1.504 8.477 19.188 1 80.69 30 ARG B N 1
ATOM 6068 C CA . ARG B 1 30 ? -2.551 8.586 18.172 1 80.69 30 ARG B CA 1
ATOM 6069 C C . ARG B 1 30 ? -3.186 9.977 18.203 1 80.69 30 ARG B C 1
ATOM 6071 O O . ARG B 1 30 ? -3.299 10.633 17.156 1 80.69 30 ARG B O 1
ATOM 6078 N N . ALA B 1 31 ? -3.51 10.5 19.406 1 87.44 31 ALA B N 1
ATOM 6079 C CA . ALA B 1 31 ? -4.531 11.547 19.438 1 87.44 31 ALA B CA 1
ATOM 6080 C C . ALA B 1 31 ? -3.904 12.922 19.609 1 87.44 31 ALA B C 1
ATOM 6082 O O . ALA B 1 31 ? -4.383 13.906 19.016 1 87.44 31 ALA B O 1
ATOM 6083 N N . LEU B 1 32 ? -2.854 13.062 20.359 1 94.19 32 LEU B N 1
ATOM 6084 C CA . LEU B 1 32 ? -2.324 14.383 20.688 1 94.19 32 LEU B CA 1
ATOM 6085 C C . LEU B 1 32 ? -1.032 14.656 19.922 1 94.19 32 LEU B C 1
ATOM 6087 O O . LEU B 1 32 ? -0.198 13.758 19.766 1 94.19 32 LEU B O 1
ATOM 6091 N N . PRO B 1 33 ? -0.838 15.867 19.422 1 96.06 33 PRO B N 1
ATOM 6092 C CA . PRO B 1 33 ? 0.439 16.234 18.812 1 96.06 33 PRO B CA 1
ATOM 6093 C C . PRO B 1 33 ? 1.524 16.547 19.828 1 96.06 33 PRO B C 1
ATOM 6095 O O . PRO B 1 33 ? 1.22 16.797 21 1 96.06 33 PRO B O 1
ATOM 6098 N N . HIS B 1 34 ? 2.664 16.422 19.422 1 96.5 34 HIS B N 1
ATOM 6099 C CA . HIS B 1 34 ? 3.799 16.797 20.266 1 96.5 34 HIS B CA 1
ATOM 6100 C C . HIS B 1 34 ? 4.23 18.234 20.016 1 96.5 34 HIS B C 1
ATOM 6102 O O . HIS B 1 34 ? 4.246 18.688 18.859 1 96.5 34 HIS B O 1
ATOM 6108 N N . ILE B 1 35 ? 4.633 18.922 20.969 1 97.44 35 ILE B N 1
ATOM 6109 C CA . ILE B 1 35 ? 4.93 20.344 20.891 1 97.44 35 ILE B CA 1
ATOM 6110 C C . ILE B 1 35 ? 6.141 20.578 20 1 97.44 35 ILE B C 1
ATOM 6112 O O . ILE B 1 35 ? 6.258 21.641 19.359 1 97.44 35 ILE B O 1
ATOM 6116 N N . GLY B 1 36 ? 7.035 19.609 19.891 1 97.12 36 GLY B N 1
ATOM 6117 C CA . GLY B 1 36 ? 8.273 19.766 19.141 1 97.12 36 GLY B CA 1
ATOM 6118 C C . GLY B 1 36 ? 8.047 19.953 17.641 1 97.12 36 GLY B C 1
ATOM 6119 O O . GLY B 1 36 ? 8.367 21.016 17.094 1 97.12 36 GLY B O 1
ATOM 6120 N N . ASP B 1 37 ? 7.414 18.953 17.031 1 97.44 37 ASP B N 1
ATOM 6121 C CA . ASP B 1 37 ? 7.23 19.047 15.594 1 97.44 37 ASP B CA 1
ATOM 6122 C C . ASP B 1 37 ? 5.781 19.375 15.242 1 97.44 37 ASP B C 1
ATOM 6124 O O . ASP B 1 37 ? 5.465 19.672 14.086 1 97.44 37 ASP B O 1
ATOM 6128 N N . GLY B 1 38 ? 4.926 19.406 16.234 1 97.25 38 GLY B N 1
ATOM 6129 C CA . GLY B 1 38 ? 3.537 19.781 16.016 1 97.25 38 GLY B CA 1
ATOM 6130 C C . GLY B 1 38 ? 2.732 18.688 15.336 1 97.25 38 GLY B C 1
ATOM 6131 O O . GLY B 1 38 ? 1.663 18.953 14.781 1 97.25 38 GLY B O 1
ATOM 6132 N N . LEU B 1 39 ? 3.244 17.438 15.359 1 97.25 39 LEU B N 1
ATOM 6133 C CA . LEU B 1 39 ? 2.615 16.391 14.57 1 97.25 39 LEU B CA 1
ATOM 6134 C C . LEU B 1 39 ? 2.17 15.234 15.461 1 97.25 39 LEU B C 1
ATOM 6136 O O . LEU B 1 39 ? 2.816 14.938 16.469 1 97.25 39 LEU B O 1
ATOM 6140 N N . LYS B 1 40 ? 1.058 14.672 15.078 1 94.69 40 LYS B N 1
ATOM 6141 C CA . LYS B 1 40 ? 0.719 13.336 15.578 1 94.69 40 LYS B CA 1
ATOM 6142 C C . LYS B 1 40 ? 1.607 12.273 14.938 1 94.69 40 LYS B C 1
ATOM 6144 O O . LYS B 1 40 ? 2.221 12.508 13.898 1 94.69 40 LYS B O 1
ATOM 6149 N N . PRO B 1 41 ? 1.714 11.125 15.508 1 93.69 41 PRO B N 1
ATOM 6150 C CA . PRO B 1 41 ? 2.625 10.094 15.008 1 93.69 41 PRO B CA 1
ATOM 6151 C C . PRO B 1 41 ? 2.357 9.719 13.555 1 93.69 41 PRO B C 1
ATOM 6153 O O . PRO B 1 41 ? 3.291 9.617 12.758 1 93.69 41 PRO B O 1
ATOM 6156 N N . VAL B 1 42 ? 1.065 9.516 13.172 1 93.94 42 VAL B N 1
ATOM 6157 C CA . VAL B 1 42 ? 0.762 9.109 11.812 1 93.94 42 VAL B CA 1
ATOM 6158 C C . VAL B 1 42 ? 1.198 10.195 10.828 1 93.94 42 VAL B C 1
ATOM 6160 O O . VAL B 1 42 ? 1.7 9.898 9.742 1 93.94 42 VAL B O 1
ATOM 6163 N N . GLN B 1 43 ? 1.016 11.438 11.195 1 96.62 43 GLN B N 1
ATOM 6164 C CA . GLN B 1 43 ? 1.415 12.555 10.352 1 96.62 43 GLN B CA 1
ATOM 6165 C C . GLN B 1 43 ? 2.93 12.602 10.172 1 96.62 43 GLN B C 1
ATOM 6167 O O . GLN B 1 43 ? 3.428 12.773 9.062 1 96.62 43 GLN B O 1
ATOM 6172 N N . ARG B 1 44 ? 3.639 12.414 11.266 1 97.12 44 ARG B N 1
ATOM 6173 C CA . ARG B 1 44 ? 5.098 12.391 11.258 1 97.12 44 ARG B CA 1
ATOM 6174 C C . ARG B 1 44 ? 5.621 11.273 10.359 1 97.12 44 ARG B C 1
ATOM 6176 O O . ARG B 1 44 ? 6.523 11.492 9.555 1 97.12 44 ARG B O 1
ATOM 6183 N N . ARG B 1 45 ? 5.035 10.195 10.477 1 96.75 45 ARG B N 1
ATOM 6184 C CA . ARG B 1 45 ? 5.484 9.016 9.742 1 96.75 45 ARG B CA 1
ATOM 6185 C C . ARG B 1 45 ? 5.18 9.148 8.258 1 96.75 45 ARG B C 1
ATOM 6187 O O . ARG B 1 45 ? 5.945 8.672 7.414 1 96.75 45 ARG B O 1
ATOM 6194 N N . ILE B 1 46 ? 4.078 9.82 7.902 1 97.62 46 ILE B N 1
ATOM 6195 C CA . ILE B 1 46 ? 3.766 10.078 6.5 1 97.62 46 ILE B CA 1
ATOM 6196 C C . ILE B 1 46 ? 4.844 10.977 5.891 1 97.62 46 ILE B C 1
ATOM 6198 O O . ILE B 1 46 ? 5.402 10.656 4.844 1 97.62 46 ILE B O 1
ATOM 6202 N N . ILE B 1 47 ? 5.176 12.023 6.613 1 98.31 47 ILE B N 1
ATOM 6203 C CA . ILE B 1 47 ? 6.168 12.977 6.117 1 98.31 47 ILE B CA 1
ATOM 6204 C C . ILE B 1 47 ? 7.527 12.289 6 1 98.31 47 ILE B C 1
ATOM 6206 O O . ILE B 1 47 ? 8.219 12.438 4.988 1 98.31 47 ILE B O 1
ATOM 6210 N N . TYR B 1 48 ? 7.887 11.539 6.973 1 98 48 TYR B N 1
ATOM 6211 C CA . TYR B 1 48 ? 9.164 10.844 6.973 1 98 48 TYR B CA 1
ATOM 6212 C C . TYR B 1 48 ? 9.227 9.812 5.855 1 98 48 TYR B C 1
ATOM 6214 O O . TYR B 1 48 ? 10.219 9.727 5.129 1 98 48 TYR B O 1
ATOM 6222 N N . ALA B 1 49 ? 8.188 9.039 5.75 1 96.69 49 ALA B N 1
ATOM 6223 C CA . ALA B 1 49 ? 8.141 8.031 4.699 1 96.69 49 ALA B CA 1
ATOM 6224 C C . ALA B 1 49 ? 8.281 8.664 3.318 1 96.69 49 ALA B C 1
ATOM 6226 O O . ALA B 1 49 ? 8.992 8.133 2.457 1 96.69 49 ALA B O 1
ATOM 6227 N N . MET B 1 50 ? 7.59 9.719 3.082 1 97.81 50 MET B N 1
ATOM 6228 C CA . MET B 1 50 ? 7.684 10.414 1.802 1 97.81 50 MET B CA 1
ATOM 6229 C C . MET B 1 50 ? 9.102 10.914 1.559 1 97.81 50 MET B C 1
ATOM 6231 O O . MET B 1 50 ? 9.602 10.859 0.433 1 97.81 50 MET B O 1
ATOM 6235 N N . SER B 1 51 ? 9.742 11.367 2.6 1 97.56 51 SER B N 1
ATOM 6236 C CA . SER B 1 51 ? 11.125 11.805 2.486 1 97.56 51 SER B CA 1
ATOM 6237 C C . SER B 1 51 ? 12.047 10.648 2.111 1 97.56 51 SER B C 1
ATOM 6239 O O . SER B 1 51 ? 12.914 10.797 1.251 1 97.56 51 SER B O 1
ATOM 6241 N N . GLU B 1 52 ? 11.883 9.523 2.691 1 95.5 52 GLU B N 1
ATOM 6242 C CA . GLU B 1 52 ? 12.688 8.336 2.418 1 95.5 52 GLU B CA 1
ATOM 6243 C C . GLU B 1 52 ? 12.5 7.859 0.981 1 95.5 52 GLU B C 1
ATOM 6245 O O . GLU B 1 52 ? 13.422 7.316 0.375 1 95.5 52 GLU B O 1
ATOM 6250 N N . LEU B 1 53 ? 11.32 8.148 0.49 1 93.31 53 LEU B N 1
ATOM 6251 C CA . LEU B 1 53 ? 11.008 7.762 -0.881 1 93.31 53 LEU B CA 1
ATOM 6252 C C . LEU B 1 53 ? 11.562 8.773 -1.873 1 93.31 53 LEU B C 1
ATOM 6254 O O . LEU B 1 53 ? 11.453 8.594 -3.086 1 93.31 53 LEU B O 1
ATOM 6258 N N . GLY B 1 54 ? 12.156 9.93 -1.37 1 94.06 54 GLY B N 1
ATOM 6259 C CA . GLY B 1 54 ? 12.719 10.961 -2.219 1 94.06 54 GLY B CA 1
ATOM 6260 C C . GLY B 1 54 ? 11.672 11.852 -2.852 1 94.06 54 GLY B C 1
ATOM 6261 O O . GLY B 1 54 ? 11.898 12.43 -3.916 1 94.06 54 GLY B O 1
ATOM 6262 N N . LEU B 1 55 ? 10.453 11.945 -2.221 1 95.75 55 LEU B N 1
ATOM 6263 C CA . LEU B 1 55 ? 9.359 12.719 -2.787 1 95.75 55 LEU B CA 1
ATOM 6264 C C . LEU B 1 55 ? 9.414 14.172 -2.322 1 95.75 55 LEU B C 1
ATOM 6266 O O . LEU B 1 55 ? 8.453 14.68 -1.741 1 95.75 55 LEU B O 1
ATOM 6270 N N . SER B 1 56 ? 10.492 14.867 -2.652 1 95.88 56 SER B N 1
ATOM 6271 C CA . SER B 1 56 ? 10.633 16.281 -2.318 1 95.88 56 SER B CA 1
ATOM 6272 C C . SER B 1 56 ? 9.773 17.156 -3.232 1 95.88 56 SER B C 1
ATOM 6274 O O . SER B 1 56 ? 9.188 16.656 -4.199 1 95.88 56 SER B O 1
ATOM 6276 N N . HIS B 1 57 ? 9.719 18.453 -2.896 1 95.88 57 HIS B N 1
ATOM 6277 C CA . HIS B 1 57 ? 8.906 19.375 -3.674 1 95.88 57 HIS B CA 1
ATOM 6278 C C . HIS B 1 57 ? 9.43 19.5 -5.102 1 95.88 57 HIS B C 1
ATOM 6280 O O . HIS B 1 57 ? 8.711 19.969 -5.988 1 95.88 57 HIS B O 1
ATOM 6286 N N . GLN B 1 58 ? 10.633 19 -5.324 1 94.62 58 GLN B N 1
ATOM 6287 C CA . GLN B 1 58 ? 11.25 19.094 -6.641 1 94.62 58 GLN B CA 1
ATOM 6288 C C . GLN B 1 58 ? 11.062 17.797 -7.426 1 94.62 58 GLN B C 1
ATOM 6290 O O . GLN B 1 58 ? 11.305 17.75 -8.633 1 94.62 58 GLN B O 1
ATOM 6295 N N . SER B 1 59 ? 10.586 16.766 -6.801 1 93.69 59 SER B N 1
ATOM 6296 C CA . SER B 1 59 ? 10.406 15.469 -7.449 1 93.69 59 SER B CA 1
ATOM 6297 C C . SER B 1 59 ? 9.07 15.391 -8.164 1 93.69 59 SER B C 1
ATOM 6299 O O . SER B 1 59 ? 8.203 16.25 -7.973 1 93.69 59 SER B O 1
ATOM 6301 N N . LYS B 1 60 ? 8.922 14.414 -9.062 1 92.5 60 LYS B N 1
ATOM 6302 C CA . LYS B 1 60 ? 7.621 14.109 -9.648 1 92.5 60 LYS B CA 1
ATOM 6303 C C . LYS B 1 60 ? 6.699 13.461 -8.625 1 92.5 60 LYS B C 1
ATOM 6305 O O . LYS B 1 60 ? 7.164 12.797 -7.691 1 92.5 60 LYS B O 1
ATOM 6310 N N . HIS B 1 61 ? 5.41 13.75 -8.773 1 94.25 61 HIS B N 1
ATOM 6311 C CA . HIS B 1 61 ? 4.43 13.086 -7.922 1 94.25 61 HIS B CA 1
ATOM 6312 C C . HIS B 1 61 ? 4.457 11.57 -8.133 1 94.25 61 HIS B C 1
ATOM 6314 O O . HIS B 1 61 ? 4.746 11.102 -9.242 1 94.25 61 HIS B O 1
ATOM 6320 N N . LYS B 1 62 ? 4.258 10.836 -7.137 1 92.12 62 LYS B N 1
ATOM 6321 C CA . LYS B 1 62 ? 4.098 9.383 -7.211 1 92.12 62 LYS B CA 1
ATOM 6322 C C . LYS B 1 62 ? 2.742 8.945 -6.664 1 92.12 62 LYS B C 1
ATOM 6324 O O . LYS B 1 62 ? 2.088 9.703 -5.941 1 92.12 62 LYS B O 1
ATOM 6329 N N . LYS B 1 63 ? 2.338 7.723 -6.996 1 89.69 63 LYS B N 1
ATOM 6330 C CA . LYS B 1 63 ? 1.051 7.211 -6.531 1 89.69 63 LYS B CA 1
ATOM 6331 C C . LYS B 1 63 ? 0.979 7.207 -5.008 1 89.69 63 LYS B C 1
ATOM 6333 O O . LYS B 1 63 ? 1.928 6.793 -4.336 1 89.69 63 LYS B O 1
ATOM 6338 N N . SER B 1 64 ? -0.115 7.703 -4.477 1 94.62 64 SER B N 1
ATOM 6339 C CA . SER B 1 64 ? -0.294 7.805 -3.031 1 94.62 64 SER B CA 1
ATOM 6340 C C . SER B 1 64 ? -0.289 6.426 -2.377 1 94.62 64 SER B C 1
ATOM 6342 O O . SER B 1 64 ? 0.147 6.277 -1.233 1 94.62 64 SER B O 1
ATOM 6344 N N . ALA B 1 65 ? -0.698 5.445 -3.141 1 89.38 65 ALA B N 1
ATOM 6345 C CA . ALA B 1 65 ? -0.733 4.078 -2.627 1 89.38 65 ALA B CA 1
ATOM 6346 C C . ALA B 1 65 ? 0.659 3.613 -2.207 1 89.38 65 ALA B C 1
ATOM 6348 O O . ALA B 1 65 ? 0.804 2.852 -1.248 1 89.38 65 ALA B O 1
ATOM 6349 N N . ARG B 1 66 ? 1.65 3.994 -2.902 1 90 66 ARG B N 1
ATOM 6350 C CA . ARG B 1 66 ? 3.025 3.641 -2.562 1 90 66 ARG B CA 1
ATOM 6351 C C . ARG B 1 66 ? 3.418 4.211 -1.203 1 90 66 ARG B C 1
ATOM 6353 O O . ARG B 1 66 ? 3.973 3.498 -0.364 1 90 66 ARG B O 1
ATOM 6360 N N . THR B 1 67 ? 3.131 5.457 -0.982 1 94.31 67 THR B N 1
ATOM 6361 C CA . THR B 1 67 ? 3.43 6.109 0.288 1 94.31 67 THR B CA 1
ATOM 6362 C C . THR B 1 67 ? 2.688 5.426 1.434 1 94.31 67 THR B C 1
ATOM 6364 O O . THR B 1 67 ? 3.287 5.09 2.457 1 94.31 67 THR B O 1
ATOM 6367 N N . VAL B 1 68 ? 1.415 5.234 1.231 1 93.69 68 VAL B N 1
ATOM 6368 C CA . VAL B 1 68 ? 0.589 4.637 2.275 1 93.69 68 VAL B CA 1
ATOM 6369 C C . VAL B 1 68 ? 1.091 3.229 2.59 1 93.69 68 VAL B C 1
ATOM 6371 O O . VAL B 1 68 ? 1.181 2.842 3.758 1 93.69 68 VAL B O 1
ATOM 6374 N N . GLY B 1 69 ? 1.391 2.488 1.562 1 88.69 69 GLY B N 1
ATOM 6375 C CA . GLY B 1 69 ? 1.958 1.165 1.769 1 88.69 69 GLY B CA 1
ATOM 6376 C C . GLY B 1 69 ? 3.225 1.182 2.604 1 88.69 69 GLY B C 1
ATOM 6377 O O . GLY B 1 69 ? 3.395 0.353 3.5 1 88.69 69 GLY B O 1
ATOM 6378 N N . ASP B 1 70 ? 4.105 2.096 2.346 1 91.62 70 ASP B N 1
ATOM 6379 C CA . ASP B 1 70 ? 5.355 2.213 3.096 1 91.62 70 ASP B CA 1
ATOM 6380 C C . ASP B 1 70 ? 5.086 2.607 4.547 1 91.62 70 ASP B C 1
ATOM 6382 O O . ASP B 1 70 ? 5.738 2.102 5.465 1 91.62 70 ASP B O 1
ATOM 6386 N N . VAL B 1 71 ? 4.133 3.516 4.742 1 94.25 71 VAL B N 1
ATOM 6387 C CA . VAL B 1 71 ? 3.844 3.99 6.094 1 94.25 71 VAL B CA 1
ATOM 6388 C C . VAL B 1 71 ? 3.326 2.836 6.949 1 94.25 71 VAL B C 1
ATOM 6390 O O . VAL B 1 71 ? 3.828 2.598 8.047 1 94.25 71 VAL B O 1
ATOM 6393 N N . ILE B 1 72 ? 2.352 2.102 6.441 1 88.94 72 ILE B N 1
ATOM 6394 C CA . ILE B 1 72 ? 1.715 1.064 7.246 1 88.94 72 ILE B CA 1
ATOM 6395 C C . ILE B 1 72 ? 2.623 -0.161 7.32 1 88.94 72 ILE B C 1
ATOM 6397 O O . ILE B 1 72 ? 2.615 -0.886 8.32 1 88.94 72 ILE B O 1
ATOM 6401 N N . GLY B 1 73 ? 3.402 -0.38 6.328 1 85.38 73 GLY B N 1
ATOM 6402 C CA . GLY B 1 73 ? 4.277 -1.54 6.277 1 85.38 73 GLY B CA 1
ATOM 6403 C C . GLY B 1 73 ? 5.543 -1.37 7.098 1 85.38 73 GLY B C 1
ATOM 6404 O O . GLY B 1 73 ? 6.07 -2.342 7.641 1 85.38 73 GLY B O 1
ATOM 6405 N N . LYS B 1 74 ? 6.039 -0.115 7.223 1 89.94 74 LYS B N 1
ATOM 6406 C CA . LYS B 1 74 ? 7.344 0.11 7.84 1 89.94 74 LYS B CA 1
ATOM 6407 C C . LYS B 1 74 ? 7.199 0.798 9.195 1 89.94 74 LYS B C 1
ATOM 6409 O O . LYS B 1 74 ? 8 0.567 10.102 1 89.94 74 LYS B O 1
ATOM 6414 N N . TYR B 1 75 ? 6.152 1.649 9.359 1 90.75 75 TYR B N 1
ATOM 6415 C CA . TYR B 1 75 ? 6.266 2.572 10.484 1 90.75 75 TYR B CA 1
ATOM 6416 C C . TYR B 1 75 ? 4.988 2.572 11.32 1 90.75 75 TYR B C 1
ATOM 6418 O O . TYR B 1 75 ? 5.039 2.768 12.539 1 90.75 75 TYR B O 1
ATOM 6426 N N . HIS B 1 76 ? 3.85 2.473 10.656 1 87.25 76 HIS B N 1
ATOM 6427 C CA . HIS B 1 76 ? 2.584 2.691 11.344 1 87.25 76 HIS B CA 1
ATOM 6428 C C . HIS B 1 76 ? 1.65 1.497 11.172 1 87.25 76 HIS B C 1
ATOM 6430 O O . HIS B 1 76 ? 0.816 1.48 10.266 1 87.25 76 HIS B O 1
ATOM 6436 N N . PRO B 1 77 ? 1.653 0.595 12.086 1 77.62 77 PRO B N 1
ATOM 6437 C CA . PRO B 1 77 ? 0.854 -0.626 11.961 1 77.62 77 PRO B CA 1
ATOM 6438 C C . PRO B 1 77 ? -0.636 -0.381 12.188 1 77.62 77 PRO B C 1
ATOM 6440 O O . PRO B 1 77 ? -1.215 -0.913 13.141 1 77.62 77 PRO B O 1
ATOM 6443 N N . HIS B 1 78 ? -1.224 0.445 11.328 1 79.31 78 HIS B N 1
ATOM 6444 C CA . HIS B 1 78 ? -2.646 0.762 11.391 1 79.31 78 HIS B CA 1
ATOM 6445 C C . HIS B 1 78 ? -3.301 0.617 10.023 1 79.31 78 HIS B C 1
ATOM 6447 O O . HIS B 1 78 ? -2.697 0.072 9.094 1 79.31 78 HIS B O 1
ATOM 6453 N N . GLY B 1 79 ? -4.523 1.066 9.961 1 78.94 79 GLY B N 1
ATOM 6454 C CA . GLY B 1 79 ? -5.309 0.901 8.742 1 78.94 79 GLY B CA 1
ATOM 6455 C C . GLY B 1 79 ? -4.848 1.796 7.609 1 78.94 79 GLY B C 1
ATOM 6456 O O . GLY B 1 79 ? -4.453 2.941 7.836 1 78.94 79 GLY B O 1
ATOM 6457 N N . ASP B 1 80 ? -4.867 1.296 6.387 1 84.5 80 ASP B N 1
ATOM 6458 C CA . ASP B 1 80 ? -4.469 2.029 5.191 1 84.5 80 ASP B CA 1
ATOM 6459 C C . ASP B 1 80 ? -5.402 3.209 4.934 1 84.5 80 ASP B C 1
ATOM 6461 O O . ASP B 1 80 ? -4.945 4.301 4.586 1 84.5 80 ASP B O 1
ATOM 6465 N N . SER B 1 81 ? -6.676 2.965 5.227 1 87 81 SER B N 1
ATOM 6466 C CA . SER B 1 81 ? -7.652 4.02 4.977 1 87 81 SER B CA 1
ATOM 6467 C C . SER B 1 81 ? -7.426 5.211 5.902 1 87 81 SER B C 1
ATOM 6469 O O . SER B 1 81 ? -7.5 6.363 5.469 1 87 81 SER B O 1
ATOM 6471 N N . ALA B 1 82 ? -7.227 4.93 7.152 1 88.31 82 ALA B N 1
ATOM 6472 C CA . ALA B 1 82 ? -6.98 5.992 8.125 1 88.31 82 ALA B CA 1
ATOM 6473 C C . ALA B 1 82 ? -5.723 6.781 7.766 1 88.31 82 ALA B C 1
ATOM 6475 O O . ALA B 1 82 ? -5.699 8.008 7.867 1 88.31 82 ALA B O 1
ATOM 6476 N N . CYS B 1 83 ? -4.672 6.098 7.387 1 92.75 83 CYS B N 1
ATOM 6477 C CA . CYS B 1 83 ? -3.426 6.738 6.977 1 92.75 83 CYS B CA 1
ATOM 6478 C C . CYS B 1 83 ? -3.645 7.625 5.754 1 92.75 83 CYS B C 1
ATOM 6480 O O . CYS B 1 83 ? -3.172 8.766 5.719 1 92.75 83 CYS B O 1
ATOM 6482 N N . TYR B 1 84 ? -4.387 7.129 4.742 1 95.69 84 TYR B N 1
ATOM 6483 C CA . TYR B 1 84 ? -4.652 7.887 3.525 1 95.69 84 TYR B CA 1
ATOM 6484 C C . TYR B 1 84 ? -5.492 9.125 3.824 1 95.69 84 TYR B C 1
ATOM 6486 O O . TYR B 1 84 ? -5.238 10.203 3.279 1 95.69 84 TYR B O 1
ATOM 6494 N N . GLU B 1 85 ? -6.402 8.953 4.66 1 94.56 85 GLU B N 1
ATOM 6495 C CA . GLU B 1 85 ? -7.242 10.094 5.02 1 94.56 85 GLU B CA 1
ATOM 6496 C C . GLU B 1 85 ? -6.426 11.188 5.703 1 94.56 85 GLU B C 1
ATOM 6498 O O . GLU B 1 85 ? -6.664 12.375 5.484 1 94.56 85 GLU B O 1
ATOM 6503 N N . ALA B 1 86 ? -5.566 10.812 6.586 1 95.56 86 ALA B N 1
ATOM 6504 C CA . ALA B 1 86 ? -4.668 11.789 7.195 1 95.56 86 ALA B CA 1
ATOM 6505 C C . ALA B 1 86 ? -3.85 12.516 6.133 1 95.56 86 ALA B C 1
ATOM 6507 O O . ALA B 1 86 ? -3.674 13.734 6.207 1 95.56 86 ALA B O 1
ATOM 6508 N N . MET B 1 87 ? -3.334 11.727 5.18 1 97.44 87 MET B N 1
ATOM 6509 C CA . MET B 1 87 ? -2.572 12.312 4.082 1 97.44 87 MET B CA 1
ATOM 6510 C C . MET B 1 87 ? -3.43 13.289 3.287 1 97.44 87 MET B C 1
ATOM 6512 O O . MET B 1 87 ? -2.953 14.352 2.887 1 97.44 87 MET B O 1
ATOM 6516 N N . VAL B 1 88 ? -4.648 12.945 3.014 1 97.38 88 VAL B N 1
ATOM 6517 C CA . VAL B 1 88 ? -5.582 13.789 2.273 1 97.38 88 VAL B CA 1
ATOM 6518 C C . VAL B 1 88 ? -5.754 15.125 2.996 1 97.38 88 VAL B C 1
ATOM 6520 O O . VAL B 1 88 ? -5.695 16.188 2.375 1 97.38 88 VAL B O 1
ATOM 6523 N N . LEU B 1 89 ? -5.922 15.047 4.305 1 96.31 89 LEU B N 1
ATOM 6524 C CA . LEU B 1 89 ? -6.082 16.266 5.09 1 96.31 89 LEU B CA 1
ATOM 6525 C C . LEU B 1 89 ? -4.84 17.141 4.988 1 96.31 89 LEU B C 1
ATOM 6527 O O . LEU B 1 89 ? -4.953 18.375 4.859 1 96.31 89 LEU B O 1
ATOM 6531 N N . MET B 1 90 ? -3.723 16.578 4.988 1 97.81 90 MET B N 1
ATOM 6532 C CA . MET B 1 90 ? -2.457 17.297 4.949 1 97.81 90 MET B CA 1
ATOM 6533 C C . MET B 1 90 ? -2.246 17.953 3.586 1 97.81 90 MET B C 1
ATOM 6535 O O . MET B 1 90 ? -1.384 18.828 3.434 1 97.81 90 MET B O 1
ATOM 6539 N N . ALA B 1 91 ? -3.041 17.516 2.617 1 97.94 91 ALA B N 1
ATOM 6540 C CA . ALA B 1 91 ? -2.906 18.031 1.256 1 97.94 91 ALA B CA 1
ATOM 6541 C C . ALA B 1 91 ? -3.941 19.109 0.97 1 97.94 91 ALA B C 1
ATOM 6543 O O . ALA B 1 91 ? -3.797 19.875 0.019 1 97.94 91 ALA B O 1
ATOM 6544 N N . GLN B 1 92 ? -4.984 19.125 1.728 1 95.88 92 GLN B N 1
ATOM 6545 C CA . GLN B 1 92 ? -6.094 20.031 1.475 1 95.88 92 GLN B CA 1
ATOM 6546 C C . GLN B 1 92 ? -5.773 21.438 1.979 1 95.88 92 GLN B C 1
ATOM 6548 O O . GLN B 1 92 ? -5.574 21.641 3.178 1 95.88 92 GLN B O 1
ATOM 6553 N N . ASP B 1 93 ? -5.895 22.422 1.143 1 94.88 93 ASP B N 1
ATOM 6554 C CA . ASP B 1 93 ? -5.523 23.781 1.492 1 94.88 93 ASP B CA 1
ATOM 6555 C C . ASP B 1 93 ? -6.672 24.5 2.195 1 94.88 93 ASP B C 1
ATOM 6557 O O . ASP B 1 93 ? -6.535 25.672 2.59 1 94.88 93 ASP B O 1
ATOM 6561 N N . PHE B 1 94 ? -7.797 23.812 2.318 1 94.06 94 PHE B N 1
ATOM 6562 C CA . PHE B 1 94 ? -8.906 24.359 3.096 1 94.06 94 PHE B CA 1
ATOM 6563 C C . PHE B 1 94 ? -8.969 23.703 4.473 1 94.06 94 PHE B C 1
ATOM 6565 O O . PHE B 1 94 ? -9.742 24.141 5.332 1 94.06 94 PHE B O 1
ATOM 6572 N N . ALA B 1 95 ? -8.148 22.688 4.695 1 94.38 95 ALA B N 1
ATOM 6573 C CA . ALA B 1 95 ? -8.078 22.031 5.992 1 94.38 95 ALA B CA 1
ATOM 6574 C C . ALA B 1 95 ? -6.809 22.406 6.738 1 94.38 95 ALA B C 1
ATOM 6576 O O . ALA B 1 95 ? -6.84 22.672 7.945 1 94.38 95 ALA B O 1
ATOM 6577 N N . TYR B 1 96 ? -5.691 22.484 5.996 1 96.62 96 TYR B N 1
ATOM 6578 C CA . TYR B 1 96 ? -4.402 22.906 6.531 1 96.62 96 TYR B CA 1
ATOM 6579 C C . TYR B 1 96 ? -4.066 24.328 6.113 1 96.62 96 TYR B C 1
ATOM 6581 O O . TYR B 1 96 ? -4.164 24.672 4.934 1 96.62 96 TYR B O 1
ATOM 6589 N N . ARG B 1 97 ? -3.65 25.125 7.062 1 97.5 97 ARG B N 1
ATOM 6590 C CA . ARG B 1 97 ? -3.223 26.484 6.734 1 97.5 97 ARG B CA 1
ATOM 6591 C C . ARG B 1 97 ? -1.949 26.469 5.895 1 97.5 97 ARG B C 1
ATOM 6593 O O . ARG B 1 97 ? -1.767 27.312 5.02 1 97.5 97 ARG B O 1
ATOM 6600 N N . TYR B 1 98 ? -1.109 25.531 6.211 1 98.31 98 TYR B N 1
ATOM 6601 C CA . TYR B 1 98 ? 0.123 25.281 5.469 1 98.31 98 TYR B CA 1
ATOM 6602 C C . TYR B 1 98 ? 0.265 23.812 5.117 1 98.31 98 TYR B C 1
ATOM 6604 O O . TYR B 1 98 ? 0.89 23.047 5.855 1 98.31 98 TYR B O 1
ATOM 6612 N N . PRO B 1 99 ? -0.226 23.438 3.93 1 98.25 99 PRO B N 1
ATOM 6613 C CA . PRO B 1 99 ? -0.199 22.031 3.539 1 98.25 99 PRO B CA 1
ATOM 6614 C C . PRO B 1 99 ? 1.215 21.453 3.502 1 98.25 99 PRO B C 1
ATOM 6616 O O . PRO B 1 99 ? 2.156 22.141 3.098 1 98.25 99 PRO B O 1
ATOM 6619 N N . LEU B 1 100 ? 1.338 20.188 3.879 1 98.5 100 LEU B N 1
ATOM 6620 C CA . LEU B 1 100 ? 2.617 19.484 3.9 1 98.5 100 LEU B CA 1
ATOM 6621 C C . LEU B 1 100 ? 2.744 18.547 2.699 1 98.5 100 LEU B C 1
ATOM 6623 O O . LEU B 1 100 ? 3.854 18.156 2.334 1 98.5 100 LEU B O 1
ATOM 6627 N N . VAL B 1 101 ? 1.616 18.188 2.102 1 98.5 101 VAL B N 1
ATOM 6628 C CA . VAL B 1 101 ? 1.559 17.297 0.954 1 98.5 101 VAL B CA 1
ATOM 6629 C C . VAL B 1 101 ? 0.995 18.031 -0.255 1 98.5 101 VAL B C 1
ATOM 6631 O O . VAL B 1 101 ? 0.046 18.812 -0.127 1 98.5 101 VAL B O 1
ATOM 6634 N N . ASP B 1 102 ? 1.619 17.891 -1.354 1 98.25 102 ASP B N 1
ATOM 6635 C CA . ASP B 1 102 ? 1.152 18.391 -2.646 1 98.25 102 ASP B CA 1
ATOM 6636 C C . ASP B 1 102 ? 0.495 17.266 -3.455 1 98.25 102 ASP B C 1
ATOM 6638 O O . ASP B 1 102 ? 1.177 16.359 -3.939 1 98.25 102 ASP B O 1
ATOM 6642 N N . GLY B 1 103 ? -0.793 17.391 -3.594 1 96.75 103 GLY B N 1
ATOM 6643 C CA . GLY B 1 103 ? -1.537 16.312 -4.23 1 96.75 103 GLY B CA 1
ATOM 6644 C C . GLY B 1 103 ? -1.886 16.609 -5.676 1 96.75 103 GLY B C 1
ATOM 6645 O O . GLY B 1 103 ? -2.189 17.75 -6.031 1 96.75 103 GLY B O 1
ATOM 6646 N N . GLN B 1 104 ? -1.814 15.641 -6.539 1 95.81 104 GLN B N 1
ATOM 6647 C CA . GLN B 1 104 ? -2.291 15.664 -7.918 1 95.81 104 GLN B CA 1
ATOM 6648 C C . GLN B 1 104 ? -3.459 14.695 -8.109 1 95.81 104 GLN B C 1
ATOM 6650 O O . GLN B 1 104 ? -3.363 13.523 -7.758 1 95.81 104 GLN B O 1
ATOM 6655 N N . GLY B 1 105 ? -4.441 15.156 -8.711 1 92.94 105 GLY B N 1
ATOM 6656 C CA . GLY B 1 105 ? -5.695 14.422 -8.766 1 92.94 105 GLY B CA 1
ATOM 6657 C C . GLY B 1 105 ? -6.777 15.016 -7.883 1 92.94 105 GLY B C 1
ATOM 6658 O O . GLY B 1 105 ? -6.691 16.172 -7.484 1 92.94 105 GLY B O 1
ATOM 6659 N N . ASN B 1 106 ? -7.832 14.227 -7.621 1 93.88 106 ASN B N 1
ATOM 6660 C CA . ASN B 1 106 ? -8.938 14.719 -6.801 1 93.88 106 ASN B CA 1
ATOM 6661 C C . ASN B 1 106 ? -8.68 14.477 -5.316 1 93.88 106 ASN B C 1
ATOM 6663 O O . ASN B 1 106 ? -8.781 13.344 -4.84 1 93.88 106 ASN B O 1
ATOM 6667 N N . TRP B 1 107 ? -8.422 15.461 -4.598 1 95.19 107 TRP B N 1
ATOM 6668 C CA . TRP B 1 107 ? -8.125 15.352 -3.174 1 95.19 107 TRP B CA 1
ATOM 6669 C C . TRP B 1 107 ? -9.242 15.961 -2.336 1 95.19 107 TRP B C 1
ATOM 6671 O O . TRP B 1 107 ? -9.031 16.328 -1.182 1 95.19 107 TRP B O 1
ATOM 6681 N N . GLY B 1 108 ? -10.352 16.094 -2.955 1 89.75 108 GLY B N 1
ATOM 6682 C CA . GLY B 1 108 ? -11.484 16.719 -2.283 1 89.75 108 GLY B CA 1
ATOM 6683 C C . GLY B 1 108 ? -11.578 18.203 -2.512 1 89.75 108 GLY B C 1
ATOM 6684 O O . GLY B 1 108 ? -10.648 18.828 -3.041 1 89.75 108 GLY B O 1
ATOM 6685 N N . SER B 1 109 ? -12.805 18.781 -2.197 1 86.81 109 SER B N 1
ATOM 6686 C CA . SER B 1 109 ? -13.062 20.219 -2.342 1 86.81 109 SER B CA 1
ATOM 6687 C C . SER B 1 109 ? -13.672 20.797 -1.074 1 86.81 109 SER B C 1
ATOM 6689 O O . SER B 1 109 ? -14.133 20.062 -0.205 1 86.81 109 SER B O 1
ATOM 6691 N N . ALA B 1 110 ? -13.562 22.094 -0.947 1 84.62 110 ALA B N 1
ATOM 6692 C CA . ALA B 1 110 ? -14.125 22.781 0.216 1 84.62 110 ALA B CA 1
ATOM 6693 C C . ALA B 1 110 ? -15.617 22.484 0.35 1 84.62 110 ALA B C 1
ATOM 6695 O O . ALA B 1 110 ? -16.141 22.406 1.463 1 84.62 110 ALA B O 1
ATOM 6696 N N . ASP B 1 111 ? -16.234 22.344 -0.764 1 80 111 ASP B N 1
ATOM 6697 C CA . ASP B 1 111 ? -17.672 22.078 -0.771 1 80 111 ASP B CA 1
ATOM 6698 C C . ASP B 1 111 ? -17.953 20.641 -0.335 1 80 111 ASP B C 1
ATOM 6700 O O . ASP B 1 111 ? -19.016 20.359 0.215 1 80 111 ASP B O 1
ATOM 6704 N N . ASP B 1 112 ? -17.078 19.797 -0.65 1 83.44 112 ASP B N 1
ATOM 6705 C CA . ASP B 1 112 ? -17.188 18.391 -0.276 1 83.44 112 ASP B CA 1
ATOM 6706 C C . ASP B 1 112 ? -15.812 17.797 0.027 1 83.44 112 ASP B C 1
ATOM 6708 O O . ASP B 1 112 ? -15.242 17.078 -0.797 1 83.44 112 ASP B O 1
ATOM 6712 N N . PRO B 1 113 ? -15.406 17.953 1.276 1 87 113 PRO B N 1
ATOM 6713 C CA . PRO B 1 113 ? -14.039 17.562 1.637 1 87 113 PRO B CA 1
ATOM 6714 C C . PRO B 1 113 ? -13.812 16.047 1.518 1 87 113 PRO B C 1
ATOM 6716 O O . PRO B 1 113 ? -12.68 15.609 1.355 1 87 113 PRO B O 1
ATOM 6719 N N . LYS B 1 114 ? -14.875 15.172 1.5 1 88.94 114 LYS B N 1
ATOM 6720 C CA . LYS B 1 114 ? -14.75 13.719 1.508 1 88.94 114 LYS B CA 1
ATOM 6721 C C . LYS B 1 114 ? -14.867 13.148 0.096 1 88.94 114 LYS B C 1
ATOM 6723 O O . LYS B 1 114 ? -14.766 11.938 -0.1 1 88.94 114 LYS B O 1
ATOM 6728 N N . SER B 1 115 ? -14.922 13.984 -0.899 1 89.88 115 SER B N 1
ATOM 6729 C CA . SER B 1 115 ? -15.102 13.547 -2.279 1 89.88 115 SER B CA 1
ATOM 6730 C C . SER B 1 115 ? -13.766 13.18 -2.918 1 89.88 115 SER B C 1
ATOM 6732 O O . SER B 1 115 ? -13.672 13.039 -4.141 1 89.88 115 SER B O 1
ATOM 6734 N N . PHE B 1 116 ? -12.703 12.984 -2.178 1 93.88 116 PHE B N 1
ATOM 6735 C CA . PHE B 1 116 ? -11.391 12.664 -2.729 1 93.88 116 PHE B CA 1
ATOM 6736 C C . PHE B 1 116 ? -11.375 11.258 -3.318 1 93.88 116 PHE B C 1
ATOM 6738 O O . PHE B 1 116 ? -12.156 10.398 -2.902 1 93.88 116 PHE B O 1
ATOM 6745 N N . ALA B 1 117 ? -10.523 11.078 -4.324 1 93.62 117 ALA B N 1
ATOM 6746 C CA . ALA B 1 117 ? -10.406 9.797 -5.02 1 93.62 117 ALA B CA 1
ATOM 6747 C C . ALA B 1 117 ? -9.617 8.789 -4.191 1 93.62 117 ALA B C 1
ATOM 6749 O O . ALA B 1 117 ? -8.898 9.172 -3.26 1 93.62 117 ALA B O 1
ATOM 6750 N N . ALA B 1 118 ? -9.766 7.535 -4.539 1 89.88 118 ALA B N 1
ATOM 6751 C CA . ALA B 1 118 ? -9.016 6.473 -3.873 1 89.88 118 ALA B CA 1
ATOM 6752 C C . ALA B 1 118 ? -7.516 6.629 -4.113 1 89.88 118 ALA B C 1
ATOM 6754 O O . ALA B 1 118 ? -7.102 7.242 -5.102 1 89.88 118 ALA B O 1
ATOM 6755 N N . MET B 1 119 ? -6.672 6.062 -3.199 1 90.38 119 MET B N 1
ATOM 6756 C CA . MET B 1 119 ? -5.227 6.27 -3.188 1 90.38 119 MET B CA 1
ATOM 6757 C C . MET B 1 119 ? -4.582 5.676 -4.434 1 90.38 119 MET B C 1
ATOM 6759 O O . MET B 1 119 ? -3.441 6.004 -4.766 1 90.38 119 MET B O 1
ATOM 6763 N N . ARG B 1 120 ? -5.223 4.785 -5.156 1 82.62 120 ARG B N 1
ATOM 6764 C CA . ARG B 1 120 ? -4.68 4.227 -6.391 1 82.62 120 ARG B CA 1
ATOM 6765 C C . ARG B 1 120 ? -4.777 5.23 -7.535 1 82.62 120 ARG B C 1
ATOM 6767 O O . ARG B 1 120 ? -4.082 5.094 -8.547 1 82.62 120 ARG B O 1
ATOM 6774 N N . TYR B 1 121 ? -5.652 6.309 -7.348 1 89.25 121 TYR B N 1
ATOM 6775 C CA . TYR B 1 121 ? -5.879 7.266 -8.422 1 89.25 121 TYR B CA 1
ATOM 6776 C C . TYR B 1 121 ? -5.152 8.578 -8.148 1 89.25 121 TYR B C 1
ATOM 6778 O O . TYR B 1 121 ? -5.008 9.414 -9.047 1 89.25 121 TYR B O 1
ATOM 6786 N N . THR B 1 122 ? -4.715 8.797 -6.941 1 94.06 122 THR B N 1
ATOM 6787 C CA . THR B 1 122 ? -4.074 10.055 -6.598 1 94.06 122 THR B CA 1
ATOM 6788 C C . THR B 1 122 ? -2.557 9.906 -6.578 1 94.06 122 THR B C 1
ATOM 6790 O O . THR B 1 122 ? -2.039 8.805 -6.402 1 94.06 122 THR B O 1
ATOM 6793 N N . GLU B 1 123 ? -1.891 10.953 -6.852 1 94.62 123 GLU B N 1
ATOM 6794 C CA . GLU B 1 123 ? -0.439 11.039 -6.727 1 94.62 123 GLU B CA 1
ATOM 6795 C C . GLU B 1 123 ? -0.035 12.188 -5.809 1 94.62 123 GLU B C 1
ATOM 6797 O O . GLU B 1 123 ? -0.809 13.125 -5.598 1 94.62 123 GLU B O 1
ATOM 6802 N N . SER B 1 124 ? 1.122 12.031 -5.145 1 96.88 124 SER B N 1
ATOM 6803 C CA . SER B 1 124 ? 1.478 13.055 -4.164 1 96.88 124 SER B CA 1
ATOM 6804 C C . SER B 1 124 ? 2.99 13.203 -4.047 1 96.88 124 SER B C 1
ATOM 6806 O O . SER B 1 124 ? 3.742 12.312 -4.453 1 96.88 124 SER B O 1
ATOM 6808 N N . ARG B 1 125 ? 3.443 14.281 -3.609 1 97.94 125 ARG B N 1
ATOM 6809 C CA . ARG B 1 125 ? 4.789 14.617 -3.156 1 97.94 125 ARG B CA 1
ATOM 6810 C C . ARG B 1 125 ? 4.746 15.617 -2.008 1 97.94 125 ARG B C 1
ATOM 6812 O O . ARG B 1 125 ? 3.668 16.078 -1.613 1 97.94 125 ARG B O 1
ATOM 6819 N N . LEU B 1 126 ? 5.852 15.922 -1.394 1 98.44 126 LEU B N 1
ATOM 6820 C CA . LEU B 1 126 ? 5.906 16.906 -0.313 1 98.44 126 LEU B CA 1
ATOM 6821 C C . LEU B 1 126 ? 5.891 18.328 -0.865 1 98.44 126 LEU B C 1
ATOM 6823 O O . LEU B 1 126 ? 6.355 18.562 -1.98 1 98.44 126 LEU B O 1
ATOM 6827 N N . THR B 1 127 ? 5.34 19.266 -0.087 1 98.19 127 THR B N 1
ATOM 6828 C CA . THR B 1 127 ? 5.375 20.688 -0.446 1 98.19 127 THR B CA 1
ATOM 6829 C C . THR B 1 127 ? 6.727 21.297 -0.098 1 98.19 127 THR B C 1
ATOM 6831 O O . THR B 1 127 ? 7.535 20.688 0.6 1 98.19 127 THR B O 1
ATOM 6834 N N . GLY B 1 128 ? 6.945 22.484 -0.597 1 97.75 128 GLY B N 1
ATOM 6835 C CA . GLY B 1 128 ? 8.125 23.219 -0.178 1 97.75 128 GLY B CA 1
ATOM 6836 C C . GLY B 1 128 ? 8.156 23.5 1.313 1 97.75 128 GLY B C 1
ATOM 6837 O O . GLY B 1 128 ? 9.219 23.422 1.94 1 97.75 128 GLY B O 1
ATOM 6838 N N . TYR B 1 129 ? 7.07 23.781 1.865 1 98.06 129 TYR B N 1
ATOM 6839 C CA . TYR B 1 129 ? 6.953 24.078 3.289 1 98.06 129 TYR B CA 1
ATOM 6840 C C . TYR B 1 129 ? 7.387 22.891 4.133 1 98.06 129 TYR B C 1
ATOM 6842 O O . TYR B 1 129 ? 7.949 23.047 5.215 1 98.06 129 TYR B O 1
ATOM 6850 N N . ALA B 1 130 ? 7.148 21.672 3.662 1 98.12 130 ALA B N 1
ATOM 6851 C CA . ALA B 1 130 ? 7.477 20.469 4.418 1 98.12 130 ALA B CA 1
ATOM 6852 C C . ALA B 1 130 ? 8.969 20.391 4.703 1 98.12 130 ALA B C 1
ATOM 6854 O O . ALA B 1 130 ? 9.398 19.688 5.625 1 98.12 130 ALA B O 1
ATOM 6855 N N . LYS B 1 131 ? 9.781 21.078 3.965 1 97.31 131 LYS B N 1
ATOM 6856 C CA . LYS B 1 131 ? 11.227 21.109 4.172 1 97.31 131 LYS B CA 1
ATOM 6857 C C . LYS B 1 131 ? 11.57 21.625 5.562 1 97.31 131 LYS B C 1
ATOM 6859 O O . LYS B 1 131 ? 12.586 21.25 6.145 1 97.31 131 LYS B O 1
ATOM 6864 N N . THR B 1 132 ? 10.71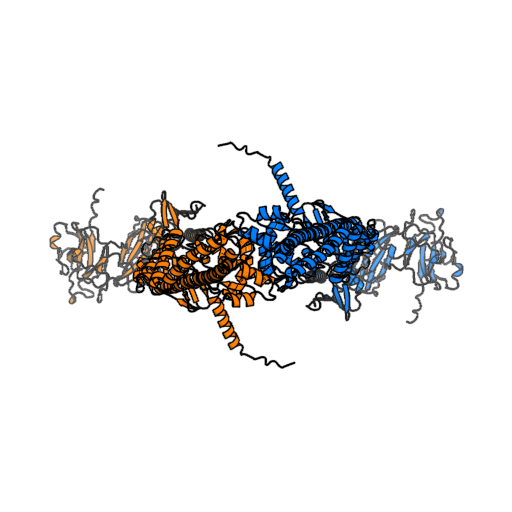9 22.469 6.098 1 98.06 132 THR B N 1
ATOM 6865 C CA . THR B 1 132 ? 10.961 23.047 7.418 1 98.06 132 THR B CA 1
ATOM 6866 C C . THR B 1 132 ? 10.984 21.953 8.484 1 98.06 132 THR B C 1
ATOM 6868 O O . THR B 1 132 ? 11.539 22.156 9.57 1 98.06 132 THR B O 1
ATOM 6871 N N . LEU B 1 133 ? 10.391 20.812 8.156 1 98.31 133 LEU B N 1
ATOM 6872 C CA . LEU B 1 133 ? 10.352 19.703 9.102 1 98.31 133 LEU B CA 1
ATOM 6873 C C . LEU B 1 133 ? 11.492 18.734 8.836 1 98.31 133 LEU B C 1
ATOM 6875 O O . LEU B 1 133 ? 11.812 17.906 9.688 1 98.31 133 LEU B O 1
ATOM 6879 N N . LEU B 1 134 ? 12.141 18.812 7.629 1 98.12 134 LEU B N 1
ATOM 6880 C CA . LEU B 1 134 ? 12.984 17.703 7.191 1 98.12 134 LEU B CA 1
ATOM 6881 C C . LEU B 1 134 ? 14.406 18.188 6.926 1 98.12 134 LEU B C 1
ATOM 6883 O O . LEU B 1 134 ? 15.336 17.375 6.918 1 98.12 134 LEU B O 1
ATOM 6887 N N . ALA B 1 135 ? 14.656 19.406 6.715 1 97.12 135 ALA B N 1
ATOM 6888 C CA . ALA B 1 135 ? 15.914 19.938 6.191 1 97.12 135 ALA B CA 1
ATOM 6889 C C . ALA B 1 135 ? 17.078 19.594 7.113 1 97.12 135 ALA B C 1
ATOM 6891 O O . ALA B 1 135 ? 18.203 19.406 6.652 1 97.12 135 ALA B O 1
ATOM 6892 N N . GLU B 1 136 ? 16.797 19.484 8.375 1 98.25 136 GLU B N 1
ATOM 6893 C CA . GLU B 1 136 ? 17.875 19.281 9.344 1 98.25 136 GLU B CA 1
ATOM 6894 C C . GLU B 1 136 ? 17.859 17.859 9.898 1 98.25 136 GLU B C 1
ATOM 6896 O O . GLU B 1 136 ? 18.578 17.562 10.859 1 98.25 136 GLU B O 1
ATOM 6901 N N . LEU B 1 137 ? 17.031 17 9.312 1 97.69 137 LEU B N 1
ATOM 6902 C CA . LEU B 1 137 ? 16.797 15.672 9.867 1 97.69 137 LEU B CA 1
ATOM 6903 C C . LEU B 1 137 ? 18.094 14.867 9.891 1 97.69 137 LEU B C 1
ATOM 6905 O O . LEU B 1 137 ? 18.375 14.172 10.867 1 97.69 137 LEU B O 1
ATOM 6909 N N . GLU B 1 138 ? 18.953 14.953 8.891 1 95.81 138 GLU B N 1
ATOM 6910 C CA . GLU B 1 138 ? 20.156 14.141 8.766 1 95.81 138 GLU B CA 1
ATOM 6911 C C . GLU B 1 138 ? 21.359 14.852 9.375 1 95.81 138 GLU B C 1
ATOM 6913 O O . GLU B 1 138 ? 22.5 14.484 9.102 1 95.81 138 GLU B O 1
ATOM 6918 N N . GLN B 1 139 ? 21.141 15.773 10.203 1 97.81 139 GLN B N 1
ATOM 6919 C CA . GLN B 1 139 ? 22.219 16.578 10.789 1 97.81 139 GLN B CA 1
ATOM 6920 C C . GLN B 1 139 ? 22.328 16.312 12.289 1 97.81 139 GLN B C 1
ATOM 6922 O O . GLN B 1 139 ? 22.609 17.25 13.055 1 97.81 139 GLN B O 1
ATOM 6927 N N . GLY B 1 140 ? 21.969 15.133 12.633 1 97.31 140 GLY B N 1
ATOM 6928 C CA . GLY B 1 140 ? 22.109 14.742 14.023 1 97.31 140 GLY B CA 1
ATOM 6929 C C . GLY B 1 140 ? 21.188 15.492 14.961 1 97.31 140 GLY B C 1
ATOM 6930 O O . GLY B 1 140 ? 21.516 15.703 16.125 1 97.31 140 GLY B O 1
ATOM 6931 N N . THR B 1 141 ? 20.031 15.836 14.5 1 98.19 141 THR B N 1
ATOM 6932 C CA . THR B 1 141 ? 19.188 16.766 15.25 1 98.19 141 THR B CA 1
ATOM 6933 C C . THR B 1 141 ? 18.109 16.016 16.031 1 98.19 141 THR B C 1
ATOM 6935 O O . THR B 1 141 ? 17.453 16.594 16.906 1 98.19 141 THR B O 1
ATOM 6938 N N . VAL B 1 142 ? 17.875 14.734 15.719 1 97.12 142 VAL B N 1
ATOM 6939 C CA . VAL B 1 142 ? 16.734 14.07 16.328 1 97.12 142 VAL B CA 1
ATOM 6940 C C . VAL B 1 142 ? 17.172 12.742 16.938 1 97.12 142 VAL B C 1
ATOM 6942 O O . VAL B 1 142 ? 18.25 12.227 16.609 1 97.12 142 VAL B O 1
ATOM 6945 N N . GLU B 1 143 ? 16.359 12.328 17.875 1 96.44 143 GLU B N 1
ATOM 6946 C CA . GLU B 1 143 ? 16.516 10.969 18.375 1 96.44 143 GLU B CA 1
ATOM 6947 C C . GLU B 1 143 ? 15.859 9.953 17.453 1 96.44 143 GLU B C 1
ATOM 6949 O O . GLU B 1 143 ? 14.773 10.195 16.922 1 96.44 143 GLU B O 1
ATOM 6954 N N . TRP B 1 144 ? 16.594 8.852 17.281 1 97.19 144 TRP B N 1
ATOM 6955 C CA . TRP B 1 144 ? 16.078 7.766 16.453 1 97.19 144 TRP B CA 1
ATOM 6956 C C . TRP B 1 144 ? 15.578 6.613 17.328 1 97.19 144 TRP B C 1
ATOM 6958 O O . TRP B 1 144 ? 16.203 6.285 18.328 1 97.19 144 TRP B O 1
ATOM 6968 N N . VAL B 1 145 ? 14.445 6.078 16.953 1 95.56 145 VAL B N 1
ATOM 6969 C CA . VAL B 1 145 ? 13.867 4.957 17.688 1 95.56 145 VAL B CA 1
ATOM 6970 C C . VAL B 1 145 ? 13.562 3.811 16.719 1 95.56 145 VAL B C 1
ATOM 6972 O O . VAL B 1 145 ? 13.438 4.023 15.516 1 95.56 145 VAL B O 1
ATOM 6975 N N . ALA B 1 146 ? 13.5 2.639 17.234 1 93.56 146 ALA B N 1
ATOM 6976 C CA . ALA B 1 146 ? 13.156 1.484 16.406 1 93.56 146 ALA B CA 1
ATOM 6977 C C . ALA B 1 146 ? 11.711 1.558 15.922 1 93.56 146 ALA B C 1
ATOM 6979 O O . ALA B 1 146 ? 10.828 1.992 16.672 1 93.56 146 ALA B O 1
ATOM 6980 N N . ASN B 1 147 ? 11.461 1.17 14.68 1 90.94 147 ASN B N 1
ATOM 6981 C CA . ASN B 1 147 ? 10.078 1.055 14.227 1 90.94 147 ASN B CA 1
ATOM 6982 C C . ASN B 1 147 ? 9.352 -0.1 14.914 1 90.94 147 ASN B C 1
ATOM 6984 O O . ASN B 1 147 ? 9.914 -0.747 15.805 1 90.94 147 ASN B O 1
ATOM 6988 N N . PHE B 1 148 ? 8.094 -0.393 14.594 1 81.75 148 PHE B N 1
ATOM 6989 C CA . PHE B 1 148 ? 7.223 -1.274 15.359 1 81.75 148 PHE B CA 1
ATOM 6990 C C . PHE B 1 148 ? 7.734 -2.709 15.328 1 81.75 148 PHE B C 1
ATOM 6992 O O . PHE B 1 148 ? 7.516 -3.473 16.266 1 81.75 148 PHE B O 1
ATOM 6999 N N . ASP B 1 149 ? 8.477 -3.113 14.234 1 78 149 ASP B N 1
ATOM 7000 C CA . ASP B 1 149 ? 8.953 -4.492 14.18 1 78 149 ASP B CA 1
ATOM 7001 C C . ASP B 1 149 ? 10.453 -4.562 14.445 1 78 149 ASP B C 1
ATOM 7003 O O . ASP B 1 149 ? 11.062 -5.625 14.297 1 78 149 ASP B O 1
ATOM 7007 N N . GLY B 1 150 ? 11.125 -3.408 14.68 1 86.75 150 GLY B N 1
ATOM 7008 C CA . GLY B 1 150 ? 12.508 -3.355 15.125 1 86.75 150 GLY B CA 1
ATOM 7009 C C . GLY B 1 150 ? 13.508 -3.494 13.992 1 86.75 150 GLY B C 1
ATOM 7010 O O . GLY B 1 150 ? 14.711 -3.596 14.227 1 86.75 150 GLY B O 1
ATOM 7011 N N . THR B 1 151 ? 13.156 -3.459 12.766 1 84.5 151 THR B N 1
ATOM 7012 C CA . THR B 1 151 ? 14.047 -3.713 11.641 1 84.5 151 THR B CA 1
ATOM 7013 C C . THR B 1 151 ? 14.617 -2.408 11.094 1 84.5 151 THR B C 1
ATOM 7015 O O . THR B 1 151 ? 15.664 -2.404 10.445 1 84.5 151 THR B O 1
ATOM 7018 N N . LEU B 1 152 ? 13.914 -1.359 11.352 1 91.81 152 LEU B N 1
ATOM 7019 C CA . LEU B 1 152 ? 14.32 -0.042 10.867 1 91.81 152 LEU B CA 1
ATOM 7020 C C . LEU B 1 152 ? 14.328 0.974 12.008 1 91.81 152 LEU B C 1
ATOM 7022 O O . LEU B 1 152 ? 13.828 0.692 13.102 1 91.81 152 LEU B O 1
ATOM 7026 N N . GLN B 1 153 ? 14.93 2.129 11.711 1 95.56 153 GLN B N 1
ATOM 7027 C CA . GLN B 1 153 ? 14.883 3.27 12.625 1 95.56 153 GLN B CA 1
ATOM 7028 C C . GLN B 1 153 ? 13.992 4.379 12.062 1 95.56 153 GLN B C 1
ATOM 7030 O O . GLN B 1 153 ? 13.867 4.531 10.844 1 95.56 153 GLN B O 1
ATOM 7035 N N . GLU B 1 154 ? 13.297 5.066 12.883 1 95.69 154 GLU B N 1
ATOM 7036 C CA . GLU B 1 154 ? 12.523 6.25 12.531 1 95.69 154 GLU B CA 1
ATOM 7037 C C . GLU B 1 154 ? 12.766 7.387 13.523 1 95.69 154 GLU B C 1
ATOM 7039 O O . GLU B 1 154 ? 13.164 7.148 14.656 1 95.69 154 GLU B O 1
ATOM 7044 N N . PRO B 1 155 ? 12.617 8.625 13.125 1 97.38 155 PRO B N 1
ATOM 7045 C CA . PRO B 1 155 ? 12.805 9.734 14.07 1 97.38 155 PRO B CA 1
ATOM 7046 C C . PRO B 1 155 ? 11.703 9.812 15.117 1 97.38 155 PRO B C 1
ATOM 7048 O O . PRO B 1 155 ? 10.516 9.688 14.789 1 97.38 155 PRO B O 1
ATOM 7051 N N . ALA B 1 156 ? 12.039 10.039 16.375 1 96.25 156 ALA B N 1
ATOM 7052 C CA . ALA B 1 156 ? 11.047 10.219 17.422 1 96.25 156 ALA B CA 1
ATOM 7053 C C . ALA B 1 156 ? 10.242 11.5 17.203 1 96.25 156 ALA B C 1
ATOM 7055 O O . ALA B 1 156 ? 9.055 11.562 17.547 1 96.25 156 ALA B O 1
ATOM 7056 N N . ARG B 1 157 ? 10.969 12.5 16.734 1 96.88 157 ARG B N 1
ATOM 7057 C CA . ARG B 1 157 ? 10.422 13.805 16.359 1 96.88 157 ARG B CA 1
ATOM 7058 C C . ARG B 1 157 ? 11.156 14.383 15.164 1 96.88 157 ARG B C 1
ATOM 7060 O O . ARG B 1 157 ? 12.297 14 14.883 1 96.88 157 ARG B O 1
ATOM 7067 N N . LEU B 1 158 ? 10.477 15.188 14.508 1 98.19 158 LEU B N 1
ATOM 7068 C CA . LEU B 1 158 ? 11.172 15.914 13.445 1 98.19 158 LEU B CA 1
ATOM 7069 C C . LEU B 1 158 ? 11.766 17.219 13.977 1 98.19 158 LEU B C 1
ATOM 7071 O O . LEU B 1 158 ? 11.297 17.75 14.992 1 98.19 158 LEU B O 1
ATOM 7075 N N . PRO B 1 159 ? 12.844 17.688 13.477 1 97.44 159 PRO B N 1
ATOM 7076 C CA . PRO B 1 159 ? 13.555 18.844 14.039 1 97.44 159 PRO B CA 1
ATOM 7077 C C . PRO B 1 159 ? 12.719 20.125 14.008 1 97.44 159 PRO B C 1
ATOM 7079 O O . PRO B 1 159 ? 12.852 20.969 14.891 1 97.44 159 PRO B O 1
ATOM 7082 N N . ALA B 1 160 ? 11.898 20.391 12.953 1 96.44 160 ALA B N 1
ATOM 7083 C CA . ALA B 1 160 ? 10.945 21.484 12.805 1 96.44 160 ALA B CA 1
ATOM 7084 C C . ALA B 1 160 ? 11.648 22.828 12.914 1 96.44 160 ALA B C 1
ATOM 7086 O O . ALA B 1 160 ? 12.031 23.25 14.008 1 96.44 160 ALA B O 1
ATOM 7087 N N . ARG B 1 161 ? 11.742 23.594 12 1 98.44 161 ARG B N 1
ATOM 7088 C CA . ARG B 1 161 ? 12.344 24.922 11.977 1 98.44 161 ARG B CA 1
ATOM 7089 C C . ARG B 1 161 ? 11.32 25.984 12.344 1 98.44 161 ARG B C 1
ATOM 7091 O O . ARG B 1 161 ? 11.68 27.141 12.609 1 98.44 161 ARG B O 1
ATOM 7098 N N . LEU B 1 162 ? 10.031 25.578 12.398 1 98.62 162 LEU B N 1
ATOM 7099 C CA . LEU B 1 162 ? 8.914 26.453 12.758 1 98.62 162 LEU B CA 1
ATOM 7100 C C . LEU B 1 162 ? 7.977 25.75 13.742 1 98.62 162 LEU B C 1
ATOM 7102 O O . LEU B 1 162 ? 7.922 24.516 13.781 1 98.62 162 LEU B O 1
ATOM 7106 N N . PRO B 1 163 ? 7.281 26.531 14.562 1 98.12 163 PRO B N 1
ATOM 7107 C CA . PRO B 1 163 ? 6.355 25.922 15.516 1 98.12 163 PRO B CA 1
ATOM 7108 C C . PRO B 1 163 ? 5.055 25.469 14.859 1 98.12 163 PRO B C 1
ATOM 7110 O O . PRO B 1 163 ? 3.994 26.047 15.117 1 98.12 163 PRO B O 1
ATOM 7113 N N . ASN B 1 164 ? 5.102 24.328 14.281 1 97.38 164 ASN B N 1
ATOM 7114 C CA . ASN B 1 164 ? 3.984 23.797 13.5 1 97.38 164 ASN B CA 1
ATOM 7115 C C . ASN B 1 164 ? 2.77 23.516 14.383 1 97.38 164 ASN B C 1
ATOM 7117 O O . ASN B 1 164 ? 1.64 23.469 13.891 1 97.38 164 ASN B O 1
ATOM 7121 N N . ILE B 1 165 ? 2.936 23.375 15.656 1 97.56 165 ILE B N 1
ATOM 7122 C CA . ILE B 1 165 ? 1.861 23.094 16.609 1 97.56 165 ILE B CA 1
ATOM 7123 C C . ILE B 1 165 ? 0.812 24.203 16.547 1 97.56 165 ILE B C 1
ATOM 7125 O O . ILE B 1 165 ? -0.378 23.953 16.75 1 97.56 165 ILE B O 1
ATOM 7129 N N . LEU B 1 166 ? 1.239 25.391 16.25 1 98.06 166 LEU B N 1
ATOM 7130 C CA . LEU B 1 166 ? 0.331 26.531 16.172 1 98.06 166 LEU B CA 1
ATOM 7131 C C . LEU B 1 166 ? -0.045 26.828 14.719 1 98.06 166 LEU B C 1
ATOM 7133 O O . LEU B 1 166 ? -1.1 27.422 14.461 1 98.06 166 LEU B O 1
ATOM 7137 N N . LEU B 1 167 ? 0.776 26.484 13.789 1 98.25 167 LEU B N 1
ATOM 7138 C CA . LEU B 1 167 ? 0.596 26.906 12.406 1 98.25 167 LEU B CA 1
ATOM 7139 C C . LEU B 1 167 ? -0.525 26.109 11.734 1 98.25 167 LEU B C 1
ATOM 7141 O O . LEU B 1 167 ? -1.382 26.703 11.062 1 98.25 167 LEU B O 1
ATOM 7145 N N . ASN B 1 168 ? -0.492 24.812 11.93 1 96.06 168 ASN B N 1
ATOM 7146 C CA . ASN B 1 168 ? -1.531 23.969 11.344 1 96.06 168 ASN B CA 1
ATOM 7147 C C . ASN B 1 168 ? -2.504 23.453 12.398 1 96.06 168 ASN B C 1
ATOM 7149 O O . ASN B 1 168 ? -3.602 23 12.07 1 96.06 168 ASN B O 1
ATOM 7153 N N . GLY B 1 169 ? -2.141 23.609 13.641 1 89.44 169 GLY B N 1
ATOM 7154 C CA . GLY B 1 169 ? -2.998 23.094 14.688 1 89.44 169 GLY B CA 1
ATOM 7155 C C . GLY B 1 169 ? -3.188 21.594 14.617 1 89.44 169 GLY B C 1
ATOM 7156 O O . GLY B 1 169 ? -2.266 20.859 14.258 1 89.44 169 GLY B O 1
ATOM 7157 N N . GLY B 1 170 ? -4.273 21.094 15.219 1 90.56 170 GLY B N 1
ATOM 7158 C CA . GLY B 1 170 ? -4.594 19.672 15.234 1 90.56 170 GLY B CA 1
ATOM 7159 C C . GLY B 1 170 ? -5.77 19.344 16.141 1 90.56 170 GLY B C 1
ATOM 7160 O O . GLY B 1 170 ? -6.031 20.047 17.109 1 90.56 170 GLY B O 1
ATOM 7161 N N . SER B 1 171 ? -6.484 18.344 15.727 1 93.19 171 SER B N 1
ATOM 7162 C CA . SER B 1 171 ? -7.605 17.859 16.516 1 93.19 171 SER B CA 1
ATOM 7163 C C . SER B 1 171 ? -7.484 16.359 16.797 1 93.19 171 SER B C 1
ATOM 7165 O O . SER B 1 171 ? -6.953 15.617 15.969 1 93.19 171 SER B O 1
ATOM 7167 N N . GLY B 1 172 ? -7.879 16 18 1 91.19 172 GLY B N 1
ATOM 7168 C CA . GLY B 1 172 ? -7.836 14.602 18.375 1 91.19 172 GLY B CA 1
ATOM 7169 C C . GLY B 1 172 ? -8.633 14.297 19.641 1 91.19 172 GLY B C 1
ATOM 7170 O O . GLY B 1 172 ? -8.797 15.164 20.5 1 91.19 172 GLY B O 1
ATOM 7171 N N . ILE B 1 173 ? -9.094 13.133 19.641 1 87.44 173 ILE B N 1
ATOM 7172 C CA . ILE B 1 173 ? -9.844 12.656 20.797 1 87.44 173 ILE B CA 1
ATOM 7173 C C . ILE B 1 173 ? -9.148 11.43 21.391 1 87.44 173 ILE B C 1
ATOM 7175 O O . ILE B 1 173 ? -8.867 10.461 20.688 1 87.44 173 ILE B O 1
ATOM 7179 N N . ALA B 1 174 ? -8.812 11.586 22.578 1 87.44 174 ALA B N 1
ATOM 7180 C CA . ALA B 1 174 ? -8.203 10.484 23.312 1 87.44 174 ALA B CA 1
ATOM 7181 C C . ALA B 1 174 ? -9.094 10.023 24.469 1 87.44 174 ALA B C 1
ATOM 7183 O O . ALA B 1 174 ? -10.266 10.414 24.547 1 87.44 174 ALA B O 1
ATOM 7184 N N . VAL B 1 175 ? -8.562 9.062 25.25 1 78.38 175 VAL B N 1
ATOM 7185 C CA . VAL B 1 175 ? -9.328 8.586 26.391 1 78.38 175 VAL B CA 1
ATOM 7186 C C . VAL B 1 175 ? -9.352 9.656 27.484 1 78.38 175 VAL B C 1
ATOM 7188 O O . VAL B 1 175 ? -8.312 9.969 28.078 1 78.38 175 VAL B O 1
ATOM 7191 N N . GLY B 1 176 ? -10.461 10.258 27.625 1 81.38 176 GLY B N 1
ATOM 7192 C CA . GLY B 1 176 ? -10.656 11.211 28.719 1 81.38 176 GLY B CA 1
ATOM 7193 C C . GLY B 1 176 ? -10.133 12.594 28.391 1 81.38 176 GLY B C 1
ATOM 7194 O O . GLY B 1 176 ? -10.078 13.461 29.281 1 81.38 176 GLY B O 1
ATOM 7195 N N . MET B 1 177 ? -9.664 12.727 27.203 1 88.62 177 MET B N 1
ATOM 7196 C CA . MET B 1 177 ? -9.156 14.055 26.875 1 88.62 177 MET B CA 1
ATOM 7197 C C . MET B 1 177 ? -9.234 14.297 25.359 1 88.62 177 MET B C 1
ATOM 7199 O O . MET B 1 177 ? -9.438 13.359 24.594 1 88.62 177 MET B O 1
ATOM 7203 N N . ALA B 1 178 ? -9.18 15.57 25.062 1 91.44 178 ALA B N 1
ATOM 7204 C CA . ALA B 1 178 ? -9.219 15.961 23.656 1 91.44 178 ALA B CA 1
ATOM 7205 C C . ALA B 1 178 ? -8.336 17.172 23.406 1 91.44 178 ALA B C 1
ATOM 7207 O O . ALA B 1 178 ? -7.879 17.828 24.344 1 91.44 178 ALA B O 1
ATOM 7208 N N . THR B 1 179 ? -7.93 17.344 22.25 1 95.12 179 THR B N 1
ATOM 7209 C CA . THR B 1 179 ? -7.199 18.547 21.812 1 95.12 179 THR B CA 1
ATOM 7210 C C . THR B 1 179 ? -7.855 19.172 20.594 1 95.12 179 THR B C 1
ATOM 7212 O O . THR B 1 179 ? -8.43 18.469 19.75 1 95.12 179 THR B O 1
ATOM 7215 N N . ASN B 1 180 ? -7.969 20.406 20.594 1 96.44 180 ASN B N 1
ATOM 7216 C CA . ASN B 1 180 ? -8.383 21.219 19.453 1 96.44 180 ASN B CA 1
ATOM 7217 C C . ASN B 1 180 ? -7.562 22.5 19.344 1 96.44 180 ASN B C 1
ATOM 7219 O O . ASN B 1 180 ? -7.949 23.531 19.875 1 96.44 180 ASN B O 1
ATOM 7223 N N . LEU B 1 181 ? -6.52 22.375 18.578 1 97.25 181 LEU B N 1
ATOM 7224 C CA . LEU B 1 181 ? -5.645 23.516 18.312 1 97.25 181 LEU B CA 1
ATOM 7225 C C . LEU B 1 181 ? -6.02 24.203 17 1 97.25 181 LEU B C 1
ATOM 7227 O O . LEU B 1 181 ? -6.016 23.562 15.945 1 97.25 181 LEU B O 1
ATOM 7231 N N . LEU B 1 182 ? -6.309 25.438 17.094 1 97.5 182 LEU B N 1
ATOM 7232 C CA . LEU B 1 182 ? -6.688 26.188 15.898 1 97.5 182 LEU B CA 1
ATOM 7233 C C . LEU B 1 182 ? -5.453 26.719 15.172 1 97.5 182 LEU B C 1
ATOM 7235 O O . LEU B 1 182 ? -4.43 27 15.797 1 97.5 182 LEU B O 1
ATOM 7239 N N . PRO B 1 183 ? -5.484 26.891 13.898 1 97.94 183 PRO B N 1
ATOM 7240 C CA . PRO B 1 183 ? -4.324 27.344 13.133 1 97.94 183 PRO B CA 1
ATOM 7241 C C . PRO B 1 183 ? -4.043 28.828 13.312 1 97.94 183 PRO B C 1
ATOM 7243 O O . PRO B 1 183 ? -4.961 29.609 13.602 1 97.94 183 PRO B O 1
ATOM 7246 N N . HIS B 1 184 ? -2.785 29.156 13.086 1 98.56 184 HIS B N 1
ATOM 7247 C CA . HIS B 1 184 ? -2.348 30.547 13.203 1 98.56 184 HIS B CA 1
ATOM 7248 C C . HIS B 1 184 ? -1.481 30.953 12.023 1 98.56 184 HIS B C 1
ATOM 7250 O O . HIS B 1 184 ? -1.032 30.109 11.25 1 98.56 184 HIS B O 1
ATOM 7256 N N . ASN B 1 185 ? -1.32 32.281 11.914 1 98.5 185 ASN B N 1
ATOM 7257 C CA . ASN B 1 185 ? -0.516 32.844 10.836 1 98.5 185 ASN B CA 1
ATOM 7258 C C . ASN B 1 185 ? 0.977 32.688 11.109 1 98.5 185 ASN B C 1
ATOM 7260 O O . ASN B 1 185 ? 1.451 33 12.195 1 98.5 185 ASN B O 1
ATOM 7264 N N . LEU B 1 186 ? 1.688 32.219 10.117 1 98.69 186 LEU B N 1
ATOM 7265 C CA . LEU B 1 186 ? 3.104 31.906 10.258 1 98.69 186 LEU B CA 1
ATOM 7266 C C . LEU B 1 186 ? 3.916 33.156 10.602 1 98.69 186 LEU B C 1
ATOM 7268 O O . LEU B 1 186 ? 4.73 33.125 11.523 1 98.69 186 LEU B O 1
ATOM 7272 N N . GLY B 1 187 ? 3.689 34.219 9.859 1 98.62 187 GLY B N 1
ATOM 7273 C CA . GLY B 1 187 ? 4.41 35.469 10.133 1 98.62 187 GLY B CA 1
ATOM 7274 C C . GLY B 1 187 ? 4.188 36 11.539 1 98.62 187 GLY B C 1
ATOM 7275 O O . GLY B 1 187 ? 5.129 36.438 12.188 1 98.62 187 GLY B O 1
ATOM 7276 N N . GLU B 1 188 ? 2.982 35.906 11.961 1 98.62 188 GLU B N 1
ATOM 7277 C CA . GLU B 1 188 ? 2.625 36.375 13.297 1 98.62 188 GLU B CA 1
ATOM 7278 C C . GLU B 1 188 ? 3.297 35.531 14.367 1 98.62 188 GLU B C 1
ATOM 7280 O O . GLU B 1 188 ? 3.842 36.062 15.336 1 98.62 188 GLU B O 1
ATOM 7285 N N . VAL B 1 189 ? 3.287 34.25 14.203 1 98.69 189 VAL B N 1
ATOM 7286 C CA . VAL B 1 189 ? 3.865 33.344 15.18 1 98.69 189 VAL B CA 1
ATOM 7287 C C . VAL B 1 189 ? 5.375 33.531 15.242 1 98.69 189 VAL B C 1
ATOM 7289 O O . VAL B 1 189 ? 5.961 33.531 16.328 1 98.69 189 VAL B O 1
ATOM 7292 N N . VAL B 1 190 ? 6.031 33.688 14.102 1 98.81 190 VAL B N 1
ATOM 7293 C CA . VAL B 1 190 ? 7.473 33.906 14.062 1 98.81 190 VAL B CA 1
ATOM 7294 C C . VAL B 1 190 ? 7.809 35.25 14.75 1 98.81 190 VAL B C 1
ATOM 7296 O O . VAL B 1 190 ? 8.789 35.344 15.492 1 98.81 190 VAL B O 1
ATOM 7299 N N . ALA B 1 191 ? 7.016 36.25 14.5 1 98.56 191 ALA B N 1
ATOM 7300 C CA . ALA B 1 191 ? 7.23 37.531 15.156 1 98.56 191 ALA B CA 1
ATOM 7301 C C . ALA B 1 191 ? 7.168 37.406 16.672 1 98.56 191 ALA B C 1
ATOM 7303 O O . ALA B 1 191 ? 7.969 38 17.391 1 98.56 191 ALA B O 1
ATOM 7304 N N . ALA B 1 192 ? 6.234 36.656 17.125 1 98.69 192 ALA B N 1
ATOM 7305 C CA . ALA B 1 192 ? 6.105 36.406 18.562 1 98.69 192 ALA B CA 1
ATOM 7306 C C . ALA B 1 192 ? 7.328 35.688 19.109 1 98.69 192 ALA B C 1
ATOM 7308 O O . ALA B 1 192 ? 7.828 36 20.188 1 98.69 192 ALA B O 1
ATOM 7309 N N . CYS B 1 193 ? 7.793 34.656 18.422 1 98.69 193 CYS B N 1
ATOM 7310 C CA . CYS B 1 193 ? 8.977 33.906 18.828 1 98.69 193 CYS B CA 1
ATOM 7311 C C . CYS B 1 193 ? 10.195 34.812 18.922 1 98.69 193 CYS B C 1
ATOM 7313 O O . CYS B 1 193 ? 10.945 34.75 19.891 1 98.69 193 CYS B O 1
ATOM 7315 N N . ARG B 1 194 ? 10.391 35.625 17.906 1 98.56 194 ARG B N 1
ATOM 7316 C CA . ARG B 1 194 ? 11.523 36.531 17.891 1 98.56 194 ARG B CA 1
ATOM 7317 C C . ARG B 1 194 ? 11.43 37.562 19.031 1 98.56 194 ARG B C 1
ATOM 7319 O O . ARG B 1 194 ? 12.438 37.906 19.641 1 98.56 194 ARG B O 1
ATOM 7326 N N . ALA B 1 195 ? 10.227 38 19.328 1 98.44 195 ALA B N 1
ATOM 7327 C CA . ALA B 1 195 ? 10.016 38.938 20.438 1 98.44 195 ALA B CA 1
ATOM 7328 C C . ALA B 1 195 ? 10.375 38.25 21.766 1 98.44 195 ALA B C 1
ATOM 7330 O O . ALA B 1 195 ? 10.977 38.875 22.641 1 98.44 195 ALA B O 1
ATOM 7331 N N . LEU B 1 196 ? 9.992 37.031 21.891 1 98 196 LEU B N 1
ATOM 7332 C CA . LEU B 1 196 ? 10.281 36.281 23.094 1 98 196 LEU B CA 1
ATOM 7333 C C . LEU B 1 196 ? 11.781 36.062 23.25 1 98 196 LEU B C 1
ATOM 7335 O O . LEU B 1 196 ? 12.289 36.031 24.375 1 98 196 LEU B O 1
ATOM 7339 N N . ILE B 1 197 ? 12.438 35.812 22.156 1 98.06 197 ILE B N 1
ATOM 7340 C CA . ILE B 1 197 ? 13.883 35.656 22.188 1 98.06 197 ILE B CA 1
ATOM 7341 C C . ILE B 1 197 ? 14.531 36.938 22.688 1 98.06 197 ILE B C 1
ATOM 7343 O O . ILE B 1 197 ? 15.469 36.906 23.484 1 98.06 197 ILE B O 1
ATOM 7347 N N . ALA B 1 198 ? 14.008 38.062 22.297 1 97.06 198 ALA B N 1
ATOM 7348 C CA . ALA B 1 198 ? 14.523 39.375 22.688 1 97.06 198 ALA B CA 1
ATOM 7349 C C . ALA B 1 198 ? 14.156 39.688 24.141 1 97.06 198 ALA B C 1
ATOM 7351 O O . ALA B 1 198 ? 14.961 40.25 24.891 1 97.06 198 ALA B O 1
ATOM 7352 N N . ASP B 1 199 ? 12.914 39.312 24.469 1 96.81 199 ASP B N 1
ATOM 7353 C CA . ASP B 1 199 ? 12.43 39.5 25.828 1 96.81 199 ASP B CA 1
ATOM 7354 C C . ASP B 1 199 ? 11.695 38.25 26.344 1 96.81 199 ASP B C 1
ATOM 7356 O O . ASP B 1 199 ? 10.477 38.156 26.172 1 96.81 199 ASP B O 1
ATOM 7360 N N . PRO B 1 200 ? 12.398 37.438 27.109 1 94.38 200 PRO B N 1
ATOM 7361 C CA . PRO B 1 200 ? 11.836 36.156 27.547 1 94.38 200 PRO B CA 1
ATOM 7362 C C . PRO B 1 200 ? 10.711 36.344 28.562 1 94.38 200 PRO B C 1
ATOM 7364 O O . PRO B 1 200 ? 9.984 35.375 28.844 1 94.38 200 PRO B O 1
ATOM 7367 N N . LEU B 1 201 ? 10.414 37.531 29.047 1 94.12 201 LEU B N 1
ATOM 7368 C CA . LEU B 1 201 ? 9.445 37.719 30.125 1 94.12 201 LEU B CA 1
ATOM 7369 C C . LEU B 1 201 ? 8.148 38.281 29.578 1 94.12 201 LEU B C 1
ATOM 7371 O O . LEU B 1 201 ? 7.258 38.656 30.344 1 94.12 201 LEU B O 1
ATOM 7375 N N . LEU B 1 202 ? 8.062 38.281 28.281 1 95.19 202 LEU B N 1
ATOM 7376 C CA . LEU B 1 202 ? 6.824 38.781 27.703 1 95.19 202 LEU B CA 1
ATOM 7377 C C . LEU B 1 202 ? 5.617 38 28.219 1 95.19 202 LEU B C 1
ATOM 7379 O O . LEU B 1 202 ? 5.672 36.781 28.359 1 95.19 202 LEU B O 1
ATOM 7383 N N . THR B 1 203 ? 4.559 38.719 28.562 1 92.19 203 THR B N 1
ATOM 7384 C CA . THR B 1 203 ? 3.322 38.094 29.047 1 92.19 203 THR B CA 1
ATOM 7385 C C . THR B 1 203 ? 2.455 37.656 27.875 1 92.19 203 THR B C 1
ATOM 7387 O O . THR B 1 203 ? 2.715 38 26.719 1 92.19 203 THR B O 1
ATOM 7390 N N . ASP B 1 204 ? 1.449 36.906 28.172 1 89.19 204 ASP B N 1
ATOM 7391 C CA . ASP B 1 204 ? 0.518 36.438 27.141 1 89.19 204 ASP B CA 1
ATOM 7392 C C . ASP B 1 204 ? -0.177 37.625 26.484 1 89.19 204 ASP B C 1
ATOM 7394 O O . ASP B 1 204 ? -0.402 37.625 25.266 1 89.19 204 ASP B O 1
ATOM 7398 N N . ASP B 1 205 ? -0.488 38.594 27.25 1 90.44 205 ASP B N 1
ATOM 7399 C CA . ASP B 1 205 ? -1.148 39.75 26.703 1 90.44 205 ASP B CA 1
ATOM 7400 C C . ASP B 1 205 ? -0.243 40.5 25.719 1 90.44 205 ASP B C 1
ATOM 7402 O O . ASP B 1 205 ? -0.708 40.969 24.688 1 90.44 205 ASP B O 1
ATOM 7406 N N . ALA B 1 206 ? 0.966 40.562 26.078 1 94.38 206 ALA B N 1
ATOM 7407 C CA . ALA B 1 206 ? 1.929 41.156 25.156 1 94.38 206 ALA B CA 1
ATOM 7408 C C . ALA B 1 206 ? 2.094 40.344 23.891 1 94.38 206 ALA B C 1
ATOM 7410 O O . ALA B 1 206 ? 2.258 40.906 22.797 1 94.38 206 ALA B O 1
ATOM 7411 N N . LEU B 1 207 ? 2.074 39.062 24.047 1 96.5 207 LEU B N 1
ATOM 7412 C CA . LEU B 1 207 ? 2.229 38.156 22.906 1 96.5 207 LEU B CA 1
ATOM 7413 C C . LEU B 1 207 ? 1.055 38.281 21.938 1 96.5 207 LEU B C 1
ATOM 7415 O O . LEU B 1 207 ? 1.201 38.062 20.734 1 96.5 207 LEU B O 1
ATOM 7419 N N . MET B 1 208 ? -0.102 38.688 22.422 1 95.56 208 MET B N 1
ATOM 7420 C CA . MET B 1 208 ? -1.303 38.812 21.609 1 95.56 208 MET B CA 1
ATOM 7421 C C . MET B 1 208 ? -1.162 40 20.625 1 95.56 208 MET B C 1
ATOM 7423 O O . MET B 1 208 ? -1.893 40.062 19.641 1 95.56 208 MET B O 1
ATOM 7427 N N . GLN B 1 209 ? -0.269 40.875 20.922 1 95.44 209 GLN B N 1
ATOM 7428 C CA . GLN B 1 209 ? 0.005 41.969 19.969 1 95.44 209 GLN B CA 1
ATOM 7429 C C . GLN B 1 209 ? 0.625 41.406 18.688 1 95.44 209 GLN B C 1
ATOM 7431 O O . GLN B 1 209 ? 0.448 41.969 17.609 1 95.44 209 GLN B O 1
ATOM 7436 N N . TYR B 1 210 ? 1.305 40.281 18.859 1 97.62 210 TYR B N 1
ATOM 7437 C CA . TYR B 1 210 ? 1.933 39.625 17.719 1 97.62 210 TYR B CA 1
ATOM 7438 C C . TYR B 1 210 ? 1.004 38.594 17.094 1 97.62 210 TYR B C 1
ATOM 7440 O O . TYR B 1 210 ? 0.939 38.469 15.875 1 97.62 210 TYR B O 1
ATOM 7448 N N . ILE B 1 211 ? 0.333 37.844 17.953 1 98.12 211 ILE B N 1
ATOM 7449 C CA . ILE B 1 211 ? -0.637 36.844 17.531 1 98.12 211 ILE B CA 1
ATOM 7450 C C . ILE B 1 211 ? -2.035 37.25 18 1 98.12 211 ILE B C 1
ATOM 7452 O O . ILE B 1 211 ? -2.523 36.781 19.016 1 98.12 211 ILE B O 1
ATOM 7456 N N . PRO B 1 212 ? -2.701 38 17.203 1 97 212 PRO B N 1
ATOM 7457 C CA . PRO B 1 212 ? -3.967 38.562 17.672 1 97 212 PRO B CA 1
ATOM 7458 C C . PRO B 1 212 ? -5.082 37.531 17.766 1 97 212 PRO B C 1
ATOM 7460 O O . PRO B 1 212 ? -5.992 37.656 18.594 1 97 212 PRO B O 1
ATOM 7463 N N . ALA B 1 213 ? -5.105 36.562 16.875 1 97.44 213 ALA B N 1
ATOM 7464 C CA . ALA B 1 213 ? -6.16 35.562 16.828 1 97.44 213 ALA B CA 1
ATOM 7465 C C . ALA B 1 213 ? -5.77 34.375 15.922 1 97.44 213 ALA B C 1
ATOM 7467 O O . ALA B 1 213 ? -4.785 34.469 15.188 1 97.44 213 ALA B O 1
ATOM 7468 N N . PRO B 1 214 ? -6.52 33.25 16.047 1 97.81 214 PRO B N 1
ATOM 7469 C CA . PRO B 1 214 ? -6.332 32.188 15.062 1 97.81 214 PRO B CA 1
ATOM 7470 C C . PRO B 1 214 ? -6.543 32.656 13.633 1 97.81 214 PRO B C 1
ATOM 7472 O O . PRO B 1 214 ? -7.195 33.688 13.414 1 97.81 214 PRO B O 1
ATOM 7475 N N . ASP B 1 215 ? -5.938 32.031 12.703 1 98.44 215 ASP B N 1
ATOM 7476 C CA . ASP B 1 215 ? -6.031 32.344 11.281 1 98.44 215 ASP B CA 1
ATOM 7477 C C . ASP B 1 215 ? -6.395 31.078 10.477 1 98.44 215 ASP B C 1
ATOM 7479 O O . ASP B 1 215 ? -5.551 30.203 10.266 1 98.44 215 ASP B O 1
ATOM 7483 N N . PHE B 1 216 ? -7.547 31.062 9.961 1 97.69 216 PHE B N 1
ATOM 7484 C CA . PHE B 1 216 ? -8.086 29.875 9.32 1 97.69 216 PHE B CA 1
ATOM 7485 C C . PHE B 1 216 ? -7.793 29.875 7.824 1 97.69 216 PHE B C 1
ATOM 7487 O O . PHE B 1 216 ? -7.801 30.938 7.191 1 97.69 216 PHE B O 1
ATOM 7494 N N . PRO B 1 217 ? -7.578 28.672 7.238 1 96.25 217 PRO B N 1
ATOM 7495 C CA . PRO B 1 217 ? -7.273 28.594 5.809 1 96.25 217 PRO B CA 1
ATOM 7496 C C . PRO B 1 217 ? -8.43 29.078 4.93 1 96.25 217 PRO B C 1
ATOM 7498 O O . PRO B 1 217 ? -8.203 29.516 3.797 1 96.25 217 PRO B O 1
ATOM 7501 N N . THR B 1 218 ? -9.625 29.047 5.426 1 94.81 218 THR B N 1
ATOM 7502 C CA . THR B 1 218 ? -10.805 29.375 4.633 1 94.81 218 THR B CA 1
ATOM 7503 C C . THR B 1 218 ? -11.133 30.859 4.746 1 94.81 218 THR B C 1
ATOM 7505 O O . THR B 1 218 ? -12.062 31.359 4.098 1 94.81 218 THR B O 1
ATOM 7508 N N . GLY B 1 219 ? -10.406 31.562 5.613 1 96.25 219 GLY B N 1
ATOM 7509 C CA . GLY B 1 219 ? -10.711 32.969 5.852 1 96.25 219 GLY B CA 1
ATOM 7510 C C . GLY B 1 219 ? -11.891 33.188 6.777 1 96.25 219 GLY B C 1
ATOM 7511 O O . GLY B 1 219 ? -11.961 32.594 7.852 1 96.25 219 GLY B O 1
ATOM 7512 N N . GLY B 1 220 ? -12.773 34.062 6.305 1 96.12 220 GLY B N 1
ATOM 7513 C CA . GLY B 1 220 ? -13.93 34.375 7.125 1 96.12 220 GLY B CA 1
ATOM 7514 C C . GLY B 1 220 ? -13.68 35.5 8.094 1 96.12 220 GLY B C 1
ATOM 7515 O O . GLY B 1 220 ? -12.625 36.156 8.039 1 96.12 220 GLY B O 1
ATOM 7516 N N . GLU B 1 221 ? -14.719 35.781 8.898 1 96.62 221 GLU B N 1
ATOM 7517 C CA . GLU B 1 221 ? -14.633 36.812 9.914 1 96.62 221 GLU B CA 1
ATOM 7518 C C . GLU B 1 221 ? -14.664 36.219 11.32 1 96.62 221 GLU B C 1
ATOM 7520 O O . GLU B 1 221 ? -15.625 35.531 11.695 1 96.62 221 GLU B O 1
ATOM 7525 N N . LEU B 1 222 ? -13.578 36.438 11.977 1 97.44 222 LEU B N 1
ATOM 7526 C CA . LEU B 1 222 ? -13.586 36.062 13.391 1 97.44 222 LEU B CA 1
ATOM 7527 C C . LEU B 1 222 ? -14.289 37.125 14.219 1 97.44 222 LEU B C 1
ATOM 7529 O O . LEU B 1 222 ? -13.758 38.219 14.406 1 97.44 222 LEU B O 1
ATOM 7533 N N . VAL B 1 223 ? -15.398 36.812 14.812 1 96 223 VAL B N 1
ATOM 7534 C CA . VAL B 1 223 ? -16.297 37.844 15.336 1 96 223 VAL B CA 1
ATOM 7535 C C . VAL B 1 223 ? -16.266 37.812 16.859 1 96 223 VAL B C 1
ATOM 7537 O O . VAL B 1 223 ? -16.922 38.625 17.516 1 96 223 VAL B O 1
ATOM 7540 N N . SER B 1 224 ? -15.516 37 17.469 1 94.19 224 SER B N 1
ATOM 7541 C CA . SER B 1 224 ? -15.43 36.906 18.922 1 94.19 224 SER B CA 1
ATOM 7542 C C . SER B 1 224 ? -14.852 38.188 19.531 1 94.19 224 SER B C 1
ATOM 7544 O O . SER B 1 224 ? -14.023 38.844 18.906 1 94.19 224 SER B O 1
ATOM 7546 N N . ALA B 1 225 ? -15.273 38.406 20.766 1 92.94 225 ALA B N 1
ATOM 7547 C CA . ALA B 1 225 ? -14.727 39.531 21.5 1 92.94 225 ALA B CA 1
ATOM 7548 C C . ALA B 1 225 ? -13.242 39.344 21.797 1 92.94 225 ALA B C 1
ATOM 7550 O O . ALA B 1 225 ? -12.797 38.188 22 1 92.94 225 ALA B O 1
ATOM 7551 N N . ARG B 1 226 ? -12.625 40.406 21.844 1 92.12 226 ARG B N 1
ATOM 7552 C CA . ARG B 1 226 ? -11.188 40.375 22.125 1 92.12 226 ARG B CA 1
ATOM 7553 C C . ARG B 1 226 ? -10.891 39.656 23.438 1 92.12 226 ARG B C 1
ATOM 7555 O O . ARG B 1 226 ? -9.891 38.938 23.547 1 92.12 226 ARG B O 1
ATOM 7562 N N . GLU B 1 227 ? -11.719 39.875 24.359 1 92.88 227 GLU B N 1
ATOM 7563 C CA . GLU B 1 227 ? -11.5 39.281 25.672 1 92.88 227 GLU B CA 1
ATOM 7564 C C . GLU B 1 227 ? -11.664 37.75 25.609 1 92.88 227 GLU B C 1
ATOM 7566 O O . GLU B 1 227 ? -11 37.031 26.359 1 92.88 227 GLU B O 1
ATOM 7571 N N . GLU B 1 228 ? -12.539 37.312 24.828 1 93.88 228 GLU B N 1
ATOM 7572 C CA . GLU B 1 228 ? -12.703 35.844 24.656 1 93.88 228 GLU B CA 1
ATOM 7573 C C . GLU B 1 228 ? -11.445 35.219 24.062 1 93.88 228 GLU B C 1
ATOM 7575 O O . GLU B 1 228 ? -11.023 34.156 24.484 1 93.88 228 GLU B O 1
ATOM 7580 N N . ILE B 1 229 ? -10.883 35.906 23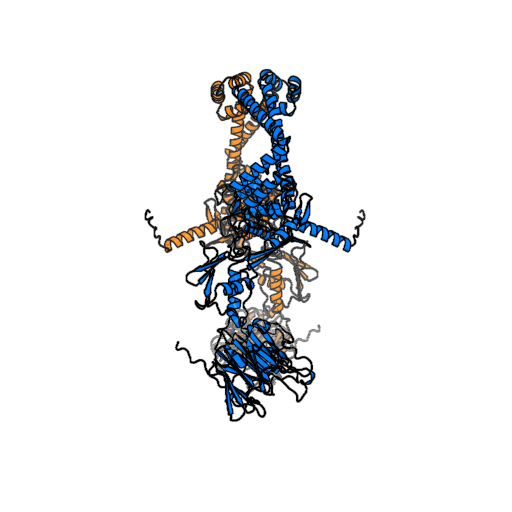.125 1 95.56 229 ILE B N 1
ATOM 7581 C CA . ILE B 1 229 ? -9.656 35.406 22.516 1 95.56 229 ILE B CA 1
ATOM 7582 C C . ILE B 1 229 ? -8.516 35.469 23.516 1 95.56 229 ILE B C 1
ATOM 7584 O O . ILE B 1 229 ? -7.707 34.531 23.594 1 95.56 229 ILE B O 1
ATOM 7588 N N . ALA B 1 230 ? -8.477 36.5 24.297 1 95.88 230 ALA B N 1
ATOM 7589 C CA . ALA B 1 230 ? -7.453 36.656 25.328 1 95.88 230 ALA B CA 1
ATOM 7590 C C . ALA B 1 230 ? -7.562 35.531 26.359 1 95.88 230 ALA B C 1
ATOM 7592 O O . ALA B 1 230 ? -6.551 34.969 26.797 1 95.88 230 ALA B O 1
ATOM 7593 N N . ALA B 1 231 ? -8.766 35.281 26.766 1 95.75 231 ALA B N 1
ATOM 7594 C CA . ALA B 1 231 ? -8.992 34.188 27.734 1 95.75 231 ALA B CA 1
ATOM 7595 C C . ALA B 1 231 ? -8.5 32.875 27.188 1 95.75 231 ALA B C 1
ATOM 7597 O O . ALA B 1 231 ? -7.922 32.062 27.922 1 95.75 231 ALA B O 1
ATOM 7598 N N . LEU B 1 232 ? -8.773 32.625 25.953 1 96.38 232 LEU B N 1
ATOM 7599 C CA . LEU B 1 232 ? -8.289 31.422 25.281 1 96.38 232 LEU B CA 1
ATOM 7600 C C . LEU B 1 232 ? -6.77 31.328 25.359 1 96.38 232 LEU B C 1
ATOM 7602 O O . LEU B 1 232 ? -6.223 30.281 25.719 1 96.38 232 LEU B O 1
ATOM 7606 N N . TYR B 1 233 ? -6.066 32.438 25.078 1 97.25 233 TYR B N 1
ATOM 7607 C CA . TYR B 1 233 ? -4.609 32.438 25.031 1 97.25 233 TYR B CA 1
ATOM 7608 C C . TYR B 1 233 ? -4.012 32.344 26.422 1 97.25 233 TYR B C 1
ATOM 7610 O O . TYR B 1 233 ? -2.928 31.797 26.609 1 97.25 233 TYR B O 1
ATOM 7618 N N . ARG B 1 234 ? -4.719 32.812 27.406 1 96.69 234 ARG B N 1
ATOM 7619 C CA . ARG B 1 234 ? -4.219 32.812 28.781 1 96.69 234 ARG B CA 1
ATOM 7620 C C . ARG B 1 234 ? -4.402 31.438 29.438 1 96.69 234 ARG B C 1
ATOM 7622 O O . ARG B 1 234 ? -3.6 31.047 30.281 1 96.69 234 ARG B O 1
ATOM 7629 N N . THR B 1 235 ? -5.414 30.734 29.031 1 96.31 235 THR B N 1
ATOM 7630 C CA . THR B 1 235 ? -5.758 29.516 29.75 1 96.31 235 THR B CA 1
ATOM 7631 C C . THR B 1 235 ? -5.488 28.281 28.875 1 96.31 235 THR B C 1
ATOM 7633 O O . THR B 1 235 ? -5.32 27.172 29.391 1 96.31 235 THR B O 1
ATOM 7636 N N . GLY B 1 236 ? -5.555 28.5 27.625 1 96.69 236 GLY B N 1
ATOM 7637 C CA . GLY B 1 236 ? -5.441 27.375 26.719 1 96.69 236 GLY B CA 1
ATOM 7638 C C . GLY B 1 236 ? -6.781 26.734 26.391 1 96.69 236 GLY B C 1
ATOM 7639 O O . GLY B 1 236 ? -6.84 25.766 25.641 1 96.69 236 GLY B O 1
ATOM 7640 N N . ARG B 1 237 ? -7.883 27.25 26.938 1 97.06 237 ARG B N 1
ATOM 7641 C CA . ARG B 1 237 ? -9.242 26.781 26.688 1 97.06 237 ARG B CA 1
ATOM 7642 C C . ARG B 1 237 ? -10.164 27.938 26.328 1 97.06 237 ARG B C 1
ATOM 7644 O O . ARG B 1 237 ? -10.039 29.047 26.875 1 97.06 237 ARG B O 1
ATOM 7651 N N . GLY B 1 238 ? -11.016 27.609 25.406 1 96.44 238 GLY B N 1
ATOM 7652 C CA . GLY B 1 238 ? -11.984 28.625 25.016 1 96.44 238 GLY B CA 1
ATOM 7653 C C . GLY B 1 238 ? -12.688 28.312 23.719 1 96.44 238 GLY B C 1
ATOM 7654 O O . GLY B 1 238 ? -12.789 27.141 23.328 1 96.44 238 GLY B O 1
ATOM 7655 N N . ALA B 1 239 ? -13.305 29.281 23.219 1 96 239 ALA B N 1
ATOM 7656 C CA . ALA B 1 239 ? -14 29.125 21.938 1 96 239 ALA B CA 1
ATOM 7657 C C . ALA B 1 239 ? -14 30.422 21.156 1 96 239 ALA B C 1
ATOM 7659 O O . ALA B 1 239 ? -13.898 31.516 21.734 1 96 239 ALA B O 1
ATOM 7660 N N . VAL B 1 240 ? -14.023 30.25 19.891 1 96.31 240 VAL B N 1
ATOM 7661 C CA . VAL B 1 240 ? -14.133 31.406 19 1 96.31 240 VAL B CA 1
ATOM 7662 C C . VAL B 1 240 ? -15.25 31.172 17.984 1 96.31 240 VAL B C 1
ATOM 7664 O O . VAL B 1 240 ? -15.656 30.031 17.75 1 96.31 240 VAL B O 1
ATOM 7667 N N . ARG B 1 241 ? -15.758 32.25 17.469 1 97.12 241 ARG B N 1
ATOM 7668 C CA . ARG B 1 241 ? -16.812 32.156 16.469 1 97.12 241 ARG B CA 1
ATOM 7669 C C . ARG B 1 241 ? -16.328 32.719 15.133 1 97.12 241 ARG B C 1
ATOM 7671 O O . ARG B 1 241 ? -15.727 33.781 15.078 1 97.12 241 ARG B O 1
ATOM 7678 N N . LEU B 1 242 ? -16.516 31.984 14.141 1 97.06 242 LEU B N 1
ATOM 7679 C CA . LEU B 1 242 ? -16.156 32.344 12.773 1 97.06 242 LEU B CA 1
ATOM 7680 C C . LEU B 1 242 ? -17.406 32.5 11.914 1 97.06 242 LEU B C 1
ATOM 7682 O O . LEU B 1 242 ? -18.297 31.641 11.953 1 97.06 242 LEU B O 1
ATOM 7686 N N . ARG B 1 243 ? -17.438 33.562 11.195 1 96.94 243 ARG B N 1
ATOM 7687 C CA . ARG B 1 243 ? -18.609 33.875 10.375 1 96.94 243 ARG B CA 1
ATOM 7688 C C . ARG B 1 243 ? -18.25 33.906 8.898 1 96.94 243 ARG B C 1
ATOM 7690 O O . ARG B 1 243 ? -17.156 34.344 8.523 1 96.94 243 ARG B O 1
ATOM 7697 N N . ALA B 1 244 ? -19.234 33.531 8.094 1 97.06 244 ALA B N 1
ATOM 7698 C CA . ALA B 1 244 ? -19.094 33.625 6.645 1 97.06 244 ALA B CA 1
ATOM 7699 C C . ALA B 1 244 ? -19.062 35.062 6.184 1 97.06 244 ALA B C 1
ATOM 7701 O O . ALA B 1 244 ? -19.641 35.938 6.84 1 97.06 244 ALA B O 1
ATOM 7702 N N . THR B 1 245 ? -18.359 35.281 5.102 1 95.94 245 THR B N 1
ATOM 7703 C CA . THR B 1 245 ? -18.406 36.594 4.488 1 95.94 245 THR B CA 1
ATOM 7704 C C . THR B 1 245 ? -19.406 36.625 3.344 1 95.94 245 THR B C 1
ATOM 7706 O O . THR B 1 245 ? -19.656 35.625 2.697 1 95.94 245 THR B O 1
ATOM 7709 N N . TRP B 1 246 ? -19.984 37.812 3.168 1 95.75 246 TRP B N 1
ATOM 7710 C CA . TRP B 1 246 ? -20.969 37.969 2.109 1 95.75 246 TRP B CA 1
ATOM 7711 C C . TRP B 1 246 ? -20.969 39.406 1.56 1 95.75 246 TRP B C 1
ATOM 7713 O O . TRP B 1 246 ? -20.438 40.312 2.186 1 95.75 246 TRP B O 1
ATOM 7723 N N . HIS B 1 247 ? -21.422 39.562 0.345 1 95.12 247 HIS B N 1
ATOM 7724 C CA . HIS B 1 247 ? -21.625 40.844 -0.277 1 95.12 247 HIS B CA 1
ATOM 7725 C C . HIS B 1 247 ? -22.859 40.844 -1.169 1 95.12 247 HIS B C 1
ATOM 7727 O O . HIS B 1 247 ? -23.453 39.812 -1.42 1 95.12 247 HIS B O 1
ATOM 7733 N N . LEU B 1 248 ? -23.281 42 -1.531 1 94.19 248 LEU B N 1
ATOM 7734 C CA . LEU B 1 248 ? -24.453 42.125 -2.373 1 94.19 248 LEU B CA 1
ATOM 7735 C C . LEU B 1 248 ? -24.078 42.281 -3.84 1 94.19 248 LEU B C 1
ATOM 7737 O O . LEU B 1 248 ? -23.109 43 -4.156 1 94.19 248 LEU B O 1
ATOM 7741 N N . GLU B 1 249 ? -24.75 41.562 -4.715 1 94.25 249 GLU B N 1
ATOM 7742 C CA . GLU B 1 249 ? -24.609 41.688 -6.164 1 94.25 249 GLU B CA 1
ATOM 7743 C C . GLU B 1 249 ? -25.969 41.688 -6.848 1 94.25 249 GLU B C 1
ATOM 7745 O O . GLU B 1 249 ? -26.656 40.688 -6.895 1 94.25 249 GLU B O 1
ATOM 7750 N N . ASP B 1 250 ? -26.359 42.75 -7.469 1 90.31 250 ASP B N 1
ATOM 7751 C CA . ASP B 1 250 ? -27.609 42.906 -8.195 1 90.31 250 ASP B CA 1
ATOM 7752 C C . ASP B 1 250 ? -28.797 42.5 -7.324 1 90.31 250 ASP B C 1
ATOM 7754 O O . ASP B 1 250 ? -29.641 41.688 -7.746 1 90.31 250 ASP B O 1
ATOM 7758 N N . GLY B 1 251 ? -28.734 42.844 -6.051 1 88.62 251 GLY B N 1
ATOM 7759 C CA . GLY B 1 251 ? -29.844 42.594 -5.137 1 88.62 251 GLY B CA 1
ATOM 7760 C C . GLY B 1 251 ? -29.781 41.219 -4.492 1 88.62 251 GLY B C 1
ATOM 7761 O O . GLY B 1 251 ? -30.578 40.906 -3.605 1 88.62 251 GLY B O 1
ATOM 7762 N N . ASN B 1 252 ? -28.844 40.469 -4.906 1 94.5 252 ASN B N 1
ATOM 7763 C CA . ASN B 1 252 ? -28.688 39.125 -4.336 1 94.5 252 ASN B CA 1
ATOM 7764 C C . ASN B 1 252 ? -27.578 39.094 -3.283 1 94.5 252 ASN B C 1
ATOM 7766 O O . ASN B 1 252 ? -26.641 39.875 -3.334 1 94.5 252 ASN B O 1
ATOM 7770 N N . ILE B 1 253 ? -27.703 38.219 -2.322 1 96.62 253 ILE B N 1
ATOM 7771 C CA . ILE B 1 253 ? -26.672 38 -1.305 1 96.62 253 ILE B CA 1
ATOM 7772 C C . ILE B 1 253 ? -25.703 36.906 -1.769 1 96.62 253 ILE B C 1
ATOM 7774 O O . ILE B 1 253 ? -26.109 35.781 -2.047 1 96.62 253 ILE B O 1
ATOM 7778 N N . ILE B 1 254 ? -24.469 37.25 -1.901 1 96.38 254 ILE B N 1
ATOM 7779 C CA . ILE B 1 254 ? -23.453 36.281 -2.328 1 96.38 254 ILE B CA 1
ATOM 7780 C C . ILE B 1 254 ? -22.547 35.938 -1.146 1 96.38 254 ILE B C 1
ATOM 7782 O O . ILE B 1 254 ? -21.859 36.812 -0.594 1 96.38 254 ILE B O 1
ATOM 7786 N N . ILE B 1 255 ? -22.562 34.719 -0.773 1 95.94 255 ILE B N 1
ATOM 7787 C CA . ILE B 1 255 ? -21.641 34.219 0.242 1 95.94 255 ILE B CA 1
ATOM 7788 C C . ILE B 1 255 ? -20.328 33.812 -0.416 1 95.94 255 ILE B C 1
ATOM 7790 O O . ILE B 1 255 ? -20.312 32.938 -1.29 1 95.94 255 ILE B O 1
ATOM 7794 N N . ASP B 1 256 ? -19.234 34.219 0.024 1 92.38 256 ASP B N 1
ATOM 7795 C CA . ASP B 1 256 ? -17.984 34 -0.691 1 92.38 256 ASP B CA 1
ATOM 7796 C C . ASP B 1 256 ? -17.016 33.156 0.14 1 92.38 256 ASP B C 1
ATOM 7798 O O . ASP B 1 256 ? -16.125 32.531 -0.406 1 92.38 256 ASP B O 1
ATOM 7802 N N . GLN B 1 257 ? -17.062 33.312 1.464 1 94.75 257 GLN B N 1
ATOM 7803 C CA . GLN B 1 257 ? -16.234 32.469 2.336 1 94.75 257 GLN B CA 1
ATOM 7804 C C . GLN B 1 257 ? -17.094 31.812 3.416 1 94.75 257 GLN B C 1
ATOM 7806 O O . GLN B 1 257 ? -18.016 32.438 3.953 1 94.75 257 GLN B O 1
ATOM 7811 N N . LEU B 1 258 ? -16.781 30.547 3.588 1 95.62 258 LEU B N 1
ATOM 7812 C CA . LEU B 1 258 ? -17.469 29.797 4.637 1 95.62 258 LEU B CA 1
ATOM 7813 C C . LEU B 1 258 ? -16.547 29.578 5.836 1 95.62 258 LEU B C 1
ATOM 7815 O O . LEU B 1 258 ? -15.328 29.625 5.699 1 95.62 258 LEU B O 1
ATOM 7819 N N . PRO B 1 259 ? -17.141 29.422 7.039 1 96.25 259 PRO B N 1
ATOM 7820 C CA . PRO B 1 259 ? -16.312 29.094 8.203 1 96.25 259 PRO B CA 1
ATOM 7821 C C . PRO B 1 259 ? -15.492 27.828 8.016 1 96.25 259 PRO B C 1
ATOM 7823 O O . PRO B 1 259 ? -15.781 27.031 7.125 1 96.25 259 PRO B O 1
ATOM 7826 N N . TYR B 1 260 ? -14.508 27.656 8.914 1 94.38 260 TYR B N 1
ATOM 7827 C CA . TYR B 1 260 ? -13.562 26.547 8.883 1 94.38 260 TYR B CA 1
ATOM 7828 C C . TYR B 1 260 ? -14.273 25.203 9.008 1 94.38 260 TYR B C 1
ATOM 7830 O O . TYR B 1 260 ? -15.109 25.016 9.891 1 94.38 260 TYR B O 1
ATOM 7838 N N . GLN B 1 261 ? -14.055 24.234 8.055 1 91.69 261 GLN B N 1
ATOM 7839 C CA . GLN B 1 261 ? -14.57 22.875 8.055 1 91.69 261 GLN B CA 1
ATOM 7840 C C . GLN B 1 261 ? -16.078 22.859 7.824 1 91.69 261 GLN B C 1
ATOM 7842 O O . GLN B 1 261 ? -16.781 21.984 8.352 1 91.69 261 GLN B O 1
ATOM 7847 N N . VAL B 1 262 ? -16.609 23.859 7.203 1 93.94 262 VAL B N 1
ATOM 7848 C CA . VAL B 1 262 ? -18.016 23.906 6.816 1 93.94 262 VAL B CA 1
ATOM 7849 C C . VAL B 1 262 ? -18.141 23.734 5.305 1 93.94 262 VAL B C 1
ATOM 7851 O O . VAL B 1 262 ? -17.469 24.422 4.539 1 93.94 262 VAL B O 1
ATOM 7854 N N . SER B 1 263 ? -19.031 22.828 4.93 1 90.31 263 SER B N 1
ATOM 7855 C CA . SER B 1 263 ? -19.234 22.594 3.502 1 90.31 263 SER B CA 1
ATOM 7856 C C . SER B 1 263 ? -20.422 23.406 2.975 1 90.31 263 SER B C 1
ATOM 7858 O O . SER B 1 263 ? -21.422 23.562 3.672 1 90.31 263 SER B O 1
ATOM 7860 N N . GLY B 1 264 ? -20.25 23.781 1.795 1 88.62 264 GLY B N 1
ATOM 7861 C CA . GLY B 1 264 ? -21.344 24.5 1.151 1 88.62 264 GLY B CA 1
ATOM 7862 C C . GLY B 1 264 ? -22.609 23.672 1.059 1 88.62 264 GLY B C 1
ATOM 7863 O O . GLY B 1 264 ? -23.703 24.188 1.252 1 88.62 264 GLY B O 1
ATOM 7864 N N . SER B 1 265 ? -22.422 22.438 0.82 1 88.19 265 SER B N 1
ATOM 7865 C CA . SER B 1 265 ? -23.562 21.531 0.689 1 88.19 265 SER B CA 1
ATOM 7866 C C . SER B 1 265 ? -24.344 21.453 1.991 1 88.19 265 SER B C 1
ATOM 7868 O O . SER B 1 265 ? -25.578 21.422 1.977 1 88.19 265 SER B O 1
ATOM 7870 N N . LYS B 1 266 ? -23.688 21.406 3.033 1 90.62 266 LYS B N 1
ATOM 7871 C CA . LYS B 1 266 ? -24.344 21.344 4.332 1 90.62 266 LYS B CA 1
ATOM 7872 C C . LYS B 1 266 ? -25.125 22.609 4.625 1 90.62 266 LYS B C 1
ATOM 7874 O O . LYS B 1 266 ? -26.25 22.562 5.125 1 90.62 266 LYS B O 1
ATOM 7879 N N . VAL B 1 267 ? -24.562 23.719 4.398 1 94.44 267 VAL B N 1
ATOM 7880 C CA . VAL B 1 267 ? -25.219 25.016 4.605 1 94.44 267 VAL B CA 1
ATOM 7881 C C . VAL B 1 267 ? -26.469 25.109 3.746 1 94.44 267 VAL B C 1
ATOM 7883 O O . VAL B 1 267 ? -27.516 25.562 4.211 1 94.44 267 VAL B O 1
ATOM 7886 N N . GLN B 1 268 ? -26.328 24.688 2.521 1 93.31 268 GLN B N 1
ATOM 7887 C CA . GLN B 1 268 ? -27.484 24.688 1.617 1 93.31 268 GLN B CA 1
ATOM 7888 C C . GLN B 1 268 ? -28.609 23.812 2.162 1 93.31 268 GLN B C 1
ATOM 7890 O O . GLN B 1 268 ? -29.781 24.188 2.086 1 93.31 268 GLN B O 1
ATOM 7895 N N . GLU B 1 269 ? -28.219 22.719 2.639 1 93.88 269 GLU B N 1
ATOM 7896 C CA . GLU B 1 269 ? -29.219 21.828 3.229 1 93.88 269 GLU B CA 1
ATOM 7897 C C . GLU B 1 269 ? -29.922 22.484 4.41 1 93.88 269 GLU B C 1
ATOM 7899 O O . GLU B 1 269 ? -31.141 22.359 4.562 1 93.88 269 GLU B O 1
ATOM 7904 N N . GLN B 1 270 ? -29.219 23.172 5.207 1 95.12 270 GLN B N 1
ATOM 7905 C CA . GLN B 1 270 ? -29.781 23.859 6.371 1 95.12 270 GLN B CA 1
ATOM 7906 C C . GLN B 1 270 ? -30.75 24.953 5.953 1 95.12 270 GLN B C 1
ATOM 7908 O O . GLN B 1 270 ? -31.844 25.062 6.52 1 95.12 270 GLN B O 1
ATOM 7913 N N . ILE B 1 271 ? -30.375 25.75 5.027 1 95.31 271 ILE B N 1
ATOM 7914 C CA . ILE B 1 271 ? -31.203 26.844 4.543 1 95.31 271 ILE B CA 1
ATOM 7915 C C . ILE B 1 271 ? -32.438 26.266 3.855 1 95.31 271 ILE B C 1
ATOM 7917 O O . ILE B 1 271 ? -33.562 26.734 4.102 1 95.31 271 ILE B O 1
ATOM 7921 N N . ALA B 1 272 ? -32.25 25.25 3.035 1 94.12 272 ALA B N 1
ATOM 7922 C CA . ALA B 1 272 ? -33.344 24.609 2.326 1 94.12 272 ALA B CA 1
ATOM 7923 C C . ALA B 1 272 ? -34.375 24.047 3.305 1 94.12 272 ALA B C 1
ATOM 7925 O O . ALA B 1 272 ? -35.594 24.125 3.068 1 94.12 272 ALA B O 1
ATOM 7926 N N . LYS B 1 273 ? -33.906 23.453 4.285 1 94.44 273 LYS B N 1
ATOM 7927 C CA . LYS B 1 273 ? -34.812 22.906 5.309 1 94.44 273 LYS B CA 1
ATOM 7928 C C . LYS B 1 273 ? -35.656 24 5.93 1 94.44 273 LYS B C 1
ATOM 7930 O O . LYS B 1 273 ? -36.844 23.797 6.172 1 94.44 273 LYS B O 1
ATOM 7935 N N . GLN B 1 274 ? -35.062 25.109 6.199 1 92.25 274 GLN B N 1
ATOM 7936 C CA . GLN B 1 274 ? -35.812 26.219 6.773 1 92.25 274 GLN B CA 1
ATOM 7937 C C . GLN B 1 274 ? -36.812 26.797 5.773 1 92.25 274 GLN B C 1
ATOM 7939 O O . GLN B 1 274 ? -37.938 27.172 6.152 1 92.25 274 GLN B O 1
ATOM 7944 N N . MET B 1 275 ? -36.469 26.859 4.52 1 90.56 275 MET B N 1
ATOM 7945 C CA . MET B 1 275 ? -37.375 27.328 3.463 1 90.56 275 MET B CA 1
ATOM 7946 C C . MET B 1 275 ? -38.562 26.406 3.328 1 90.56 275 MET B C 1
ATOM 7948 O O . MET B 1 275 ? -39.719 26.859 3.209 1 90.56 275 MET B O 1
ATOM 7952 N N . GLN B 1 276 ? -38.219 25.172 3.377 1 90.94 276 GLN B N 1
ATOM 7953 C CA . GLN B 1 276 ? -39.312 24.188 3.268 1 90.94 276 GLN B CA 1
ATOM 7954 C C . GLN B 1 276 ? -40.25 24.266 4.465 1 90.94 276 GLN B C 1
ATOM 7956 O O . GLN B 1 276 ? -41.469 24.062 4.32 1 90.94 276 GLN B O 1
ATOM 7961 N N . ALA B 1 277 ? -39.719 24.516 5.555 1 87.5 277 ALA B N 1
ATOM 7962 C CA . ALA B 1 277 ? -40.5 24.625 6.773 1 87.5 277 ALA B CA 1
ATOM 7963 C C . ALA B 1 277 ? -41.188 26 6.855 1 87.5 277 ALA B C 1
ATOM 7965 O O . ALA B 1 277 ? -41.812 26.312 7.859 1 87.5 277 ALA B O 1
ATOM 7966 N N . LYS B 1 278 ? -41 26.797 5.875 1 80.75 278 LYS B N 1
ATOM 7967 C CA . LYS B 1 278 ? -41.594 28.125 5.754 1 80.75 278 LYS B CA 1
ATOM 7968 C C . LYS B 1 278 ? -41.125 29.031 6.883 1 80.75 278 LYS B C 1
ATOM 7970 O O . LYS B 1 278 ? -41.875 29.875 7.367 1 80.75 278 LYS B O 1
ATOM 7975 N N . LYS B 1 279 ? -39.969 28.797 7.285 1 81.88 279 LYS B N 1
ATOM 7976 C CA . LYS B 1 279 ? -39.375 29.609 8.344 1 81.88 279 LYS B CA 1
ATOM 7977 C C . LYS B 1 279 ? -38.469 30.688 7.754 1 81.88 279 LYS B C 1
ATOM 7979 O O . LYS B 1 279 ? -37.875 31.484 8.492 1 81.88 279 LYS B O 1
ATOM 7984 N N . LEU B 1 280 ? -38.344 30.766 6.484 1 88.25 280 LEU B N 1
ATOM 7985 C CA . LEU B 1 280 ? -37.5 31.734 5.793 1 88.25 280 LEU B CA 1
ATOM 7986 C C . LEU B 1 280 ? -38.281 32.375 4.641 1 88.25 280 LEU B C 1
ATOM 7988 O O . LEU B 1 280 ? -37.844 32.312 3.488 1 88.25 280 LEU B O 1
ATOM 7992 N N . ALA B 1 281 ? -39.25 33.125 4.965 1 81.81 281 ALA B N 1
ATOM 7993 C CA . ALA B 1 281 ? -40.156 33.688 3.982 1 81.81 281 ALA B CA 1
ATOM 7994 C C . ALA B 1 281 ? -39.5 34.781 3.164 1 81.81 281 ALA B C 1
ATOM 7996 O O . ALA B 1 281 ? -39.906 35.094 2.051 1 81.81 281 ALA B O 1
ATOM 7997 N N . TRP B 1 282 ? -38.406 35.344 3.689 1 87.94 282 TRP B N 1
ATOM 7998 C CA . TRP B 1 282 ? -37.719 36.438 3.031 1 87.94 282 TRP B CA 1
ATOM 7999 C C . TRP B 1 282 ? -36.875 35.938 1.878 1 87.94 282 TRP B C 1
ATOM 8001 O O . TRP B 1 282 ? -36.406 36.75 1.055 1 87.94 282 TRP B O 1
ATOM 8011 N N . LEU B 1 283 ? -36.688 34.656 1.785 1 92.19 283 LEU B N 1
ATOM 8012 C CA . LEU B 1 283 ? -35.844 34.062 0.76 1 92.19 283 LEU B CA 1
ATOM 8013 C C . LEU B 1 283 ? -36.656 33.375 -0.317 1 92.19 283 LEU B C 1
ATOM 8015 O O . LEU B 1 283 ? -37.531 32.562 -0.008 1 92.19 283 LEU B O 1
ATOM 8019 N N . GLU B 1 284 ? -36.375 33.688 -1.527 1 91.62 284 GLU B N 1
ATOM 8020 C CA . GLU B 1 284 ? -37.094 33.094 -2.66 1 91.62 284 GLU B CA 1
ATOM 8021 C C . GLU B 1 284 ? -36.375 31.875 -3.191 1 91.62 284 GLU B C 1
ATOM 8023 O O . GLU B 1 284 ? -37 30.906 -3.611 1 91.62 284 GLU B O 1
ATOM 8028 N N . ASP B 1 285 ? -35 32.031 -3.295 1 93.44 285 ASP B N 1
ATOM 8029 C CA . ASP B 1 285 ? -34.219 30.953 -3.902 1 93.44 285 ASP B CA 1
ATOM 8030 C C . ASP B 1 285 ? -32.812 30.906 -3.34 1 93.44 285 ASP B C 1
ATOM 8032 O O . ASP B 1 285 ? -32.344 31.859 -2.721 1 93.44 285 ASP B O 1
ATOM 8036 N N . LEU B 1 286 ? -32.25 29.672 -3.457 1 94.56 286 LEU B N 1
ATOM 8037 C CA . LEU B 1 286 ? -30.875 29.406 -3.062 1 94.56 286 LEU B CA 1
ATOM 8038 C C . LEU B 1 286 ? -30.125 28.656 -4.164 1 94.56 286 LEU B C 1
ATOM 8040 O O . LEU B 1 286 ? -30.562 27.578 -4.594 1 94.56 286 LEU B O 1
ATOM 8044 N N . ARG B 1 287 ? -29.062 29.203 -4.707 1 93.5 287 ARG B N 1
ATOM 8045 C CA . ARG B 1 287 ? -28.297 28.578 -5.785 1 93.5 287 ARG B CA 1
ATOM 8046 C C . ARG B 1 287 ? -26.828 28.453 -5.422 1 93.5 287 ARG B C 1
ATOM 8048 O O . ARG B 1 287 ? -26.25 29.344 -4.797 1 93.5 287 ARG B O 1
ATOM 8055 N N . ASP B 1 288 ? -26.25 27.359 -5.754 1 91.31 288 ASP B N 1
ATOM 8056 C CA . ASP B 1 288 ? -24.812 27.156 -5.617 1 91.31 288 ASP B CA 1
ATOM 8057 C C . ASP B 1 288 ? -24.094 27.391 -6.945 1 91.31 288 ASP B C 1
ATOM 8059 O O . ASP B 1 288 ? -24.234 26.609 -7.883 1 91.31 288 ASP B O 1
ATOM 8063 N N . GLU B 1 289 ? -23.375 28.375 -7.047 1 91.31 289 GLU B N 1
ATOM 8064 C CA . GLU B 1 289 ? -22.641 28.719 -8.258 1 91.31 289 GLU B CA 1
ATOM 8065 C C . GLU B 1 289 ? -21.125 28.562 -8.055 1 91.31 289 GLU B C 1
ATOM 8067 O O . GLU B 1 289 ? -20.344 29.25 -8.711 1 91.31 289 GLU B O 1
ATOM 8072 N N . SER B 1 290 ? -20.766 27.75 -7.086 1 87.44 290 SER B N 1
ATOM 8073 C CA . SER B 1 290 ? -19.359 27.484 -6.82 1 87.44 290 SER B CA 1
ATOM 8074 C C . SER B 1 290 ? -18.688 26.812 -8.008 1 87.44 290 SER B C 1
ATOM 8076 O O . SER B 1 290 ? -19.312 25.984 -8.688 1 87.44 290 SER B O 1
ATOM 8078 N N . ASP B 1 291 ? -17.484 27.156 -8.359 1 79.69 291 ASP B N 1
ATOM 8079 C CA . ASP B 1 291 ? -16.719 26.531 -9.438 1 79.69 291 ASP B CA 1
ATOM 8080 C C . ASP B 1 291 ? -15.219 26.594 -9.148 1 79.69 291 ASP B C 1
ATOM 8082 O O . ASP B 1 291 ? -14.805 26.828 -8.016 1 79.69 291 ASP B O 1
ATOM 8086 N N . HIS B 1 292 ? -14.414 26.281 -10.086 1 76.5 292 HIS B N 1
ATOM 8087 C CA . HIS B 1 292 ? -12.969 26.219 -9.922 1 76.5 292 HIS B CA 1
ATOM 8088 C C . HIS B 1 292 ? -12.391 27.609 -9.656 1 76.5 292 HIS B C 1
ATOM 8090 O O . HIS B 1 292 ? -11.391 27.734 -8.945 1 76.5 292 HIS B O 1
ATOM 8096 N N . GLU B 1 293 ? -13.062 28.562 -10.133 1 78.81 293 GLU B N 1
ATOM 8097 C CA . GLU B 1 293 ? -12.586 29.922 -9.953 1 78.81 293 GLU B CA 1
ATOM 8098 C C . GLU B 1 293 ? -13.086 30.516 -8.641 1 78.81 293 GLU B C 1
ATOM 8100 O O . GLU B 1 293 ? -12.375 31.281 -7.992 1 78.81 293 GLU B O 1
ATOM 8105 N N . HIS B 1 294 ? -14.242 30.188 -8.383 1 84.19 294 HIS B N 1
ATOM 8106 C CA . HIS B 1 294 ? -14.852 30.578 -7.117 1 84.19 294 HIS B CA 1
ATOM 8107 C C . HIS B 1 294 ? -15.242 29.359 -6.289 1 84.19 294 HIS B C 1
ATOM 8109 O O . HIS B 1 294 ? -16.375 28.891 -6.359 1 84.19 294 HIS B O 1
ATOM 8115 N N . PRO B 1 295 ? -14.336 28.984 -5.41 1 83.88 295 PRO B N 1
ATOM 8116 C CA . PRO B 1 295 ? -14.586 27.734 -4.68 1 83.88 295 PRO B CA 1
ATOM 8117 C C . PRO B 1 295 ? -15.875 27.781 -3.867 1 83.88 295 PRO B C 1
ATOM 8119 O O . PRO B 1 295 ? -16.516 26.75 -3.664 1 83.88 295 PRO B O 1
ATOM 8122 N N . ILE B 1 296 ? -16.172 29.016 -3.424 1 89.38 296 ILE B N 1
ATOM 8123 C CA . ILE B 1 296 ? -17.422 29.203 -2.701 1 89.38 296 ILE B CA 1
ATOM 8124 C C . ILE B 1 296 ? -18.188 30.391 -3.285 1 89.38 296 ILE B C 1
ATOM 8126 O O . ILE B 1 296 ? -17.672 31.516 -3.32 1 89.38 296 ILE B O 1
ATOM 8130 N N . ARG B 1 297 ? -19.375 30.062 -3.793 1 93.19 297 ARG B N 1
ATOM 8131 C CA . ARG B 1 297 ? -20.281 31.109 -4.262 1 93.19 297 ARG B CA 1
ATOM 8132 C C . ARG B 1 297 ? -21.734 30.672 -4.109 1 93.19 297 ARG B C 1
ATOM 8134 O O . ARG B 1 297 ? -22.359 30.203 -5.062 1 93.19 297 ARG B O 1
ATOM 8141 N N . LEU B 1 298 ? -22.234 30.922 -2.998 1 94.75 298 LEU B N 1
ATOM 8142 C CA . LEU B 1 298 ? -23.641 30.641 -2.723 1 94.75 298 LEU B CA 1
ATOM 8143 C C . LEU B 1 298 ? -24.484 31.906 -2.912 1 94.75 298 LEU B C 1
ATOM 8145 O O . LEU B 1 298 ? -24.203 32.938 -2.32 1 94.75 298 LEU B O 1
ATOM 8149 N N . VAL B 1 299 ? -25.469 31.75 -3.715 1 96.06 299 VAL B N 1
ATOM 8150 C CA . VAL B 1 299 ? -26.312 32.906 -4.055 1 96.06 299 VAL B CA 1
ATOM 8151 C C . VAL B 1 299 ? -27.672 32.75 -3.367 1 96.06 299 VAL B C 1
ATOM 8153 O O . VAL B 1 299 ? -28.406 31.781 -3.6 1 96.06 299 VAL B O 1
ATOM 8156 N N . LEU B 1 300 ? -27.984 33.688 -2.525 1 96.38 300 LEU B N 1
ATOM 8157 C CA . LEU B 1 300 ? -29.297 33.812 -1.896 1 96.38 300 LEU B CA 1
ATOM 8158 C C . LEU B 1 300 ? -30.141 34.875 -2.578 1 96.38 300 LEU B C 1
ATOM 8160 O O . LEU B 1 300 ? -29.75 36.062 -2.621 1 96.38 300 LEU B O 1
ATOM 8164 N N . VAL B 1 301 ? -31.266 34.469 -3.041 1 95.5 301 VAL B N 1
ATOM 8165 C CA . VAL B 1 301 ? -32.156 35.375 -3.746 1 95.5 301 VAL B CA 1
ATOM 8166 C C . VAL B 1 301 ? -33.312 35.812 -2.826 1 95.5 301 VAL B C 1
ATOM 8168 O O . VAL B 1 301 ? -34.188 35 -2.533 1 95.5 301 VAL B O 1
ATOM 8171 N N . PRO B 1 302 ? -33.281 37.031 -2.449 1 93.81 302 PRO B N 1
ATOM 8172 C CA . PRO B 1 302 ? -34.375 37.5 -1.604 1 93.81 302 PRO B CA 1
ATOM 8173 C C . PRO B 1 302 ? -35.688 37.562 -2.346 1 93.81 302 PRO B C 1
ATOM 8175 O O . PRO B 1 302 ? -35.719 37.688 -3.572 1 93.81 302 PRO B O 1
ATOM 8178 N N . ARG B 1 303 ? -36.812 37.469 -1.644 1 88.44 303 ARG B N 1
ATOM 8179 C CA . ARG B 1 303 ? -38.156 37.438 -2.229 1 88.44 303 ARG B CA 1
ATOM 8180 C C . ARG B 1 303 ? -38.469 38.75 -2.916 1 88.44 303 ARG B C 1
ATOM 8182 O O . ARG B 1 303 ? -39.188 38.781 -3.92 1 88.44 303 ARG B O 1
ATOM 8189 N N . SER B 1 304 ? -38.062 39.875 -2.297 1 84.25 304 SER B N 1
ATOM 8190 C CA . SER B 1 304 ? -38.25 41.188 -2.891 1 84.25 304 SER B CA 1
ATOM 8191 C C . SER B 1 304 ? -37.094 42.125 -2.525 1 84.25 304 SER B C 1
ATOM 8193 O O . SER B 1 304 ? -36.281 41.812 -1.648 1 84.25 304 SER B O 1
ATOM 8195 N N . ASN B 1 305 ? -37.062 43.219 -3.104 1 80.19 305 ASN B N 1
ATOM 8196 C CA . ASN B 1 305 ? -36 44.188 -2.836 1 80.19 305 ASN B CA 1
ATOM 8197 C C . ASN B 1 305 ? -36.219 44.906 -1.497 1 80.19 305 ASN B C 1
ATOM 8199 O O . ASN B 1 305 ? -35.344 45.594 -0.994 1 80.19 305 ASN B O 1
ATOM 8203 N N . ARG B 1 306 ? -37.312 44.75 -0.889 1 78.75 306 ARG B N 1
ATOM 8204 C CA . ARG B 1 306 ? -37.656 45.406 0.371 1 78.75 306 ARG B CA 1
ATOM 8205 C C . ARG B 1 306 ? -37.125 44.594 1.56 1 78.75 306 ARG B C 1
ATOM 8207 O O . ARG B 1 306 ? -37.094 45.094 2.689 1 78.75 306 ARG B O 1
ATOM 8214 N N . VAL B 1 307 ? -36.625 43.469 1.272 1 87.06 307 VAL B N 1
ATOM 8215 C CA . VAL B 1 307 ? -36.125 42.594 2.332 1 87.06 307 VAL B CA 1
ATOM 8216 C C . VAL B 1 307 ? -34.906 43.219 2.975 1 87.06 307 VAL B C 1
ATOM 8218 O O . VAL B 1 307 ? -34 43.719 2.277 1 87.06 307 VAL B O 1
ATOM 8221 N N . ASP B 1 308 ? -34.844 43.25 4.316 1 86.38 308 ASP B N 1
ATOM 8222 C CA . ASP B 1 308 ? -33.656 43.688 5.055 1 86.38 308 ASP B CA 1
ATOM 8223 C C . ASP B 1 308 ? -32.562 42.625 5.031 1 86.38 308 ASP B C 1
ATOM 8225 O O . ASP B 1 308 ? -32.594 41.688 5.836 1 86.38 308 ASP B O 1
ATOM 8229 N N . HIS B 1 309 ? -31.562 42.844 4.195 1 92.38 309 HIS B N 1
ATOM 8230 C CA . HIS B 1 309 ? -30.516 41.844 3.977 1 92.38 309 HIS B CA 1
ATOM 8231 C C . HIS B 1 309 ? -29.734 41.594 5.254 1 92.38 309 HIS B C 1
ATOM 8233 O O . HIS B 1 309 ? -29.328 40.469 5.516 1 92.38 309 HIS B O 1
ATOM 8239 N N . GLU B 1 310 ? -29.469 42.625 6 1 90.19 310 GLU B N 1
ATOM 8240 C CA . GLU B 1 310 ? -28.688 42.469 7.223 1 90.19 310 GLU B CA 1
ATOM 8241 C C . GLU B 1 310 ? -29.422 41.594 8.25 1 90.19 310 GLU B C 1
ATOM 8243 O O . GLU B 1 310 ? -28.812 40.75 8.883 1 90.19 310 GLU B O 1
ATOM 8248 N N . ARG B 1 311 ? -30.641 41.875 8.383 1 88.38 311 ARG B N 1
ATOM 8249 C CA . ARG B 1 311 ? -31.438 41.125 9.328 1 88.38 311 ARG B CA 1
ATOM 8250 C C . ARG B 1 311 ? -31.578 39.656 8.875 1 88.38 311 ARG B C 1
ATOM 8252 O O . ARG B 1 311 ? -31.562 38.75 9.695 1 88.38 311 ARG B O 1
ATOM 8259 N N . LEU B 1 312 ? -31.797 39.562 7.637 1 91.81 312 LEU B N 1
ATOM 8260 C CA . LEU B 1 312 ? -31.859 38.188 7.09 1 91.81 312 LEU B CA 1
ATOM 8261 C C . LEU B 1 312 ? -30.562 37.438 7.367 1 91.81 312 LEU B C 1
ATOM 8263 O O . LEU B 1 312 ? -30.594 36.281 7.801 1 91.81 312 LEU B O 1
ATOM 8267 N N . MET B 1 313 ? -29.484 38.094 7.125 1 94.69 313 MET B N 1
ATOM 8268 C CA . MET B 1 313 ? -28.203 37.438 7.344 1 94.69 313 MET B CA 1
ATOM 8269 C C . MET B 1 313 ? -27.984 37.156 8.82 1 94.69 313 MET B C 1
ATOM 8271 O O . MET B 1 313 ? -27.422 36.094 9.18 1 94.69 313 MET B O 1
ATOM 8275 N N . GLN B 1 314 ? -28.375 38.031 9.641 1 92.62 314 GLN B N 1
ATOM 8276 C CA . GLN B 1 314 ? -28.281 37.781 11.078 1 92.62 314 GLN B CA 1
ATOM 8277 C C . GLN B 1 314 ? -29.047 36.5 11.469 1 92.62 314 GLN B C 1
ATOM 8279 O O . GLN B 1 314 ? -28.578 35.719 12.289 1 92.62 314 GLN B O 1
ATOM 8284 N N . HIS B 1 315 ? -30.203 36.438 10.883 1 92.31 315 HIS B N 1
ATOM 8285 C CA . HIS B 1 315 ? -30.984 35.219 11.133 1 92.31 315 HIS B CA 1
ATOM 8286 C C . HIS B 1 315 ? -30.25 33.969 10.672 1 92.31 315 HIS B C 1
ATOM 8288 O O . HIS B 1 315 ? -30.188 32.969 11.391 1 92.31 315 HIS B O 1
ATOM 8294 N N . LEU B 1 316 ? -29.734 34.031 9.523 1 95.88 316 LEU B N 1
ATOM 8295 C CA . LEU B 1 316 ? -29.031 32.875 8.953 1 95.88 316 LEU B CA 1
ATOM 8296 C C . LEU B 1 316 ? -27.766 32.562 9.742 1 95.88 316 LEU B C 1
ATOM 8298 O O . LEU B 1 316 ? -27.391 31.406 9.898 1 95.88 316 LEU B O 1
ATOM 8302 N N . PHE B 1 317 ? -27.062 33.594 10.227 1 96.5 317 PHE B N 1
ATOM 8303 C CA . PHE B 1 317 ? -25.891 33.375 11.07 1 96.5 317 PHE B CA 1
ATOM 8304 C C . PHE B 1 317 ? -26.281 32.625 12.344 1 96.5 317 PHE B C 1
ATOM 8306 O O . PHE B 1 317 ? -25.531 31.781 12.828 1 96.5 317 PHE B O 1
ATOM 8313 N N . ALA B 1 318 ? -27.391 32.906 12.844 1 94.12 318 ALA B N 1
ATOM 8314 C CA . ALA B 1 318 ? -27.844 32.344 14.109 1 94.12 318 ALA B CA 1
ATOM 8315 C C . ALA B 1 318 ? -28.359 30.906 13.93 1 94.12 318 ALA B C 1
ATOM 8317 O O . ALA B 1 318 ? -28.312 30.109 14.859 1 94.12 318 ALA B O 1
ATOM 8318 N N . THR B 1 319 ? -28.766 30.609 12.766 1 94.69 319 THR B N 1
ATOM 8319 C CA . THR B 1 319 ? -29.531 29.375 12.625 1 94.69 319 THR B CA 1
ATOM 8320 C C . THR B 1 319 ? -28.812 28.375 11.734 1 94.69 319 THR B C 1
ATOM 8322 O O . THR B 1 319 ? -29.234 27.219 11.602 1 94.69 319 THR B O 1
ATOM 8325 N N . THR B 1 320 ? -27.797 28.734 11.07 1 96.75 320 THR B N 1
ATOM 8326 C CA . THR B 1 320 ? -27.062 27.844 10.18 1 96.75 320 THR B CA 1
ATOM 8327 C C . THR B 1 320 ? -25.562 27.875 10.492 1 96.75 320 THR B C 1
ATOM 8329 O O . THR B 1 320 ? -25.125 28.625 11.367 1 96.75 320 THR B O 1
ATOM 8332 N N . ASP B 1 321 ? -24.797 27.125 9.742 1 96.56 321 ASP B N 1
ATOM 8333 C CA . ASP B 1 321 ? -23.359 27.031 9.938 1 96.56 321 ASP B CA 1
ATOM 8334 C C . ASP B 1 321 ? -22.641 28.203 9.266 1 96.56 321 ASP B C 1
ATOM 8336 O O . ASP B 1 321 ? -21.406 28.203 9.172 1 96.56 321 ASP B O 1
ATOM 8340 N N . LEU B 1 322 ? -23.406 29.141 8.812 1 97.19 322 LEU B N 1
ATOM 8341 C CA . LEU B 1 322 ? -22.781 30.359 8.289 1 97.19 322 LEU B CA 1
ATOM 8342 C C . LEU B 1 322 ? -22.031 31.094 9.383 1 97.19 322 LEU B C 1
ATOM 8344 O O . LEU B 1 322 ? -21.188 31.953 9.102 1 97.19 322 LEU B O 1
ATOM 8348 N N . GLU B 1 323 ? -22.344 30.859 10.547 1 96.81 323 GLU B N 1
ATOM 8349 C CA . GLU B 1 323 ? -21.531 31.172 11.711 1 96.81 323 GLU B CA 1
ATOM 8350 C C . GLU B 1 323 ? -21.328 29.938 12.586 1 96.81 323 GLU B C 1
ATOM 8352 O O . GLU B 1 323 ? -22.281 29.203 12.867 1 96.81 323 GLU B O 1
ATOM 8357 N N . LYS B 1 324 ? -20.141 29.703 12.914 1 96.38 324 LYS B N 1
ATOM 8358 C CA . LYS B 1 324 ? -19.859 28.484 13.664 1 96.38 324 LYS B CA 1
ATOM 8359 C C . LYS B 1 324 ? -18.906 28.766 14.836 1 96.38 324 LYS B C 1
ATOM 8361 O O . LYS B 1 324 ? -17.984 29.562 14.711 1 96.38 324 LYS B O 1
ATOM 8366 N N . ARG B 1 325 ? -19.234 28.156 15.945 1 95.25 325 ARG B N 1
ATOM 8367 C CA . ARG B 1 325 ? -18.391 28.234 17.125 1 95.25 325 ARG B CA 1
ATOM 8368 C C . ARG B 1 325 ? -17.359 27.125 17.156 1 95.25 325 ARG B C 1
ATOM 8370 O O . ARG B 1 325 ? -17.703 25.953 16.953 1 95.25 325 ARG B O 1
ATOM 8377 N N . TYR B 1 326 ? -16.109 27.484 17.359 1 96.06 326 TYR B N 1
ATOM 8378 C CA . TYR B 1 326 ? -15.031 26.516 17.453 1 96.06 326 TYR B CA 1
ATOM 8379 C C . TYR B 1 326 ? -14.445 26.469 18.859 1 96.06 326 TYR B C 1
ATOM 8381 O O . TYR B 1 326 ? -13.883 27.453 19.328 1 96.06 326 TYR B O 1
ATOM 8389 N N . SER B 1 327 ? -14.648 25.297 19.422 1 95.69 327 SER B N 1
ATOM 8390 C CA . SER B 1 327 ? -14.008 25.094 20.719 1 95.69 327 SER B CA 1
ATOM 8391 C C . SER B 1 327 ? -12.5 24.906 20.562 1 95.69 327 SER B C 1
ATOM 8393 O O . SER B 1 327 ? -12.039 24.297 19.594 1 95.69 327 SER B O 1
ATOM 8395 N N . ALA B 1 328 ? -11.773 25.5 21.469 1 96.19 328 ALA B N 1
ATOM 8396 C CA . ALA B 1 328 ? -10.32 25.359 21.453 1 96.19 328 ALA B CA 1
ATOM 8397 C C . ALA B 1 328 ? -9.805 24.812 22.781 1 96.19 328 ALA B C 1
ATOM 8399 O O . ALA B 1 328 ? -10.211 25.281 23.859 1 96.19 328 ALA B O 1
ATOM 8400 N N . GLN B 1 329 ? -9.102 23.766 22.719 1 96.75 329 GLN B N 1
ATOM 8401 C CA . GLN B 1 329 ? -8.367 23.156 23.812 1 96.75 329 GLN B CA 1
ATOM 8402 C C . GLN B 1 329 ? -6.934 22.828 23.406 1 96.75 329 GLN B C 1
ATOM 8404 O O . GLN B 1 329 ? -6.699 21.812 22.734 1 96.75 329 GLN B O 1
ATOM 8409 N N . MET B 1 330 ? -6.016 23.625 23.969 1 97.38 330 MET B N 1
ATOM 8410 C CA . MET B 1 330 ? -4.633 23.5 23.516 1 97.38 330 MET B CA 1
ATOM 8411 C C . MET B 1 330 ? -3.891 22.453 24.344 1 97.38 330 MET B C 1
ATOM 8413 O O . MET B 1 330 ? -2.914 22.781 25.016 1 97.38 330 MET B O 1
ATOM 8417 N N . ASN B 1 331 ? -4.398 21.234 24.203 1 96.5 331 ASN B N 1
ATOM 8418 C CA . ASN B 1 331 ? -3.828 20.047 24.828 1 96.5 331 ASN B CA 1
ATOM 8419 C C . ASN B 1 331 ? -2.797 19.375 23.938 1 96.5 331 ASN B C 1
ATOM 8421 O O . ASN B 1 331 ? -3.045 19.172 22.75 1 96.5 331 ASN B O 1
ATOM 8425 N N . MET B 1 332 ? -1.637 19.172 24.453 1 96.56 332 MET B N 1
ATOM 8426 C CA . MET B 1 332 ? -0.547 18.625 23.656 1 96.56 332 MET B CA 1
ATOM 8427 C C . MET B 1 332 ? 0.451 17.875 24.547 1 96.56 332 MET B C 1
ATOM 8429 O O . MET B 1 332 ? 0.404 17.984 25.766 1 96.56 332 MET B O 1
ATOM 8433 N N . ILE B 1 333 ? 1.261 17.078 23.875 1 96.19 333 ILE B N 1
ATOM 8434 C CA . ILE B 1 333 ? 2.352 16.438 24.594 1 96.19 333 ILE B CA 1
ATOM 8435 C C . ILE B 1 333 ? 3.535 17.391 24.719 1 96.19 333 ILE B C 1
ATOM 8437 O O . ILE B 1 333 ? 4.035 17.891 23.719 1 96.19 333 ILE B O 1
ATOM 8441 N N . GLY B 1 334 ? 3.975 17.625 25.891 1 96.5 334 GLY B N 1
ATOM 8442 C CA . GLY B 1 334 ? 5.094 18.531 26.141 1 96.5 334 GLY B CA 1
ATOM 8443 C C . GLY B 1 334 ? 6.441 17.859 25.953 1 96.5 334 GLY B C 1
ATOM 8444 O O . GLY B 1 334 ? 6.516 16.672 25.641 1 96.5 334 GLY B O 1
ATOM 8445 N N . LEU B 1 335 ? 7.48 18.672 26.109 1 96.56 335 LEU B N 1
ATOM 8446 C CA . LEU B 1 335 ? 8.836 18.141 26.016 1 96.56 335 LEU B CA 1
ATOM 8447 C C . LEU B 1 335 ? 9.094 17.125 27.125 1 96.56 335 LEU B C 1
ATOM 8449 O O . LEU B 1 335 ? 9.992 16.297 27.016 1 96.56 335 LEU B O 1
ATOM 8453 N N . ASP B 1 336 ? 8.297 17.172 28.125 1 93.88 336 ASP B N 1
ATOM 8454 C CA . ASP B 1 336 ? 8.438 16.25 29.25 1 93.88 336 ASP B CA 1
ATOM 8455 C C . ASP B 1 336 ? 7.695 14.945 28.969 1 93.88 336 ASP B C 1
ATOM 8457 O O . ASP B 1 336 ? 7.688 14.039 29.812 1 93.88 336 ASP B O 1
ATOM 8461 N N . GLY B 1 337 ? 6.973 14.875 27.891 1 91.75 337 GLY B N 1
ATOM 8462 C CA . GLY B 1 337 ? 6.305 13.648 27.484 1 91.75 337 GLY B CA 1
ATOM 8463 C C . GLY B 1 337 ? 4.906 13.516 28.062 1 91.75 337 GLY B C 1
ATOM 8464 O O . GLY B 1 337 ? 4.242 12.5 27.875 1 91.75 337 GLY B O 1
ATOM 8465 N N . ARG B 1 338 ? 4.41 14.523 28.641 1 92.12 338 ARG B N 1
ATOM 8466 C CA . ARG B 1 338 ? 3.102 14.453 29.281 1 92.12 338 ARG B CA 1
ATOM 8467 C C . ARG B 1 338 ? 2.094 15.344 28.562 1 92.12 338 ARG B C 1
ATOM 8469 O O . ARG B 1 338 ? 2.447 16.422 28.078 1 92.12 338 ARG B O 1
ATOM 8476 N N . PRO B 1 339 ? 0.866 14.875 28.594 1 93.56 339 PRO B N 1
ATOM 8477 C CA . PRO B 1 339 ? -0.184 15.727 28.047 1 93.56 339 PRO B CA 1
ATOM 8478 C C . PRO B 1 339 ? -0.571 16.875 28.984 1 93.56 339 PRO B C 1
ATOM 8480 O O . PRO B 1 339 ? -0.676 16.672 30.188 1 93.56 339 PRO B O 1
ATOM 8483 N N . GLN B 1 340 ? -0.704 18.016 28.406 1 95.44 340 GLN B N 1
ATOM 8484 C CA . GLN B 1 340 ? -1.072 19.188 29.203 1 95.44 340 GLN B CA 1
ATOM 8485 C C . GLN B 1 340 ? -1.685 20.281 28.328 1 95.44 340 GLN B C 1
ATOM 8487 O O . GLN B 1 340 ? -1.23 20.516 27.219 1 95.44 340 GLN B O 1
ATOM 8492 N N . VAL B 1 341 ? -2.693 20.891 28.938 1 97 341 VAL B N 1
ATOM 8493 C CA . VAL B 1 341 ? -3.211 22.094 28.312 1 97 341 VAL B CA 1
ATOM 8494 C C . VAL B 1 341 ? -2.262 23.266 28.578 1 97 341 VAL B C 1
ATOM 8496 O O . VAL B 1 341 ? -1.908 23.531 29.734 1 97 341 VAL B O 1
ATOM 8499 N N . LYS B 1 342 ? -1.883 23.938 27.578 1 97.38 342 LYS B N 1
ATOM 8500 C CA . LYS B 1 342 ? -0.909 25.016 27.719 1 97.38 342 LYS B CA 1
ATOM 8501 C C . LYS B 1 342 ? -1.456 26.328 27.156 1 97.38 342 LYS B C 1
ATOM 8503 O O . LYS B 1 342 ? -2.258 26.328 26.219 1 97.38 342 LYS B O 1
ATOM 8508 N N . ASN B 1 343 ? -1.007 27.406 27.781 1 96.75 343 ASN B N 1
ATOM 8509 C CA . ASN B 1 343 ? -1.352 28.719 27.234 1 96.75 343 ASN B CA 1
ATOM 8510 C C . ASN B 1 343 ? -0.388 29.125 26.125 1 96.75 343 ASN B C 1
ATOM 8512 O O . ASN B 1 343 ? 0.553 28.391 25.812 1 96.75 343 ASN B O 1
ATOM 8516 N N . LEU B 1 344 ? -0.655 30.234 25.516 1 97.62 344 LEU B N 1
ATOM 8517 C CA . LEU B 1 344 ? 0.095 30.672 24.344 1 97.62 344 LEU B CA 1
ATOM 8518 C C . LEU B 1 344 ? 1.568 30.875 24.672 1 97.62 344 LEU B C 1
ATOM 8520 O O . LEU B 1 344 ? 2.445 30.406 23.953 1 97.62 344 LEU B O 1
ATOM 8524 N N . GLY B 1 345 ? 1.839 31.531 25.734 1 97.5 345 GLY B N 1
ATOM 8525 C CA . GLY B 1 345 ? 3.213 31.766 26.156 1 97.5 345 GLY B CA 1
ATOM 8526 C C . GLY B 1 345 ? 3.975 30.5 26.438 1 97.5 345 GLY B C 1
ATOM 8527 O O . GLY B 1 345 ? 5.137 30.359 26.047 1 97.5 345 GLY B O 1
ATOM 8528 N N . GLN B 1 346 ? 3.348 29.594 27.156 1 97.38 346 GLN B N 1
ATOM 8529 C CA . GLN B 1 346 ? 3.965 28.312 27.484 1 97.38 346 GLN B CA 1
ATOM 8530 C C . GLN B 1 346 ? 4.324 27.547 26.203 1 97.38 346 GLN B C 1
ATOM 8532 O O . GLN B 1 346 ? 5.398 26.953 26.125 1 97.38 346 GLN B O 1
ATOM 8537 N N . ILE B 1 347 ? 3.455 27.547 25.266 1 98.19 347 ILE B N 1
ATOM 8538 C CA . ILE B 1 347 ? 3.674 26.828 24.016 1 98.19 347 ILE B CA 1
ATOM 8539 C C . ILE B 1 347 ? 4.895 27.406 23.297 1 98.19 347 ILE B C 1
ATOM 8541 O O . ILE B 1 347 ? 5.805 26.656 22.922 1 98.19 347 ILE B O 1
ATOM 8545 N N . LEU B 1 348 ? 4.941 28.703 23.172 1 98.56 348 LEU B N 1
ATOM 8546 C CA . LEU B 1 348 ? 6.02 29.344 22.422 1 98.56 348 LEU B CA 1
ATOM 8547 C C . LEU B 1 348 ? 7.355 29.172 23.141 1 98.56 348 LEU B C 1
ATOM 8549 O O . LEU B 1 348 ? 8.367 28.875 22.516 1 98.56 348 LEU B O 1
ATOM 8553 N N . ARG B 1 349 ? 7.391 29.312 24.422 1 98.12 349 ARG B N 1
ATOM 8554 C CA . ARG B 1 349 ? 8.625 29.188 25.203 1 98.12 349 ARG B CA 1
ATOM 8555 C C . ARG B 1 349 ? 9.156 27.75 25.141 1 98.12 349 ARG B C 1
ATOM 8557 O O . ARG B 1 349 ? 10.352 27.547 24.969 1 98.12 349 ARG B O 1
ATOM 8564 N N . GLU B 1 350 ? 8.242 26.875 25.328 1 98.06 350 GLU B N 1
ATOM 8565 C CA . GLU B 1 350 ? 8.656 25.484 25.297 1 98.06 350 GLU B CA 1
ATOM 8566 C C . GLU B 1 350 ? 9.141 25.078 23.906 1 98.06 350 GLU B C 1
ATOM 8568 O O . GLU B 1 350 ? 10.102 24.328 23.781 1 98.06 350 GLU B O 1
ATOM 8573 N N . TRP B 1 351 ? 8.531 25.531 22.922 1 98.5 351 TRP B N 1
ATOM 8574 C CA . TRP B 1 351 ? 8.984 25.219 21.578 1 98.5 351 TRP B CA 1
ATOM 8575 C C . TRP B 1 351 ? 10.359 25.828 21.312 1 98.5 351 TRP B C 1
ATOM 8577 O O . TRP B 1 351 ? 11.203 25.219 20.641 1 98.5 351 TRP B O 1
ATOM 8587 N N . LEU B 1 352 ? 10.562 27.016 21.797 1 98.62 352 LEU B N 1
ATOM 8588 C CA . LEU B 1 352 ? 11.867 27.656 21.609 1 98.62 352 LEU B CA 1
ATOM 8589 C C . LEU B 1 352 ? 12.969 26.844 22.297 1 98.62 352 LEU B C 1
ATOM 8591 O O . LEU B 1 352 ? 14.094 26.797 21.797 1 98.62 352 LEU B O 1
ATOM 8595 N N . VAL B 1 353 ? 12.609 26.234 23.375 1 98.38 353 VAL B N 1
ATOM 8596 C CA . VAL B 1 353 ? 13.562 25.344 24.031 1 98.38 353 VAL B CA 1
ATOM 8597 C C . VAL B 1 353 ? 13.891 24.188 23.094 1 98.38 353 VAL B C 1
ATOM 8599 O O . VAL B 1 353 ? 15.055 23.812 22.938 1 98.38 353 VAL B O 1
ATOM 8602 N N . TYR B 1 354 ? 12.914 23.625 22.516 1 98.38 354 TYR B N 1
ATOM 8603 C CA . TYR B 1 354 ? 13.102 22.547 21.562 1 98.38 354 TYR B CA 1
ATOM 8604 C C . TYR B 1 354 ? 13.984 22.984 20.406 1 98.38 354 TYR B C 1
ATOM 8606 O O . TYR B 1 354 ? 14.898 22.266 20 1 98.38 354 TYR B O 1
ATOM 8614 N N . ARG B 1 355 ? 13.672 24.109 19.875 1 98.62 355 ARG B N 1
ATOM 8615 C CA . ARG B 1 355 ? 14.414 24.625 18.719 1 98.62 355 ARG B CA 1
ATOM 8616 C C . ARG B 1 355 ? 15.875 24.891 19.094 1 98.62 355 ARG B C 1
ATOM 8618 O O . ARG B 1 355 ? 16.781 24.578 18.312 1 98.62 355 ARG B O 1
ATOM 8625 N N . GLU B 1 356 ? 16.062 25.5 20.219 1 98.38 356 GLU B N 1
ATOM 8626 C CA . GLU B 1 356 ? 17.422 25.766 20.703 1 98.38 356 GLU B CA 1
ATOM 8627 C C . GLU B 1 356 ? 18.234 24.484 20.797 1 98.38 356 GLU B C 1
ATOM 8629 O O . GLU B 1 356 ? 19.375 24.422 20.344 1 98.38 356 GLU B O 1
ATOM 8634 N N . GLU B 1 357 ? 17.609 23.531 21.375 1 98.19 357 GLU B N 1
ATOM 8635 C CA . GLU B 1 357 ? 18.297 22.234 21.5 1 98.19 357 GLU B CA 1
ATOM 8636 C C . GLU B 1 357 ? 18.578 21.625 20.125 1 98.19 357 GLU B C 1
ATOM 8638 O O . GLU B 1 357 ? 19.641 21.047 19.906 1 98.19 357 GLU B O 1
ATOM 8643 N N . THR B 1 358 ? 17.672 21.703 19.25 1 98.56 358 THR B N 1
ATOM 8644 C CA . THR B 1 358 ? 17.812 21.156 17.891 1 98.56 358 THR B CA 1
ATOM 8645 C C . THR B 1 358 ? 18.969 21.828 17.172 1 98.56 358 THR B C 1
ATOM 8647 O O . THR B 1 358 ? 19.797 21.156 16.547 1 98.56 358 THR B O 1
ATOM 8650 N N . VAL B 1 359 ? 19.047 23.141 17.312 1 98.62 359 VAL B N 1
ATOM 8651 C CA . VAL B 1 359 ? 20.109 23.891 16.641 1 98.62 359 VAL B CA 1
ATOM 8652 C C . VAL B 1 359 ? 21.453 23.578 17.297 1 98.62 359 VAL B C 1
ATOM 8654 O O . VAL B 1 359 ? 22.469 23.453 16.609 1 98.62 359 VAL B O 1
ATOM 8657 N N . ARG B 1 360 ? 21.469 23.484 18.562 1 98.38 360 ARG B N 1
ATOM 8658 C CA . ARG B 1 360 ? 22.703 23.109 19.266 1 98.38 360 ARG B CA 1
ATOM 8659 C C . ARG B 1 360 ? 23.203 21.75 18.797 1 98.38 360 ARG B C 1
ATOM 8661 O O . ARG B 1 360 ? 24.391 21.578 18.531 1 98.38 360 ARG B O 1
ATOM 8668 N N . ARG B 1 361 ? 22.297 20.828 18.703 1 98.38 361 ARG B N 1
ATOM 8669 C CA . ARG B 1 361 ? 22.656 19.5 18.219 1 98.38 361 ARG B CA 1
ATOM 8670 C C . ARG B 1 361 ? 23.188 19.562 16.781 1 98.38 361 ARG B C 1
ATOM 8672 O O . ARG B 1 361 ? 24.156 18.891 16.453 1 98.38 361 ARG B O 1
ATOM 8679 N N . ARG B 1 362 ? 22.484 20.312 15.984 1 98.56 362 ARG B N 1
ATOM 8680 C CA . ARG B 1 362 ? 22.891 20.5 14.594 1 98.56 362 ARG B CA 1
ATOM 8681 C C . ARG B 1 362 ? 24.312 21.031 14.5 1 98.56 362 ARG B C 1
ATOM 8683 O O . ARG B 1 362 ? 25.141 20.484 13.758 1 98.56 362 ARG B O 1
ATOM 8690 N N . LEU B 1 363 ? 24.641 22.047 15.297 1 98.69 363 LEU B N 1
ATOM 8691 C CA . LEU B 1 363 ? 25.953 22.688 15.281 1 98.69 363 LEU B CA 1
ATOM 8692 C C . LEU B 1 363 ? 27.016 21.766 15.852 1 98.69 363 LEU B C 1
ATOM 8694 O O . LEU B 1 363 ? 28.141 21.703 15.336 1 98.69 363 LEU B O 1
ATOM 8698 N N . ASN B 1 364 ? 26.656 21.062 16.891 1 98.5 364 ASN B N 1
ATOM 8699 C CA . ASN B 1 364 ? 27.594 20.109 17.469 1 98.5 364 ASN B CA 1
ATOM 8700 C C . ASN B 1 364 ? 27.906 18.969 16.5 1 98.5 364 ASN B C 1
ATOM 8702 O O . ASN B 1 364 ? 29.031 18.484 16.438 1 98.5 364 ASN B O 1
ATOM 8706 N N . HIS B 1 365 ? 26.844 18.484 15.867 1 98.5 365 HIS B N 1
ATOM 8707 C CA . HIS B 1 365 ? 27.031 17.453 14.867 1 98.5 365 HIS B CA 1
ATOM 8708 C C . HIS B 1 365 ? 28.016 17.891 13.789 1 98.5 365 HIS B C 1
ATOM 8710 O O . HIS B 1 365 ? 28.922 17.156 13.422 1 98.5 365 HIS B O 1
ATOM 8716 N N . ARG B 1 366 ? 27.812 19.094 13.336 1 98.38 366 ARG B N 1
ATOM 8717 C CA . ARG B 1 366 ? 28.719 19.641 12.328 1 98.38 366 ARG B CA 1
ATOM 8718 C C . ARG B 1 366 ? 30.125 19.828 12.891 1 98.38 366 ARG B C 1
ATOM 8720 O O . ARG B 1 366 ? 31.109 19.531 12.211 1 98.38 366 ARG B O 1
ATOM 8727 N N . LEU B 1 367 ? 30.25 20.312 14.086 1 98.44 367 LEU B N 1
ATOM 8728 C CA . LEU B 1 367 ? 31.547 20.5 14.727 1 98.44 367 LEU B CA 1
ATOM 8729 C C . LEU B 1 367 ? 32.281 19.188 14.852 1 98.44 367 LEU B C 1
ATOM 8731 O O . LEU B 1 367 ? 33.5 19.125 14.602 1 98.44 367 LEU B O 1
ATOM 8735 N N . HIS B 1 368 ? 31.594 18.203 15.219 1 98.19 368 HIS B N 1
ATOM 8736 C CA . HIS B 1 368 ? 32.219 16.875 15.32 1 98.19 368 HIS B CA 1
ATOM 8737 C C . HIS B 1 368 ? 32.75 16.422 13.969 1 98.19 368 HIS B C 1
ATOM 8739 O O . HIS B 1 368 ? 33.875 15.906 13.875 1 98.19 368 HIS B O 1
ATOM 8745 N N . ALA B 1 369 ? 31.938 16.562 12.984 1 98 369 ALA B N 1
ATOM 8746 C CA . ALA B 1 369 ? 32.375 16.172 11.641 1 98 369 ALA B CA 1
ATOM 8747 C C . ALA B 1 369 ? 33.594 16.953 11.203 1 98 369 ALA B C 1
ATOM 8749 O O . ALA B 1 369 ? 34.5 16.391 10.594 1 98 369 ALA B O 1
ATOM 8750 N N . VAL B 1 370 ? 33.562 18.266 11.477 1 98.25 370 VAL B N 1
ATOM 8751 C CA . VAL B 1 370 ? 34.688 19.141 11.141 1 98.25 370 VAL B CA 1
ATOM 8752 C C . VAL B 1 370 ? 35.938 18.688 11.891 1 98.25 370 VAL B C 1
ATOM 8754 O O . VAL B 1 370 ? 37.031 18.609 11.305 1 98.25 370 VAL B O 1
ATOM 8757 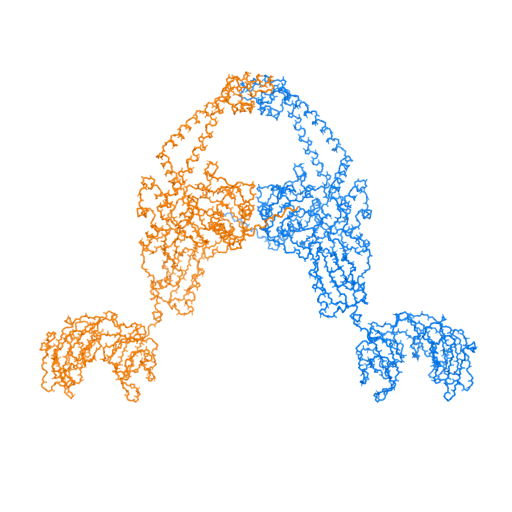N N . ASN B 1 371 ? 35.844 18.406 13.133 1 98.19 371 ASN B N 1
ATOM 8758 C CA . ASN B 1 371 ? 36.938 17.938 13.945 1 98.19 371 ASN B CA 1
ATOM 8759 C C . ASN B 1 371 ? 37.531 16.625 13.406 1 98.19 371 ASN B C 1
ATOM 8761 O O . ASN B 1 371 ? 38.75 16.453 13.344 1 98.19 371 ASN B O 1
ATOM 8765 N N . GLU B 1 372 ? 36.688 15.75 13.102 1 97.94 372 GLU B N 1
ATOM 8766 C CA . GLU B 1 372 ? 37.125 14.461 12.562 1 97.94 372 GLU B CA 1
ATOM 8767 C C . GLU B 1 372 ? 37.875 14.641 11.25 1 97.94 372 GLU B C 1
ATOM 8769 O O . GLU B 1 372 ? 38.906 14.016 11.031 1 97.94 372 GLU B O 1
ATOM 8774 N N . ARG B 1 373 ? 37.25 15.438 10.414 1 98.06 373 ARG B N 1
ATOM 8775 C CA . ARG B 1 373 ? 37.906 15.664 9.125 1 98.06 373 ARG B CA 1
ATOM 8776 C C . ARG B 1 373 ? 39.25 16.359 9.297 1 98.06 373 ARG B C 1
ATOM 8778 O O . ARG B 1 373 ? 40.219 16.016 8.617 1 98.06 373 ARG B O 1
ATOM 8785 N N . LEU B 1 374 ? 39.344 17.328 10.188 1 98.06 374 LEU B N 1
ATOM 8786 C CA . LEU B 1 374 ? 40.594 18.016 10.461 1 98.06 374 LEU B CA 1
ATOM 8787 C C . LEU B 1 374 ? 41.625 17.047 11 1 98.06 374 LEU B C 1
ATOM 8789 O O . LEU B 1 374 ? 42.812 17.125 10.641 1 98.06 374 LEU B O 1
ATOM 8793 N N . HIS B 1 375 ? 41.219 16.141 11.836 1 97.81 375 HIS B N 1
ATOM 8794 C CA . HIS B 1 375 ? 42.094 15.117 12.383 1 97.81 375 HIS B CA 1
ATOM 8795 C C . HIS B 1 375 ? 42.688 14.242 11.273 1 97.81 375 HIS B C 1
ATOM 8797 O O . HIS B 1 375 ? 43.875 13.977 11.25 1 97.81 375 HIS B O 1
ATOM 8803 N N . ILE B 1 376 ? 41.844 13.875 10.352 1 98 376 ILE B N 1
ATOM 8804 C CA . ILE B 1 376 ? 42.281 13.023 9.25 1 98 376 ILE B CA 1
ATOM 8805 C C . ILE B 1 376 ? 43.219 13.797 8.328 1 98 376 ILE B C 1
ATOM 8807 O O . ILE B 1 376 ? 44.219 13.266 7.883 1 98 376 ILE B O 1
ATOM 8811 N N . LEU B 1 377 ? 42.844 15.078 8 1 97.44 377 LEU B N 1
ATOM 8812 C CA . LEU B 1 377 ? 43.656 15.906 7.117 1 97.44 377 LEU B CA 1
ATOM 8813 C C . LEU B 1 377 ? 45.062 16.094 7.691 1 97.44 377 LEU B C 1
ATOM 8815 O O . LEU B 1 377 ? 46.031 16.125 6.945 1 97.44 377 LEU B O 1
ATOM 8819 N N . GLN B 1 378 ? 45.219 16.172 8.953 1 96.5 378 GLN B N 1
ATOM 8820 C CA . GLN B 1 378 ? 46.5 16.281 9.602 1 96.5 378 GLN B CA 1
ATOM 8821 C C . GLN B 1 378 ? 47.344 15.023 9.352 1 96.5 378 GLN B C 1
ATOM 8823 O O . GLN B 1 378 ? 48.531 15.117 9.055 1 96.5 378 GLN B O 1
ATOM 8828 N N . GLY B 1 379 ? 46.688 13.891 9.484 1 96.38 379 GLY B N 1
ATOM 8829 C CA . GLY B 1 379 ? 47.375 12.648 9.195 1 96.38 379 GLY B CA 1
ATOM 8830 C C . GLY B 1 379 ? 47.812 12.531 7.746 1 96.38 379 GLY B C 1
ATOM 8831 O O . GLY B 1 379 ? 48.906 12.07 7.465 1 96.38 379 GLY B O 1
ATOM 8832 N N . LEU B 1 380 ? 47 12.953 6.887 1 96.44 380 LEU B N 1
ATOM 8833 C CA . LEU B 1 380 ? 47.312 12.883 5.465 1 96.44 380 LEU B CA 1
ATOM 8834 C C . LEU B 1 380 ? 48.5 13.797 5.121 1 96.44 380 LEU B C 1
ATOM 8836 O O . LEU B 1 380 ? 49.344 13.461 4.285 1 96.44 380 LEU B O 1
ATOM 8840 N N . LEU B 1 381 ? 48.531 14.953 5.723 1 95 381 LEU B N 1
ATOM 8841 C CA . LEU B 1 381 ? 49.656 15.867 5.492 1 95 381 LEU B CA 1
ATOM 8842 C C . LEU B 1 381 ? 50.969 15.266 5.977 1 95 381 LEU B C 1
ATOM 8844 O O . LEU B 1 381 ? 52 15.43 5.332 1 95 381 LEU B O 1
ATOM 8848 N N . ILE B 1 382 ? 50.906 14.562 7.055 1 95.12 382 ILE B N 1
ATOM 8849 C CA . ILE B 1 382 ? 52.094 13.859 7.555 1 95.12 382 ILE B CA 1
ATOM 8850 C C . ILE B 1 382 ? 52.531 12.805 6.539 1 95.12 382 ILE B C 1
ATOM 8852 O O . ILE B 1 382 ? 53.719 12.656 6.266 1 95.12 382 ILE B O 1
ATOM 8856 N N . ALA B 1 383 ? 51.531 12.141 6.004 1 93.44 383 ALA B N 1
ATOM 8857 C CA . ALA B 1 383 ? 51.844 11.117 5.008 1 93.44 383 ALA B CA 1
ATOM 8858 C C . ALA B 1 383 ? 52.5 11.719 3.768 1 93.44 383 ALA B C 1
ATOM 8860 O O . ALA B 1 383 ? 53.438 11.164 3.225 1 93.44 383 ALA B O 1
ATOM 8861 N N . TYR B 1 384 ? 52 12.82 3.355 1 91.56 384 TYR B N 1
ATOM 8862 C CA . TYR B 1 384 ? 52.531 13.461 2.154 1 91.56 384 TYR B CA 1
ATOM 8863 C C . TYR B 1 384 ? 53.969 13.906 2.359 1 91.56 384 TYR B C 1
ATOM 8865 O O . TYR B 1 384 ? 54.781 13.812 1.44 1 91.56 384 TYR B O 1
ATOM 8873 N N . LEU B 1 385 ? 54.312 14.258 3.508 1 90.44 385 LEU B N 1
ATOM 8874 C CA . LEU B 1 385 ? 55.656 14.734 3.812 1 90.44 385 LEU B CA 1
ATOM 8875 C C . LEU B 1 385 ? 56.625 13.57 3.971 1 90.44 385 LEU B C 1
ATOM 8877 O O . LEU B 1 385 ? 57.844 13.75 3.873 1 90.44 385 LEU B O 1
ATOM 8881 N N . ASN B 1 386 ? 56.094 12.32 4.152 1 93.94 386 ASN B N 1
ATOM 8882 C CA . ASN B 1 386 ? 56.906 11.133 4.387 1 93.94 386 ASN B CA 1
ATOM 8883 C C . ASN B 1 386 ? 56.5 9.977 3.48 1 93.94 386 ASN B C 1
ATOM 8885 O O . ASN B 1 386 ? 56.469 8.828 3.912 1 93.94 386 ASN B O 1
ATOM 8889 N N . LEU B 1 387 ? 56.188 10.297 2.285 1 92 387 LEU B N 1
ATOM 8890 C CA . LEU B 1 387 ? 55.531 9.336 1.391 1 92 387 LEU B CA 1
ATOM 8891 C C . LEU B 1 387 ? 56.438 8.141 1.141 1 92 387 LEU B C 1
ATOM 8893 O O . LEU B 1 387 ? 55.969 6.996 1.14 1 92 387 LEU B O 1
ATOM 8897 N N . ASP B 1 388 ? 57.688 8.336 0.892 1 91.12 388 ASP B N 1
ATOM 8898 C CA . ASP B 1 388 ? 58.625 7.254 0.578 1 91.12 388 ASP B CA 1
ATOM 8899 C C . ASP B 1 388 ? 58.719 6.25 1.728 1 91.12 388 ASP B C 1
ATOM 8901 O O . ASP B 1 388 ? 58.656 5.039 1.507 1 91.12 388 ASP B O 1
ATOM 8905 N N . GLU B 1 389 ? 58.844 6.801 2.91 1 94.38 389 GLU B N 1
ATOM 8906 C CA . GLU B 1 389 ? 58.938 5.93 4.078 1 94.38 389 GLU B CA 1
ATOM 8907 C C . GLU B 1 389 ? 57.625 5.191 4.316 1 94.38 389 GLU B C 1
ATOM 8909 O O . GLU B 1 389 ? 57.625 4.027 4.723 1 94.38 389 GLU B O 1
ATOM 8914 N N . ILE B 1 390 ? 56.531 5.824 4.031 1 94.88 390 ILE B N 1
ATOM 8915 C CA . ILE B 1 390 ? 55.219 5.223 4.203 1 94.88 390 ILE B CA 1
ATOM 8916 C C . ILE B 1 390 ? 55.062 4.055 3.232 1 94.88 390 ILE B C 1
ATOM 8918 O O . ILE B 1 390 ? 54.594 2.975 3.621 1 94.88 390 ILE B O 1
ATOM 8922 N N . ILE B 1 391 ? 55.438 4.281 2.008 1 91.88 391 ILE B N 1
ATOM 8923 C CA . ILE B 1 391 ? 55.344 3.238 0.992 1 91.88 391 ILE B CA 1
ATOM 8924 C C . ILE B 1 391 ? 56.25 2.068 1.352 1 91.88 391 ILE B C 1
ATOM 8926 O O . ILE B 1 391 ? 55.875 0.906 1.187 1 91.88 391 ILE B O 1
ATOM 8930 N N . ARG B 1 392 ? 57.406 2.383 1.781 1 92.75 392 ARG B N 1
ATOM 8931 C CA . ARG B 1 392 ? 58.344 1.336 2.191 1 92.75 392 ARG B CA 1
ATOM 8932 C C . ARG B 1 392 ? 57.75 0.475 3.299 1 92.75 392 ARG B C 1
ATOM 8934 O O . ARG B 1 392 ? 57.781 -0.755 3.23 1 92.75 392 ARG B O 1
ATOM 8941 N N . ILE B 1 393 ? 57.156 1.067 4.297 1 95.56 393 ILE B N 1
ATOM 8942 C CA . ILE B 1 393 ? 56.562 0.365 5.43 1 95.56 393 ILE B CA 1
ATOM 8943 C C . ILE B 1 393 ? 55.438 -0.532 4.941 1 95.56 393 ILE B C 1
ATOM 8945 O O . ILE B 1 393 ? 55.344 -1.697 5.336 1 95.56 393 ILE B O 1
ATOM 8949 N N . ILE B 1 394 ? 54.594 -0.049 4.051 1 94.31 394 ILE B N 1
ATOM 8950 C CA . ILE B 1 394 ? 53.438 -0.777 3.559 1 94.31 394 ILE B CA 1
ATOM 8951 C C . ILE B 1 394 ? 53.875 -1.991 2.75 1 94.31 394 ILE B C 1
ATOM 8953 O O . ILE B 1 394 ? 53.25 -3.059 2.826 1 94.31 394 ILE B O 1
ATOM 8957 N N . ARG B 1 395 ? 55 -1.871 2.061 1 90 395 ARG B N 1
ATOM 8958 C CA . ARG B 1 395 ? 55.469 -2.926 1.168 1 90 395 ARG B CA 1
ATOM 8959 C C . ARG B 1 395 ? 56.219 -4.004 1.943 1 90 395 ARG B C 1
ATOM 8961 O O . ARG B 1 395 ? 56.188 -5.176 1.557 1 90 395 ARG B O 1
ATOM 8968 N N . THR B 1 396 ? 56.844 -3.621 3.049 1 91.06 396 THR B N 1
ATOM 8969 C CA . THR B 1 396 ? 57.812 -4.535 3.654 1 91.06 396 THR B CA 1
ATOM 8970 C C . THR B 1 396 ? 57.25 -5.141 4.938 1 91.06 396 THR B C 1
ATOM 8972 O O . THR B 1 396 ? 57.625 -6.246 5.328 1 91.06 396 THR B O 1
ATOM 8975 N N . GLU B 1 397 ? 56.406 -4.359 5.551 1 92.5 397 GLU B N 1
ATOM 8976 C CA . GLU B 1 397 ? 55.875 -4.816 6.84 1 92.5 397 GLU B CA 1
ATOM 8977 C C . GLU B 1 397 ? 54.625 -5.668 6.656 1 92.5 397 GLU B C 1
ATOM 8979 O O . GLU B 1 397 ? 53.781 -5.371 5.801 1 92.5 397 GLU B O 1
ATOM 8984 N N . ASP B 1 398 ? 54.5 -6.727 7.547 1 87.94 398 ASP B N 1
ATOM 8985 C CA . ASP B 1 398 ? 53.344 -7.602 7.488 1 87.94 398 ASP B CA 1
ATOM 8986 C C . ASP B 1 398 ? 52.094 -6.887 7.996 1 87.94 398 ASP B C 1
ATOM 8988 O O . ASP B 1 398 ? 50.969 -7.094 7.473 1 87.94 398 ASP B O 1
ATOM 8992 N N . GLU B 1 399 ? 52.281 -6.09 9.055 1 92.5 399 GLU B N 1
ATOM 8993 C CA . GLU B 1 399 ? 51.219 -5.258 9.609 1 92.5 399 GLU B CA 1
ATOM 8994 C C . GLU B 1 399 ? 51.594 -3.781 9.578 1 92.5 399 GLU B C 1
ATOM 8996 O O . GLU B 1 399 ? 52 -3.217 10.594 1 92.5 399 GLU B O 1
ATOM 9001 N N . PRO B 1 400 ? 51.281 -3.191 8.469 1 94.44 400 PRO B N 1
ATOM 9002 C CA . PRO B 1 400 ? 51.781 -1.824 8.273 1 94.44 400 PRO B CA 1
ATOM 9003 C C . PRO B 1 400 ? 51.125 -0.823 9.219 1 94.44 400 PRO B C 1
ATOM 9005 O O . PRO B 1 400 ? 51.75 0.17 9.609 1 94.44 400 PRO B O 1
ATOM 9008 N N . ARG B 1 401 ? 49.812 -1.021 9.656 1 95.62 401 ARG B N 1
ATOM 9009 C CA . ARG B 1 401 ? 49.031 -0.02 10.391 1 95.62 401 ARG B CA 1
ATOM 9010 C C . ARG B 1 401 ? 49.719 0.319 11.719 1 95.62 401 ARG B C 1
ATOM 9012 O O . ARG B 1 401 ? 50.031 1.481 11.984 1 95.62 401 ARG B O 1
ATOM 9019 N N . PRO B 1 402 ? 50.094 -0.694 12.57 1 96.88 402 PRO B N 1
ATOM 9020 C CA . PRO B 1 402 ? 50.75 -0.375 13.836 1 96.88 402 PRO B CA 1
ATOM 9021 C C . PRO B 1 402 ? 52.125 0.277 13.641 1 96.88 402 PRO B C 1
ATOM 9023 O O . PRO B 1 402 ? 52.531 1.118 14.445 1 96.88 402 PRO B O 1
ATOM 9026 N N . VAL B 1 403 ? 52.875 -0.11 12.648 1 97.06 403 VAL B N 1
ATOM 9027 C CA . VAL B 1 403 ? 54.188 0.444 12.383 1 97.06 403 VAL B CA 1
ATOM 9028 C C . VAL B 1 403 ? 54.062 1.906 11.969 1 97.06 403 VAL B C 1
ATOM 9030 O O . VAL B 1 403 ? 54.844 2.752 12.398 1 97.06 403 VAL B O 1
ATOM 9033 N N . LEU B 1 404 ? 53.031 2.18 11.141 1 97.12 404 LEU B N 1
ATOM 9034 C CA . LEU B 1 404 ? 52.781 3.559 10.742 1 97.12 404 LEU B CA 1
ATOM 9035 C C . LEU B 1 404 ? 52.438 4.426 11.945 1 97.12 404 LEU B C 1
ATOM 9037 O O . LEU B 1 404 ? 52.938 5.547 12.07 1 97.12 404 LEU B O 1
ATOM 9041 N N . MET B 1 405 ? 51.5 3.982 12.812 1 98.06 405 MET B N 1
ATOM 9042 C CA . MET B 1 405 ? 51.094 4.719 14 1 98.06 405 MET B CA 1
ATOM 9043 C C . MET B 1 405 ? 52.281 5.031 14.906 1 98.06 405 MET B C 1
ATOM 9045 O O . MET B 1 405 ? 52.406 6.16 15.375 1 98.06 405 MET B O 1
ATOM 9049 N N . ALA B 1 406 ? 53.188 4.051 15.016 1 97.38 406 ALA B N 1
ATOM 9050 C CA . ALA B 1 406 ? 54.344 4.207 15.898 1 97.38 406 ALA B CA 1
ATOM 9051 C C . ALA B 1 406 ? 55.375 5.145 15.289 1 97.38 406 ALA B C 1
ATOM 9053 O O . ALA B 1 406 ? 56 5.961 15.984 1 97.38 406 ALA B O 1
ATOM 9054 N N . THR B 1 407 ? 55.656 5.012 14.031 1 97.56 407 THR B N 1
ATOM 9055 C CA . THR B 1 407 ? 56.719 5.738 13.344 1 97.56 407 THR B CA 1
ATOM 9056 C C . THR B 1 407 ? 56.375 7.219 13.227 1 97.56 407 THR B C 1
ATOM 9058 O O . THR B 1 407 ? 57.25 8.086 13.367 1 97.56 407 THR B O 1
ATOM 9061 N N . PHE B 1 408 ? 55.031 7.543 13.031 1 97.5 408 PHE B N 1
ATOM 9062 C CA . PHE B 1 408 ? 54.688 8.922 12.711 1 97.5 408 PHE B CA 1
ATOM 9063 C C . PHE B 1 408 ? 53.719 9.484 13.742 1 97.5 408 PHE B C 1
ATOM 9065 O O . PHE B 1 408 ? 53.156 10.562 13.547 1 97.5 408 PHE B O 1
ATOM 9072 N N . ALA B 1 409 ? 53.438 8.812 14.812 1 96.88 409 ALA B N 1
ATOM 9073 C CA . ALA B 1 409 ? 52.562 9.227 15.898 1 96.88 409 ALA B CA 1
ATOM 9074 C C . ALA B 1 409 ? 51.156 9.547 15.367 1 96.88 409 ALA B C 1
ATOM 9076 O O . ALA B 1 409 ? 50.625 10.633 15.617 1 96.88 409 ALA B O 1
ATOM 9077 N N . LEU B 1 410 ? 50.656 8.586 14.656 1 98 410 LEU B N 1
ATOM 9078 C CA . LEU B 1 410 ? 49.312 8.719 14.07 1 98 410 LEU B CA 1
ATOM 9079 C C . LEU B 1 410 ? 48.281 7.996 14.914 1 98 410 LEU B C 1
ATOM 9081 O O . LEU B 1 410 ? 48.594 7.004 15.578 1 98 410 LEU B O 1
ATOM 9085 N N . SER B 1 411 ? 47.062 8.531 14.961 1 97.81 411 SER B N 1
ATOM 9086 C CA . SER B 1 411 ? 45.938 7.789 15.516 1 97.81 411 SER B CA 1
ATOM 9087 C C . SER B 1 411 ? 45.531 6.625 14.617 1 97.81 411 SER B C 1
ATOM 9089 O O . SER B 1 411 ? 46 6.523 13.484 1 97.81 411 SER B O 1
ATOM 9091 N N . GLU B 1 412 ? 44.781 5.746 15.148 1 97.5 412 GLU B N 1
ATOM 9092 C CA . GLU B 1 412 ? 44.312 4.609 14.375 1 97.5 412 GLU B CA 1
ATOM 9093 C C . GLU B 1 412 ? 43.5 5.078 13.156 1 97.5 412 GLU B C 1
ATOM 9095 O O . GLU B 1 412 ? 43.688 4.543 12.055 1 97.5 412 GLU B O 1
ATOM 9100 N N . ALA B 1 413 ? 42.656 6.066 13.336 1 97.94 413 ALA B N 1
ATOM 9101 C CA . ALA B 1 413 ? 41.844 6.609 12.25 1 97.94 413 ALA B CA 1
ATOM 9102 C C . ALA B 1 413 ? 42.719 7.234 11.164 1 97.94 413 ALA B C 1
ATOM 9104 O O . ALA B 1 413 ? 42.438 7.109 9.977 1 97.94 413 ALA B O 1
ATOM 9105 N N . GLN B 1 414 ? 43.781 7.902 11.555 1 97.94 414 GLN B N 1
ATOM 9106 C CA . GLN B 1 414 ? 44.719 8.508 10.602 1 97.94 414 GLN B CA 1
ATOM 9107 C C . GLN B 1 414 ? 45.438 7.441 9.805 1 97.94 414 GLN B C 1
ATOM 9109 O O . GLN B 1 414 ? 45.594 7.555 8.586 1 97.94 414 GLN B O 1
ATOM 9114 N N . ALA B 1 415 ? 45.938 6.426 10.508 1 97.88 415 ALA B N 1
ATOM 9115 C CA . ALA B 1 415 ? 46.656 5.344 9.836 1 97.88 415 ALA B CA 1
ATOM 9116 C C . ALA B 1 415 ? 45.75 4.645 8.82 1 97.88 415 ALA B C 1
ATOM 9118 O O . ALA B 1 415 ? 46.188 4.312 7.719 1 97.88 415 ALA B O 1
ATOM 9119 N N . GLU B 1 416 ? 44.531 4.414 9.273 1 97.56 416 GLU B N 1
ATOM 9120 C CA . GLU B 1 416 ? 43.594 3.787 8.367 1 97.56 416 GLU B CA 1
ATOM 9121 C C . GLU B 1 416 ? 43.344 4.652 7.137 1 97.56 416 GLU B C 1
ATOM 9123 O O . GLU B 1 416 ? 43.219 4.137 6.023 1 97.56 416 GLU B O 1
ATOM 9128 N N . ALA B 1 417 ? 43.156 5.914 7.312 1 97.62 417 ALA B N 1
ATOM 9129 C CA . ALA B 1 417 ? 42.938 6.832 6.199 1 97.62 417 ALA B CA 1
ATOM 9130 C C . ALA B 1 417 ? 44.125 6.812 5.23 1 97.62 417 ALA B C 1
ATOM 9132 O O . ALA B 1 417 ? 43.938 6.863 4.012 1 97.62 417 ALA B O 1
ATOM 9133 N N . ILE B 1 418 ? 45.281 6.746 5.738 1 97.06 418 ILE B N 1
ATOM 9134 C CA . ILE B 1 418 ? 46.5 6.695 4.918 1 97.06 418 ILE B CA 1
ATOM 9135 C C . ILE B 1 418 ? 46.531 5.402 4.105 1 97.06 418 ILE B C 1
ATOM 9137 O O . ILE B 1 418 ? 46.781 5.426 2.898 1 97.06 418 ILE B O 1
ATOM 9141 N N . LEU B 1 419 ? 46.25 4.316 4.793 1 96.62 419 LEU B N 1
ATOM 9142 C CA . LEU B 1 419 ? 46.281 3.016 4.133 1 96.62 419 LEU B CA 1
ATOM 9143 C C . LEU B 1 419 ? 45.188 2.949 3.045 1 96.62 419 LEU B C 1
ATOM 9145 O O . LEU B 1 419 ? 45.375 2.244 2.047 1 96.62 419 LEU B O 1
ATOM 9149 N N . ASN B 1 420 ? 44.219 3.723 3.176 1 96.62 420 ASN B N 1
ATOM 9150 C CA . ASN B 1 420 ? 43.125 3.689 2.232 1 96.62 420 ASN B CA 1
ATOM 9151 C C . ASN B 1 420 ? 43.25 4.766 1.159 1 96.62 420 ASN B C 1
ATOM 9153 O O . ASN B 1 420 ? 42.375 4.918 0.307 1 96.62 420 ASN B O 1
ATOM 9157 N N . THR B 1 421 ? 44.312 5.512 1.209 1 96.06 421 THR B N 1
ATOM 9158 C CA . THR B 1 421 ? 44.562 6.527 0.189 1 96.06 421 THR B CA 1
ATOM 9159 C C . THR B 1 421 ? 44.844 5.875 -1.159 1 96.06 421 THR B C 1
ATOM 9161 O O . THR B 1 421 ? 45.594 4.902 -1.231 1 96.06 421 THR B O 1
ATOM 9164 N N . ARG B 1 422 ? 44.25 6.355 -2.164 1 95.56 422 ARG B N 1
ATOM 9165 C CA . ARG B 1 422 ? 44.469 5.84 -3.51 1 95.56 422 ARG B CA 1
ATOM 9166 C C . ARG B 1 422 ? 45.719 6.453 -4.137 1 95.56 422 ARG B C 1
ATOM 9168 O O . ARG B 1 422 ? 46.094 7.57 -3.785 1 95.56 422 ARG B O 1
ATOM 9175 N N . LEU B 1 423 ? 46.312 5.777 -5.07 1 95 423 LEU B N 1
ATOM 9176 C CA . LEU B 1 423 ? 47.562 6.215 -5.715 1 95 423 LEU B CA 1
ATOM 9177 C C . LEU B 1 423 ? 47.344 7.551 -6.418 1 95 423 LEU B C 1
ATOM 9179 O O . LEU B 1 423 ? 48.25 8.398 -6.418 1 95 423 LEU B O 1
ATOM 9183 N N . ARG B 1 424 ? 46.094 7.734 -6.926 1 93.38 424 ARG B N 1
ATOM 9184 C CA . ARG B 1 424 ? 45.812 8.961 -7.672 1 93.38 424 ARG B CA 1
ATOM 9185 C C . ARG B 1 424 ? 45.938 10.188 -6.773 1 93.38 424 ARG B C 1
ATOM 9187 O O . ARG B 1 424 ? 46.188 11.297 -7.254 1 93.38 424 ARG B O 1
ATOM 9194 N N . HIS B 1 425 ? 45.781 10.008 -5.5 1 93.06 425 HIS B N 1
ATOM 9195 C CA . HIS B 1 425 ? 45.781 11.125 -4.559 1 93.06 425 HIS B CA 1
ATOM 9196 C C . HIS B 1 425 ? 47.188 11.422 -4.039 1 93.06 425 HIS B C 1
ATOM 9198 O O . HIS B 1 425 ? 47.344 12.227 -3.117 1 93.06 425 HIS B O 1
ATOM 9204 N N . LEU B 1 426 ? 48.219 10.836 -4.652 1 92.06 426 LEU B N 1
ATOM 9205 C CA . LEU B 1 426 ? 49.594 11.094 -4.238 1 92.06 426 LEU B CA 1
ATOM 9206 C C . LEU B 1 426 ? 50.188 12.242 -5.035 1 92.06 426 LEU B C 1
ATOM 9208 O O . LEU B 1 426 ? 51.312 12.68 -4.746 1 92.06 426 LEU B O 1
ATOM 9212 N N . ALA B 1 427 ? 49.406 12.773 -5.918 1 87.06 427 ALA B N 1
ATOM 9213 C CA . ALA B 1 427 ? 49.875 13.875 -6.758 1 87.06 427 ALA B CA 1
ATOM 9214 C C . ALA B 1 427 ? 50.156 15.125 -5.922 1 87.06 427 ALA B C 1
ATOM 9216 O O . ALA B 1 427 ? 49.5 15.336 -4.887 1 87.06 427 ALA B O 1
ATOM 9217 N N . ARG B 1 428 ? 51.062 16 -6.285 1 82.69 428 ARG B N 1
ATOM 9218 C CA . ARG B 1 428 ? 51.438 17.219 -5.578 1 82.69 428 ARG B CA 1
ATOM 9219 C C . ARG B 1 428 ? 50.25 18.172 -5.438 1 82.69 428 ARG B C 1
ATOM 9221 O O . ARG B 1 428 ? 50.125 18.844 -4.418 1 82.69 428 ARG B O 1
ATOM 9228 N N . LEU B 1 429 ? 49.469 18.234 -6.414 1 84.19 429 LEU B N 1
ATOM 9229 C CA . LEU B 1 429 ? 48.281 19.094 -6.402 1 84.19 429 LEU B CA 1
ATOM 9230 C C . LEU B 1 429 ? 47.344 18.703 -5.262 1 84.19 429 LEU B C 1
ATOM 9232 O O . LEU B 1 429 ? 46.688 19.562 -4.691 1 84.19 429 LEU B O 1
ATOM 9236 N N . GLU B 1 430 ? 47.375 17.469 -4.875 1 87.81 430 GLU B N 1
ATOM 9237 C CA . GLU B 1 430 ? 46.531 16.969 -3.789 1 87.81 430 GLU B CA 1
ATOM 9238 C C . GLU B 1 430 ? 46.969 17.547 -2.445 1 87.81 430 GLU B C 1
ATOM 9240 O O . GLU B 1 430 ? 46.125 17.797 -1.571 1 87.81 430 GLU B O 1
ATOM 9245 N N . GLU B 1 431 ? 48.25 17.766 -2.283 1 87 431 GLU B N 1
ATOM 9246 C CA . GLU B 1 431 ? 48.75 18.375 -1.057 1 87 431 GLU B CA 1
ATOM 9247 C C . GLU B 1 431 ? 48.25 19.797 -0.898 1 87 431 GLU B C 1
ATOM 9249 O O . GLU B 1 431 ? 47.875 20.219 0.199 1 87 431 GLU B O 1
ATOM 9254 N N . ILE B 1 432 ? 48.188 20.547 -1.966 1 91.69 432 ILE B N 1
ATOM 9255 C CA . ILE B 1 432 ? 47.719 21.922 -1.944 1 91.69 432 ILE B CA 1
ATOM 9256 C C . ILE B 1 432 ? 46.219 21.953 -1.585 1 91.69 432 ILE B C 1
ATOM 9258 O O . ILE B 1 432 ? 45.781 22.781 -0.786 1 91.69 432 ILE B O 1
ATOM 9262 N N . GLN B 1 433 ? 45.562 21 -2.123 1 93.5 433 GLN B N 1
ATOM 9263 C CA . GLN B 1 433 ? 44.125 20.922 -1.868 1 93.5 433 GLN B CA 1
ATOM 9264 C C . GLN B 1 433 ? 43.844 20.562 -0.412 1 93.5 433 GLN B C 1
ATOM 9266 O O . GLN B 1 433 ? 42.906 21.078 0.194 1 93.5 433 GLN B O 1
ATOM 9271 N N . ILE B 1 434 ? 44.594 19.703 0.149 1 94.44 434 ILE B N 1
ATOM 9272 C CA . ILE B 1 434 ? 44.438 19.281 1.537 1 94.44 434 ILE B CA 1
ATOM 9273 C C . ILE B 1 434 ? 44.688 20.469 2.467 1 94.44 434 ILE B C 1
ATOM 9275 O O . ILE B 1 434 ? 43.938 20.688 3.422 1 94.44 434 ILE B O 1
ATOM 9279 N N . ARG B 1 435 ? 45.719 21.266 2.201 1 95.06 435 ARG B N 1
ATOM 9280 C CA . ARG B 1 435 ? 46 22.438 3.018 1 95.06 435 ARG B CA 1
ATOM 9281 C C . ARG B 1 435 ? 44.906 23.484 2.92 1 95.06 435 ARG B C 1
ATOM 9283 O O . ARG B 1 435 ? 44.531 24.109 3.92 1 95.06 435 ARG B O 1
ATOM 9290 N N . ALA B 1 436 ? 44.406 23.656 1.75 1 97.06 436 ALA B N 1
ATOM 9291 C CA . ALA B 1 436 ? 43.281 24.594 1.558 1 97.06 436 ALA B CA 1
ATOM 9292 C C . ALA B 1 436 ? 42.062 24.125 2.318 1 97.06 436 ALA B C 1
ATOM 9294 O O . ALA B 1 436 ? 41.375 24.953 2.936 1 97.06 436 ALA B O 1
ATOM 9295 N N . GLU B 1 437 ? 41.781 22.812 2.246 1 97.38 437 GLU B N 1
ATOM 9296 C CA . GLU B 1 437 ? 40.656 22.266 2.98 1 97.38 437 GLU B CA 1
ATOM 9297 C C . GLU B 1 437 ? 40.844 22.422 4.488 1 97.38 437 GLU B C 1
ATOM 9299 O O . GLU B 1 437 ? 39.906 22.734 5.211 1 97.38 437 GLU B O 1
ATOM 9304 N N . GLN B 1 438 ? 42 22.234 4.906 1 96.56 438 GLN B N 1
ATOM 9305 C CA . GLN B 1 438 ? 42.312 22.359 6.328 1 96.56 438 GLN B CA 1
ATOM 9306 C C . GLN B 1 438 ? 42.062 23.797 6.812 1 96.56 438 GLN B C 1
ATOM 9308 O O . GLN B 1 438 ? 41.5 24 7.887 1 96.56 438 GLN B O 1
ATOM 9313 N N . GLU B 1 439 ? 42.469 24.719 6.02 1 97.38 439 GLU B N 1
ATOM 9314 C CA . GLU B 1 439 ? 42.281 26.125 6.391 1 97.38 439 GLU B CA 1
ATOM 9315 C C . GLU B 1 439 ? 40.781 26.5 6.441 1 97.38 439 GLU B C 1
ATOM 9317 O O . GLU B 1 439 ? 40.344 27.156 7.383 1 97.38 439 GLU B O 1
ATOM 9322 N N . ALA B 1 440 ? 40.125 26.109 5.484 1 98.12 440 ALA B N 1
ATOM 9323 C CA . ALA B 1 440 ? 38.688 26.406 5.43 1 98.12 440 ALA B CA 1
ATOM 9324 C C . ALA B 1 440 ? 37.938 25.766 6.602 1 98.12 440 ALA B C 1
ATOM 9326 O O . ALA B 1 440 ? 37.094 26.406 7.227 1 98.12 440 ALA B O 1
ATOM 9327 N N . LEU B 1 441 ? 38.281 24.5 6.91 1 98.38 441 LEU B N 1
ATOM 9328 C CA . LEU B 1 441 ? 37.594 23.781 7.992 1 98.38 441 LEU B CA 1
ATOM 9329 C C . LEU B 1 441 ? 38 24.344 9.352 1 98.38 441 LEU B C 1
ATOM 9331 O O . LEU B 1 441 ? 37.188 24.359 10.281 1 98.38 441 LEU B O 1
ATOM 9335 N N . ALA B 1 442 ? 39.219 24.828 9.43 1 97.75 442 ALA B N 1
ATOM 9336 C CA . ALA B 1 442 ? 39.656 25.469 10.672 1 97.75 442 ALA B CA 1
ATOM 9337 C C . ALA B 1 442 ? 38.875 26.75 10.938 1 97.75 442 ALA B C 1
ATOM 9339 O O . ALA B 1 442 ? 38.5 27.031 12.086 1 97.75 442 ALA B O 1
ATOM 9340 N N . ALA B 1 443 ? 38.656 27.469 9.93 1 98.19 443 ALA B N 1
ATOM 9341 C CA . ALA B 1 443 ? 37.844 28.672 10.055 1 98.19 443 ALA B CA 1
ATOM 9342 C C . ALA B 1 443 ? 36.406 28.312 10.453 1 98.19 443 ALA B C 1
ATOM 9344 O O . ALA B 1 443 ? 35.812 28.984 11.297 1 98.19 443 ALA B O 1
ATOM 9345 N N . GLU B 1 444 ? 35.844 27.312 9.859 1 98.38 444 GLU B N 1
ATOM 9346 C CA . GLU B 1 444 ? 34.5 26.859 10.203 1 98.38 444 GLU B CA 1
ATOM 9347 C C . GLU B 1 444 ? 34.438 26.359 11.648 1 98.38 444 GLU B C 1
ATOM 9349 O O . GLU B 1 444 ? 33.469 26.641 12.359 1 98.38 444 GLU B O 1
ATOM 9354 N N . GLN B 1 445 ? 35.438 25.625 12.016 1 98.12 445 GLN B N 1
ATOM 9355 C CA . GLN B 1 445 ? 35.531 25.125 13.383 1 98.12 445 GLN B CA 1
ATOM 9356 C C . GLN B 1 445 ? 35.438 26.266 14.391 1 98.12 445 GLN B C 1
ATOM 9358 O O . GLN B 1 445 ? 34.719 26.188 15.375 1 98.12 445 GLN B O 1
ATOM 9363 N N . GLN B 1 446 ? 36.188 27.297 14.102 1 97.81 446 GLN B N 1
ATOM 9364 C CA . GLN B 1 446 ? 36.188 28.453 14.984 1 97.81 446 GLN B CA 1
ATOM 9365 C C . GLN B 1 446 ? 34.812 29.125 15.047 1 97.81 446 GLN B C 1
ATOM 9367 O O . GLN B 1 446 ? 34.344 29.5 16.125 1 97.81 446 GLN B O 1
ATOM 9372 N N . HIS B 1 447 ? 34.25 29.281 13.953 1 97.81 447 HIS B N 1
ATOM 9373 C CA . HIS B 1 447 ? 32.906 29.875 13.891 1 97.81 447 HIS B CA 1
ATOM 9374 C C . HIS B 1 447 ? 31.891 29.047 14.672 1 97.81 447 HIS B C 1
ATOM 9376 O O . HIS B 1 447 ? 31.078 29.609 15.414 1 97.81 447 HIS B O 1
ATOM 9382 N N . LEU B 1 448 ? 31.922 27.734 14.547 1 98.5 448 LEU B N 1
ATOM 9383 C CA . LEU B 1 448 ? 31.016 26.844 15.258 1 98.5 448 LEU B CA 1
ATOM 9384 C C . LEU B 1 448 ? 31.219 26.938 16.766 1 98.5 448 LEU B C 1
ATOM 9386 O O . LEU B 1 448 ? 30.25 26.953 17.531 1 98.5 448 LEU B O 1
ATOM 9390 N N . HIS B 1 449 ? 32.469 27.094 17.141 1 97.44 449 HIS B N 1
ATOM 9391 C CA . HIS B 1 449 ? 32.781 27.25 18.547 1 97.44 449 HIS B CA 1
ATOM 9392 C C . HIS B 1 449 ? 32.188 28.547 19.109 1 97.44 449 HIS B C 1
ATOM 9394 O O . HIS B 1 449 ? 31.672 28.562 20.219 1 97.44 449 HIS B O 1
ATOM 9400 N N . GLU B 1 450 ? 32.281 29.531 18.344 1 97.44 450 GLU B N 1
ATOM 9401 C CA . GLU B 1 450 ? 31.766 30.828 18.766 1 97.44 450 GLU B CA 1
ATOM 9402 C C . GLU B 1 450 ? 30.25 30.766 18.953 1 97.44 450 GLU B C 1
ATOM 9404 O O . GLU B 1 450 ? 29.719 31.312 19.922 1 97.44 450 GLU B O 1
ATOM 9409 N N . LEU B 1 451 ? 29.562 30.141 18.062 1 97.62 451 LEU B N 1
ATOM 9410 C CA . LEU B 1 451 ? 28.109 30.016 18.156 1 97.62 451 LEU B CA 1
ATOM 9411 C C . LEU B 1 451 ? 27.703 29.172 19.344 1 97.62 451 LEU B C 1
ATOM 9413 O O . LEU B 1 451 ? 26.719 29.484 20.016 1 97.62 451 LEU B O 1
ATOM 9417 N N . LEU B 1 452 ? 28.469 28.125 19.625 1 97.88 452 LEU B N 1
ATOM 9418 C CA . LEU B 1 452 ? 28.094 27.141 20.641 1 97.88 452 LEU B CA 1
ATOM 9419 C C . LEU B 1 452 ? 28.469 27.641 22.031 1 97.88 452 LEU B C 1
ATOM 9421 O O . LEU B 1 452 ? 27.859 27.234 23.031 1 97.88 452 LEU B O 1
ATOM 9425 N N . GLN B 1 453 ? 29.375 28.578 22.125 1 96.31 453 GLN B N 1
ATOM 9426 C CA . GLN B 1 453 ? 29.859 29.031 23.422 1 96.31 453 GLN B CA 1
ATOM 9427 C C . GLN B 1 453 ? 29.016 30.203 23.953 1 96.31 453 GLN B C 1
ATOM 9429 O O . GLN B 1 453 ? 29.031 30.484 25.156 1 96.31 453 GLN B O 1
ATOM 9434 N N . SER B 1 454 ? 28.25 30.875 23.031 1 97.19 454 SER B N 1
ATOM 9435 C CA . SER B 1 454 ? 27.422 32.031 23.422 1 97.19 454 SER B CA 1
ATOM 9436 C C . SER B 1 454 ? 25.938 31.75 23.156 1 97.19 454 SER B C 1
ATOM 9438 O O . SER B 1 454 ? 25.516 31.656 22 1 97.19 454 SER B O 1
ATOM 9440 N N . ARG B 1 455 ? 25.203 31.688 24.281 1 96.69 455 ARG B N 1
ATOM 9441 C CA . ARG B 1 455 ? 23.766 31.484 24.109 1 96.69 455 ARG B CA 1
ATOM 9442 C C . ARG B 1 455 ? 23.141 32.625 23.328 1 96.69 455 ARG B C 1
ATOM 9444 O O . ARG B 1 455 ? 22.203 32.406 22.547 1 96.69 455 ARG B O 1
ATOM 9451 N N . GLU B 1 456 ? 23.609 33.812 23.625 1 96.56 456 GLU B N 1
ATOM 9452 C CA . GLU B 1 456 ? 23.109 34.969 22.922 1 96.56 456 GLU B CA 1
ATOM 9453 C C . GLU B 1 456 ? 23.297 34.844 21.422 1 96.56 456 GLU B C 1
ATOM 9455 O O . GLU B 1 456 ? 22.391 35.156 20.641 1 96.56 456 GLU B O 1
ATOM 9460 N N . ARG B 1 457 ? 24.469 34.438 21.016 1 97.25 457 ARG B N 1
ATOM 9461 C CA . ARG B 1 457 ? 24.75 34.25 19.594 1 97.25 457 ARG B CA 1
ATOM 9462 C C . ARG B 1 457 ? 23.875 33.125 19 1 97.25 457 ARG B C 1
ATOM 9464 O O . ARG B 1 457 ? 23.422 33.25 17.859 1 97.25 457 ARG B O 1
ATOM 9471 N N . LEU B 1 458 ? 23.703 32.125 19.781 1 98.19 458 LEU B N 1
ATOM 9472 C CA . LEU B 1 458 ? 22.859 31.016 19.344 1 98.19 458 LEU B CA 1
ATOM 9473 C C . LEU B 1 458 ? 21.422 31.469 19.125 1 98.19 458 LEU B C 1
ATOM 9475 O O . LEU B 1 458 ? 20.812 31.141 18.109 1 98.19 458 LEU B O 1
ATOM 9479 N N . LEU B 1 459 ? 20.859 32.25 20.047 1 98.19 459 LEU B N 1
ATOM 9480 C CA . LEU B 1 459 ? 19.484 32.75 19.938 1 98.19 459 LEU B CA 1
ATOM 9481 C C . LEU B 1 459 ? 19.328 33.688 18.766 1 98.19 459 LEU B C 1
ATOM 9483 O O . LEU B 1 459 ? 18.297 33.719 18.109 1 98.19 459 LEU B O 1
ATOM 9487 N N . THR B 1 460 ? 20.375 34.5 18.594 1 98 460 THR B N 1
ATOM 9488 C CA . THR B 1 460 ? 20.359 35.375 17.438 1 98 460 THR B CA 1
ATOM 9489 C C . THR B 1 460 ? 20.297 34.594 16.141 1 98 460 THR B C 1
ATOM 9491 O O . THR B 1 460 ? 19.562 34.938 15.219 1 98 460 THR B O 1
ATOM 9494 N N . LEU B 1 461 ? 21.125 33.531 16.031 1 98.44 461 LEU B N 1
ATOM 9495 C CA . LEU B 1 461 ? 21.078 32.656 14.867 1 98.44 461 LEU B CA 1
ATOM 9496 C C . LEU B 1 461 ? 19.688 32.094 14.672 1 98.44 461 LEU B C 1
ATOM 9498 O O . LEU B 1 461 ? 19.172 32.094 13.547 1 98.44 461 LEU B O 1
ATOM 9502 N N . ILE B 1 462 ? 19.062 31.656 15.742 1 98.62 462 ILE B N 1
ATOM 9503 C CA . ILE B 1 462 ? 17.719 31.078 15.688 1 98.62 462 ILE B CA 1
ATOM 9504 C C . ILE B 1 462 ? 16.719 32.125 15.203 1 98.62 462 ILE B C 1
ATOM 9506 O O . ILE B 1 462 ? 15.883 31.844 14.344 1 98.62 462 ILE B O 1
ATOM 9510 N N . ALA B 1 463 ? 16.828 33.344 15.742 1 98.69 463 ALA B N 1
ATOM 9511 C CA . ALA B 1 463 ? 15.945 34.406 15.328 1 98.69 463 ALA B CA 1
ATOM 9512 C C . ALA B 1 463 ? 16.094 34.719 13.844 1 98.69 463 ALA B C 1
ATOM 9514 O O . ALA B 1 463 ? 15.109 34.969 13.148 1 98.69 463 ALA B O 1
ATOM 9515 N N . ASP B 1 464 ? 17.312 34.688 13.406 1 98.56 464 ASP B N 1
ATOM 9516 C CA . ASP B 1 464 ? 17.578 34.938 12 1 98.56 464 ASP B CA 1
ATOM 9517 C C . ASP B 1 464 ? 17 33.844 11.117 1 98.56 464 ASP B C 1
ATOM 9519 O O . ASP B 1 464 ? 16.453 34.094 10.047 1 98.56 464 ASP B O 1
ATOM 9523 N N . GLU B 1 465 ? 17.188 32.625 11.555 1 98.69 465 GLU B N 1
ATOM 9524 C CA . GLU B 1 465 ? 16.656 31.484 10.805 1 98.69 465 GLU B CA 1
ATOM 9525 C C . GLU B 1 465 ? 15.133 31.531 10.75 1 98.69 465 GLU B C 1
ATOM 9527 O O . GLU B 1 465 ? 14.531 31.219 9.719 1 98.69 465 GLU B O 1
ATOM 9532 N N . LEU B 1 466 ? 14.5 31.875 11.844 1 98.75 466 LEU B N 1
ATOM 9533 C CA . LEU B 1 466 ? 13.055 32.031 11.883 1 98.75 466 LEU B CA 1
ATOM 9534 C C . LEU B 1 466 ? 12.594 33.094 10.891 1 98.75 466 LEU B C 1
ATOM 9536 O O . LEU B 1 466 ? 11.625 32.906 10.156 1 98.75 466 LEU B O 1
ATOM 9540 N N . ALA B 1 467 ? 13.297 34.188 10.891 1 98.56 467 ALA B N 1
ATOM 9541 C CA . ALA B 1 467 ? 12.961 35.281 9.984 1 98.56 467 ALA B CA 1
ATOM 9542 C C . ALA B 1 467 ? 13.078 34.844 8.531 1 98.56 467 ALA B C 1
ATOM 9544 O O . ALA B 1 467 ? 12.25 35.219 7.695 1 98.56 467 ALA B O 1
ATOM 9545 N N . ALA B 1 468 ? 14.109 34.125 8.242 1 98.5 468 ALA B N 1
ATOM 9546 C CA . ALA B 1 468 ? 14.328 33.656 6.879 1 98.5 468 ALA B CA 1
ATOM 9547 C C . ALA B 1 468 ? 13.203 32.719 6.441 1 98.5 468 ALA B C 1
ATOM 9549 O O . ALA B 1 468 ? 12.727 32.781 5.305 1 98.5 468 ALA B O 1
ATOM 9550 N N . ASP B 1 469 ? 12.781 31.812 7.34 1 98.5 469 ASP B N 1
ATOM 9551 C CA . ASP B 1 469 ? 11.703 30.891 7.02 1 98.5 469 ASP B CA 1
ATOM 9552 C C . ASP B 1 469 ? 10.375 31.625 6.863 1 98.5 469 ASP B C 1
ATOM 9554 O O . ASP B 1 469 ? 9.555 31.281 6.016 1 98.5 469 ASP B O 1
ATOM 9558 N N . ALA B 1 470 ? 10.141 32.656 7.695 1 98.5 470 ALA B N 1
ATOM 9559 C CA . ALA B 1 470 ? 8.93 33.438 7.566 1 98.5 470 ALA B CA 1
ATOM 9560 C C . ALA B 1 470 ? 8.891 34.188 6.223 1 98.5 470 ALA B C 1
ATOM 9562 O O . ALA B 1 470 ? 7.82 34.312 5.629 1 98.5 470 ALA B O 1
ATOM 9563 N N . ALA B 1 471 ? 10.008 34.625 5.785 1 98.19 471 ALA B N 1
ATOM 9564 C CA . ALA B 1 471 ? 10.094 35.312 4.492 1 98.19 471 ALA B CA 1
ATOM 9565 C C . ALA B 1 471 ? 9.797 34.344 3.346 1 98.19 471 ALA B C 1
ATOM 9567 O O . ALA B 1 471 ? 9.188 34.719 2.346 1 98.19 471 ALA B O 1
ATOM 9568 N N . THR B 1 472 ? 10.242 33.156 3.516 1 98.12 472 THR B N 1
ATOM 9569 C CA . THR B 1 472 ? 10.117 32.156 2.449 1 98.12 472 THR B CA 1
ATOM 9570 C C . THR B 1 472 ? 8.703 31.594 2.406 1 98.12 472 THR B C 1
ATOM 9572 O O . THR B 1 472 ? 8.133 31.391 1.327 1 98.12 472 THR B O 1
ATOM 9575 N N . TYR B 1 473 ? 8.102 31.312 3.609 1 97.94 473 TYR B N 1
ATOM 9576 C CA . TYR B 1 473 ? 6.875 30.531 3.629 1 97.94 473 TYR B CA 1
ATOM 9577 C C . TYR B 1 473 ? 5.711 31.344 4.184 1 97.94 473 TYR B C 1
ATOM 9579 O O . TYR B 1 473 ? 4.555 30.922 4.074 1 97.94 473 TYR B O 1
ATOM 9587 N N . GLY B 1 474 ? 5.961 32.5 4.793 1 97.25 474 GLY B N 1
ATOM 9588 C CA . GLY B 1 474 ? 4.914 33.312 5.383 1 97.25 474 GLY B CA 1
ATOM 9589 C C . GLY B 1 474 ? 3.996 33.938 4.352 1 97.25 474 GLY B C 1
ATOM 9590 O O . GLY B 1 474 ? 4.332 34 3.166 1 97.25 474 GLY B O 1
ATOM 9591 N N . ASP B 1 475 ? 2.781 34.281 4.773 1 97.06 475 ASP B N 1
ATOM 9592 C CA . ASP B 1 475 ? 1.799 34.969 3.936 1 97.06 475 ASP B CA 1
ATOM 9593 C C . ASP B 1 475 ? 0.908 35.875 4.77 1 97.06 475 ASP B C 1
ATOM 9595 O O . ASP B 1 475 ? 1.111 36.031 5.98 1 97.06 475 ASP B O 1
ATOM 9599 N N . ALA B 1 476 ? 0.016 36.562 4.109 1 97.25 476 ALA B N 1
ATOM 9600 C CA . ALA B 1 476 ? -0.898 37.469 4.801 1 97.25 476 ALA B CA 1
ATOM 9601 C C . ALA B 1 476 ? -1.979 36.688 5.547 1 97.25 476 ALA B C 1
ATOM 9603 O O . ALA B 1 476 ? -2.336 35.594 5.16 1 97.25 476 ALA B O 1
ATOM 9604 N N . ARG B 1 477 ? -2.389 37.312 6.676 1 97.38 477 ARG B N 1
ATOM 9605 C CA . ARG B 1 477 ? -3.525 36.719 7.387 1 97.38 477 ARG B CA 1
ATOM 9606 C C . ARG B 1 477 ? -4.738 36.594 6.469 1 97.38 477 ARG B C 1
ATOM 9608 O O . ARG B 1 477 ? -5.023 37.5 5.684 1 97.38 477 ARG B O 1
ATOM 9615 N N . ARG B 1 478 ? -5.484 35.5 6.637 1 97.12 478 ARG B N 1
ATOM 9616 C CA . ARG B 1 478 ? -6.66 35.25 5.805 1 97.12 478 ARG B CA 1
ATOM 9617 C C . ARG B 1 478 ? -7.941 35.594 6.551 1 97.12 478 ARG B C 1
ATOM 9619 O O . ARG B 1 478 ? -8.875 36.156 5.965 1 97.12 478 ARG B O 1
ATOM 9626 N N . THR B 1 479 ? -7.973 35.312 7.785 1 97.75 479 THR B N 1
ATOM 9627 C CA . THR B 1 479 ? -9.156 35.562 8.609 1 97.75 479 THR B CA 1
ATOM 9628 C C . THR B 1 479 ? -9.203 37 9.078 1 97.75 479 THR B C 1
ATOM 9630 O O . THR B 1 479 ? -8.25 37.5 9.672 1 97.75 479 THR B O 1
ATOM 9633 N N . VAL B 1 480 ? -10.312 37.688 8.844 1 96.69 480 VAL B N 1
ATOM 9634 C CA . VAL B 1 480 ? -10.484 39.062 9.273 1 96.69 480 VAL B CA 1
ATOM 9635 C C . VAL B 1 480 ? -11 39.094 10.711 1 96.69 480 VAL B C 1
ATOM 9637 O O . VAL B 1 480 ? -11.906 38.344 11.07 1 96.69 480 VAL B O 1
ATOM 9640 N N . ILE B 1 481 ? -10.359 39.938 11.516 1 96 481 ILE B N 1
ATOM 9641 C CA . ILE B 1 481 ? -10.773 40.062 12.906 1 96 481 ILE B CA 1
ATOM 9642 C C . ILE B 1 481 ? -11.711 41.25 13.07 1 96 481 ILE B C 1
ATOM 9644 O O . ILE B 1 481 ? -11.289 42.406 12.906 1 96 481 ILE B O 1
ATOM 9648 N N . ILE B 1 482 ? -12.938 40.969 13.352 1 94.12 482 ILE B N 1
ATOM 9649 C CA . ILE B 1 482 ? -13.938 42 13.562 1 94.12 482 ILE B CA 1
ATOM 9650 C C . ILE B 1 482 ? -14.859 41.625 14.711 1 94.12 482 ILE B C 1
ATOM 9652 O O . ILE B 1 482 ? -15.469 40.562 14.695 1 94.12 482 ILE B O 1
ATOM 9656 N N . GLU B 1 483 ? -14.93 42.469 15.688 1 89.88 483 GLU B N 1
ATOM 9657 C CA . GLU B 1 483 ? -15.852 42.188 16.781 1 89.88 483 GLU B CA 1
ATOM 9658 C C . GLU B 1 483 ? -17.297 42.469 16.375 1 89.88 483 GLU B C 1
ATOM 9660 O O . GLU B 1 483 ? -17.594 43.562 15.859 1 89.88 483 GLU B O 1
ATOM 9665 N N . ARG B 1 484 ? -18.172 41.5 16.516 1 88 484 ARG B N 1
ATOM 9666 C CA . ARG B 1 484 ? -19.578 41.656 16.188 1 88 484 ARG B CA 1
ATOM 9667 C C . ARG B 1 484 ? -20.453 41.156 17.328 1 88 484 ARG B C 1
ATOM 9669 O O . ARG B 1 484 ? -20.047 40.25 18.094 1 88 484 ARG B O 1
ATOM 9676 N N . GLU B 1 485 ? -21.609 41.75 17.375 1 82.38 485 GLU B N 1
ATOM 9677 C CA . GLU B 1 485 ? -22.594 41.25 18.344 1 82.38 485 GLU B CA 1
ATOM 9678 C C . GLU B 1 485 ? -23.125 39.875 17.922 1 82.38 485 GLU B C 1
ATOM 9680 O O . GLU B 1 485 ? -23.016 39.5 16.766 1 82.38 485 GLU B O 1
ATOM 9685 N N . ALA B 1 486 ? -23.703 39.188 18.922 1 85.38 486 ALA B N 1
ATOM 9686 C CA . ALA B 1 486 ? -24.266 37.875 18.656 1 85.38 486 ALA B CA 1
ATOM 9687 C C . ALA B 1 486 ? -25.375 37.938 17.609 1 85.38 486 ALA B C 1
ATOM 9689 O O . ALA B 1 486 ? -26.172 38.875 17.609 1 85.38 486 ALA B O 1
ATOM 9690 N N . ALA B 1 487 ? -25.312 36.969 16.703 1 84.62 487 ALA B N 1
ATOM 9691 C CA . ALA B 1 487 ? -26.375 36.906 15.703 1 84.62 487 ALA B CA 1
ATOM 9692 C C . ALA B 1 487 ? -27.719 36.594 16.359 1 84.62 487 ALA B C 1
ATOM 9694 O O . ALA B 1 487 ? -27.781 35.875 17.359 1 84.62 487 ALA B O 1
ATOM 9695 N N . VAL B 1 488 ? -28.734 37.156 15.82 1 81.06 488 VAL B N 1
ATOM 9696 C CA . VAL B 1 488 ? -30.047 36.969 16.406 1 81.06 488 VAL B CA 1
ATOM 9697 C C . VAL B 1 488 ? -31 36.375 15.375 1 81.06 488 VAL B C 1
ATOM 9699 O O . VAL B 1 488 ? -31.094 36.875 14.25 1 81.06 488 VAL B O 1
ATOM 9702 N N . ALA B 1 489 ? -31.672 35.344 15.781 1 84.12 489 ALA B N 1
ATOM 9703 C CA . ALA B 1 489 ? -32.656 34.719 14.914 1 84.12 489 ALA B CA 1
ATOM 9704 C C . ALA B 1 489 ? -33.938 35.562 14.852 1 84.12 489 ALA B C 1
ATOM 9706 O O . ALA B 1 489 ? -34.344 36.156 15.859 1 84.12 489 ALA B O 1
ATOM 9707 N N . LEU B 1 490 ? -34.438 35.688 13.727 1 78.25 490 LEU B N 1
ATOM 9708 C CA . LEU B 1 490 ? -35.719 36.375 13.531 1 78.25 490 LEU B CA 1
ATOM 9709 C C . LEU B 1 490 ? -36.875 35.562 14.07 1 78.25 490 LEU B C 1
ATOM 9711 O O . LEU B 1 490 ? -36.875 34.344 14 1 78.25 490 LEU B O 1
ATOM 9715 N N . ASP B 1 491 ? -37.781 36.281 14.82 1 70.44 491 ASP B N 1
ATOM 9716 C CA . ASP B 1 491 ? -39.031 35.625 15.258 1 70.44 491 ASP B CA 1
ATOM 9717 C C . ASP B 1 491 ? -39.906 35.25 14.062 1 70.44 491 ASP B C 1
ATOM 9719 O O . ASP B 1 491 ? -39.906 35.969 13.062 1 70.44 491 ASP B O 1
ATOM 9723 N N . GLU B 1 492 ? -40.5 34.094 14.062 1 63.12 492 GLU B N 1
ATOM 9724 C CA . GLU B 1 492 ? -41.375 33.625 13.008 1 63.12 492 GLU B CA 1
ATOM 9725 C C . GLU B 1 492 ? -42.375 34.688 12.586 1 63.12 492 GLU B C 1
ATOM 9727 O O . GLU B 1 492 ? -42.688 34.844 11.398 1 63.12 492 GLU B O 1
ATOM 9732 N N . THR B 1 493 ? -42.844 35.375 13.523 1 60.28 493 THR B N 1
ATOM 9733 C CA . THR B 1 493 ? -43.875 36.375 13.266 1 60.28 493 THR B CA 1
ATOM 9734 C C . THR B 1 493 ? -43.344 37.5 12.414 1 60.28 493 THR B C 1
ATOM 9736 O O . THR B 1 493 ? -44.094 38.156 11.672 1 60.28 493 THR B O 1
ATOM 9739 N N . GLU B 1 494 ? -42.094 37.688 12.531 1 59.25 494 GLU B N 1
ATOM 9740 C CA . GLU B 1 494 ? -41.469 38.781 11.805 1 59.25 494 GLU B CA 1
ATOM 9741 C C . GLU B 1 494 ? -41.25 38.438 10.336 1 59.25 494 GLU B C 1
ATOM 9743 O O . GLU B 1 494 ? -41.188 39.312 9.477 1 59.25 494 GLU B O 1
ATOM 9748 N N . LEU B 1 495 ? -41.25 37.188 10.07 1 59.84 495 LEU B N 1
ATOM 9749 C CA . LEU B 1 495 ? -40.938 36.719 8.727 1 59.84 495 LEU B CA 1
ATOM 9750 C C . LEU B 1 495 ? -42.188 36.688 7.859 1 59.84 495 LEU B C 1
ATOM 9752 O O . LEU B 1 495 ? -42.094 36.562 6.633 1 59.84 495 LEU B O 1
ATOM 9756 N N . THR B 1 496 ? -43.469 36.75 8.508 1 57.78 496 THR B N 1
ATOM 9757 C CA . THR B 1 496 ? -44.719 36.688 7.773 1 57.78 496 THR B CA 1
ATOM 9758 C C . THR B 1 496 ? -45.188 38.062 7.324 1 57.78 496 THR B C 1
ATOM 9760 O O . THR B 1 496 ? -45 39.031 8.031 1 57.78 496 THR B O 1
ATOM 9763 N N . PRO B 1 497 ? -45.594 38.25 6.07 1 57.38 497 PRO B N 1
ATOM 9764 C CA . PRO B 1 497 ? -46.125 39.562 5.629 1 57.38 497 PRO B CA 1
ATOM 9765 C C . PRO B 1 497 ? -47.156 40.125 6.602 1 57.38 497 PRO B C 1
ATOM 9767 O O . PRO B 1 497 ? -48 39.406 7.113 1 57.38 497 PRO B O 1
ATOM 9770 N N . SER B 1 498 ? -47 41.406 7.137 1 65 498 SER B N 1
ATOM 9771 C CA . SER B 1 498 ? -47.906 42.062 8.078 1 65 498 SER B CA 1
ATOM 9772 C C . SER B 1 498 ? -49.188 42.531 7.402 1 65 498 SER B C 1
ATOM 9774 O O . SER B 1 498 ? -49.125 43.094 6.301 1 65 498 SER B O 1
ATOM 9776 N N . GLU B 1 499 ? -50.375 42 7.703 1 75.56 499 GLU B N 1
ATOM 9777 C CA . GLU B 1 499 ? -51.656 42.438 7.195 1 75.56 499 GLU B CA 1
ATOM 9778 C C . GLU B 1 499 ? -52.375 43.344 8.211 1 75.56 499 GLU B C 1
ATOM 9780 O O . GLU B 1 499 ? -52.094 43.25 9.414 1 75.56 499 GLU B O 1
ATOM 9785 N N . ALA B 1 500 ? -53.188 44.312 7.645 1 81.69 500 ALA B N 1
ATOM 9786 C CA . ALA B 1 500 ? -54 45.125 8.516 1 81.69 500 ALA B CA 1
ATOM 9787 C C . ALA B 1 500 ? -55.062 44.312 9.234 1 81.69 500 ALA B C 1
ATOM 9789 O O . ALA B 1 500 ? -55.781 43.5 8.617 1 81.69 500 ALA B O 1
ATOM 9790 N N . VAL B 1 501 ? -55.062 44.438 10.547 1 86.25 501 VAL B N 1
ATOM 9791 C CA . VAL B 1 501 ? -56.031 43.656 11.328 1 86.25 501 VAL B CA 1
ATOM 9792 C C . VAL B 1 501 ? -56.688 44.562 12.367 1 86.25 501 VAL B C 1
ATOM 9794 O O . VAL B 1 501 ? -56.094 45.531 12.82 1 86.25 501 VAL B O 1
ATOM 9797 N N . THR B 1 502 ? -58.031 44.344 12.695 1 90.31 502 THR B N 1
ATOM 9798 C CA . THR B 1 502 ? -58.75 45 13.773 1 90.31 502 THR B CA 1
ATOM 9799 C C . THR B 1 502 ? -59.094 44 14.883 1 90.31 502 THR B C 1
ATOM 9801 O O . THR B 1 502 ? -59.688 42.938 14.617 1 90.31 502 THR B O 1
ATOM 9804 N N . LEU B 1 503 ? -58.656 44.281 16.016 1 91.94 503 LEU B N 1
ATOM 9805 C CA . LEU B 1 503 ? -59.031 43.531 17.188 1 91.94 503 LEU B CA 1
ATOM 9806 C C . LEU B 1 503 ? -60.281 44.094 17.844 1 91.94 503 LEU B C 1
ATOM 9808 O O . LEU B 1 503 ? -60.344 45.312 18.156 1 91.94 503 LEU B O 1
ATOM 9812 N N . ILE B 1 504 ? -61.344 43.25 18.062 1 93.38 504 ILE B N 1
ATOM 9813 C CA . ILE B 1 504 ? -62.562 43.625 18.75 1 93.38 504 ILE B CA 1
ATOM 9814 C C . ILE B 1 504 ? -62.656 42.906 20.078 1 93.38 504 ILE B C 1
ATOM 9816 O O . ILE B 1 504 ? -62.531 41.688 20.125 1 93.38 504 ILE B O 1
ATOM 9820 N N . LEU B 1 505 ? -62.906 43.656 21.094 1 92.38 505 LEU B N 1
ATOM 9821 C CA . LEU B 1 505 ? -63.031 43.125 22.453 1 92.38 505 LEU B CA 1
ATOM 9822 C C . LEU B 1 505 ? -64.375 43.406 23.031 1 92.38 505 LEU B C 1
ATOM 9824 O O . LEU B 1 505 ? -64.938 44.5 22.938 1 92.38 505 LEU B O 1
ATOM 9828 N N . SER B 1 506 ? -65 42.375 23.672 1 92.94 506 SER B N 1
ATOM 9829 C CA . SER B 1 506 ? -66.25 42.531 24.297 1 92.94 506 SER B CA 1
ATOM 9830 C C . SER B 1 506 ? -66.125 42.781 25.797 1 92.94 506 SER B C 1
ATOM 9832 O O . SER B 1 506 ? -65.062 42.562 26.375 1 92.94 506 SER B O 1
ATOM 9834 N N . LYS B 1 507 ? -67.188 43.125 26.5 1 89.56 507 LYS B N 1
ATOM 9835 C CA . LYS B 1 507 ? -67.25 43.438 27.922 1 89.56 507 LYS B CA 1
ATOM 9836 C C . LYS B 1 507 ? -66.938 42.219 28.766 1 89.56 507 LYS B C 1
ATOM 9838 O O . LYS B 1 507 ? -66.375 42.312 29.844 1 89.56 507 LYS B O 1
ATOM 9843 N N . MET B 1 508 ? -67.312 41.094 28.234 1 88.81 508 MET B N 1
ATOM 9844 C CA . MET B 1 508 ? -67.125 39.875 29 1 88.81 508 MET B CA 1
ATOM 9845 C C . MET B 1 508 ? -65.75 39.25 28.656 1 88.81 508 MET B C 1
ATOM 9847 O O . MET B 1 508 ? -65.438 38.125 29.109 1 88.81 508 MET B O 1
ATOM 9851 N N . GLY B 1 509 ? -65.062 39.844 27.781 1 90.12 509 GLY B N 1
ATOM 9852 C CA . GLY B 1 509 ? -63.719 39.375 27.531 1 90.12 509 GLY B CA 1
ATOM 9853 C C . GLY B 1 509 ? -63.594 38.438 26.359 1 90.12 509 GLY B C 1
ATOM 9854 O O . GLY B 1 509 ? -62.812 37.469 26.391 1 90.12 509 GLY B O 1
ATOM 9855 N N . TRP B 1 510 ? -64.375 38.562 25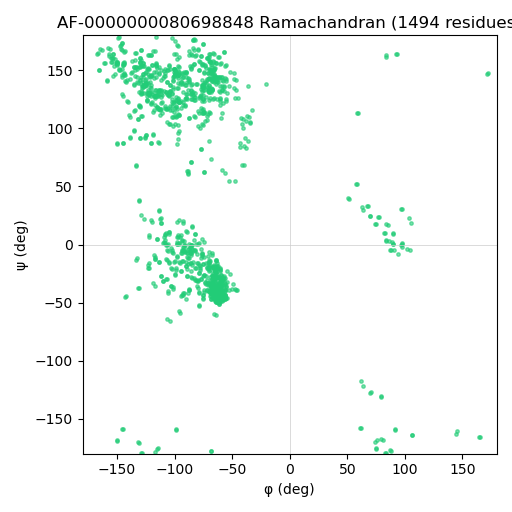.406 1 91.56 510 TRP B N 1
ATOM 9856 C CA . TRP B 1 510 ? -64.25 37.812 24.156 1 91.56 510 TRP B CA 1
ATOM 9857 C C . TRP B 1 510 ? -63.5 38.625 23.109 1 91.56 510 TRP B C 1
ATOM 9859 O O . TRP B 1 510 ? -63.75 39.844 22.969 1 91.56 510 TRP B O 1
ATOM 9869 N N . ILE B 1 511 ? -62.625 37.906 22.406 1 91.75 511 ILE B N 1
ATOM 9870 C CA . ILE B 1 511 ? -61.844 38.594 21.391 1 91.75 511 ILE B CA 1
ATOM 9871 C C . ILE B 1 511 ? -62.125 38.031 20.016 1 91.75 511 ILE B C 1
ATOM 9873 O O . ILE B 1 511 ? -62.375 36.812 19.875 1 91.75 511 ILE B O 1
ATOM 9877 N N . ARG B 1 512 ? -62.156 38.844 19.016 1 91.19 512 ARG B N 1
ATOM 9878 C CA . ARG B 1 512 ? -62.25 38.469 17.609 1 91.19 512 ARG B CA 1
ATOM 9879 C C . ARG B 1 512 ? -61.469 39.438 16.719 1 91.19 512 ARG B C 1
ATOM 9881 O O . ARG B 1 512 ? -61.219 40.594 17.109 1 91.19 512 ARG B O 1
ATOM 9888 N N . GLY B 1 513 ? -61 38.906 15.609 1 87.56 513 GLY B N 1
ATOM 9889 C CA . GLY B 1 513 ? -60.188 39.656 14.688 1 87.56 513 GLY B CA 1
ATOM 9890 C C . GLY B 1 513 ? -60.781 39.781 13.305 1 87.56 513 GLY B C 1
ATOM 9891 O O . GLY B 1 513 ? -61.344 38.844 12.773 1 87.56 513 GLY B O 1
ATOM 9892 N N . GLY B 1 514 ? -60.812 41 12.789 1 85.25 514 GLY B N 1
ATOM 9893 C CA . GLY B 1 514 ? -61.25 41.25 11.422 1 85.25 514 GLY B CA 1
ATOM 9894 C C . GLY B 1 514 ? -60.125 41.719 10.523 1 85.25 514 GLY B C 1
ATOM 9895 O O . GLY B 1 514 ? -59.156 42.344 10.992 1 85.25 514 GLY B O 1
ATOM 9896 N N . LYS B 1 515 ? -60.25 41.375 9.234 1 82.69 515 LYS B N 1
ATOM 9897 C CA . LYS B 1 515 ? -59.281 41.875 8.25 1 82.69 515 LYS B CA 1
ATOM 9898 C C . LYS B 1 515 ? -59.531 43.344 7.906 1 82.69 515 LYS B C 1
ATOM 9900 O O . LYS B 1 515 ? -60.688 43.719 7.691 1 82.69 515 LYS B O 1
ATOM 9905 N N . GLY B 1 516 ? -58.406 44.125 7.914 1 83.56 516 GLY B N 1
ATOM 9906 C CA . GLY B 1 516 ? -58.531 45.531 7.598 1 83.56 516 GLY B CA 1
ATOM 9907 C C . GLY B 1 516 ? -58.938 46.375 8.781 1 83.56 516 GLY B C 1
ATOM 9908 O O . GLY B 1 516 ? -59.125 45.844 9.891 1 83.56 516 GLY B O 1
ATOM 9909 N N . HIS B 1 517 ? -59.094 47.719 8.562 1 85.56 517 HIS B N 1
ATOM 9910 C CA . HIS B 1 517 ? -59.406 48.688 9.633 1 85.56 517 HIS B CA 1
ATOM 9911 C C . HIS B 1 517 ? -60.844 49.188 9.492 1 85.56 517 HIS B C 1
ATOM 9913 O O . HIS B 1 517 ? -61.281 50.062 10.281 1 85.56 517 HIS B O 1
ATOM 9919 N N . ALA B 1 518 ? -61.562 48.688 8.602 1 82.44 518 ALA B N 1
ATOM 9920 C CA . ALA B 1 518 ? -62.875 49.25 8.305 1 82.44 518 ALA B CA 1
ATOM 9921 C C . ALA B 1 518 ? -64 48.531 9.062 1 82.44 518 ALA B C 1
ATOM 9923 O O . ALA B 1 518 ? -65.125 48.938 9.023 1 82.44 518 ALA B O 1
ATOM 9924 N N . ILE B 1 519 ? -63.75 47.719 9.906 1 83.06 519 ILE B N 1
ATOM 9925 C CA . ILE B 1 519 ? -64.75 46.969 10.648 1 83.06 519 ILE B CA 1
ATOM 9926 C C . ILE B 1 519 ? -65.25 47.781 11.844 1 83.06 519 ILE B C 1
ATOM 9928 O O . ILE B 1 519 ? -64.438 48.375 12.57 1 83.06 519 ILE B O 1
ATOM 9932 N N . ASP B 1 520 ? -66.562 47.875 12.016 1 86.31 520 ASP B N 1
ATOM 9933 C CA . ASP B 1 520 ? -67.188 48.531 13.172 1 86.31 520 ASP B CA 1
ATOM 9934 C C . ASP B 1 520 ? -67.625 47.469 14.203 1 86.31 520 ASP B C 1
ATOM 9936 O O . ASP B 1 520 ? -68.688 46.844 14.062 1 86.31 520 ASP B O 1
ATOM 9940 N N . GLY B 1 521 ? -66.875 47.406 15.164 1 87.25 521 GLY B N 1
ATOM 9941 C CA . GLY B 1 521 ? -67.125 46.406 16.203 1 87.25 521 GLY B CA 1
ATOM 9942 C C . GLY B 1 521 ? -68.438 46.656 16.969 1 87.25 521 GLY B C 1
ATOM 9943 O O . GLY B 1 521 ? -69.062 45.688 17.438 1 87.25 521 GLY B O 1
ATOM 9944 N N . ALA B 1 522 ? -68.75 47.875 17.234 1 86.56 522 ALA B N 1
ATOM 9945 C CA . ALA B 1 522 ? -70 48.219 17.984 1 86.56 522 ALA B CA 1
ATOM 9946 C C . ALA B 1 522 ? -71.25 47.719 17.25 1 86.56 522 ALA B C 1
ATOM 9948 O O . ALA B 1 522 ? -72.25 47.469 17.891 1 86.56 522 ALA B O 1
ATOM 9949 N N . ALA B 1 523 ? -71.125 47.594 16.016 1 87.56 523 ALA B N 1
ATOM 9950 C CA . ALA B 1 523 ? -72.25 47.219 15.203 1 87.56 523 ALA B CA 1
ATOM 9951 C C . ALA B 1 523 ? -72.375 45.688 15.094 1 87.56 523 ALA B C 1
ATOM 9953 O O . ALA B 1 523 ? -73.375 45.188 14.562 1 87.56 523 ALA B O 1
ATOM 9954 N N . LEU B 1 524 ? -71.5 45.031 15.633 1 88 524 LEU B N 1
ATOM 9955 C CA . LEU B 1 524 ? -71.5 43.562 15.531 1 88 524 LEU B CA 1
ATOM 9956 C C . LEU B 1 524 ? -72.438 42.969 16.562 1 88 524 LEU B C 1
ATOM 9958 O O . LEU B 1 524 ? -72.875 43.625 17.516 1 88 524 LEU B O 1
ATOM 9962 N N . THR B 1 525 ? -72.812 41.688 16.344 1 90.19 525 THR B N 1
ATOM 9963 C CA . THR B 1 525 ? -73.688 40.969 17.266 1 90.19 525 THR B CA 1
ATOM 9964 C C . THR B 1 525 ? -72.812 40.312 18.359 1 90.19 525 THR B C 1
ATOM 9966 O O . THR B 1 525 ? -71.75 39.75 18.094 1 90.19 525 THR B O 1
ATOM 9969 N N . TYR B 1 526 ? -73.312 40.375 19.531 1 90.38 526 TYR B N 1
ATOM 9970 C CA . TYR B 1 526 ? -72.625 39.781 20.672 1 90.38 526 TYR B CA 1
ATOM 9971 C C . TYR B 1 526 ? -73.5 38.75 21.375 1 90.38 526 TYR B C 1
ATOM 9973 O O . TYR B 1 526 ? -74.75 38.719 21.172 1 90.38 526 TYR B O 1
ATOM 9981 N N . LYS B 1 527 ? -72.938 37.906 22.172 1 87.25 527 LYS B N 1
ATOM 9982 C CA . LYS B 1 527 ? -73.688 36.938 22.953 1 87.25 527 LYS B CA 1
ATOM 9983 C C . LYS B 1 527 ? -74.562 37.594 23.984 1 87.25 527 LYS B C 1
ATOM 9985 O O . LYS B 1 527 ? -74.375 38.75 24.359 1 87.25 527 LYS B O 1
ATOM 9990 N N . ASN B 1 528 ? -75.5 36.812 24.484 1 86.56 528 ASN B N 1
ATOM 9991 C CA . ASN B 1 528 ? -76.438 37.344 25.484 1 86.56 528 ASN B CA 1
ATOM 9992 C C . ASN B 1 528 ? -75.688 37.812 26.734 1 86.56 528 ASN B C 1
ATOM 9994 O O . ASN B 1 528 ? -74.875 37.062 27.297 1 86.56 528 ASN B O 1
ATOM 9998 N N . GLY B 1 529 ? -75.875 39.031 27.078 1 86.56 529 GLY B N 1
ATOM 9999 C CA . GLY B 1 529 ? -75.25 39.594 28.266 1 86.56 529 GLY B CA 1
ATOM 10000 C C . GLY B 1 529 ? -73.875 40.219 27.984 1 86.56 529 GLY B C 1
ATOM 10001 O O . GLY B 1 529 ? -73.312 40.812 28.875 1 86.56 529 GLY B O 1
ATOM 10002 N N . ASP B 1 530 ? -73.5 40.031 26.75 1 85.69 530 ASP B N 1
ATOM 10003 C CA . ASP B 1 530 ? -72.188 40.625 26.359 1 85.69 530 ASP B CA 1
ATOM 10004 C C . ASP B 1 530 ? -72.375 41.812 25.438 1 85.69 530 ASP B C 1
ATOM 10006 O O . ASP B 1 530 ? -73.438 41.938 24.812 1 85.69 530 ASP B O 1
ATOM 10010 N N . ALA B 1 531 ? -71.438 42.781 25.469 1 90.38 531 ALA B N 1
ATOM 10011 C CA . ALA B 1 531 ? -71.5 43.969 24.625 1 90.38 531 ALA B CA 1
ATOM 10012 C C . ALA B 1 531 ? -70.125 44.438 24.219 1 90.38 531 ALA B C 1
ATOM 10014 O O . ALA B 1 531 ? -69.125 43.969 24.719 1 90.38 531 ALA B O 1
ATOM 10015 N N . TYR B 1 532 ? -70.188 45.375 23.25 1 92.5 532 TYR B N 1
ATOM 10016 C CA . TYR B 1 532 ? -68.938 46 22.75 1 92.5 532 TYR B CA 1
ATOM 10017 C C . TYR B 1 532 ? -68.25 46.719 23.859 1 92.5 532 TYR B C 1
ATOM 10019 O O . TYR B 1 532 ? -68.812 47.469 24.625 1 92.5 532 TYR B O 1
ATOM 10027 N N . LEU B 1 533 ? -66.938 46.469 23.969 1 90.19 533 LEU B N 1
ATOM 10028 C CA . LEU B 1 533 ? -66.125 47.25 24.891 1 90.19 533 LEU B CA 1
ATOM 10029 C C . LEU B 1 533 ? -65.25 48.219 24.125 1 90.19 533 LEU B C 1
ATOM 10031 O O . LEU B 1 533 ? -65.312 49.438 24.328 1 90.19 533 LEU B O 1
ATOM 10035 N N . THR B 1 534 ? -64.312 47.625 23.312 1 88.62 534 THR B N 1
ATOM 10036 C CA . THR B 1 534 ? -63.375 48.469 22.547 1 88.62 534 THR B CA 1
ATOM 10037 C C . THR B 1 534 ? -62.844 47.719 21.344 1 88.62 534 THR B C 1
ATOM 10039 O O . THR B 1 534 ? -63 46.5 21.234 1 88.62 534 THR B O 1
ATOM 10042 N N . GLN B 1 535 ? -62.281 48.5 20.375 1 89.88 535 GLN B N 1
ATOM 10043 C CA . GLN B 1 535 ? -61.562 47.938 19.234 1 89.88 535 GLN B CA 1
ATOM 10044 C C . GLN B 1 535 ? -60.281 48.688 18.938 1 89.88 535 GLN B C 1
ATOM 10046 O O . GLN B 1 535 ? -60.156 49.875 19.25 1 89.88 535 GLN B O 1
ATOM 10051 N N . ILE B 1 536 ? -59.312 47.938 18.438 1 88.5 536 ILE B N 1
ATOM 10052 C CA . ILE B 1 536 ? -58.062 48.562 18.062 1 88.5 536 ILE B CA 1
ATOM 10053 C C . ILE B 1 536 ? -57.625 48.094 16.672 1 88.5 536 ILE B C 1
ATOM 10055 O O . ILE B 1 536 ? -57.875 46.938 16.312 1 88.5 536 ILE B O 1
ATOM 10059 N N . SER B 1 537 ? -57.094 49.031 15.867 1 87.94 537 SER B N 1
ATOM 10060 C CA . SER B 1 537 ? -56.594 48.75 14.523 1 87.94 537 SER B CA 1
ATOM 10061 C C . SER B 1 537 ? -55.062 48.719 14.492 1 87.94 537 SER B C 1
ATOM 10063 O O . SER B 1 537 ? -54.406 49.625 14.945 1 87.94 537 SER B O 1
ATOM 10065 N N . GLY B 1 538 ? -54.562 47.562 14.109 1 84.88 538 GLY B N 1
ATOM 10066 C CA . GLY B 1 538 ? -53.125 47.406 14 1 84.88 538 GLY B CA 1
ATOM 10067 C C . GLY B 1 538 ? -52.719 46.469 12.859 1 84.88 538 GLY B C 1
ATOM 10068 O O . GLY B 1 538 ? -53.438 46.344 11.867 1 84.88 538 GLY B O 1
ATOM 10069 N N . ARG B 1 539 ? -51.562 45.938 12.914 1 84.88 539 ARG B N 1
ATOM 10070 C CA . ARG B 1 539 ? -51.062 45 11.93 1 84.88 539 ARG B CA 1
ATOM 10071 C C . ARG B 1 539 ? -50.812 43.625 12.562 1 84.88 539 ARG B C 1
ATOM 10073 O O . ARG B 1 539 ? -50.594 43.531 13.773 1 84.88 539 ARG B O 1
ATOM 10080 N N . SER B 1 540 ? -50.875 42.625 11.688 1 80.44 540 SER B N 1
ATOM 10081 C CA . SER B 1 540 ? -50.844 41.25 12.164 1 80.44 540 SER B CA 1
ATOM 10082 C C . SER B 1 540 ? -49.562 40.969 12.914 1 80.44 540 SER B C 1
ATOM 10084 O O . SER B 1 540 ? -49.5 40.062 13.766 1 80.44 540 SER B O 1
ATOM 10086 N N . ASN B 1 541 ? -48.562 41.719 12.68 1 75.5 541 ASN B N 1
ATOM 10087 C CA . ASN B 1 541 ? -47.25 41.438 13.297 1 75.5 541 ASN B CA 1
ATOM 10088 C C . ASN B 1 541 ? -47.094 42.219 14.594 1 75.5 541 ASN B C 1
ATOM 10090 O O . ASN B 1 541 ? -46.031 42.156 15.219 1 75.5 541 ASN B O 1
ATOM 10094 N N . GLN B 1 542 ? -48.125 42.906 14.977 1 80.31 542 GLN B N 1
ATOM 10095 C CA . GLN B 1 542 ? -48.062 43.719 16.203 1 80.31 542 GLN B CA 1
ATOM 10096 C C . GLN B 1 542 ? -48.75 42.969 17.359 1 80.31 542 GLN B C 1
ATOM 10098 O O . GLN B 1 542 ? -49.344 41.938 17.172 1 80.31 542 GLN B O 1
ATOM 10103 N N . GLN B 1 543 ? -48.438 43.469 18.531 1 87.44 543 GLN B N 1
ATOM 10104 C CA . GLN B 1 543 ? -49.062 42.969 19.75 1 87.44 543 GLN B CA 1
ATOM 10105 C C . GLN B 1 543 ? -49.938 44.031 20.406 1 87.44 543 GLN B C 1
ATOM 10107 O O . GLN B 1 543 ? -49.688 45.219 20.234 1 87.44 543 GLN B O 1
ATOM 10112 N N . ALA B 1 544 ? -50.938 43.594 21.125 1 91.56 544 ALA B N 1
ATOM 10113 C CA . ALA B 1 544 ? -51.812 44.469 21.891 1 91.56 544 ALA B CA 1
ATOM 10114 C C . ALA B 1 544 ? -51.625 44.281 23.391 1 91.56 544 ALA B C 1
ATOM 10116 O O . ALA B 1 544 ? -51.375 43.156 23.844 1 91.56 544 ALA B O 1
ATOM 10117 N N . CYS B 1 545 ? -51.688 45.312 24.031 1 93.94 545 CYS B N 1
ATOM 10118 C CA . CYS B 1 545 ? -51.688 45.281 25.5 1 93.94 545 CYS B CA 1
ATOM 10119 C C . CYS B 1 545 ? -53.125 45.406 26.031 1 93.94 545 CYS B C 1
ATOM 10121 O O . CYS B 1 545 ? -53.844 46.312 25.672 1 93.94 545 CYS B O 1
ATOM 10123 N N . LEU B 1 546 ? -53.531 44.438 26.812 1 93.75 546 LEU B N 1
ATOM 10124 C CA . LEU B 1 546 ? -54.812 44.438 27.484 1 93.75 546 LEU B CA 1
ATOM 10125 C C . LEU B 1 546 ? -54.688 44.812 28.969 1 93.75 546 LEU B C 1
ATOM 10127 O O . LEU B 1 546 ? -53.812 44.25 29.656 1 93.75 546 LEU B O 1
ATOM 10131 N N . LEU B 1 547 ? -55.5 45.75 29.453 1 93.69 547 LEU B N 1
ATOM 10132 C CA . LEU B 1 547 ? -55.438 46.156 30.844 1 93.69 547 LEU B CA 1
ATOM 10133 C C . LEU B 1 547 ? -56.688 45.719 31.594 1 93.69 547 LEU B C 1
ATOM 10135 O O . LEU B 1 547 ? -57.812 45.906 31.141 1 93.69 547 LEU B O 1
ATOM 10139 N N . ALA B 1 548 ? -56.438 45.125 32.75 1 93.31 548 ALA B N 1
ATOM 10140 C CA . ALA B 1 548 ? -57.531 44.75 33.656 1 93.31 548 ALA B CA 1
ATOM 10141 C C . ALA B 1 548 ? -57.75 45.812 34.719 1 93.31 548 ALA B C 1
ATOM 10143 O O . ALA B 1 548 ? -56.844 46.594 35.031 1 93.31 548 ALA B O 1
ATOM 10144 N N . ASP B 1 549 ? -58.906 45.781 35.344 1 91.38 549 ASP B N 1
ATOM 10145 C CA . ASP B 1 549 ? -59.281 46.781 36.344 1 91.38 549 ASP B CA 1
ATOM 10146 C C . ASP B 1 549 ? -58.469 46.625 37.625 1 91.38 549 ASP B C 1
ATOM 10148 O O . ASP B 1 549 ? -58.344 47.562 38.438 1 91.38 549 ASP B O 1
ATOM 10152 N N . ASN B 1 550 ? -57.875 45.469 37.812 1 90.69 550 ASN B N 1
ATOM 10153 C CA . ASN B 1 550 ? -57.031 45.25 39 1 90.69 550 ASN B CA 1
ATOM 10154 C C . ASN B 1 550 ? -55.625 45.75 38.781 1 90.69 550 ASN B C 1
ATOM 10156 O O . ASN B 1 550 ? -54.75 45.594 39.625 1 90.69 550 ASN B O 1
ATOM 10160 N N . GLY B 1 551 ? -55.344 46.281 37.594 1 91.81 551 GLY B N 1
ATOM 10161 C CA . GLY B 1 551 ? -54.062 46.875 37.312 1 91.81 551 GLY B CA 1
ATOM 10162 C C . GLY B 1 551 ? -53.094 45.969 36.594 1 91.81 551 GLY B C 1
ATOM 10163 O O . GLY B 1 551 ? -51.969 46.375 36.281 1 91.81 551 GLY B O 1
ATOM 10164 N N . ARG B 1 552 ? -53.531 44.844 36.312 1 92.38 552 ARG B N 1
ATOM 10165 C CA . ARG B 1 552 ? -52.656 43.906 35.594 1 92.38 552 ARG B CA 1
ATOM 10166 C C . ARG B 1 552 ? -52.844 44.031 34.094 1 92.38 552 ARG B C 1
ATOM 10168 O O . ARG B 1 552 ? -53.938 44.375 33.625 1 92.38 552 ARG B O 1
ATOM 10175 N N . SER B 1 553 ? -51.75 43.781 33.344 1 93.12 553 SER B N 1
ATOM 10176 C CA . SER B 1 553 ? -51.812 43.844 31.891 1 93.12 553 SER B CA 1
ATOM 10177 C C . SER B 1 553 ? -51.406 42.531 31.25 1 93.12 553 SER B C 1
ATOM 10179 O O . SER B 1 553 ? -50.656 41.75 31.844 1 93.12 553 SER B O 1
ATOM 10181 N N . TYR B 1 554 ? -51.969 42.281 30.078 1 93.31 554 TYR B N 1
ATOM 10182 C CA . TYR B 1 554 ? -51.75 41.062 29.281 1 93.31 554 TYR B CA 1
ATOM 10183 C C . TYR B 1 554 ? -51.375 41.438 27.859 1 93.31 554 TYR B C 1
ATOM 10185 O O . TYR B 1 554 ? -51.812 42.469 27.328 1 93.31 554 TYR B O 1
ATOM 10193 N N . THR B 1 555 ? -50.469 40.594 27.312 1 90.88 555 THR B N 1
ATOM 10194 C CA . THR B 1 555 ? -50.031 40.844 25.922 1 90.88 555 THR B CA 1
ATOM 10195 C C . THR B 1 555 ? -50.688 39.812 24.984 1 90.88 555 THR B C 1
ATOM 10197 O O . THR B 1 555 ? -50.625 38.625 25.25 1 90.88 555 THR B O 1
ATOM 10200 N N . LEU B 1 556 ? -51.312 40.344 23.922 1 89.69 556 LEU B N 1
ATOM 10201 C CA . LEU B 1 556 ? -52 39.5 22.938 1 89.69 556 LEU B CA 1
ATOM 10202 C C . LEU B 1 556 ? -51.406 39.75 21.547 1 89.69 556 LEU B C 1
ATOM 10204 O O . LEU B 1 556 ? -51.344 40.875 21.078 1 89.69 556 LEU B O 1
ATOM 10208 N N . ALA B 1 557 ? -51.062 38.656 20.938 1 83.5 557 ALA B N 1
ATOM 10209 C CA . ALA B 1 557 ? -50.594 38.781 19.547 1 83.5 557 ALA B CA 1
ATOM 10210 C C . ALA B 1 557 ? -51.781 39 18.594 1 83.5 557 ALA B C 1
ATOM 10212 O O . ALA B 1 557 ? -52.844 38.344 18.75 1 83.5 557 ALA B O 1
ATOM 10213 N N . LEU B 1 558 ? -51.594 39.844 17.609 1 83.94 558 LEU B N 1
ATOM 10214 C CA . LEU B 1 558 ? -52.688 40.188 16.703 1 83.94 558 LEU B CA 1
ATOM 10215 C C . LEU B 1 558 ? -52.719 39.188 15.539 1 83.94 558 LEU B C 1
ATOM 10217 O O . LEU B 1 558 ? -53.688 39.219 14.742 1 83.94 558 LEU B O 1
ATOM 10221 N N . HIS B 1 559 ? -51.688 38.344 15.508 1 77.69 559 HIS B N 1
ATOM 10222 C CA . HIS B 1 559 ? -51.75 37.281 14.492 1 77.69 559 HIS B CA 1
ATOM 10223 C C . HIS B 1 559 ? -52.531 36.094 14.992 1 77.69 559 HIS B C 1
ATOM 10225 O O . HIS B 1 559 ? -52.531 35.812 16.188 1 77.69 559 HIS B O 1
ATOM 10231 N N . GLY B 1 560 ? -53.406 35.469 14.164 1 75.81 560 GLY B N 1
ATOM 10232 C CA . GLY B 1 560 ? -54.125 34.25 14.508 1 75.81 560 GLY B CA 1
ATOM 10233 C C . GLY B 1 560 ? -55.406 34.5 15.328 1 75.81 560 GLY B C 1
ATOM 10234 O O . GLY B 1 560 ? -55.875 33.625 16.016 1 75.81 560 GLY B O 1
ATOM 10235 N N . LEU B 1 561 ? -55.938 35.719 15.352 1 83.88 561 LEU B N 1
ATOM 10236 C CA . LEU B 1 561 ? -57.188 36.031 16.062 1 83.88 561 LEU B CA 1
ATOM 10237 C C . LEU B 1 561 ? -58.375 35.281 15.43 1 83.88 561 LEU B C 1
ATOM 10239 O O . LEU B 1 561 ? -58.375 35.062 14.219 1 83.88 561 LEU B O 1
ATOM 10243 N N . PRO B 1 562 ? -59.25 34.875 16.312 1 85.12 562 PRO B N 1
ATOM 10244 C CA . PRO B 1 562 ? -60.469 34.281 15.734 1 85.12 562 PRO B CA 1
ATOM 10245 C C . PRO B 1 562 ? -61.25 35.25 14.836 1 85.12 562 PRO B C 1
ATOM 10247 O O . PRO B 1 562 ? -61.188 36.469 15.055 1 85.12 562 PRO B O 1
ATOM 10250 N N . SER B 1 563 ? -62 34.812 13.945 1 86.75 563 SER B N 1
ATOM 10251 C CA . SER B 1 563 ? -62.688 35.625 12.93 1 86.75 563 SER B CA 1
ATOM 10252 C C . SER B 1 563 ? -63.75 36.531 13.555 1 86.75 563 SER B C 1
ATOM 10254 O O . SER B 1 563 ? -64.5 36.094 14.453 1 86.75 563 SER B O 1
ATOM 10256 N N . ALA B 1 564 ? -63.844 37.688 13 1 84.69 564 ALA B N 1
ATOM 10257 C CA . ALA B 1 564 ? -64.812 38.656 13.445 1 84.69 564 ALA B CA 1
ATOM 10258 C C . ALA B 1 564 ? -66.25 38.219 13.07 1 84.69 564 ALA B C 1
ATOM 10260 O O . ALA B 1 564 ? -67.25 38.719 13.609 1 84.69 564 ALA B O 1
ATOM 10261 N N . ARG B 1 565 ? -66.375 37.25 12.219 1 81.31 565 ARG B N 1
ATOM 10262 C CA . ARG B 1 565 ? -67.688 36.75 11.789 1 81.31 565 ARG B CA 1
ATOM 10263 C C . ARG B 1 565 ? -68.25 35.844 12.844 1 81.31 565 ARG B C 1
ATOM 10265 O O . ARG B 1 565 ? -69.5 35.656 12.867 1 81.31 565 ARG B O 1
ATOM 10272 N N . SER B 1 566 ? -67.438 35.375 13.719 1 86.56 566 SER B N 1
ATOM 10273 C CA . SER B 1 566 ? -67.938 34.562 14.828 1 86.56 566 SER B CA 1
ATOM 10274 C C . SER B 1 566 ? -68 35.375 16.109 1 86.56 566 SER B C 1
ATOM 10276 O O . SER B 1 566 ? -67.812 36.594 16.109 1 86.56 566 SER B O 1
ATOM 10278 N N . TYR B 1 567 ? -68.5 34.719 17.172 1 88.38 567 TYR B N 1
ATOM 10279 C CA . TYR B 1 567 ? -68.562 35.375 18.469 1 88.38 567 TYR B CA 1
ATOM 10280 C C . TYR B 1 567 ? -67.188 35.469 19.125 1 88.38 567 TYR B C 1
ATOM 10282 O O . TYR B 1 567 ? -67.062 36.031 20.203 1 88.38 567 TYR B O 1
ATOM 10290 N N . GLY B 1 568 ? -66.188 35 18.422 1 87.5 568 GLY B N 1
ATOM 10291 C CA . GLY B 1 568 ? -64.812 35.062 18.938 1 87.5 568 GLY B CA 1
ATOM 10292 C C . GLY B 1 568 ? -64.5 34.031 20.016 1 87.5 568 GLY B C 1
ATOM 10293 O O . GLY B 1 568 ? -65.25 33.031 20.141 1 87.5 568 GLY B O 1
ATOM 10294 N N . GLU B 1 569 ? -63.375 34.156 20.703 1 89.75 569 GLU B N 1
ATOM 10295 C CA . GLU B 1 569 ? -62.969 33.281 21.797 1 89.75 569 GLU B CA 1
ATOM 10296 C C . GLU B 1 569 ? -62.719 34.062 23.078 1 89.75 569 GLU B C 1
ATOM 10298 O O . GLU B 1 569 ? -62.344 35.219 23.031 1 89.75 569 GLU B O 1
ATOM 10303 N N . PRO B 1 570 ? -63.062 33.344 24.203 1 89 570 PRO B N 1
ATOM 10304 C CA . PRO B 1 570 ? -62.75 34.031 25.469 1 89 570 PRO B CA 1
ATOM 10305 C C . PRO B 1 570 ? -61.25 34.25 25.688 1 89 570 PRO B C 1
ATOM 10307 O O . PRO B 1 570 ? -60.438 33.406 25.312 1 89 570 PRO B O 1
ATOM 10310 N N . LEU B 1 571 ? -60.844 35.312 26.188 1 89.25 571 LEU B N 1
ATOM 10311 C CA . LEU B 1 571 ? -59.469 35.656 26.469 1 89.25 571 LEU B CA 1
ATOM 10312 C C . LEU B 1 571 ? -58.844 34.625 27.406 1 89.25 571 LEU B C 1
ATOM 10314 O O . LEU B 1 571 ? -57.625 34.438 27.375 1 89.25 571 LEU B O 1
ATOM 10318 N N . SER B 1 572 ? -59.656 34.031 28.188 1 84.12 572 SER B N 1
ATOM 10319 C CA . SER B 1 572 ? -59.156 33.031 29.156 1 84.12 572 SER B CA 1
ATOM 10320 C C . SER B 1 572 ? -58.531 31.844 28.453 1 84.12 572 SER B C 1
ATOM 10322 O O . SER B 1 572 ? -57.781 31.078 29.062 1 84.12 572 SER B O 1
ATOM 10324 N N . SER B 1 573 ? -58.781 31.688 27.188 1 81.25 573 SER B N 1
ATOM 10325 C CA . SER B 1 573 ? -58.156 30.594 26.438 1 81.25 573 SER B CA 1
ATOM 10326 C C . SER B 1 573 ? -56.688 30.875 26.156 1 81.25 573 SER B C 1
ATOM 10328 O O . SER B 1 573 ? -55.906 29.938 26.031 1 81.25 573 SER B O 1
ATOM 10330 N N . SER B 1 574 ? -56.312 32.062 26.094 1 80.94 574 SER B N 1
ATOM 10331 C CA . SER B 1 574 ? -54.938 32.406 25.703 1 80.94 574 SER B CA 1
ATOM 10332 C C . SER B 1 574 ? -54.188 33.031 26.859 1 80.94 574 SER B C 1
ATOM 10334 O O . SER B 1 574 ? -52.938 33.125 26.828 1 80.94 574 SER B O 1
ATOM 10336 N N . MET B 1 575 ? -54.875 33.438 27.859 1 84.5 575 MET B N 1
ATOM 10337 C CA . MET B 1 575 ? -54.219 34.125 28.984 1 84.5 575 MET B CA 1
ATOM 10338 C C . MET B 1 575 ? -54.906 33.75 30.312 1 84.5 575 MET B C 1
ATOM 10340 O O . MET B 1 575 ? -56.062 33.312 30.328 1 84.5 575 MET B O 1
ATOM 10344 N N . SER B 1 576 ? -54.188 33.844 31.375 1 86.94 576 SER B N 1
ATOM 10345 C CA . SER B 1 576 ? -54.688 33.562 32.719 1 86.94 576 SER B CA 1
ATOM 10346 C C . SER B 1 576 ? -55.125 34.844 33.406 1 86.94 576 SER B C 1
ATOM 10348 O O . SER B 1 576 ? -54.344 35.531 34.062 1 86.94 576 SER B O 1
ATOM 10350 N N . ILE B 1 577 ? -56.375 35.125 33.375 1 86.81 577 ILE B N 1
ATOM 10351 C CA . ILE B 1 577 ? -56.969 36.312 33.969 1 86.81 577 ILE B CA 1
ATOM 10352 C C . ILE B 1 577 ? -57.625 35.969 35.312 1 86.81 577 ILE B C 1
ATOM 10354 O O . ILE B 1 577 ? -58.344 34.969 35.375 1 86.81 577 ILE B O 1
ATOM 10358 N N . ASP B 1 578 ? -57.406 36.719 36.281 1 83 578 ASP B N 1
ATOM 10359 C CA . ASP B 1 578 ? -58.062 36.5 37.594 1 83 578 ASP B CA 1
ATOM 10360 C C . ASP B 1 578 ? -59.562 36.531 37.469 1 83 578 ASP B C 1
ATOM 10362 O O . ASP B 1 578 ? -60.125 37.344 36.719 1 83 578 ASP B O 1
ATOM 10366 N N . ALA B 1 579 ? -60.312 35.688 38.156 1 81.38 579 ALA B N 1
ATOM 10367 C CA . ALA B 1 579 ? -61.75 35.5 38.062 1 81.38 579 ALA B CA 1
ATOM 10368 C C . ALA B 1 579 ? -62.5 36.781 38.375 1 81.38 579 ALA B C 1
ATOM 10370 O O . ALA B 1 579 ? -63.562 37.062 37.844 1 81.38 579 ALA B O 1
ATOM 10371 N N . SER B 1 580 ? -61.938 37.594 39.219 1 83.69 580 SER B N 1
ATOM 10372 C CA . SER B 1 580 ? -62.594 38.812 39.656 1 83.69 580 SER B CA 1
ATOM 10373 C C . SER B 1 580 ? -62.188 40 38.812 1 83.69 580 SER B C 1
ATOM 10375 O O . SER B 1 580 ? -62.75 41.094 38.969 1 83.69 580 SER B O 1
ATOM 10377 N N . ALA B 1 581 ? -61.312 39.844 37.938 1 86.69 581 ALA B N 1
ATOM 10378 C CA . ALA B 1 581 ? -60.781 40.969 37.156 1 86.69 581 ALA B CA 1
ATOM 10379 C C . ALA B 1 581 ? -61.469 41.062 35.781 1 86.69 581 ALA B C 1
ATOM 10381 O O . ALA B 1 581 ? -61.844 40.031 35.219 1 86.69 581 ALA B O 1
ATOM 10382 N N . HIS B 1 582 ? -61.656 42.312 35.312 1 89.38 582 HIS B N 1
ATOM 10383 C CA . HIS B 1 582 ? -62.25 42.594 34 1 89.38 582 HIS B CA 1
ATOM 10384 C C . HIS B 1 582 ? -61.312 43.438 33.156 1 89.38 582 HIS B C 1
ATOM 10386 O O . HIS B 1 582 ? -60.719 44.406 33.656 1 89.38 582 HIS B O 1
ATOM 10392 N N . ILE B 1 583 ? -61.281 43.062 31.906 1 91.56 583 ILE B N 1
ATOM 10393 C CA . ILE B 1 583 ? -60.5 43.875 30.984 1 91.56 583 ILE B CA 1
ATOM 10394 C C . ILE B 1 583 ? -61.25 45.188 30.688 1 91.56 583 ILE B C 1
ATOM 10396 O O . ILE B 1 583 ? -62.438 45.156 30.312 1 91.56 583 ILE B O 1
ATOM 10400 N N . ILE B 1 584 ? -60.5 46.25 30.719 1 90.12 584 ILE B N 1
ATOM 10401 C CA . ILE B 1 584 ? -61.188 47.531 30.594 1 90.12 584 ILE B CA 1
ATOM 10402 C C . ILE B 1 584 ? -60.625 48.312 29.391 1 90.12 584 ILE B C 1
ATOM 10404 O O . ILE B 1 584 ? -61.281 49.25 28.906 1 90.12 584 ILE B O 1
ATOM 10408 N N . ALA B 1 585 ? -59.469 47.938 28.922 1 90.5 585 ALA B N 1
ATOM 10409 C CA . ALA B 1 585 ? -58.844 48.688 27.828 1 90.5 585 ALA B CA 1
ATOM 10410 C C . ALA B 1 585 ? -57.906 47.812 27.031 1 90.5 585 ALA B C 1
ATOM 10412 O O . ALA B 1 585 ? -57.406 46.781 27.516 1 90.5 585 ALA B O 1
ATOM 10413 N N . ALA B 1 586 ? -57.688 48.25 25.781 1 92.25 586 ALA B N 1
ATOM 10414 C CA . ALA B 1 586 ? -56.719 47.625 24.875 1 92.25 586 ALA B CA 1
ATOM 10415 C C . ALA B 1 586 ? -56 48.688 24.031 1 92.25 586 ALA B C 1
ATOM 10417 O O . ALA B 1 586 ? -56.594 49.688 23.625 1 92.25 586 ALA B O 1
ATOM 10418 N N . ALA B 1 587 ? -54.688 48.469 23.844 1 91.62 587 ALA B N 1
ATOM 10419 C CA . ALA B 1 587 ? -53.906 49.375 23 1 91.62 587 ALA B CA 1
ATOM 10420 C C . ALA B 1 587 ? -52.844 48.594 22.219 1 91.62 587 ALA B C 1
ATOM 10422 O O . ALA B 1 587 ? -52.312 47.594 22.703 1 91.62 587 ALA B O 1
ATOM 10423 N N . ILE B 1 588 ? -52.594 49.125 21.016 1 89.75 588 ILE B N 1
ATOM 10424 C CA . ILE B 1 588 ? -51.5 48.594 20.234 1 89.75 588 ILE B CA 1
ATOM 10425 C C . ILE B 1 588 ? -50.156 48.969 20.875 1 89.75 588 ILE B C 1
ATOM 10427 O O . ILE B 1 588 ? -49.938 50.125 21.234 1 89.75 588 ILE B O 1
ATOM 10431 N N . ILE B 1 589 ? -49.281 48 21.031 1 89.62 589 ILE B N 1
ATOM 10432 C CA . ILE B 1 589 ? -48 48.25 21.641 1 89.62 589 ILE B CA 1
ATOM 10433 C C . ILE B 1 589 ? -47.031 48.812 20.594 1 89.62 589 ILE B C 1
ATOM 10435 O O . ILE B 1 589 ? -46.656 48.125 19.656 1 89.62 589 ILE B O 1
ATOM 10439 N N . GLU B 1 590 ? -46.719 50.031 20.734 1 85.31 590 GLU B N 1
ATOM 10440 C CA . GLU B 1 590 ? -45.625 50.688 19.984 1 85.31 590 GLU B CA 1
ATOM 10441 C C . GLU B 1 590 ? -44.469 51.094 20.906 1 85.31 590 GLU B C 1
ATOM 10443 O O . GLU B 1 590 ? -44.625 52 21.734 1 85.31 590 GLU B O 1
ATOM 10448 N N . PRO B 1 591 ? -43.375 50.406 20.719 1 84.75 591 PRO B N 1
ATOM 10449 C CA . PRO B 1 591 ? -42.281 50.562 21.688 1 84.75 591 PRO B CA 1
ATOM 10450 C C . PRO B 1 591 ? -41.844 52 21.828 1 84.75 591 PRO B C 1
ATOM 10452 O O . PRO B 1 591 ? -41.438 52.438 22.922 1 84.75 591 PRO B O 1
ATOM 10455 N N . GLU B 1 592 ? -41.969 52.844 20.828 1 83.31 592 GLU B N 1
ATOM 10456 C CA . GLU B 1 592 ? -41.438 54.188 20.859 1 83.31 592 GLU B CA 1
ATOM 10457 C C . GLU B 1 592 ? -42.5 55.188 21.344 1 83.31 592 GLU B C 1
ATOM 10459 O O . GLU B 1 592 ? -42.219 56.375 21.562 1 83.31 592 GLU B O 1
ATOM 10464 N N . ARG B 1 593 ? -43.719 54.781 21.562 1 85.81 593 ARG B N 1
ATOM 10465 C CA . ARG B 1 593 ? -44.812 55.625 22 1 85.81 593 ARG B CA 1
ATOM 10466 C C . ARG B 1 593 ? -45 55.562 23.516 1 85.81 593 ARG B C 1
ATOM 10468 O O . ARG B 1 593 ? -44.594 54.562 24.141 1 85.81 593 ARG B O 1
ATOM 10475 N N . ARG B 1 594 ? -45.531 56.656 24.016 1 92.94 594 ARG B N 1
ATOM 10476 C CA . ARG B 1 594 ? -45.875 56.688 25.438 1 92.94 594 ARG B CA 1
ATOM 10477 C C . ARG B 1 594 ? -47.344 56.469 25.656 1 92.94 594 ARG B C 1
ATOM 10479 O O . ARG B 1 594 ? -48.188 56.875 24.844 1 92.94 594 ARG B O 1
ATOM 10486 N N . TYR B 1 595 ? -47.625 55.812 26.719 1 94.12 595 TYR B N 1
ATOM 10487 C CA . TYR B 1 595 ? -49 55.5 27.078 1 94.12 595 TYR B CA 1
ATOM 10488 C C . TYR B 1 595 ? -49.344 56.062 28.453 1 94.12 595 TYR B C 1
ATOM 10490 O O . TYR B 1 595 ? -48.531 56.062 29.359 1 94.12 595 TYR B O 1
ATOM 10498 N N . LEU B 1 596 ? -50.625 56.5 28.594 1 93.94 596 LEU B N 1
ATOM 10499 C CA . LEU B 1 596 ? -51.156 56.969 29.859 1 93.94 596 LEU B CA 1
ATOM 10500 C C . LEU B 1 596 ? -51.906 55.875 30.594 1 93.94 596 LEU B C 1
ATOM 10502 O O . LEU B 1 596 ? -52.781 55.219 30.016 1 93.94 596 LEU B O 1
ATOM 10506 N N . ILE B 1 597 ? -51.5 55.594 31.75 1 93.81 597 ILE B N 1
ATOM 10507 C CA . ILE B 1 597 ? -52.188 54.656 32.625 1 93.81 597 ILE B CA 1
ATOM 10508 C C . ILE B 1 597 ? -52.594 55.344 33.906 1 93.81 597 ILE B C 1
ATOM 10510 O O . ILE B 1 597 ? -51.844 56.188 34.438 1 93.81 597 ILE B O 1
ATOM 10514 N N . ALA B 1 598 ? -53.906 55.062 34.406 1 93.94 598 ALA B N 1
ATOM 10515 C CA . ALA B 1 598 ? -54.375 55.719 35.594 1 93.94 598 ALA B CA 1
ATOM 10516 C C . ALA B 1 598 ? -55.406 54.844 36.344 1 93.94 598 ALA B C 1
ATOM 10518 O O . ALA B 1 598 ? -56 53.969 35.75 1 93.94 598 ALA B O 1
ATOM 10519 N N . ALA B 1 599 ? -55.562 55.156 37.594 1 92.88 599 ALA B N 1
ATOM 10520 C CA . ALA B 1 599 ? -56.562 54.531 38.438 1 92.88 599 ALA B CA 1
ATOM 10521 C C . ALA B 1 599 ? -57.594 55.562 38.938 1 92.88 599 ALA B C 1
ATOM 10523 O O . ALA B 1 599 ? -57.344 56.781 38.844 1 92.88 599 ALA B O 1
ATOM 10524 N N . ASP B 1 600 ? -58.625 55.125 39.438 1 91.94 600 ASP B N 1
ATOM 10525 C CA . ASP B 1 600 ? -59.75 55.969 39.781 1 91.94 600 ASP B CA 1
ATOM 10526 C C . ASP B 1 600 ? -59.469 56.75 41.062 1 91.94 600 ASP B C 1
ATOM 10528 O O . ASP B 1 600 ? -60.25 57.625 41.469 1 91.94 600 ASP B O 1
ATOM 10532 N N . ASN B 1 601 ? -58.438 56.5 41.75 1 88.94 601 ASN B N 1
ATOM 10533 C CA . ASN B 1 601 ? -58.031 57.281 42.906 1 88.94 601 ASN B CA 1
ATOM 10534 C C . ASN B 1 601 ? -57.25 58.531 42.531 1 88.94 601 ASN B C 1
ATOM 10536 O O . ASN B 1 601 ? -56.781 59.25 43.406 1 88.94 601 ASN B O 1
ATOM 10540 N N . GLY B 1 602 ? -57 58.656 41.312 1 90 602 GLY B N 1
ATOM 10541 C CA . GLY B 1 602 ? -56.375 59.875 40.844 1 90 602 GLY B CA 1
ATOM 10542 C C . GLY B 1 602 ? -54.906 59.688 40.531 1 90 602 GLY B C 1
ATOM 10543 O O . GLY B 1 602 ? -54.219 60.625 40.062 1 90 602 GLY B O 1
ATOM 10544 N N . TYR B 1 603 ? -54.438 58.562 40.812 1 91.69 603 TYR B N 1
ATOM 10545 C CA . TYR B 1 603 ? -53.031 58.312 40.5 1 91.69 603 TYR B CA 1
ATOM 10546 C C . TYR B 1 603 ? -52.844 57.812 39.094 1 91.69 603 TYR B C 1
ATOM 10548 O O . TYR B 1 603 ? -53.688 57.062 38.562 1 91.69 603 TYR B O 1
ATOM 10556 N N . GLY B 1 604 ? -51.812 58.219 38.438 1 92.81 604 GLY B N 1
ATOM 10557 C CA . GLY B 1 604 ? -51.469 57.781 37.094 1 92.81 604 GLY B CA 1
ATOM 10558 C C . GLY B 1 604 ? -50.031 58.125 36.719 1 92.81 604 GLY B C 1
ATOM 10559 O O . GLY B 1 604 ? -49.344 58.844 37.438 1 92.81 604 GLY B O 1
ATOM 10560 N N . PHE B 1 605 ? -49.562 57.594 35.688 1 94.06 605 PHE B N 1
ATOM 10561 C CA . PHE B 1 605 ? -48.25 57.844 35.156 1 94.06 605 PHE B CA 1
ATOM 10562 C C . PHE B 1 605 ? -48.188 57.531 33.656 1 94.06 605 PHE B C 1
ATOM 10564 O O . PHE B 1 605 ? -49.125 56.969 33.094 1 94.06 605 PHE B O 1
ATOM 10571 N N . LEU B 1 606 ? -47.094 57.969 33.031 1 94 606 LEU B N 1
ATOM 10572 C CA . LEU B 1 606 ? -46.781 57.625 31.656 1 94 606 LEU B CA 1
ATOM 10573 C C . LEU B 1 606 ? -45.844 56.406 31.578 1 94 606 LEU B C 1
ATOM 10575 O O . LEU B 1 606 ? -44.969 56.25 32.438 1 94 606 LEU B O 1
ATOM 10579 N N . ILE B 1 607 ? -46.125 55.531 30.594 1 93.12 607 ILE B N 1
ATOM 10580 C CA . ILE B 1 607 ? -45.312 54.312 30.438 1 93.12 607 ILE B CA 1
ATOM 10581 C C . ILE B 1 607 ? -44.844 54.188 28.984 1 93.12 607 ILE B C 1
ATOM 10583 O O . ILE B 1 607 ? -45.656 54.375 28.062 1 93.12 607 ILE B O 1
ATOM 10587 N N . PRO B 1 608 ? -43.562 53.969 28.828 1 91.81 608 PRO B N 1
ATOM 10588 C CA . PRO B 1 608 ? -43.125 53.688 27.453 1 91.81 608 PRO B CA 1
ATOM 10589 C C . PRO B 1 608 ? -43.688 52.375 26.906 1 91.81 608 PRO B C 1
ATOM 10591 O O . PRO B 1 608 ? -43.844 51.406 27.656 1 91.81 608 PRO B O 1
ATOM 10594 N N . GLY B 1 609 ? -43.938 52.406 25.625 1 91.44 609 GLY B N 1
ATOM 10595 C CA . GLY B 1 609 ? -44.531 51.25 24.969 1 91.44 609 GLY B CA 1
ATOM 10596 C C . GLY B 1 609 ? -43.688 50 25.141 1 91.44 609 GLY B C 1
ATOM 10597 O O . GLY B 1 609 ? -44.25 48.906 25.25 1 91.44 609 GLY B O 1
ATOM 10598 N N . ALA B 1 610 ? -42.469 50.156 25.234 1 86.5 610 ALA B N 1
ATOM 10599 C CA . ALA B 1 610 ? -41.562 49.031 25.375 1 86.5 610 ALA B CA 1
ATOM 10600 C C . ALA B 1 610 ? -41.812 48.281 26.688 1 86.5 610 ALA B C 1
ATOM 10602 O O . ALA B 1 610 ? -41.5 47.094 26.781 1 86.5 610 ALA B O 1
ATOM 10603 N N . GLU B 1 611 ? -42.406 48.969 27.641 1 88.69 611 GLU B N 1
ATOM 10604 C CA . GLU B 1 611 ? -42.594 48.375 28.969 1 88.69 611 GLU B CA 1
ATOM 10605 C C . GLU B 1 611 ? -44 47.781 29.094 1 88.69 611 GLU B C 1
ATOM 10607 O O . GLU B 1 611 ? -44.344 47.219 30.141 1 88.69 611 GLU B O 1
ATOM 10612 N N . LEU B 1 612 ? -44.75 47.719 28.047 1 90.44 612 LEU B N 1
ATOM 10613 C CA . LEU B 1 612 ? -46.125 47.219 28.141 1 90.44 612 LEU B CA 1
ATOM 10614 C C . LEU B 1 612 ? -46.188 45.719 27.938 1 90.44 612 LEU B C 1
ATOM 10616 O O . LEU B 1 612 ? -47.156 45.062 28.344 1 90.44 612 LEU B O 1
ATOM 10620 N N . THR B 1 613 ? -45.219 45.188 27.328 1 85.88 613 THR B N 1
ATOM 10621 C CA . THR B 1 613 ? -45.25 43.781 26.922 1 85.88 613 THR B CA 1
ATOM 10622 C C . THR B 1 613 ? -45.031 42.875 28.125 1 85.88 613 THR B C 1
ATOM 10624 O O . THR B 1 613 ? -44.094 43.094 28.906 1 85.88 613 THR B O 1
ATOM 10627 N N . SER B 1 614 ? -46 41.906 28.359 1 84.06 614 SER B N 1
ATOM 10628 C CA . SER B 1 614 ? -45.844 40.844 29.344 1 84.06 614 SER B CA 1
ATOM 10629 C C . SER B 1 614 ? -45.281 39.562 28.719 1 84.06 614 SER B C 1
ATOM 10631 O O . SER B 1 614 ? -45.688 39.188 27.625 1 84.06 614 SER B O 1
ATOM 10633 N N . LYS B 1 615 ? -44.375 38.875 29.344 1 76.12 615 LYS B N 1
ATOM 10634 C CA . LYS B 1 615 ? -43.719 37.656 28.844 1 76.12 615 LYS B CA 1
ATOM 10635 C C . LYS B 1 615 ? -44.438 36.406 29.344 1 76.12 615 LYS B C 1
ATOM 10637 O O . LYS B 1 615 ? -44.094 35.312 28.922 1 76.12 615 LYS B O 1
ATOM 10642 N N . THR B 1 616 ? -45.406 36.594 30.234 1 79.38 616 THR B N 1
ATOM 10643 C CA . THR B 1 616 ? -46.062 35.438 30.797 1 79.38 616 THR B CA 1
ATOM 10644 C C . THR B 1 616 ? -47.562 35.469 30.484 1 79.38 616 THR B C 1
ATOM 10646 O O . THR B 1 616 ? -48.125 36.562 30.281 1 79.38 616 THR B O 1
ATOM 10649 N N . LYS B 1 617 ? -48.188 34.281 30.453 1 82.88 617 LYS B N 1
ATOM 10650 C CA . LYS B 1 617 ? -49.625 34.188 30.234 1 82.88 617 LYS B CA 1
ATOM 10651 C C . LYS B 1 617 ? -50.406 34.781 31.406 1 82.88 617 LYS B C 1
ATOM 10653 O O . LYS B 1 617 ? -51.562 35.188 31.234 1 82.88 617 LYS B O 1
ATOM 10658 N N . SER B 1 618 ? -49.844 34.938 32.531 1 87 618 SER B N 1
ATOM 10659 C CA . SER B 1 618 ? -50.5 35.469 33.719 1 87 618 SER B CA 1
ATOM 10660 C C . SER B 1 618 ? -50.438 36.969 33.781 1 87 618 SER B C 1
ATOM 10662 O O . SER B 1 618 ? -50.969 37.594 34.688 1 87 618 SER B O 1
ATOM 10664 N N . GLY B 1 619 ? -49.844 37.5 32.812 1 86.19 619 GLY B N 1
ATOM 10665 C CA . GLY B 1 619 ? -49.75 38.969 32.719 1 86.19 619 GLY B CA 1
ATOM 10666 C C . GLY B 1 619 ? -48.75 39.562 33.688 1 86.19 619 GLY B C 1
ATOM 10667 O O . GLY B 1 619 ? -47.969 38.844 34.281 1 86.19 619 GLY B O 1
ATOM 10668 N N . LYS B 1 620 ? -48.688 40.906 33.719 1 90.12 620 LYS B N 1
ATOM 10669 C CA . LYS B 1 620 ? -47.812 41.656 34.625 1 90.12 620 LYS B CA 1
ATOM 10670 C C . LYS B 1 620 ? -48.562 42.812 35.281 1 90.12 620 LYS B C 1
ATOM 10672 O O . LYS B 1 620 ? -49.531 43.312 34.75 1 90.12 620 LYS B O 1
ATOM 10677 N N . THR B 1 621 ? -48.125 43.125 36.469 1 90.88 621 THR B N 1
ATOM 10678 C CA . THR B 1 621 ? -48.719 44.25 37.156 1 90.88 621 THR B CA 1
ATOM 10679 C C . THR B 1 621 ? -48.188 45.562 36.594 1 90.88 621 THR B C 1
ATOM 10681 O O . THR B 1 621 ? -46.969 45.781 36.469 1 90.88 621 THR B O 1
ATOM 10684 N N . LEU B 1 622 ? -48.969 46.344 36.062 1 90.31 622 LEU B N 1
ATOM 10685 C CA . LEU B 1 622 ? -48.594 47.625 35.5 1 90.31 622 LEU B CA 1
ATOM 10686 C C . LEU B 1 622 ? -48.844 48.75 36.5 1 90.31 622 LEU B C 1
ATOM 10688 O O . LEU B 1 622 ? -47.938 49.5 36.844 1 90.31 622 LEU B O 1
ATOM 10692 N N . ILE B 1 623 ? -50.156 48.812 36.938 1 90.56 623 ILE B N 1
ATOM 10693 C CA . ILE B 1 623 ? -50.5 49.844 37.906 1 90.56 623 ILE B CA 1
ATOM 10694 C C . ILE B 1 623 ? -50.969 49.156 39.188 1 90.56 623 ILE B C 1
ATOM 10696 O O . ILE B 1 623 ? -51.719 48.188 39.125 1 90.56 623 ILE B O 1
ATOM 10700 N N . THR B 1 624 ? -50.438 49.469 40.281 1 86.25 624 THR B N 1
ATOM 10701 C CA . THR B 1 624 ? -50.875 48.969 41.594 1 86.25 624 THR B CA 1
ATOM 10702 C C . THR B 1 624 ? -51.812 49.969 42.281 1 86.25 624 THR B C 1
ATOM 10704 O O . THR B 1 624 ? -51.344 50.875 42.969 1 86.25 624 THR B O 1
ATOM 10707 N N . PRO B 1 625 ? -53.094 49.719 41.969 1 73.75 625 PRO B N 1
ATOM 10708 C CA . PRO B 1 625 ? -54.031 50.688 42.562 1 73.75 625 PRO B CA 1
ATOM 10709 C C . PRO B 1 625 ? -54.125 50.5 44.094 1 73.75 625 PRO B C 1
ATOM 10711 O O . PRO B 1 625 ? -54.031 49.375 44.594 1 73.75 625 PRO B O 1
ATOM 10714 N N . GLY B 1 626 ? -53.5 50.969 45.031 1 70.88 626 GLY B N 1
ATOM 10715 C CA . GLY B 1 626 ? -53.625 50.844 46.469 1 70.88 626 GLY B CA 1
ATOM 10716 C C . GLY B 1 626 ? -55.062 50.75 46.938 1 70.88 626 GLY B C 1
ATOM 10717 O O . GLY B 1 626 ? -55.969 51.312 46.312 1 70.88 626 GLY B O 1
ATOM 10718 N N . GLY B 1 627 ? -55.469 49.781 47.969 1 72.62 627 GLY B N 1
ATOM 10719 C CA . GLY B 1 627 ? -56.75 49.656 48.625 1 72.62 627 GLY B CA 1
ATOM 10720 C C . GLY B 1 627 ? -57.844 49.125 47.688 1 72.62 627 GLY B C 1
ATOM 10721 O O . GLY B 1 627 ? -57.625 48.125 47.031 1 72.62 627 GLY B O 1
ATOM 10722 N N . ALA B 1 628 ? -59.031 49.875 47.594 1 78.5 628 ALA B N 1
ATOM 10723 C CA . ALA B 1 628 ? -60.188 49.5 46.781 1 78.5 628 ALA B CA 1
ATOM 10724 C C . ALA B 1 628 ? -60.156 50.188 45.438 1 78.5 628 ALA B C 1
ATOM 10726 O O . ALA B 1 628 ? -61.156 50.188 44.719 1 78.5 628 ALA B O 1
ATOM 10727 N N . SER B 1 629 ? -59.062 50.688 44.875 1 85.25 629 SER B N 1
ATOM 10728 C CA . SER B 1 629 ? -59 51.438 43.625 1 85.25 629 SER B CA 1
ATOM 10729 C C . SER B 1 629 ? -58.875 50.5 42.438 1 85.25 629 SER B C 1
ATOM 10731 O O . SER B 1 629 ? -58.406 49.375 42.594 1 85.25 629 SER B O 1
ATOM 10733 N N . ARG B 1 630 ? -59.375 51 41.25 1 90.19 630 ARG B N 1
ATOM 10734 C CA . ARG B 1 630 ? -59.375 50.25 40 1 90.19 630 ARG B CA 1
ATOM 10735 C C . ARG B 1 630 ? -58.719 51.062 38.875 1 90.19 630 ARG B C 1
ATOM 10737 O O . ARG B 1 630 ? -58.844 52.281 38.844 1 90.19 630 ARG B O 1
ATOM 10744 N N . ALA B 1 631 ? -58.094 50.344 38.031 1 92.75 631 ALA B N 1
ATOM 10745 C CA . ALA B 1 631 ? -57.562 51 36.844 1 92.75 631 ALA B CA 1
ATOM 10746 C C . ALA B 1 631 ? -58.688 51.469 35.906 1 92.75 631 ALA B C 1
ATOM 10748 O O . ALA B 1 631 ? -59.688 50.781 35.781 1 92.75 631 ALA B O 1
ATOM 10749 N N . ILE B 1 632 ? -58.406 52.562 35.219 1 89.88 632 ILE B N 1
ATOM 10750 C CA . ILE B 1 632 ? -59.531 53.062 34.438 1 89.88 632 ILE B CA 1
ATOM 10751 C C . ILE B 1 632 ? -59.094 53.406 33.031 1 89.88 632 ILE B C 1
ATOM 10753 O O . ILE B 1 632 ? -59.906 53.562 32.125 1 89.88 632 ILE B O 1
ATOM 10757 N N . THR B 1 633 ? -57.75 53.469 32.844 1 89.44 633 THR B N 1
ATOM 10758 C CA . THR B 1 633 ? -57.406 53.844 31.484 1 89.44 633 THR B CA 1
ATOM 10759 C C . THR B 1 633 ? -56.062 53.281 31.078 1 89.44 633 THR B C 1
ATOM 10761 O O . THR B 1 633 ? -55.188 53.094 31.938 1 89.44 633 THR B O 1
ATOM 10764 N N . LEU B 1 634 ? -55.969 52.969 29.828 1 92.31 634 LEU B N 1
ATOM 10765 C CA . LEU B 1 634 ? -54.75 52.719 29.062 1 92.31 634 LEU B CA 1
ATOM 10766 C C . LEU B 1 634 ? -54.875 53.344 27.672 1 92.31 634 LEU B C 1
ATOM 10768 O O . LEU B 1 634 ? -55.688 52.906 26.844 1 92.31 634 LEU B O 1
ATOM 10772 N N . GLN B 1 635 ? -54.094 54.375 27.453 1 89.5 635 GLN B N 1
ATOM 10773 C CA . GLN B 1 635 ? -54.25 55.062 26.188 1 89.5 635 GLN B CA 1
ATOM 10774 C C . GLN B 1 635 ? -52.906 55.562 25.656 1 89.5 635 GLN B C 1
ATOM 10776 O O . GLN B 1 635 ? -52.062 56.031 26.422 1 89.5 635 GLN B O 1
ATOM 10781 N N . ALA B 1 636 ? -52.812 55.531 24.344 1 89.25 636 ALA B N 1
ATOM 10782 C CA . ALA B 1 636 ? -51.625 56.094 23.688 1 89.25 636 ALA B CA 1
ATOM 10783 C C . ALA B 1 636 ? -51.688 57.625 23.672 1 89.25 636 ALA B C 1
ATOM 10785 O O . ALA B 1 636 ? -52.719 58.219 23.422 1 89.25 636 ALA B O 1
ATOM 10786 N N . LEU B 1 637 ? -50.562 58.188 23.969 1 89.44 637 LEU B N 1
ATOM 10787 C CA . LEU B 1 637 ? -50.5 59.625 23.859 1 89.44 637 LEU B CA 1
ATOM 10788 C C . LEU B 1 637 ? -50.531 60.062 22.391 1 89.44 637 LEU B C 1
ATOM 10790 O O . LEU B 1 637 ? -49.875 59.469 21.547 1 89.44 637 LEU B O 1
ATOM 10794 N N . PRO B 1 638 ? -51.375 61.031 22.141 1 82 638 PRO B N 1
ATOM 10795 C CA . PRO B 1 638 ? -51.312 61.562 20.781 1 82 638 PRO B CA 1
ATOM 10796 C C . PRO B 1 638 ? -49.969 62.188 20.422 1 82 638 PRO B C 1
ATOM 10798 O O . PRO B 1 638 ? -49.188 62.5 21.328 1 82 638 PRO B O 1
ATOM 10801 N N . ASP B 1 639 ? -49.781 62.312 19.156 1 81.19 639 ASP B N 1
ATOM 10802 C CA . ASP B 1 639 ? -48.531 62.906 18.688 1 81.19 639 ASP B CA 1
ATOM 10803 C C . ASP B 1 639 ? -48.469 64.438 19.016 1 81.19 639 ASP B C 1
ATOM 10805 O O . ASP B 1 639 ? -49.5 65.062 19.016 1 81.19 639 ASP B O 1
ATOM 10809 N N . GLY B 1 640 ? -47.312 64.938 19.359 1 81.19 640 GLY B N 1
ATOM 10810 C CA . GLY B 1 640 ? -47.125 66.312 19.641 1 81.19 640 GLY B CA 1
ATOM 10811 C C . GLY B 1 640 ? -47.312 66.688 21.109 1 81.19 640 GLY B C 1
ATOM 10812 O O . GLY B 1 640 ? -47.188 65.812 21.969 1 81.19 640 GLY B O 1
ATOM 10813 N N . GLU B 1 641 ? -47.562 68 21.328 1 85.25 641 GLU B N 1
ATOM 10814 C CA . GLU B 1 641 ? -47.812 68.5 22.688 1 85.25 641 GLU B CA 1
ATOM 10815 C C . GLU B 1 641 ? -49.156 68 23.203 1 85.25 641 GLU B C 1
ATOM 10817 O O . GLU B 1 641 ? -50.188 68.188 22.516 1 85.25 641 GLU B O 1
ATOM 10822 N N . THR B 1 642 ? -49.188 67.375 24.344 1 89.75 642 THR B N 1
ATOM 10823 C CA . THR B 1 642 ? -50.375 66.688 24.891 1 89.75 642 THR B CA 1
ATOM 10824 C C . THR B 1 642 ? -50.625 67.188 26.312 1 89.75 642 THR B C 1
ATOM 10826 O O . THR B 1 642 ? -49.688 67.375 27.094 1 89.75 642 THR B O 1
ATOM 10829 N N . ASP B 1 643 ? -51.844 67.5 26.641 1 91.12 643 ASP B N 1
ATOM 10830 C CA . ASP B 1 643 ? -52.281 67.688 28 1 91.12 643 ASP B CA 1
ATOM 10831 C C . ASP B 1 643 ? -53.125 66.5 28.5 1 91.12 643 ASP B C 1
ATOM 10833 O O . ASP B 1 643 ? -53.75 65.812 27.703 1 91.12 643 ASP B O 1
ATOM 10837 N N . ILE B 1 644 ? -53.031 66.312 29.719 1 93.69 644 ILE B N 1
ATOM 10838 C CA . ILE B 1 644 ? -53.844 65.312 30.359 1 93.69 644 ILE B CA 1
ATOM 10839 C C . ILE B 1 644 ? -55.062 65.938 31.031 1 93.69 644 ILE B C 1
ATOM 10841 O O . ILE B 1 644 ? -54.906 66.75 31.906 1 93.69 644 ILE B O 1
ATOM 10845 N N . LEU B 1 645 ? -56.219 65.562 30.578 1 93.38 645 LEU B N 1
ATOM 10846 C CA . LEU B 1 645 ? -57.469 66 31.141 1 93.38 645 LEU B CA 1
ATOM 10847 C C . LEU B 1 645 ? -57.969 65 32.219 1 93.38 645 LEU B C 1
ATOM 10849 O O . LEU B 1 645 ? -58.188 63.812 31.922 1 93.38 645 LEU B O 1
ATOM 10853 N N . ALA B 1 646 ? -58.125 65.5 33.406 1 93.81 646 ALA B N 1
ATOM 10854 C CA . ALA B 1 646 ? -58.656 64.688 34.5 1 93.81 646 ALA B CA 1
ATOM 10855 C C . ALA B 1 646 ? -59.938 65.312 35.094 1 93.81 646 ALA B C 1
ATOM 10857 O O . ALA B 1 646 ? -59.938 66.5 35.406 1 93.81 646 ALA B O 1
ATOM 10858 N N . ILE B 1 647 ? -60.938 64.438 35.219 1 93.38 647 ILE B N 1
ATOM 10859 C CA . ILE B 1 647 ? -62.219 64.938 35.75 1 93.38 647 ILE B CA 1
ATOM 10860 C C . ILE B 1 647 ? -62.719 64 36.875 1 93.38 647 ILE B C 1
ATOM 10862 O O . ILE B 1 647 ? -62.75 62.781 36.719 1 93.38 647 ILE B O 1
ATOM 10866 N N . SER B 1 648 ? -63.094 64.625 37.969 1 90.94 648 SER B N 1
ATOM 10867 C CA . SER B 1 648 ? -63.625 63.844 39.062 1 90.94 648 SER B CA 1
ATOM 10868 C C . SER B 1 648 ? -65.125 63.656 38.906 1 90.94 648 SER B C 1
ATOM 10870 O O . SER B 1 648 ? -65.812 64.375 38.156 1 90.94 648 SER B O 1
ATOM 10872 N N . ASN B 1 649 ? -65.75 62.781 39.625 1 89.44 649 ASN B N 1
ATOM 10873 C CA . ASN B 1 649 ? -67.188 62.531 39.562 1 89.44 649 ASN B CA 1
ATOM 10874 C C . ASN B 1 649 ? -68 63.688 40.156 1 89.44 649 ASN B C 1
ATOM 10876 O O . ASN B 1 649 ? -69.188 63.781 39.938 1 89.44 649 ASN B O 1
ATOM 10880 N N . GLU B 1 650 ? -67.312 64.625 40.812 1 87.94 650 GLU B N 1
ATOM 10881 C CA . GLU B 1 650 ? -67.938 65.75 41.375 1 87.94 650 GLU B CA 1
ATOM 10882 C C . GLU B 1 650 ? -67.938 66.938 40.375 1 87.94 650 GLU B C 1
ATOM 10884 O O . GLU B 1 650 ? -68.562 68 40.594 1 87.94 650 GLU B O 1
ATOM 10889 N N . GLY B 1 651 ? -67.125 66.75 39.375 1 89.31 651 GLY B N 1
ATOM 10890 C CA . GLY B 1 651 ? -67.188 67.812 38.344 1 89.31 651 GLY B CA 1
ATOM 10891 C C . GLY B 1 651 ? -65.938 68.75 38.438 1 89.31 651 GLY B C 1
ATOM 10892 O O . GLY B 1 651 ? -66 69.875 37.969 1 89.31 651 GLY B O 1
ATOM 10893 N N . ARG B 1 652 ? -64.938 68.375 39.031 1 91.5 652 ARG B N 1
ATOM 10894 C CA . ARG B 1 652 ? -63.719 69.125 39.031 1 91.5 652 ARG B CA 1
ATOM 10895 C C . ARG B 1 652 ? -62.812 68.688 37.875 1 91.5 652 ARG B C 1
ATOM 10897 O O . ARG B 1 652 ? -62.719 67.5 37.562 1 91.5 652 ARG B O 1
ATOM 10904 N N . VAL B 1 653 ? -62.219 69.625 37.219 1 92.38 653 VAL B N 1
ATOM 10905 C CA . VAL B 1 653 ? -61.438 69.375 36.031 1 92.38 653 VAL B CA 1
ATOM 10906 C C . VAL B 1 653 ? -60 69.938 36.219 1 92.38 653 VAL B C 1
ATOM 10908 O O . VAL B 1 653 ? -59.844 71.062 36.75 1 92.38 653 VAL B O 1
ATOM 10911 N N . ALA B 1 654 ? -59 69.125 35.938 1 93.5 654 ALA B N 1
ATOM 10912 C CA . ALA B 1 654 ? -57.594 69.562 35.875 1 93.5 654 ALA B CA 1
ATOM 10913 C C . ALA B 1 654 ? -57 69.25 34.531 1 93.5 654 ALA B C 1
ATOM 10915 O O . ALA B 1 654 ? -57.156 68.125 34 1 93.5 654 ALA B O 1
ATOM 10916 N N . LEU B 1 655 ? -56.406 70.188 33.938 1 92 655 LEU B N 1
ATOM 10917 C CA . LEU B 1 655 ? -55.594 70 32.75 1 92 655 LEU B CA 1
ATOM 10918 C C . LEU B 1 655 ? -54.125 70.125 33.094 1 92 655 LEU B C 1
ATOM 10920 O O . LEU B 1 655 ? -53.656 71.188 33.531 1 92 655 LEU B O 1
ATOM 10924 N N . ILE B 1 656 ? -53.375 69 32.906 1 93.38 656 ILE B N 1
ATOM 10925 C CA . ILE B 1 656 ? -51.969 68.938 33.312 1 93.38 656 ILE B CA 1
ATOM 10926 C C . ILE B 1 656 ? -51.094 68.625 32.062 1 93.38 656 ILE B C 1
ATOM 10928 O O . ILE B 1 656 ? -51.406 67.75 31.297 1 93.38 656 ILE B O 1
ATOM 10932 N N . PRO B 1 657 ? -50.094 69.5 31.906 1 91.75 657 PRO B N 1
ATOM 10933 C CA . PRO B 1 657 ? -49.188 69.125 30.828 1 91.75 657 PRO B CA 1
ATOM 10934 C C . PRO B 1 657 ? -48.594 67.75 31.016 1 91.75 657 PRO B C 1
ATOM 10936 O O . PRO B 1 657 ? -48.188 67.375 32.125 1 91.75 657 PRO B O 1
ATOM 10939 N N . ALA B 1 658 ? -48.656 67 29.953 1 93.38 658 ALA B N 1
ATOM 10940 C CA . ALA B 1 658 ? -48.219 65.625 30 1 93.38 658 ALA B CA 1
ATOM 10941 C C . ALA B 1 658 ? -46.781 65.5 30.531 1 93.38 658 ALA B C 1
ATOM 10943 O O . ALA B 1 658 ? -46.406 64.5 31.172 1 93.38 658 ALA B O 1
ATOM 10944 N N . GLU B 1 659 ? -46 66.562 30.422 1 90.94 659 GLU B N 1
ATOM 10945 C CA . GLU B 1 659 ? -44.594 66.562 30.844 1 90.94 659 GLU B CA 1
ATOM 10946 C C . GLU B 1 659 ? -44.469 66.562 32.375 1 90.94 659 GLU B C 1
ATOM 10948 O O . GLU B 1 659 ? -43.438 66.188 32.906 1 90.94 659 GLU B O 1
ATOM 10953 N N . GLU B 1 660 ? -45.5 66.875 33.062 1 90.12 660 GLU B N 1
ATOM 10954 C CA . GLU B 1 660 ? -45.5 66.875 34.5 1 90.12 660 GLU B CA 1
ATOM 10955 C C . GLU B 1 660 ? -45.781 65.5 35.094 1 90.12 660 GLU B C 1
ATOM 10957 O O . GLU B 1 660 ? -45.562 65.312 36.281 1 90.12 660 GLU B O 1
ATOM 10962 N N . ILE B 1 661 ? -46.312 64.688 34.281 1 92.38 661 ILE B N 1
ATOM 10963 C CA . ILE B 1 661 ? -46.625 63.344 34.75 1 92.38 661 ILE B CA 1
ATOM 10964 C C . ILE B 1 661 ? -45.375 62.469 34.688 1 92.38 661 ILE B C 1
ATOM 10966 O O . ILE B 1 661 ? -44.719 62.406 33.656 1 92.38 661 ILE B O 1
ATOM 10970 N N . PRO B 1 662 ? -45.062 61.781 35.75 1 93.06 662 PRO B N 1
ATOM 10971 C CA . PRO B 1 662 ? -43.875 60.969 35.719 1 93.06 662 PRO B CA 1
ATOM 10972 C C . PRO B 1 662 ? -44 59.75 34.781 1 93.06 662 PRO B C 1
ATOM 10974 O O . PRO B 1 662 ? -45.094 59.25 34.562 1 93.06 662 PRO B O 1
ATOM 10977 N N . GLU B 1 663 ? -42.875 59.406 34.219 1 92.12 663 GLU B N 1
ATOM 10978 C CA . GLU B 1 663 ? -42.781 58.188 33.406 1 92.12 663 GLU B CA 1
ATOM 10979 C C . GLU B 1 663 ? -42.219 57.031 34.219 1 92.12 663 GLU B C 1
ATOM 10981 O O . GLU B 1 663 ? -41.125 57.125 34.812 1 92.12 663 GLU B O 1
ATOM 10986 N N . LEU B 1 664 ? -43.062 56 34.375 1 90.94 664 LEU B N 1
ATOM 10987 C CA . LEU B 1 664 ? -42.688 54.812 35.156 1 90.94 664 LEU B CA 1
ATOM 10988 C C . LEU B 1 664 ? -42.875 53.531 34.375 1 90.94 664 LEU B C 1
ATOM 10990 O O . LEU B 1 664 ? -43.719 53.5 33.469 1 90.94 664 LEU B O 1
ATOM 10994 N N . ALA B 1 665 ? -42.094 52.469 34.719 1 89.44 665 ALA B N 1
ATOM 10995 C CA . ALA B 1 665 ? -42.312 51.156 34.156 1 89.44 665 ALA B CA 1
ATOM 10996 C C . ALA B 1 665 ? -43.469 50.438 34.844 1 89.44 665 ALA B C 1
ATOM 10998 O O . ALA B 1 665 ? -44.188 49.625 34.219 1 89.44 665 ALA B O 1
ATOM 10999 N N . LYS B 1 666 ? -43.594 50.594 36 1 89 666 LYS B N 1
ATOM 11000 C CA . LYS B 1 666 ? -44.688 50.062 36.812 1 89 666 LYS B CA 1
ATOM 11001 C C . LYS B 1 666 ? -44.812 50.812 38.156 1 89 666 LYS B C 1
ATOM 11003 O O . LYS B 1 666 ? -43.844 51.5 38.562 1 89 666 LYS B O 1
ATOM 11008 N N . GLY B 1 667 ? -46.031 50.812 38.812 1 89 667 GLY B N 1
ATOM 11009 C CA . GLY B 1 667 ? -46.125 51.375 40.156 1 89 667 GLY B CA 1
ATOM 11010 C C . GLY B 1 667 ? -47.469 52.062 40.406 1 89 667 GLY B C 1
ATOM 11011 O O . GLY B 1 667 ? -48.438 51.844 39.688 1 89 667 GLY B O 1
ATOM 11012 N N . LYS B 1 668 ? -47.438 52.906 41.406 1 88.38 668 LYS B N 1
ATOM 11013 C CA . LYS B 1 668 ? -48.656 53.625 41.812 1 88.38 668 LYS B CA 1
ATOM 11014 C C . LYS B 1 668 ? -48.844 54.906 41 1 88.38 668 LYS B C 1
ATOM 11016 O O . LYS B 1 668 ? -49.969 55.344 40.75 1 88.38 668 LYS B O 1
ATOM 11021 N N . GLY B 1 669 ? -47.781 55.438 40.562 1 89.12 669 GLY B N 1
ATOM 11022 C CA . GLY B 1 669 ? -47.812 56.688 39.844 1 89.12 669 GLY B CA 1
ATOM 11023 C C . GLY B 1 669 ? -47.938 57.906 40.719 1 89.12 669 GLY B C 1
ATOM 11024 O O . GLY B 1 669 ? -47.656 57.812 41.938 1 89.12 669 GLY B O 1
ATOM 11025 N N . SER B 1 670 ? -48.219 59 40.188 1 90.38 670 SER B N 1
ATOM 11026 C CA . SER B 1 670 ? -48.375 60.281 40.906 1 90.38 670 SER B CA 1
ATOM 11027 C C . SER B 1 670 ? -49.812 60.812 40.781 1 90.38 670 SER B C 1
ATOM 11029 O O . SER B 1 670 ? -50.562 60.406 39.875 1 90.38 670 SER B O 1
ATOM 11031 N N . GLN B 1 671 ? -50.156 61.594 41.719 1 89.5 671 GLN B N 1
ATOM 11032 C CA . GLN B 1 671 ? -51.531 62.156 41.719 1 89.5 671 GLN B CA 1
ATOM 11033 C C . GLN B 1 671 ? -51.719 63.156 40.594 1 89.5 671 GLN B C 1
ATOM 11035 O O . GLN B 1 671 ? -51.031 64.188 40.531 1 89.5 671 GLN B O 1
ATOM 11040 N N . THR B 1 672 ? -52.5 62.844 39.688 1 90.94 672 THR B N 1
ATOM 11041 C CA . THR B 1 672 ? -52.906 63.781 38.625 1 90.94 672 THR B CA 1
ATOM 11042 C C . THR B 1 672 ? -53.969 64.75 39.125 1 90.94 672 THR B C 1
ATOM 11044 O O . THR B 1 672 ? -53.781 65.938 39.031 1 90.94 672 THR B O 1
ATOM 11047 N N . LEU B 1 673 ? -54.969 64.25 39.656 1 90.31 673 LEU B N 1
ATOM 11048 C CA . LEU B 1 673 ? -56 65 40.375 1 90.31 673 LEU B CA 1
ATOM 11049 C C . LEU B 1 673 ? -56.031 64.625 41.844 1 90.31 673 LEU B C 1
ATOM 11051 O O . LEU B 1 673 ? -56.062 63.469 42.219 1 90.31 673 LEU B O 1
ATOM 11055 N N . ALA B 1 674 ? -55.969 65.688 42.688 1 88.81 674 ALA B N 1
ATOM 11056 C CA . ALA B 1 674 ? -55.875 65.438 44.125 1 88.81 674 ALA B CA 1
ATOM 11057 C C . ALA B 1 674 ? -57.25 65 44.656 1 88.81 674 ALA B C 1
ATOM 11059 O O . ALA B 1 674 ? -58.219 65.688 44.594 1 88.81 674 ALA B O 1
ATOM 11060 N N . ILE B 1 675 ? -57.281 63.781 45.062 1 86.94 675 ILE B N 1
ATOM 11061 C CA . ILE B 1 675 ? -58.438 63.219 45.75 1 86.94 675 ILE B CA 1
ATOM 11062 C C . ILE B 1 675 ? -58.062 62.875 47.188 1 86.94 675 ILE B C 1
ATOM 11064 O O . ILE B 1 675 ? -57.156 62.031 47.406 1 86.94 675 ILE B O 1
ATOM 11068 N N . ALA B 1 676 ? -58.688 63.5 48.156 1 80.5 676 ALA B N 1
ATOM 11069 C CA . ALA B 1 676 ? -58.375 63.25 49.562 1 80.5 676 ALA B CA 1
ATOM 11070 C C . ALA B 1 676 ? -58.688 61.812 49.969 1 80.5 676 ALA B C 1
ATOM 11072 O O . ALA B 1 676 ? -59.719 61.281 49.562 1 80.5 676 ALA B O 1
ATOM 11073 N N . LYS B 1 677 ? -57.844 61.188 50.781 1 75.75 677 LYS B N 1
ATOM 11074 C CA . LYS B 1 677 ? -57.969 59.781 51.219 1 75.75 677 LYS B CA 1
ATOM 11075 C C . LYS B 1 677 ? -59.281 59.562 51.969 1 75.75 677 LYS B C 1
ATOM 11077 O O . LYS B 1 677 ? -59.906 58.531 51.812 1 75.75 677 LYS B O 1
ATOM 11082 N N . LYS B 1 678 ? -59.656 60.562 52.719 1 76.5 678 LYS B N 1
ATOM 11083 C CA . LYS B 1 678 ? -60.844 60.438 53.531 1 76.5 678 LYS B CA 1
ATOM 11084 C C . LYS B 1 678 ? -62.094 60.406 52.656 1 76.5 678 LYS B C 1
ATOM 11086 O O . LYS B 1 678 ? -63.125 59.844 53.062 1 76.5 678 LYS B O 1
ATOM 11091 N N . THR B 1 679 ? -62 60.938 51.406 1 77.62 679 THR B N 1
ATOM 11092 C CA . THR B 1 679 ? -63.188 61.031 50.594 1 77.62 679 THR B CA 1
ATOM 11093 C C . THR B 1 679 ? -63.188 59.938 49.531 1 77.62 679 THR B C 1
ATOM 11095 O O . THR B 1 679 ? -64.125 59.812 48.75 1 77.62 679 THR B O 1
ATOM 11098 N N . TYR B 1 680 ? -62.094 59.188 49.531 1 74.12 680 TYR B N 1
ATOM 11099 C CA . TYR B 1 680 ? -62 58.094 48.594 1 74.12 680 TYR B CA 1
ATOM 11100 C C . TYR B 1 680 ? -62.656 56.844 49.188 1 74.12 680 TYR B C 1
ATOM 11102 O O . TYR B 1 680 ? -62 56.094 49.906 1 74.12 680 TYR B O 1
ATOM 11110 N N . ASP B 1 681 ? -63.938 56.719 49.344 1 67.75 681 ASP B N 1
ATOM 11111 C CA . ASP B 1 681 ? -64.688 55.562 49.812 1 67.75 681 ASP B CA 1
ATOM 11112 C C . ASP B 1 681 ? -65.625 55 48.75 1 67.75 681 ASP B C 1
ATOM 11114 O O . ASP B 1 681 ? -65.562 55.469 47.594 1 67.75 681 ASP B O 1
ATOM 11118 N N . ALA B 1 682 ? -66.375 53.938 48.969 1 63.84 682 ALA B N 1
ATOM 11119 C CA . ALA B 1 682 ? -67.25 53.219 48 1 63.84 682 ALA B CA 1
ATOM 11120 C C . ALA B 1 682 ? -68.125 54.188 47.281 1 63.84 682 ALA B C 1
ATOM 11122 O O . ALA B 1 682 ? -68.375 54.062 46.062 1 63.84 682 ALA B O 1
ATOM 11123 N N . ASP B 1 683 ? -68.562 55.25 47.906 1 67.69 683 ASP B N 1
ATOM 11124 C CA . ASP B 1 683 ? -69.5 56.219 47.312 1 67.69 683 ASP B CA 1
ATOM 11125 C C . ASP B 1 683 ? -68.875 57.594 47.281 1 67.69 683 ASP B C 1
ATOM 11127 O O . ASP B 1 683 ? -69.625 58.594 47.062 1 67.69 683 ASP B O 1
ATOM 11131 N N . GLY B 1 684 ? -67.625 57.688 47.344 1 81.25 684 GLY B N 1
ATOM 11132 C CA . GLY B 1 684 ? -67 59 47.5 1 81.25 684 GLY B CA 1
ATOM 11133 C C . GLY B 1 684 ? -66.5 59.562 46.188 1 81.25 684 GLY B C 1
ATOM 11134 O O . GLY B 1 684 ? -66.938 59.156 45.094 1 81.25 684 GLY B O 1
ATOM 11135 N N . ILE B 1 685 ? -65.562 60.531 46.188 1 85.88 685 ILE B N 1
ATOM 11136 C CA . ILE B 1 685 ? -64.938 61.219 45.062 1 85.88 685 ILE B CA 1
ATOM 11137 C C . ILE B 1 685 ? -63.969 60.281 44.344 1 85.88 685 ILE B C 1
ATOM 11139 O O . ILE B 1 685 ? -63.156 59.625 45 1 85.88 685 ILE B O 1
ATOM 11143 N N . ARG B 1 686 ? -64.188 60.188 43.031 1 90 686 ARG B N 1
ATOM 11144 C CA . ARG B 1 686 ? -63.281 59.375 42.219 1 90 686 ARG B CA 1
ATOM 11145 C C . ARG B 1 686 ? -62.938 60.094 40.906 1 90 686 ARG B C 1
ATOM 11147 O O . ARG B 1 686 ? -63.625 61.031 40.5 1 90 686 ARG B O 1
ATOM 11154 N N . LEU B 1 687 ? -61.812 59.656 40.375 1 90.94 687 LEU B N 1
ATOM 11155 C CA . LEU B 1 687 ? -61.5 60.062 39 1 90.94 687 LEU B CA 1
ATOM 11156 C C . LEU B 1 687 ? -62.406 59.375 38 1 90.94 687 LEU B C 1
ATOM 11158 O O . LEU B 1 687 ? -62.375 58.156 37.844 1 90.94 687 LEU B O 1
ATOM 11162 N N . ALA B 1 688 ? -63.25 60.156 37.375 1 88.81 688 ALA B N 1
ATOM 11163 C CA . ALA B 1 688 ? -64.25 59.594 36.469 1 88.81 688 ALA B CA 1
ATOM 11164 C C . ALA B 1 688 ? -63.688 59.469 35.062 1 88.81 688 ALA B C 1
ATOM 11166 O O . ALA B 1 688 ? -63.938 58.469 34.375 1 88.81 688 ALA B O 1
ATOM 11167 N N . HIS B 1 689 ? -62.969 60.469 34.656 1 91.19 689 HIS B N 1
ATOM 11168 C CA . HIS B 1 689 ? -62.406 60.438 33.312 1 91.19 689 HIS B CA 1
ATOM 11169 C C . HIS B 1 689 ? -60.969 60.969 33.312 1 91.19 689 HIS B C 1
ATOM 11171 O O . HIS B 1 689 ? -60.625 61.906 34.062 1 91.19 689 HIS B O 1
ATOM 11177 N N . ILE B 1 690 ? -60.188 60.375 32.531 1 92.19 690 ILE B N 1
ATOM 11178 C CA . ILE B 1 690 ? -58.844 60.844 32.281 1 92.19 690 ILE B CA 1
ATOM 11179 C C . ILE B 1 690 ? -58.469 60.562 30.828 1 92.19 690 ILE B C 1
ATOM 11181 O O . ILE B 1 690 ? -58.656 59.438 30.344 1 92.19 690 ILE B O 1
ATOM 11185 N N . LEU B 1 691 ? -58.031 61.562 30.156 1 90.38 691 LEU B N 1
ATOM 11186 C CA . LEU B 1 691 ? -57.719 61.438 28.734 1 90.38 691 LEU B CA 1
ATOM 11187 C C . LEU B 1 691 ? -56.531 62.312 28.359 1 90.38 691 LEU B C 1
ATOM 11189 O O . LEU B 1 691 ? -56.406 63.406 28.875 1 90.38 691 LEU B O 1
ATOM 11193 N N . ALA B 1 692 ? -55.781 61.781 27.469 1 90.31 692 ALA B N 1
ATOM 11194 C CA . ALA B 1 692 ? -54.75 62.594 26.844 1 90.31 692 ALA B CA 1
ATOM 11195 C C . ALA B 1 692 ? -55.312 63.375 25.672 1 90.31 692 ALA B C 1
ATOM 11197 O O . ALA B 1 692 ? -55.875 62.812 24.734 1 90.31 692 ALA B O 1
ATOM 11198 N N . VAL B 1 693 ? -55.125 64.688 25.703 1 87.56 693 VAL B N 1
ATOM 11199 C CA . VAL B 1 693 ? -55.688 65.562 24.688 1 87.56 693 VAL B CA 1
ATOM 11200 C C . VAL B 1 693 ? -54.594 66.375 24.062 1 87.56 693 VAL B C 1
ATOM 11202 O O . VAL B 1 693 ? -53.688 66.875 24.766 1 87.56 693 VAL B O 1
ATOM 11205 N N . PRO B 1 694 ? -54.656 66.5 22.75 1 86.5 694 PRO B N 1
ATOM 11206 C CA . PRO B 1 694 ? -53.688 67.438 22.109 1 86.5 694 PRO B CA 1
ATOM 11207 C C . PRO B 1 694 ? -53.844 68.875 22.562 1 86.5 694 PRO B C 1
ATOM 11209 O O . PRO B 1 694 ? -54.969 69.375 22.719 1 86.5 694 PRO B O 1
ATOM 11212 N N . ARG B 1 695 ? -52.688 69.438 22.656 1 86 695 ARG B N 1
ATOM 11213 C CA . ARG B 1 695 ? -52.719 70.875 23.062 1 86 695 ARG B CA 1
ATOM 11214 C C . ARG B 1 695 ? -53.312 71.75 21.969 1 86 695 ARG B C 1
ATOM 11216 O O . ARG B 1 695 ? -53 71.562 20.797 1 86 695 ARG B O 1
ATOM 11223 N N . GLY B 1 696 ? -54.219 72.562 22.391 1 80.12 696 GLY B N 1
ATOM 11224 C CA . GLY B 1 696 ? -54.812 73.5 21.453 1 80.12 696 GLY B CA 1
ATOM 11225 C C . GLY B 1 696 ? -56.125 73 20.875 1 80.12 696 GLY B C 1
ATOM 11226 O O . GLY B 1 696 ? -56.75 73.75 20.078 1 80.12 696 GLY B O 1
ATOM 11227 N N . ARG B 1 697 ? -56.594 71.812 21.234 1 82.12 697 ARG B N 1
ATOM 11228 C CA . ARG B 1 697 ? -57.875 71.312 20.719 1 82.12 697 ARG B CA 1
ATOM 11229 C C . ARG B 1 697 ? -59 71.562 21.703 1 82.12 697 ARG B C 1
ATOM 11231 O O . ARG B 1 697 ? -58.812 71.562 22.922 1 82.12 697 ARG B O 1
ATOM 11238 N N . ASP B 1 698 ? -60.125 71.812 21.078 1 86.25 698 ASP B N 1
ATOM 11239 C CA . ASP B 1 698 ? -61.312 72 21.906 1 86.25 698 ASP B CA 1
ATOM 11240 C C . ASP B 1 698 ? -61.75 70.688 22.547 1 86.25 698 ASP B C 1
ATOM 11242 O O . ASP B 1 698 ? -61.562 69.625 21.969 1 86.25 698 ASP B O 1
ATOM 11246 N N . ILE B 1 699 ? -62.188 70.75 23.734 1 89.06 699 ILE B N 1
ATOM 11247 C CA . ILE B 1 699 ? -62.688 69.625 24.469 1 89.06 699 ILE B CA 1
ATOM 11248 C C . ILE B 1 699 ? -64.188 69.812 24.75 1 89.06 699 ILE B C 1
ATOM 11250 O O . ILE B 1 699 ? -64.562 70.75 25.391 1 89.06 699 ILE B O 1
ATOM 11254 N N . THR B 1 700 ? -65 68.938 24.219 1 89.62 700 THR B N 1
ATOM 11255 C CA . THR B 1 700 ? -66.438 69 24.484 1 89.62 700 THR B CA 1
ATOM 11256 C C . THR B 1 700 ? -66.812 67.938 25.547 1 89.62 700 THR B C 1
ATOM 11258 O O . THR B 1 700 ? -66.625 66.75 25.375 1 89.62 700 THR B O 1
ATOM 11261 N N . LEU B 1 701 ? -67.375 68.438 26.609 1 88.62 701 LEU B N 1
ATOM 11262 C CA . LEU B 1 701 ? -67.812 67.562 27.703 1 88.62 701 LEU B CA 1
ATOM 11263 C C . LEU B 1 701 ? -69.375 67.438 27.641 1 88.62 701 LEU B C 1
ATOM 11265 O O . LEU B 1 701 ? -70.062 68.375 27.578 1 88.62 701 LEU B O 1
ATOM 11269 N N . HIS B 1 702 ? -69.812 66.25 27.641 1 88.56 702 HIS B N 1
ATOM 11270 C CA . HIS B 1 702 ? -71.25 66 27.594 1 88.56 702 HIS B CA 1
ATOM 11271 C C . HIS B 1 702 ? -71.75 65.625 28.984 1 88.56 702 HIS B C 1
ATOM 11273 O O . HIS B 1 702 ? -71.25 64.688 29.625 1 88.56 702 HIS B O 1
ATOM 11279 N N . SER B 1 703 ? -72.75 66.25 29.422 1 85.12 703 SER B N 1
ATOM 11280 C CA . SER B 1 703 ? -73.5 66 30.672 1 85.12 703 SER B CA 1
ATOM 11281 C C . SER B 1 703 ? -75 65.812 30.406 1 85.12 703 SER B C 1
ATOM 11283 O O . SER B 1 703 ? -75.75 66.75 30.375 1 85.12 703 SER B O 1
ATOM 11285 N N . GLY B 1 704 ? -75.438 64.562 30.219 1 80.75 704 GLY B N 1
ATOM 11286 C CA . GLY B 1 704 ? -76.812 64.312 29.812 1 80.75 704 GLY B CA 1
ATOM 11287 C C . GLY B 1 704 ? -77.125 64.875 28.438 1 80.75 704 GLY B C 1
ATOM 11288 O O . GLY B 1 704 ? -76.438 64.562 27.453 1 80.75 704 GLY B O 1
ATOM 11289 N N . LYS B 1 705 ? -78.125 65.75 28.438 1 81.31 705 LYS B N 1
ATOM 11290 C CA . LYS B 1 705 ? -78.5 66.375 27.188 1 81.31 705 LYS B CA 1
ATOM 11291 C C . LYS B 1 705 ? -77.75 67.625 26.938 1 81.31 705 LYS B C 1
ATOM 11293 O O . LYS B 1 705 ? -77.812 68.188 25.828 1 81.31 705 LYS B O 1
ATOM 11298 N N . GLN B 1 706 ? -77 68.125 27.812 1 85.06 706 GLN B N 1
ATOM 11299 C CA . GLN B 1 706 ? -76.25 69.375 27.688 1 85.06 706 GLN B CA 1
ATOM 11300 C C . GLN B 1 706 ? -74.812 69.188 27.344 1 85.06 706 GLN B C 1
ATOM 11302 O O . GLN B 1 706 ? -74.25 68.062 27.641 1 85.06 706 GLN B O 1
ATOM 11307 N N . LYS B 1 707 ? -74.125 70.125 26.594 1 86.75 707 LYS B N 1
ATOM 11308 C CA . LYS B 1 707 ? -72.75 70 26.234 1 86.75 707 LYS B CA 1
ATOM 11309 C C . LYS B 1 707 ? -72 71.312 26.609 1 86.75 707 LYS B C 1
ATOM 11311 O O . LYS B 1 707 ? -72.5 72.375 26.516 1 86.75 707 LYS B O 1
ATOM 11316 N N . LEU B 1 708 ? -70.812 71.125 27.156 1 88.5 708 LEU B N 1
ATOM 11317 C CA . LEU B 1 708 ? -69.875 72.25 27.453 1 88.5 708 LEU B CA 1
ATOM 11318 C C . LEU B 1 708 ? -68.562 72.062 26.672 1 88.5 708 LEU B C 1
ATOM 11320 O O . LEU B 1 708 ? -67.938 71 26.719 1 88.5 708 LEU B O 1
ATOM 11324 N N . THR B 1 709 ? -68.25 73 25.906 1 87.81 709 THR B N 1
ATOM 11325 C CA . THR B 1 709 ? -67 72.938 25.141 1 87.81 709 THR B CA 1
ATOM 11326 C C . THR B 1 709 ? -65.938 73.812 25.781 1 87.81 709 THR B C 1
ATOM 11328 O O . THR B 1 709 ? -66.188 75.062 25.938 1 87.81 709 THR B O 1
ATOM 11331 N N . ILE B 1 710 ? -64.938 73.25 26.234 1 87.06 710 ILE B N 1
ATOM 11332 C CA . ILE B 1 710 ? -63.75 74 26.656 1 87.06 710 ILE B CA 1
ATOM 11333 C C . ILE B 1 710 ? -62.906 74.375 25.438 1 87.06 710 ILE B C 1
ATOM 11335 O O . ILE B 1 710 ? -62.25 73.5 24.859 1 87.06 710 ILE B O 1
ATOM 11339 N N . ARG B 1 711 ? -63 75.562 25.016 1 83.31 711 ARG B N 1
ATOM 11340 C CA . ARG B 1 711 ? -62.281 76 23.844 1 83.31 711 ARG B CA 1
ATOM 11341 C C . ARG B 1 711 ? -60.781 76.062 24.125 1 83.31 711 ARG B C 1
ATOM 11343 O O . ARG B 1 711 ? -60.375 76.312 25.266 1 83.31 711 ARG B O 1
ATOM 11350 N N . ALA B 1 712 ? -60 76 23.125 1 80.56 712 ALA B N 1
ATOM 11351 C CA . ALA B 1 712 ? -58.531 76 23.188 1 80.56 712 ALA B CA 1
ATOM 11352 C C . ALA B 1 712 ? -58 77.25 23.906 1 80.56 712 ALA B C 1
ATOM 11354 O O . ALA B 1 712 ? -57.062 77.188 24.672 1 80.56 712 ALA B O 1
ATOM 11355 N N . ASN B 1 713 ? -58.688 78.438 23.75 1 79.12 713 ASN B N 1
ATOM 11356 C CA . ASN B 1 713 ? -58.281 79.688 24.312 1 79.12 713 ASN B CA 1
ATOM 11357 C C . ASN B 1 713 ? -58.75 79.812 25.75 1 79.12 713 ASN B C 1
ATOM 11359 O O . ASN B 1 713 ? -58.281 80.688 26.484 1 79.12 713 ASN B O 1
ATOM 11363 N N . GLU B 1 714 ? -59.625 79.062 26.266 1 79.81 714 GLU B N 1
ATOM 11364 C CA . GLU B 1 714 ? -60.156 79.125 27.625 1 79.81 714 GLU B CA 1
ATOM 11365 C C . GLU B 1 714 ? -59.594 78 28.5 1 79.81 714 GLU B C 1
ATOM 11367 O O . GLU B 1 714 ? -60 77.875 29.641 1 79.81 714 GLU B O 1
ATOM 11372 N N . ARG B 1 715 ? -58.656 77.312 28.016 1 84.94 715 ARG B N 1
ATOM 11373 C CA . ARG B 1 715 ? -58.094 76.188 28.719 1 84.94 715 ARG B CA 1
ATOM 11374 C C . ARG B 1 715 ? -57.281 76.625 29.938 1 84.94 715 ARG B C 1
ATOM 11376 O O . ARG B 1 715 ? -57.062 75.812 30.859 1 84.94 715 ARG B O 1
ATOM 11383 N N . GLU B 1 716 ? -56.875 77.938 29.891 1 84.06 716 GLU B N 1
ATOM 11384 C CA . GLU B 1 716 ? -56 78.438 30.938 1 84.06 716 GLU B CA 1
ATOM 11385 C C . GLU B 1 716 ? -56.656 78.312 32.312 1 84.06 716 GLU B C 1
ATOM 11387 O O . GLU B 1 716 ? -55.969 78.062 33.312 1 84.06 716 GLU B O 1
ATOM 11392 N N . HIS B 1 717 ? -57.969 78.438 32.312 1 87.81 717 HIS B N 1
ATOM 11393 C CA . HIS B 1 717 ? -58.688 78.375 33.594 1 87.81 717 HIS B CA 1
ATOM 11394 C C . HIS B 1 717 ? -58.594 77 34.219 1 87.81 717 HIS B C 1
ATOM 11396 O O . HIS B 1 717 ? -58.625 76.875 35.438 1 87.81 717 HIS B O 1
ATOM 11402 N N . TYR B 1 718 ? -58.375 76 33.406 1 91 718 TYR B N 1
ATOM 11403 C CA . TYR B 1 718 ? -58.375 74.688 33.938 1 91 718 TYR B CA 1
ATOM 11404 C C . TYR B 1 718 ? -56.969 74.062 33.969 1 91 718 TYR B C 1
ATOM 11406 O O . TYR B 1 718 ? -56.75 73 34.438 1 91 718 TYR B O 1
ATOM 11414 N N . LEU B 1 719 ? -56.031 74.812 33.562 1 90.25 719 LEU B N 1
ATOM 11415 C CA . LEU B 1 719 ? -54.625 74.375 33.625 1 90.25 719 LEU B CA 1
ATOM 11416 C C . LEU B 1 719 ? -54.125 74.438 35.062 1 90.25 719 LEU B C 1
ATOM 11418 O O . LEU B 1 719 ? -54.094 75.562 35.656 1 90.25 719 LEU B O 1
ATOM 11422 N N . THR B 1 720 ? -53.812 73.375 35.688 1 91.56 720 THR B N 1
ATOM 11423 C CA . THR B 1 720 ? -53.344 73.25 37.062 1 91.56 720 THR B CA 1
ATOM 11424 C C . THR B 1 720 ? -52.094 72.438 37.156 1 91.56 720 THR B C 1
ATOM 11426 O O . THR B 1 720 ? -51.812 71.625 36.25 1 91.56 720 THR B O 1
ATOM 11429 N N . PRO B 1 721 ? -51.281 72.688 38.219 1 89.62 721 PRO B N 1
ATOM 11430 C CA . PRO B 1 721 ? -50.188 71.75 38.438 1 89.62 721 PRO B CA 1
ATOM 11431 C C . PRO B 1 721 ? -50.688 70.375 38.844 1 89.62 721 PRO B C 1
ATOM 11433 O O . PRO B 1 721 ? -51.812 70.25 39.281 1 89.62 721 PRO B O 1
ATOM 11436 N N . ARG B 1 722 ? -49.875 69.5 38.625 1 89.75 722 ARG B N 1
ATOM 11437 C CA . ARG B 1 722 ? -50.219 68.125 39.031 1 89.75 722 ARG B CA 1
ATOM 11438 C C . ARG B 1 722 ? -50.562 68.062 40.5 1 89.75 722 ARG B C 1
ATOM 11440 O O . ARG B 1 722 ? -49.906 68.75 41.344 1 89.75 722 ARG B O 1
ATOM 11447 N N . GLY B 1 723 ? -51.531 67.312 40.875 1 90 723 GLY B N 1
ATOM 11448 C CA . GLY B 1 723 ? -51.906 67.125 42.25 1 90 723 GLY B CA 1
ATOM 11449 C C . GLY B 1 723 ? -52.875 68.188 42.75 1 90 723 GLY B C 1
ATOM 11450 O O . GLY B 1 723 ? -53.219 68.25 43.938 1 90 723 GLY B O 1
ATOM 11451 N N . HIS B 1 724 ? -53.281 69.062 41.938 1 91.62 724 HIS B N 1
ATOM 11452 C CA . HIS B 1 724 ? -54.281 70.062 42.281 1 91.62 724 HIS B CA 1
ATOM 11453 C C . HIS B 1 724 ? -55.688 69.438 42.375 1 91.62 724 HIS B C 1
ATOM 11455 O O . HIS B 1 724 ? -55.969 68.438 41.719 1 91.62 724 HIS B O 1
ATOM 11461 N N . LYS B 1 725 ? -56.562 70 43.125 1 88.75 725 LYS B N 1
ATOM 11462 C CA . LYS B 1 725 ? -57.906 69.438 43.344 1 88.75 725 LYS B CA 1
ATOM 11463 C C . LYS B 1 725 ? -58.812 69.688 42.125 1 88.75 725 LYS B C 1
ATOM 11465 O O . LYS B 1 725 ? -59.844 69.062 41.969 1 88.75 725 LYS B O 1
ATOM 11470 N N . GLY B 1 726 ? -58.344 70.438 41.188 1 91.69 726 GLY B N 1
ATOM 11471 C CA . GLY B 1 726 ? -59.094 70.75 39.969 1 91.69 726 GLY B CA 1
ATOM 11472 C C . GLY B 1 726 ? -60.062 71.938 40.188 1 91.69 726 GLY B C 1
ATOM 11473 O O . GLY B 1 726 ? -60.375 72.25 41.312 1 91.69 726 GLY B O 1
ATOM 11474 N N . ASN B 1 727 ? -60.5 72.5 39.156 1 92.75 727 ASN B N 1
ATOM 11475 C CA . ASN B 1 727 ? -61.469 73.562 39.188 1 92.75 727 ASN B CA 1
ATOM 11476 C C . ASN B 1 727 ? -62.875 73.125 38.875 1 92.75 727 ASN B C 1
ATOM 11478 O O . ASN B 1 727 ? -63.031 72.188 38.062 1 92.75 727 ASN B O 1
ATOM 11482 N N . TRP B 1 728 ? -63.844 73.688 39.469 1 90.44 728 TRP B N 1
ATOM 11483 C CA . TRP B 1 728 ? -65.25 73.312 39.281 1 90.44 728 TRP B CA 1
ATOM 11484 C C . TRP B 1 728 ? -65.75 73.625 37.906 1 90.44 728 TRP B C 1
ATOM 11486 O O . TRP B 1 728 ? -65.5 74.75 37.375 1 90.44 728 TRP B O 1
ATOM 11496 N N . LEU B 1 729 ? -66.375 72.75 37.344 1 91.06 729 LEU B N 1
ATOM 11497 C CA . LEU B 1 729 ? -67.125 73.062 36.156 1 91.06 729 LEU B CA 1
ATOM 11498 C C . LEU B 1 729 ? -68.438 73.812 36.531 1 91.06 729 LEU B C 1
ATOM 11500 O O . LEU B 1 729 ? -68.875 73.75 37.688 1 91.06 729 LEU B O 1
ATOM 11504 N N . PRO B 1 730 ? -68.938 74.562 35.656 1 88.31 730 PRO B N 1
ATOM 11505 C CA . PRO B 1 730 ? -70.25 75.188 35.969 1 88.31 730 PRO B CA 1
ATOM 11506 C C . PRO B 1 730 ? -71.25 74.188 36.5 1 88.31 730 PRO B C 1
ATOM 11508 O O . PRO B 1 730 ? -71.25 73 36.125 1 88.31 730 PRO B O 1
ATOM 11511 N N . LYS B 1 731 ? -72.125 74.625 37.375 1 83.38 731 LYS B N 1
ATOM 11512 C CA . LYS B 1 731 ? -73.062 73.812 38.188 1 83.38 731 LYS B CA 1
ATOM 11513 C C . LYS B 1 731 ? -73.875 72.875 37.312 1 83.38 731 LYS B C 1
ATOM 11515 O O . LYS B 1 731 ? -74.062 71.75 37.688 1 83.38 731 LYS B O 1
ATOM 11520 N N . ASN B 1 732 ? -74.312 73.25 36.188 1 82.31 732 ASN B N 1
ATOM 11521 C CA . ASN B 1 732 ? -75.188 72.438 35.375 1 82.31 732 ASN B CA 1
ATOM 11522 C C . ASN B 1 732 ? -74.375 71.438 34.562 1 82.31 732 ASN B C 1
ATOM 11524 O O . ASN B 1 732 ? -75 70.562 33.875 1 82.31 732 ASN B O 1
ATOM 11528 N N . TYR B 1 733 ? -73 71.375 34.75 1 86.25 733 TYR B N 1
ATOM 11529 C CA . TYR B 1 733 ? -72.188 70.5 33.906 1 86.25 733 TYR B CA 1
ATOM 11530 C C . TYR B 1 733 ? -71.312 69.562 34.75 1 86.25 733 TYR B C 1
ATOM 11532 O O . TYR B 1 733 ? -70.312 69.062 34.25 1 86.25 733 TYR B O 1
ATOM 11540 N N . ARG B 1 734 ? -71.625 69.312 35.906 1 85.88 734 ARG B N 1
ATOM 11541 C CA . ARG B 1 734 ? -70.688 68.625 36.812 1 85.88 734 ARG B CA 1
ATOM 11542 C C . ARG B 1 734 ? -70.75 67.125 36.688 1 85.88 734 ARG B C 1
ATOM 11544 O O . ARG B 1 734 ? -69.875 66.438 37.156 1 85.88 734 ARG B O 1
ATOM 11551 N N . ARG B 1 735 ? -71.75 66.562 36.094 1 85.31 735 ARG B N 1
ATOM 11552 C CA . ARG B 1 735 ? -71.812 65.188 35.781 1 85.31 735 ARG B CA 1
ATOM 11553 C C . ARG B 1 735 ? -71.5 64.875 34.312 1 85.31 735 ARG B C 1
ATOM 11555 O O . ARG B 1 735 ? -72.375 65.062 33.469 1 85.31 735 ARG B O 1
ATOM 11562 N N . ILE B 1 736 ? -70.25 64.375 34 1 86.5 736 ILE B N 1
ATOM 11563 C CA . ILE B 1 736 ? -69.812 64.125 32.625 1 86.5 736 ILE B CA 1
ATOM 11564 C C . ILE B 1 736 ? -70 62.688 32.219 1 86.5 736 ILE B C 1
ATOM 11566 O O . ILE B 1 736 ? -69.562 61.781 32.875 1 86.5 736 ILE B O 1
ATOM 11570 N N . ASP B 1 737 ? -70.75 62.562 31.172 1 82.38 737 ASP B N 1
ATOM 11571 C CA . ASP B 1 737 ? -71.062 61.25 30.656 1 82.38 737 ASP B CA 1
ATOM 11572 C C . ASP B 1 737 ? -70 60.812 29.609 1 82.38 737 ASP B C 1
ATOM 11574 O O . ASP B 1 737 ? -69.5 59.688 29.625 1 82.38 737 ASP B O 1
ATOM 11578 N N . HIS B 1 738 ? -69.75 61.688 28.781 1 85.25 738 HIS B N 1
ATOM 11579 C CA . HIS B 1 738 ? -68.75 61.375 27.766 1 85.25 738 HIS B CA 1
ATOM 11580 C C . HIS B 1 738 ? -68 62.656 27.297 1 85.25 738 HIS B C 1
ATOM 11582 O O . HIS B 1 738 ? -68.5 63.75 27.438 1 85.25 738 HIS B O 1
ATOM 11588 N N . ILE B 1 739 ? -66.75 62.469 26.797 1 85.81 739 ILE B N 1
ATOM 11589 C CA . ILE B 1 739 ? -65.875 63.531 26.328 1 85.81 739 ILE B CA 1
ATOM 11590 C C . ILE B 1 739 ? -65.625 63.375 24.844 1 85.81 739 ILE B C 1
ATOM 11592 O O . ILE B 1 739 ? -65.312 62.281 24.375 1 85.81 739 ILE B O 1
ATOM 11596 N N . GLU B 1 740 ? -65.812 64.375 24.109 1 80.5 740 GLU B N 1
ATOM 11597 C CA . GLU B 1 740 ? -65.625 64.312 22.672 1 80.5 740 GLU B CA 1
ATOM 11598 C C . GLU B 1 740 ? -64.438 65.312 22.297 1 80.5 740 GLU B C 1
ATOM 11600 O O . GLU B 1 740 ? -64.438 66.438 22.766 1 80.5 740 GLU B O 1
ATOM 11605 N N . LEU B 1 741 ? -63.531 64.812 21.609 1 79.06 741 LEU B N 1
ATOM 11606 C CA . LEU B 1 741 ? -62.469 65.625 21.016 1 79.06 741 LEU B CA 1
ATOM 11607 C C . LEU B 1 741 ? -62.688 65.75 19.516 1 79.06 741 LEU B C 1
ATOM 11609 O O . LEU B 1 741 ? -62.906 64.812 18.797 1 79.06 741 LEU B O 1
ATOM 11613 N N . PRO B 1 742 ? -63.156 66.938 19.047 1 67.56 742 PRO B N 1
ATOM 11614 C CA . PRO B 1 742 ? -63.406 67.062 17.625 1 67.56 742 PRO B CA 1
ATOM 11615 C C . PRO B 1 742 ? -62.25 66.562 16.766 1 67.56 742 PRO B C 1
ATOM 11617 O O . PRO B 1 742 ? -61.094 66.562 17.203 1 67.56 742 PRO B O 1
ATOM 11620 N N . ALA B 1 743 ? -62.75 65.938 15.68 1 55.78 743 ALA B N 1
ATOM 11621 C CA . ALA B 1 743 ? -61.844 65.312 14.695 1 55.78 743 ALA B CA 1
ATOM 11622 C C . ALA B 1 743 ? -60.844 66.312 14.172 1 55.78 743 ALA B C 1
ATOM 11624 O O . ALA B 1 743 ? -61.125 67.562 14.102 1 55.78 743 ALA B O 1
ATOM 11625 N N . GLU B 1 744 ? -59.531 66.062 14.25 1 45.81 744 GLU B N 1
ATOM 11626 C CA . GLU B 1 744 ? -58.562 66.875 13.578 1 45.81 744 GLU B CA 1
ATOM 11627 C C . GLU B 1 744 ? -59.062 67.312 12.203 1 45.81 744 GLU B C 1
ATOM 11629 O O . GLU B 1 744 ? -59.688 66.562 11.492 1 45.81 744 GLU B O 1
ATOM 11634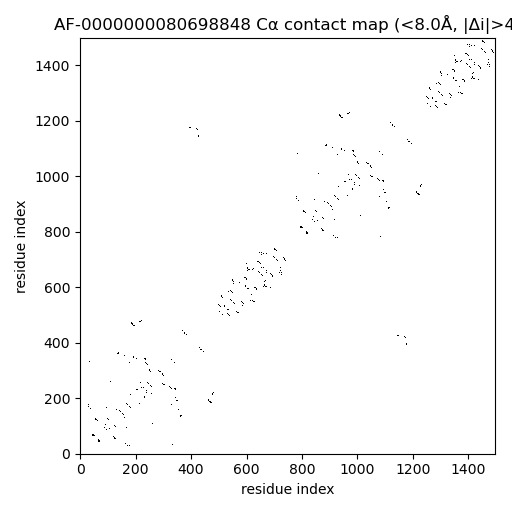 N N . ASN B 1 745 ? -59.469 68.688 12.047 1 36.06 745 ASN B N 1
ATOM 11635 C CA . ASN B 1 745 ? -59.562 69 10.625 1 36.06 745 ASN B CA 1
ATOM 11636 C C . ASN B 1 745 ? -58.406 68.375 9.844 1 36.06 745 ASN B C 1
ATOM 11638 O O . ASN B 1 745 ? -57.25 68.5 10.211 1 36.06 745 ASN B O 1
ATOM 11642 N N . PRO B 1 746 ? -58.75 67.375 9.109 1 35.66 746 PRO B N 1
ATOM 11643 C CA . PRO B 1 746 ? -57.656 66.875 8.297 1 35.66 746 PRO B CA 1
ATOM 11644 C C . PRO B 1 746 ? -56.844 68 7.656 1 35.66 746 PRO B C 1
ATOM 11646 O O . PRO B 1 746 ? -57.406 68.938 7.082 1 35.66 746 PRO B O 1
ATOM 11649 N N . THR B 1 747 ? -55.906 68.5 8.281 1 30.53 747 THR B N 1
ATOM 11650 C CA . THR B 1 747 ? -55.062 69.312 7.379 1 30.53 747 THR B CA 1
ATOM 11651 C C . THR B 1 747 ? -54.969 68.625 6.012 1 30.53 747 THR B C 1
ATOM 11653 O O . THR B 1 747 ? -54.688 67.438 5.93 1 30.53 747 THR B O 1
ATOM 11656 N N . PRO B 1 748 ? -55.625 69.25 4.949 1 30.53 748 PRO B N 1
ATOM 11657 C CA . PRO B 1 748 ? -55.375 68.75 3.621 1 30.53 748 PRO B CA 1
ATOM 11658 C C . PRO B 1 748 ? -53.938 68.25 3.451 1 30.53 748 PRO B C 1
ATOM 11660 O O . PRO B 1 748 ? -53 68.938 3.877 1 30.53 748 PRO B O 1
ATOM 11663 N N . SER B 1 749 ? -53.719 67 3.41 1 22.69 749 SER B N 1
ATOM 11664 C CA . SER B 1 749 ? -52.562 66.75 2.553 1 22.69 749 SER B CA 1
ATOM 11665 C C . SER B 1 749 ? -52.75 67.438 1.187 1 22.69 749 SER B C 1
ATOM 11667 O O . SER B 1 749 ? -53.844 67.438 0.624 1 22.69 749 SER B O 1
#

Secondary structure (DSSP, 8-state):
----------HHHHHHHHHHHHHHHHIIIII--BTTT---HHHHHHHHHHHHTT--TTSPPEEHHHHHHHIIIII--S-HHHHHHHHHHHH-TTT-SS-SEEEES----SS-TT-PPPTTT-EEEE-STTHHHHTTTTTT-S-EEE-TTSSSEEESS---SS-HHHHT-EEEEETTEEEEEPP--HHHHHHHHHHHHH-TT--HHHHTTT--S---TT--EE-S-HHHHHHHHHHSEEEEEEE-EEEEETTEEEEEE--TT--HHHHHHHHHHHHHTT--TTEEEEEE---SS-S--EEEEESSTTS-HHHHHHHHHHHSTTEEEEEEE-EEE-TTS-EEE--HHHHHHHHHHHHHHHHHHHHHHHHHHHHHHHHHHHHHHHHHHTHHHHHHHHHH-SSHHHHHHHHHT--HHHHHHHHT-BGGGGSHHHHHHHHHHHHHHHHHHHHHHHHHH-HHHHHHHHHHHHHHHHHHH-----SEE---PPP-PPPHHHHS---EEEEEEETT-EEEEEESS---GGGS---TT--EEEEEEEETT-EEEEEETTSEEEEEESTTPPBTTS--EEGGGTS---TT--EEEEEE--TTSEEEEEETTSEEEEEEGGG---SSTT-EE-B---TT--EEEEEEPPSSSEEEEEEETTSEEEEEEGGGSPB-SSB--EESS---GGG-STTS--EEEEEEEETT--EEEEETTEEEEE-GGGGGGGB--TT---EEPPGGG-S--EEE---------/----------HHHHHHHHHHHHHHHHIIIII--BTTT---HHHHHHHHHHHHTT--TTSPPEEHHHHHHHIIIII--S-HHHHHHHHHHHH-TTT-SS-SEEEES----SS-TT-PPPTTT-EEEE-STTHHHHTTTTTT-S-EEE-TTSSSEEESS---SS-HHHHT-EEEEETTEEEEEPP--HHHHHHHHHHHHH-TT--HHHHTTT--S---TT--EE---HHHHHHHHHHSEEEEEEE-EEEEETTEEEEEE--TT--HHHHHHHHHHHHHTT--TTEEEEEE---SS-S--EEEEESSTTS-HHHHHHHHHHHSTTEEEEEEE-EEE-TTS-EEE--HHHHHHHHHHHHHHHHHHHHHHHHHHHHHHHHHHHHHHHHHHTHHHHHHHHHH-SSHHHHHHHHHT--HHHHHHHHT-BGGGGSHHHHHHHHHHHHHHHHHHHHHHHHHH-HHHHHHHHHHHHHHHHHHH-----SEE---PPP-PPPHHHHS---EEEEEEETT-EEEEEESS---GGGS---TT--EEEEEEEETT-EEEEEETTSEEEEEESTTPPBTTS--EEGGGTS---TT--EEEEEE--TTSEEEEEETTSEEEEEEGGG---SSTT-EE-B---TT--EEEEEEPPSSSEEEEEEETTSEEEEEEGGGSPB-SSB--EESS---GGG-STTS--EEEEEEEETT--EEEEETTEEEEE-GGGGGGGB--TT---EEPPGGG-S--EEE---------

InterPro domains:
  IPR002205 DNA topoisomerase, type IIA, domain A [PF00521] (30-466)
  IPR002205 DNA topoisomerase, type IIA, domain A [PS52040] (32-495)
  IPR002205 DNA topoisomerase, type IIA, domain A [SM00434] (9-459)
  IPR002205 DNA topoisomerase, type IIA, domain A [cd00187] (29-468)
  IPR005742 DNA topoisomerase IV, subunit A, Gram-negative [MF_00936] (2-740)
  IPR013757 DNA topoisomerase, type IIA, alpha-helical domain superfamily [G3DSA:1.10.268.10] (367-452)
  IPR013758 DNA topoisomerase, type IIA, domain A, alpha-beta [G3DSA:3.90.199.10] (30-481)
  IPR013760 DNA topoisomerase, type IIA-like domain superfamily [SSF56719] (29-482)
  IPR035516 DNA gyrase/topoisomerase IV, subunit A, C-terminal [G3DSA:2.120.10.90] (493-739)
  IPR035516 DNA gyrase/topoisomerase IV, subunit A, C-terminal [SSF101904] (495-738)
  IPR050220 Type II DNA Topoisomerases [PTHR43493] (7-726)

Sequence (1498 aa):
MNTALTEQQPLAGFVEKAYLDYSMYVILDRALPHIGDGLKPVQRRIIYAMSELGLSHQSKHKKSARTVGDVIGKYHPHGDSACYEAMVLMAQDFAYRYPLVDGQGNWGSADDPKSFAAMRYTESRLTGYAKTLLAELEQGTVEWVANFDGTLQEPARLPARLPNILLNGGSGIAVGMATNLLPHNLGEVVAACRALIADPLLTDDALMQYIPAPDFPTGGELVSAREEIAALYRTGRGAVRLRATWHLEDGNIIIDQLPYQVSGSKVQEQIAKQMQAKKLAWLEDLRDESDHEHPIRLVLVPRSNRVDHERLMQHLFATTDLEKRYSAQMNMIGLDGRPQVKNLGQILREWLVYREETVRRRLNHRLHAVNERLHILQGLLIAYLNLDEIIRIIRTEDEPRPVLMATFALSEAQAEAILNTRLRHLARLEEIQIRAEQEALAAEQQHLHELLQSRERLLTLIADELAADAATYGDARRTVIIEREAAVALDETELTPSEAVTLILSKMGWIRGGKGHAIDGAALTYKNGDAYLTQISGRSNQQACLLADNGRSYTLALHGLPSARSYGEPLSSSMSIDASAHIIAAAIIEPERRYLIAADNGYGFLIPGAELTSKTKSGKTLITPGGASRAITLQALPDGETDILAISNEGRVALIPAEEIPELAKGKGSQTLAIAKKTYDADGIRLAHILAVPRGRDITLHSGKQKLTIRANEREHYLTPRGHKGNWLPKNYRRIDHIELPAENPTPSMNTALTEQQPLAGFVEKAYLDYSMYVILDRALPHIGDGLKPVQRRIIYAMSELGLSHQSKHKKSARTVGDVIGKYHPHGDSACYEAMVLMAQDFAYRYPLVDGQGNWGSADDPKSFAAMRYTESRLTGYAKTLLAELEQGTVEWVANFDGTLQEPARLPARLPNILLNGGSGIAVGMATNLLPHNLGEVVAACRALIADPLLTDDALMQYIPAPDFPTGGELVSAREEIAALYRTGRGAVRLRATWHLEDGNIIIDQLPYQVSGSKVQEQIAKQMQAKKLAWLEDLRDESDHEHPIRLVLVPRSNRVDHERLMQHLFATTDLEKRYSAQMNMIGLDGRPQVKNLGQILREWLVYREETVRRRLNHRLHAVNERLHILQGLLIAYLNLDEIIRIIRTEDEPRPVLMATFALSEAQAEAILNTRLRHLARLEEIQIRAEQEALAAEQQHLHELLQSRERLLTLIADELAADAATYGDARRTVIIEREAAVALDETELTPSEAVTLILSKMGWIRGGKGHAIDGAALTYKNGDAYLTQISGRSNQQACLLADNGRSYTLALHGLPSARSYGEPLSSSMSIDASAHIIAAAIIEPERRYLIAADNGYGFLIPGAELTSKTKSGKTLITPGGASRAITLQALPDGETDILAISNEGRVALIPAEEIPELAKGKGSQTLAIAKKTYDADGIRLAHILAVPRGRDITLHSGKQKLTIRANEREHYLTPRGHKGNWLPKNYRRIDHIELPAENPTPS